Protein AF-A0A2E8PUI2-F1 (afdb_monomer)

Nearest PDB structures (foldseek):
  7sqc-assembly1_T1  TM=2.302E-01  e=4.796E-06  Chlamydomonas reinhardtii
  7sqc-assembly1_T0  TM=2.353E-01  e=1.813E-05  Chlamydomonas reinhardtii
  7sqc-assembly1_T2  TM=2.351E-01  e=2.345E-05  Chlamydomonas reinhardtii
  6tav-assembly1_C  TM=1.369E-01  e=2.382E-07  Homo sapiens
  7sqc-assembly1_T3  TM=2.872E-01  e=1.266E-03  Chlamydomonas reinhardtii

Sequence (1155 aa):
MLIGSYCVKSYPDDPLLALAAPASRYTITVQVSGATGAFTLANNGDAFNITGDGSHPLGKEYPAGSAYNLVVSTHPTGQNCTITGATGTLNQSVNNVYVTCVSTGLYNISQDRDFISANATAYTTVQITFQSAYAGSYIIKSGADCTSGTQYPDASTSGTLTAGGTTVVTLNTQTGSSPLVSGSTNIIICGYDTGPTLQDEIIRSVTVDNTPPTLTPSQAPGNLTAATSISITCTDTQSGCNGVAVVSQSAPGGSAPPNPADPSINIDGSGATPALYSTALSVPDLQVTTIEAYAVDIAGNRSASALSFQYTVDSSFSNISGEGVNNTHISSVGTKTSVAVTWTSSRSNRPYSLRINSTNCTDGTAIDTGTTGTSGHTSPAIPATSFTPSTDAAYTVRICEENFVGQYDLGKTITVTRDETAPVITAITGNGAYVAHNNSIVYRFSETVDTGATVIGGGDISVEANTGVYSMSTFTNDQLTISPAIGYHTAGMMIWAPGLNRALDLTVSDLAGNSASVSHAYNMRDGTVQPYYSNAQQWNYYIKNDGTSGLTATDTACDGTENAFYMGCIHGGQVRKIMVLDKIDDCTGVSGTDTNGWMDWYCIDPAGTGPVLLVSGGLQTGKDLKDLIDFATPAWNTNSVTIAGTNVPNAPAAAWWTNTVQTLPVGGGSLAVAGGVYVLNANSSLTATLDIAADNVTIAMNTGVILRANGADPMVNNNGKNFFWLQGNFDGNGPPGAISTSAIRIVGPSHYHRLHNLNVWNTEGTVNTGNIHLIDITDSLISHVRAANSTNGNGLVIQDSGGTNTARNIVISSTIYNNFNSGLHIVANGMVDDLLVMNSFFNANGTDGIFVISGGGGLRSSMFANVTVANSGADSFDFGNTSSNKGISLINVIAMNAPGTGILFANGSNSNQVIDSAIALHTTALIDMDSGAQAYFSGKMVLFSAAPDKCINVGTGTGIDDTPGECDPDGSSDHTVILFNDADPGSANGGGFVGPYGGNNPYSLGLNWVGLGAPYQMWGRVGSLVGTSIAIRGRCEEPGFTFPNRRCQNWDLALKSSSIELLNGLSCPGGNDTITHTWQTATPASITFLRHAIEDGTDGIADLPFCFGSEGCIYTPNLGGYQGHGALTASGCPGIGTGTTLENINFQQTSNNGF

Secondary structure (DSSP, 8-state):
--------PPP--S----------EEEEEEEE-S-SSEEEEEEBTEEEEEESSEEEEEEEEEETTEEEEEEE----TT-----B--EEEESS-B---B----------EEES-SEE-SSTTS--EEEEEEE-SS-EEEEEEESSSTTTPEEPSSTTSEEEE-TT-EEEEEEESSSSSS---SEEEEEEEEEEESSS-EEEEEEEEEEE-----EEEESS-SEEESS-EEE-EEEE-SSS-EEEEEEEEEEEESS-PPPP----B--TTS---BSEE--SPEEE-TTEEEEEEEEEEESSS-B-S--EEEEEEE------EEEEEES-SEE-SSSS--EE-EEEEESSSS-EEEEEES-SSSSSSEEEEEEE--TT-EEPPPEEGGGSSS-SSEEEEEEEEEB-SSS-B-S-EEEEEEE--PPPPEEESS-TT-EE-TTPPEEEEESS-B-TTS-EE--STTGGG-SSS--S--EE-SSEEEE-PPBSSSTT--B-PPPEEEEEEEEEEEBTT--EEEEEEEEEEPPS--EESSTT--STT--EE--SSSGGGS--PBP-S---SGGGGEE-TTT-EEEEEEEEES--TT-EEEETT--EEEEEE--SSS-EEEEEEEEEPTT--GGGGEETTTTEEPPEEEEEESSSS--EEEE------EEE--TT-EEE--TT-EEEE-S-EEE-S-EEE-SSS-EEEE-TT-EEEESS-SSSEEEES-SS-EEEEEEE---STTS-SS-SEEEEEEEE--EEEEEEEE-----TT-EEEEEEEEESEEEEEEEEE--SSSEEEEEEE-SSS----EEEES-EEE-SSS-SEEEEESSEEES-EEES-EEES-SS-SEEEEESS-EEEEEEEES-EEES-SS-SEEE-S-TT-EEEEEEEEEEES-SS-SEEE-TT-BSEEEEEEEEES-SS-SEEE-TT--EEEEEEEEEE-SSS-SEES--TTSSB--BTTB--B-TT---EEEE---S-TTSSSSSSEEEETTSSPPPPSS--SS--SSTTEEEEESS-TT-S--TTSS-S--SS---S---EEEEEEEEPTT-HHHHS-SPSP-TTSEEEEE-SSSSS-EEEEETTEEE-SSS-SS--SS--SSS-EEE--SSSS----S-EEE--PPPP-SSS---S---EEESSS--

pLDDT: mean 79.17, std 15.09, range [13.52, 98.25]

Structure (mmCIF, N/CA/C/O backbone):
data_AF-A0A2E8PUI2-F1
#
_entry.id   AF-A0A2E8PUI2-F1
#
loop_
_atom_site.group_PDB
_atom_site.id
_atom_site.type_symbol
_atom_site.label_atom_id
_atom_site.label_alt_id
_atom_site.label_comp_id
_atom_site.label_asym_id
_atom_site.label_entity_id
_atom_site.label_seq_id
_atom_site.pdbx_PDB_ins_code
_atom_site.Cartn_x
_atom_site.Cartn_y
_atom_site.Cartn_z
_atom_site.occupancy
_atom_site.B_iso_or_equiv
_atom_site.auth_seq_id
_atom_site.auth_comp_id
_atom_site.auth_asym_id
_atom_site.auth_atom_id
_atom_site.pdbx_PDB_model_num
ATOM 1 N N . MET A 1 1 ? 26.795 -28.023 -17.542 1.00 22.38 1 MET A N 1
ATOM 2 C CA . MET A 1 1 ? 26.416 -26.800 -18.274 1.00 22.38 1 MET A CA 1
ATOM 3 C C . MET A 1 1 ? 26.128 -25.756 -17.213 1.00 22.38 1 MET A C 1
ATOM 5 O O . MET A 1 1 ? 25.065 -25.798 -16.618 1.00 22.38 1 MET A O 1
ATOM 9 N N . LEU A 1 2 ? 27.141 -24.968 -16.856 1.00 19.11 2 LEU A N 1
ATOM 10 C CA . LEU A 1 2 ? 27.049 -23.937 -15.821 1.00 19.11 2 LEU A CA 1
ATOM 11 C C . LEU A 1 2 ? 26.862 -22.608 -16.545 1.00 19.11 2 LEU A C 1
ATOM 13 O O . LEU A 1 2 ? 27.766 -22.180 -17.256 1.00 19.11 2 LEU A O 1
ATOM 17 N N . ILE A 1 3 ? 25.681 -22.013 -16.409 1.00 24.34 3 ILE A N 1
ATOM 18 C CA . ILE A 1 3 ? 25.442 -20.626 -16.804 1.00 24.34 3 ILE A CA 1
ATOM 19 C C . ILE A 1 3 ? 25.745 -19.809 -15.552 1.00 24.34 3 ILE A C 1
ATOM 21 O O . ILE A 1 3 ? 25.128 -20.041 -14.513 1.00 24.34 3 ILE A O 1
ATOM 25 N N . GLY A 1 4 ? 26.753 -18.941 -15.618 1.00 21.83 4 GLY A N 1
ATOM 26 C CA . GLY A 1 4 ? 27.069 -18.043 -14.511 1.00 21.83 4 GLY A CA 1
ATOM 27 C C . GLY A 1 4 ? 25.958 -17.011 -14.344 1.00 21.83 4 GLY A C 1
ATOM 28 O O . GLY A 1 4 ? 25.468 -16.474 -15.337 1.00 21.83 4 GLY A O 1
ATOM 29 N N . SER A 1 5 ? 25.560 -16.739 -13.103 1.00 23.73 5 SER A N 1
ATOM 30 C CA . SER A 1 5 ? 24.611 -15.670 -12.797 1.00 23.73 5 SER A CA 1
ATOM 31 C C . SER A 1 5 ? 25.259 -14.317 -13.090 1.00 23.73 5 SER A C 1
ATOM 33 O O . SER A 1 5 ? 26.040 -13.814 -12.286 1.00 23.73 5 SER A O 1
ATOM 35 N N . TYR A 1 6 ? 24.954 -13.733 -14.247 1.00 25.80 6 TYR A N 1
ATOM 36 C CA . TYR A 1 6 ? 25.305 -12.347 -14.536 1.00 25.80 6 TYR A CA 1
ATOM 37 C C . TYR A 1 6 ? 24.434 -11.432 -13.672 1.00 25.80 6 TYR A C 1
ATOM 39 O O . TYR A 1 6 ? 23.219 -11.387 -13.853 1.00 25.80 6 TYR A O 1
ATOM 47 N N . CYS A 1 7 ? 25.048 -10.701 -12.740 1.00 25.11 7 CYS A N 1
ATOM 48 C CA . CYS A 1 7 ? 24.359 -9.695 -11.934 1.00 25.11 7 CYS A CA 1
ATOM 49 C C . CYS A 1 7 ? 24.052 -8.445 -12.775 1.00 25.11 7 CYS A C 1
ATOM 51 O O . CYS A 1 7 ? 24.751 -7.435 -12.692 1.00 25.11 7 CYS A O 1
ATOM 53 N N . VAL A 1 8 ? 22.996 -8.524 -13.582 1.00 26.92 8 VAL A N 1
ATOM 54 C CA . VAL A 1 8 ? 22.230 -7.353 -14.016 1.00 26.92 8 VAL A CA 1
ATOM 55 C C . VAL A 1 8 ? 21.137 -7.172 -12.967 1.00 26.92 8 VAL A C 1
ATOM 57 O O . VAL A 1 8 ? 20.209 -7.976 -12.923 1.00 26.92 8 VAL A O 1
ATOM 60 N N . LYS A 1 9 ? 21.297 -6.193 -12.069 1.00 29.06 9 LYS A N 1
ATOM 61 C CA . LYS A 1 9 ? 20.300 -5.896 -11.030 1.00 29.06 9 LYS A CA 1
ATOM 62 C C . LYS A 1 9 ? 19.030 -5.393 -11.729 1.00 29.06 9 LYS A C 1
ATOM 64 O O . LYS A 1 9 ? 19.122 -4.507 -12.577 1.00 29.06 9 LYS A O 1
ATOM 69 N N . SER A 1 10 ? 17.877 -5.993 -11.436 1.00 31.81 10 SER A N 1
ATOM 70 C CA . SER A 1 10 ? 16.592 -5.461 -11.911 1.00 31.81 10 SER A CA 1
ATOM 71 C C . SER A 1 10 ? 16.249 -4.225 -11.080 1.00 31.81 10 SER A C 1
ATOM 73 O O . SER A 1 10 ? 16.329 -4.304 -9.856 1.00 31.81 10 SER A O 1
ATOM 75 N N . TYR A 1 11 ? 15.862 -3.123 -11.723 1.00 32.91 11 TYR A N 1
ATOM 76 C CA . TYR A 1 11 ? 15.310 -1.957 -11.026 1.00 32.91 11 TYR A CA 1
ATOM 77 C C . TYR A 1 11 ? 13.959 -2.323 -10.369 1.00 32.91 11 TYR A C 1
ATOM 79 O O . TYR A 1 11 ? 13.167 -3.029 -11.011 1.00 32.91 11 TYR A O 1
ATOM 87 N N . PRO A 1 12 ? 13.686 -1.867 -9.131 1.00 35.06 12 PRO A N 1
ATOM 88 C CA . PRO A 1 12 ? 12.341 -1.732 -8.565 1.00 35.06 12 PRO A CA 1
ATOM 89 C C . PRO A 1 12 ? 11.547 -0.608 -9.274 1.00 35.06 12 PRO A C 1
ATOM 91 O O . PRO A 1 12 ? 11.753 -0.386 -10.466 1.00 35.06 12 PRO A O 1
ATOM 94 N N . ASP A 1 13 ? 10.545 0.006 -8.622 1.00 39.50 13 ASP A N 1
ATOM 95 C CA . ASP A 1 13 ? 9.557 0.846 -9.330 1.00 39.50 13 ASP A CA 1
ATOM 96 C C . ASP A 1 13 ? 8.845 2.000 -8.555 1.00 39.50 13 ASP A C 1
ATOM 98 O O . ASP A 1 13 ? 8.248 2.819 -9.255 1.00 39.50 13 ASP A O 1
ATOM 102 N N . ASP A 1 14 ? 8.776 2.096 -7.202 1.00 40.62 14 ASP A N 1
ATOM 103 C CA . ASP A 1 14 ? 7.767 2.995 -6.555 1.00 40.62 14 ASP A CA 1
ATOM 104 C C . ASP A 1 14 ? 7.932 3.448 -5.055 1.00 40.62 14 ASP A C 1
ATOM 106 O O . ASP A 1 14 ? 8.165 2.578 -4.216 1.00 40.62 14 ASP A O 1
ATOM 110 N N . PRO A 1 15 ? 7.692 4.742 -4.657 1.00 33.81 15 PRO A N 1
ATOM 111 C CA . PRO A 1 15 ? 8.252 5.357 -3.425 1.00 33.81 15 PRO A CA 1
ATOM 112 C C . PRO A 1 15 ? 7.867 4.962 -1.983 1.00 33.81 15 PRO A C 1
ATOM 114 O O . PRO A 1 15 ? 6.716 5.089 -1.537 1.00 33.81 15 PRO A O 1
ATOM 117 N N . LEU A 1 16 ? 8.920 4.735 -1.179 1.00 37.03 16 LEU A N 1
ATOM 118 C CA . LEU A 1 16 ? 8.896 4.204 0.189 1.00 37.03 16 LEU A CA 1
ATOM 119 C C . LEU A 1 16 ? 9.787 4.924 1.250 1.00 37.03 16 LEU A C 1
ATOM 121 O O . LEU A 1 16 ? 10.910 4.528 1.528 1.00 37.03 16 LEU A O 1
ATOM 125 N N . LEU A 1 17 ? 9.159 5.852 1.994 1.00 30.53 17 LEU A N 1
ATOM 126 C CA . LEU A 1 17 ? 9.452 6.258 3.397 1.00 30.53 17 LEU A CA 1
ATOM 127 C C . LEU A 1 17 ? 10.680 7.133 3.757 1.00 30.53 17 LEU A C 1
ATOM 129 O O . LEU A 1 17 ? 11.821 6.886 3.396 1.00 30.53 17 LEU A O 1
ATOM 133 N N . ALA A 1 18 ? 10.429 8.073 4.682 1.00 26.48 18 ALA A N 1
ATOM 134 C CA . ALA A 1 18 ? 11.421 8.717 5.553 1.00 26.48 18 ALA A CA 1
ATOM 135 C C . ALA A 1 18 ? 10.820 8.926 6.966 1.00 26.48 18 ALA A C 1
ATOM 137 O O . ALA A 1 18 ? 9.619 9.171 7.094 1.00 26.48 18 ALA A O 1
ATOM 138 N N . LEU A 1 19 ? 11.626 8.800 8.031 1.00 28.72 19 LEU A N 1
ATOM 139 C CA . LEU A 1 19 ? 11.142 8.658 9.421 1.00 28.72 19 LEU A CA 1
ATOM 140 C C . LEU A 1 19 ? 11.146 9.962 10.258 1.00 28.72 19 LEU A C 1
ATOM 142 O O . LEU A 1 19 ? 11.802 10.944 9.916 1.00 28.72 19 LEU A O 1
ATOM 146 N N . ALA A 1 20 ? 10.419 9.962 11.385 1.00 29.47 20 ALA A N 1
ATOM 147 C CA . ALA A 1 20 ? 10.143 11.139 12.226 1.00 29.47 20 ALA A CA 1
ATOM 148 C C . ALA A 1 20 ? 10.818 11.117 13.624 1.00 29.47 20 ALA A C 1
ATOM 150 O O . ALA A 1 20 ? 11.423 10.127 14.029 1.00 29.47 20 ALA A O 1
ATOM 151 N N . ALA A 1 21 ? 10.686 12.217 14.386 1.00 30.50 21 ALA A N 1
ATOM 152 C CA . ALA A 1 21 ? 11.283 12.413 15.718 1.00 30.50 21 ALA A CA 1
ATOM 153 C C . ALA A 1 21 ? 10.232 12.679 16.837 1.00 30.50 21 ALA A C 1
ATOM 155 O O . ALA A 1 21 ? 9.172 13.241 16.551 1.00 30.50 21 ALA A O 1
ATOM 156 N N . PRO A 1 22 ? 10.498 12.304 18.111 1.00 34.91 22 PRO A N 1
ATOM 157 C CA . PRO A 1 22 ? 9.507 12.308 19.203 1.00 34.91 22 PRO A CA 1
ATOM 158 C C . PRO A 1 22 ? 9.334 13.652 19.953 1.00 34.91 22 PRO A C 1
ATOM 160 O O . PRO A 1 22 ? 10.165 14.553 19.863 1.00 34.91 22 PRO A O 1
ATOM 163 N N . ALA A 1 23 ? 8.257 13.760 20.752 1.00 41.84 23 ALA A N 1
ATOM 164 C CA . ALA A 1 23 ? 7.815 14.988 21.439 1.00 41.84 23 ALA A CA 1
ATOM 165 C C . ALA A 1 23 ? 7.978 14.997 22.986 1.00 41.84 23 ALA A C 1
ATOM 167 O O . ALA A 1 23 ? 8.075 13.956 23.636 1.00 41.84 23 ALA A O 1
ATOM 168 N N . SER A 1 24 ? 7.967 16.203 23.577 1.00 64.62 24 SER A N 1
ATOM 169 C CA . SER A 1 24 ? 8.349 16.516 24.975 1.00 64.62 24 SER A CA 1
ATOM 170 C C . SER A 1 24 ? 7.265 16.310 26.061 1.00 64.62 24 SER A C 1
ATOM 172 O O . SER A 1 24 ? 6.065 16.275 25.774 1.00 64.62 24 SER A O 1
ATOM 174 N N . ARG A 1 25 ? 7.690 16.234 27.341 1.00 80.56 25 ARG A N 1
ATOM 175 C CA . ARG A 1 25 ? 6.850 16.003 28.547 1.00 80.56 25 ARG A CA 1
ATOM 176 C C . ARG A 1 25 ? 7.251 16.882 29.753 1.00 80.56 25 ARG A C 1
ATOM 178 O O . ARG A 1 25 ? 8.388 17.344 29.806 1.00 80.56 25 ARG A O 1
ATOM 185 N N . TYR A 1 26 ? 6.336 17.088 30.717 1.00 86.88 26 TYR A N 1
ATOM 186 C CA . TYR A 1 26 ? 6.476 18.013 31.870 1.00 86.88 26 TYR A CA 1
ATOM 187 C C . TYR A 1 26 ? 5.806 17.527 33.188 1.00 86.88 26 TYR A C 1
ATOM 189 O O . TYR A 1 26 ? 5.063 16.546 33.186 1.00 86.88 26 TYR A O 1
ATOM 197 N N . THR A 1 27 ? 6.051 18.228 34.314 1.00 90.56 27 THR A N 1
ATOM 198 C CA . THR A 1 27 ? 5.711 17.837 35.717 1.00 90.56 27 THR A CA 1
ATOM 199 C C . THR A 1 27 ? 5.158 18.986 36.603 1.00 90.56 27 THR A C 1
ATOM 201 O O . THR A 1 27 ? 5.193 20.149 36.204 1.00 90.56 27 THR A O 1
ATOM 204 N N . ILE A 1 28 ? 4.649 18.690 37.819 1.00 93.31 28 ILE A N 1
ATOM 205 C CA . ILE A 1 28 ? 4.000 19.658 38.752 1.00 93.31 28 ILE A CA 1
ATOM 206 C C . ILE A 1 28 ? 4.571 19.565 40.191 1.00 93.31 28 ILE A C 1
ATOM 208 O O . ILE A 1 28 ? 4.961 18.488 40.639 1.00 93.31 28 ILE A O 1
ATOM 212 N N . THR A 1 29 ? 4.615 20.674 40.948 1.00 93.44 29 THR A N 1
ATOM 213 C CA . THR A 1 29 ? 5.048 20.767 42.367 1.00 93.44 29 THR A CA 1
ATOM 214 C C . THR A 1 29 ? 4.225 21.797 43.168 1.00 93.44 29 THR A C 1
ATOM 216 O O . THR A 1 29 ? 3.846 22.833 42.624 1.00 93.44 29 THR A O 1
ATOM 219 N N . VAL A 1 30 ? 3.969 21.536 44.461 1.00 94.38 30 VAL A N 1
ATOM 220 C CA . VAL A 1 30 ? 3.140 22.366 45.376 1.00 94.38 30 VAL A CA 1
ATOM 221 C C . VAL A 1 30 ? 3.872 22.761 46.675 1.00 94.38 30 VAL A C 1
ATOM 223 O O . VAL A 1 30 ? 4.880 22.144 47.012 1.00 94.38 30 VAL A O 1
ATOM 226 N N . GLN A 1 31 ? 3.368 23.762 47.412 1.00 93.69 31 GLN A N 1
ATOM 227 C CA . GLN A 1 31 ? 3.905 24.279 48.688 1.00 93.69 31 GLN A CA 1
ATOM 228 C C . GLN A 1 31 ? 2.835 24.302 49.805 1.00 93.69 31 GLN A C 1
ATOM 230 O O . GLN A 1 31 ? 1.647 24.470 49.524 1.00 93.69 31 GLN A O 1
ATOM 235 N N . VAL A 1 32 ? 3.235 24.183 51.078 1.00 94.12 32 VAL A N 1
ATOM 236 C CA . VAL A 1 32 ? 2.323 24.076 52.246 1.00 94.12 32 VAL A CA 1
ATOM 237 C C . VAL A 1 32 ? 2.805 24.920 53.437 1.00 94.12 32 VAL A C 1
ATOM 239 O O . VAL A 1 32 ? 4.011 25.016 53.659 1.00 94.12 32 VAL A O 1
ATOM 242 N N . SER A 1 33 ? 1.879 25.508 54.213 1.00 90.94 33 SER A N 1
ATOM 243 C CA . SER A 1 33 ? 2.182 26.144 55.508 1.00 90.94 33 SER A CA 1
ATOM 244 C C . SER A 1 33 ? 1.056 26.003 56.552 1.00 90.94 33 SER A C 1
ATOM 246 O O . SER A 1 33 ? -0.125 25.959 56.198 1.00 90.94 33 SER A O 1
ATOM 248 N N . GLY A 1 34 ? 1.420 26.007 57.839 1.00 84.25 34 GLY A N 1
ATOM 249 C CA . GLY A 1 34 ? 0.525 26.066 58.998 1.00 84.25 34 GLY A CA 1
ATOM 250 C C . GLY A 1 34 ? -0.084 24.734 59.457 1.00 84.25 34 GLY A C 1
ATOM 251 O O . GLY A 1 34 ? -0.859 24.745 60.418 1.00 84.25 34 GLY A O 1
ATOM 252 N N . ALA A 1 35 ? 0.233 23.609 58.811 1.00 88.12 35 ALA A N 1
ATOM 253 C CA . ALA A 1 35 ? -0.441 22.331 59.033 1.00 88.12 35 ALA A CA 1
ATOM 254 C C . ALA A 1 35 ? 0.230 21.490 60.136 1.00 88.12 35 ALA A C 1
ATOM 256 O O . ALA A 1 35 ? 1.342 20.991 59.969 1.00 88.12 35 ALA A O 1
ATOM 257 N N . THR A 1 36 ? -0.477 21.233 61.243 1.00 82.44 36 THR A N 1
ATOM 258 C CA . THR A 1 36 ? -0.005 20.311 62.302 1.00 82.44 36 THR A CA 1
ATOM 259 C C . THR A 1 36 ? -0.439 18.851 62.092 1.00 82.44 36 THR A C 1
ATOM 261 O O . THR A 1 36 ? -0.329 18.031 63.004 1.00 82.44 36 THR A O 1
ATOM 264 N N . GLY A 1 37 ? -0.908 18.499 60.889 1.00 80.06 37 GLY A N 1
ATOM 265 C CA . GLY A 1 37 ? -1.367 17.154 60.526 1.00 80.06 37 GLY A CA 1
ATOM 266 C C . GLY A 1 37 ? -1.303 16.860 59.020 1.00 80.06 37 GLY A C 1
ATOM 267 O O . GLY A 1 37 ? -0.824 17.672 58.231 1.00 80.06 37 GLY A O 1
ATOM 268 N N . ALA A 1 38 ? -1.762 15.668 58.631 1.00 86.25 38 ALA A N 1
ATOM 269 C CA . ALA A 1 38 ? -1.721 15.160 57.254 1.00 86.25 38 ALA A CA 1
ATOM 270 C C . ALA A 1 38 ? -2.985 15.503 56.443 1.00 86.25 38 ALA A C 1
ATOM 272 O O . ALA A 1 38 ? -4.062 15.675 57.017 1.00 86.25 38 ALA A O 1
ATOM 273 N N . PHE A 1 39 ? -2.862 15.548 55.112 1.00 91.69 39 PHE A N 1
ATOM 274 C CA . PHE A 1 39 ? -3.980 15.750 54.182 1.00 91.69 39 PHE A CA 1
ATOM 275 C C . PHE A 1 39 ? -3.705 15.160 52.781 1.00 91.69 39 PHE A C 1
ATOM 277 O O . PHE A 1 39 ? -2.631 14.623 52.510 1.00 91.69 39 PHE A O 1
ATOM 284 N N . THR A 1 40 ? -4.684 15.253 51.879 1.00 92.25 40 THR A N 1
ATOM 285 C CA . THR A 1 40 ? -4.633 14.687 50.518 1.00 92.25 40 THR A CA 1
ATOM 286 C C . THR A 1 40 ? -5.006 15.738 49.465 1.00 92.25 40 THR A C 1
ATOM 288 O O . THR A 1 40 ? -5.869 16.588 49.704 1.00 92.25 40 THR A O 1
ATOM 291 N N . LEU A 1 41 ? -4.359 15.656 48.299 1.00 93.44 41 LEU A N 1
ATOM 292 C CA . LEU A 1 41 ? -4.616 16.428 47.081 1.00 93.44 41 LEU A CA 1
ATOM 293 C C . LEU A 1 41 ? -5.032 15.508 45.923 1.00 93.44 41 LEU A C 1
ATOM 295 O O . LEU A 1 41 ? -4.626 14.347 45.887 1.00 93.44 41 LEU A O 1
ATOM 299 N N . ALA A 1 42 ? -5.754 16.035 44.931 1.00 90.94 42 ALA A N 1
ATOM 300 C CA . ALA A 1 42 ? -6.051 15.315 43.686 1.00 90.94 42 ALA A CA 1
ATOM 301 C C . ALA A 1 42 ? -5.915 16.200 42.434 1.00 90.94 42 ALA A C 1
ATOM 303 O O . ALA A 1 42 ? -6.276 17.373 42.494 1.00 90.94 42 ALA A O 1
ATOM 304 N N . ASN A 1 43 ? -5.428 15.634 41.318 1.00 90.69 43 ASN A N 1
ATOM 305 C CA . ASN A 1 43 ? -5.305 16.254 39.990 1.00 90.69 43 ASN A CA 1
ATOM 306 C C . ASN A 1 43 ? -6.034 15.421 38.925 1.00 90.69 43 ASN A C 1
ATOM 308 O O . ASN A 1 43 ? -5.583 14.321 38.622 1.00 90.69 43 ASN A O 1
ATOM 312 N N . ASN A 1 44 ? -7.118 15.927 38.328 1.00 82.12 44 ASN A N 1
ATOM 313 C CA . ASN A 1 44 ? -7.856 15.263 37.230 1.00 82.12 44 ASN A CA 1
ATOM 314 C C . ASN A 1 44 ? -8.255 13.776 37.461 1.00 82.12 44 ASN A C 1
ATOM 316 O O . ASN A 1 44 ? -8.595 13.080 36.508 1.00 82.12 44 ASN A O 1
ATOM 320 N N . GLY A 1 45 ? -8.234 13.288 38.708 1.00 78.19 45 GLY A N 1
ATOM 321 C CA . GLY A 1 45 ? -8.484 11.887 39.082 1.00 78.19 45 GLY A CA 1
ATOM 322 C C . GLY A 1 45 ? -7.286 11.168 39.724 1.00 78.19 45 GLY A C 1
ATOM 323 O O . GLY A 1 45 ? -7.494 10.231 40.489 1.00 78.19 45 GLY A O 1
ATOM 324 N N . ASP A 1 46 ? -6.051 11.627 39.496 1.00 84.44 46 ASP A N 1
ATOM 325 C CA . ASP A 1 46 ? -4.862 11.161 40.227 1.00 84.44 46 ASP A CA 1
ATOM 326 C C . ASP A 1 46 ? -4.850 11.734 41.658 1.00 84.44 46 ASP A C 1
ATOM 328 O O . ASP A 1 46 ? -5.191 12.902 41.844 1.00 84.44 46 ASP A O 1
ATOM 332 N N . ALA A 1 47 ? -4.420 10.965 42.665 1.00 88.44 47 ALA A N 1
ATOM 333 C CA . ALA A 1 47 ? -4.416 11.382 44.076 1.00 88.44 47 ALA A CA 1
ATOM 334 C C . ALA A 1 47 ? -3.018 11.325 44.723 1.00 88.44 47 ALA A C 1
ATOM 336 O O . ALA A 1 47 ? -2.228 10.421 44.450 1.00 88.44 47 ALA A O 1
ATOM 337 N N . PHE A 1 48 ? -2.726 12.278 45.615 1.00 91.88 48 PHE A N 1
ATOM 338 C CA . PHE A 1 48 ? -1.410 12.498 46.225 1.00 91.88 48 PHE A CA 1
ATOM 339 C C . PHE A 1 48 ? -1.548 12.849 47.716 1.00 91.88 48 PHE A C 1
ATOM 341 O O . PHE A 1 48 ? -2.285 13.764 48.076 1.00 91.88 48 PHE A O 1
ATOM 348 N N . ASN A 1 49 ? -0.825 12.155 48.599 1.00 92.06 49 ASN A N 1
ATOM 349 C CA . ASN A 1 49 ? -0.860 12.408 50.047 1.00 92.06 49 ASN A CA 1
ATOM 350 C C . ASN A 1 49 ? 0.275 13.343 50.485 1.00 92.06 49 ASN A C 1
ATOM 352 O O . ASN A 1 49 ? 1.410 13.184 50.038 1.00 92.06 49 ASN A O 1
ATOM 356 N N . ILE A 1 50 ? -0.032 14.292 51.372 1.00 92.69 50 ILE A N 1
ATOM 357 C CA . ILE A 1 50 ? 0.858 15.374 51.811 1.00 92.69 50 ILE A CA 1
ATOM 358 C C . ILE A 1 50 ? 0.883 15.436 53.349 1.00 92.69 50 ILE A C 1
ATOM 360 O O . ILE A 1 50 ? -0.135 15.243 54.018 1.00 92.69 50 ILE A O 1
ATOM 364 N N . THR A 1 51 ? 2.054 15.693 53.935 1.00 88.69 51 THR A N 1
ATOM 365 C CA . THR A 1 51 ? 2.258 15.656 55.393 1.00 88.69 51 THR A CA 1
ATOM 366 C C . THR A 1 51 ? 3.160 16.794 55.864 1.00 88.69 51 THR A C 1
ATOM 368 O O . THR A 1 51 ? 4.353 16.786 55.559 1.00 88.69 51 THR A O 1
ATOM 371 N N . GLY A 1 52 ? 2.607 17.710 56.664 1.00 84.38 52 GLY A N 1
ATOM 372 C CA . GLY A 1 52 ? 3.325 18.870 57.198 1.00 84.38 52 GLY A CA 1
ATOM 373 C C . GLY A 1 52 ? 3.562 19.986 56.175 1.00 84.38 52 GLY A C 1
ATOM 374 O O . GLY A 1 52 ? 3.022 19.966 55.069 1.00 84.38 52 GLY A O 1
ATOM 375 N N . ASP A 1 53 ? 4.370 20.963 56.582 1.00 89.62 53 ASP A N 1
ATOM 376 C CA . ASP A 1 53 ? 4.736 22.135 55.785 1.00 89.62 53 ASP A CA 1
ATOM 377 C C . ASP A 1 53 ? 5.967 21.849 54.906 1.00 89.62 53 ASP A C 1
ATOM 379 O O . ASP A 1 53 ? 6.933 21.235 55.365 1.00 89.62 53 ASP A O 1
ATOM 383 N N . GLY A 1 54 ? 5.974 22.326 53.656 1.00 88.00 54 GLY A N 1
ATOM 384 C CA . GLY A 1 54 ? 7.093 22.103 52.735 1.00 88.00 54 GLY A CA 1
ATOM 385 C C . GLY A 1 54 ? 6.734 22.131 51.247 1.00 88.00 54 GLY A C 1
ATOM 386 O O . GLY A 1 54 ? 5.640 22.542 50.864 1.00 88.00 54 GLY A O 1
ATOM 387 N N . SER A 1 55 ? 7.689 21.692 50.419 1.00 89.88 55 SER A N 1
ATOM 388 C CA . SER A 1 55 ? 7.605 21.615 48.952 1.00 89.88 55 SER A CA 1
ATOM 389 C C . SER A 1 55 ? 7.449 20.161 48.500 1.00 89.88 55 SER A C 1
ATOM 391 O O . SER A 1 55 ? 8.312 19.337 48.804 1.00 89.88 55 SER A O 1
ATOM 393 N N . HIS A 1 56 ? 6.408 19.844 47.727 1.00 91.94 56 HIS A N 1
ATOM 394 C CA . HIS A 1 56 ? 6.049 18.467 47.363 1.00 91.94 56 HIS A CA 1
ATOM 395 C C . HIS A 1 56 ? 5.837 18.304 45.842 1.00 91.94 56 HIS A C 1
ATOM 397 O O . HIS A 1 56 ? 4.927 18.929 45.288 1.00 91.94 56 HIS A O 1
ATOM 403 N N . PRO A 1 57 ? 6.643 17.484 45.138 1.00 89.38 57 PRO A N 1
ATOM 404 C CA . PRO A 1 57 ? 6.438 17.186 43.722 1.00 89.38 57 PRO A CA 1
ATOM 405 C C . PRO A 1 57 ? 5.341 16.132 43.518 1.00 89.38 57 PRO A C 1
ATOM 407 O O . PRO A 1 57 ? 5.248 15.157 44.264 1.00 89.38 57 PRO A O 1
ATOM 410 N N . LEU A 1 58 ? 4.536 16.296 42.467 1.00 88.31 58 LEU A N 1
ATOM 411 C CA . LEU A 1 58 ? 3.520 15.328 42.054 1.00 88.31 58 LEU A CA 1
ATOM 412 C C . LEU A 1 58 ? 4.142 14.422 40.982 1.00 88.31 58 LEU A C 1
ATOM 414 O O . LEU A 1 58 ? 4.312 14.838 39.838 1.00 88.31 58 LEU A O 1
ATOM 418 N N . GLY A 1 59 ? 4.551 13.212 41.376 1.00 77.12 59 GLY A N 1
ATOM 419 C CA . GLY A 1 59 ? 5.465 12.331 40.627 1.00 77.12 59 GLY A CA 1
ATOM 420 C C . GLY A 1 59 ? 4.910 11.649 39.367 1.00 77.12 59 GLY A C 1
ATOM 421 O O . GLY A 1 59 ? 5.092 10.446 39.207 1.00 77.12 59 GLY A O 1
ATOM 422 N N . LYS A 1 60 ? 4.234 12.393 38.487 1.00 84.06 60 LYS A N 1
ATOM 423 C CA . LYS A 1 60 ? 3.692 11.929 37.201 1.00 84.06 60 LYS A CA 1
ATOM 424 C C . LYS A 1 60 ? 4.060 12.925 36.097 1.00 84.06 60 LYS A C 1
ATOM 426 O O . LYS A 1 60 ? 3.960 14.135 36.302 1.00 84.06 60 LYS A O 1
ATOM 431 N N . GLU A 1 61 ? 4.485 12.415 34.945 1.00 83.38 61 GLU A N 1
ATOM 432 C CA . GLU A 1 61 ? 4.759 13.216 33.746 1.00 83.38 61 GLU A CA 1
ATOM 433 C C . GLU A 1 61 ? 3.552 13.258 32.806 1.00 83.38 61 GLU A C 1
ATOM 435 O O . GLU A 1 61 ? 2.792 12.292 32.710 1.00 83.38 61 GLU A O 1
ATOM 440 N N . TYR A 1 62 ? 3.419 14.357 32.064 1.00 86.88 62 TYR A N 1
ATOM 441 C CA . TYR A 1 62 ? 2.343 14.574 31.097 1.00 86.88 62 TYR A CA 1
ATOM 442 C C . TYR A 1 62 ? 2.904 15.141 29.777 1.00 86.88 62 TYR A C 1
ATOM 444 O O . TYR A 1 62 ? 3.864 15.917 29.824 1.00 86.88 62 TYR A O 1
ATOM 452 N N . PRO A 1 63 ? 2.331 14.806 28.604 1.00 79.50 63 PRO A N 1
ATOM 453 C CA . PRO A 1 63 ? 2.706 15.415 27.324 1.00 79.50 63 PRO A CA 1
ATOM 454 C C . PRO A 1 63 ? 2.537 16.939 27.298 1.00 79.50 63 PRO A C 1
ATOM 456 O O . PRO A 1 63 ? 1.654 17.485 27.970 1.00 79.50 63 PRO A O 1
ATOM 459 N N . ALA A 1 64 ? 3.338 17.614 26.471 1.00 81.69 64 ALA A N 1
ATOM 460 C CA . ALA A 1 64 ? 3.165 19.034 26.170 1.00 81.69 64 ALA A CA 1
ATOM 461 C C . ALA A 1 64 ? 1.712 19.355 25.751 1.00 81.69 64 ALA A C 1
ATOM 463 O O . ALA A 1 64 ? 1.129 18.657 24.924 1.00 81.69 64 ALA A O 1
ATOM 464 N N . GLY A 1 65 ? 1.124 20.400 26.341 1.00 80.50 65 GLY A N 1
ATOM 465 C CA . GLY A 1 65 ? -0.269 20.810 26.113 1.00 80.50 65 GLY A CA 1
ATOM 466 C C . GLY A 1 65 ? -1.313 20.184 27.056 1.00 80.50 65 GLY A C 1
ATOM 467 O O . GLY A 1 65 ? -2.484 20.550 26.983 1.00 80.50 65 GLY A O 1
ATOM 468 N N . SER A 1 66 ? -0.925 19.290 27.973 1.00 88.25 66 SER A N 1
ATOM 469 C CA . SER A 1 66 ? -1.852 18.674 28.946 1.00 88.25 66 SER A CA 1
ATOM 470 C C . SER A 1 66 ? -2.359 19.671 30.001 1.00 88.25 66 SER A C 1
ATOM 472 O O . SER A 1 66 ? -1.581 20.469 30.518 1.00 88.25 66 SER A O 1
ATOM 474 N N . ALA A 1 67 ? -3.638 19.611 30.382 1.00 88.00 67 ALA A N 1
ATOM 475 C CA . ALA A 1 67 ? -4.222 20.472 31.425 1.00 88.00 67 ALA A CA 1
ATOM 476 C C . ALA A 1 67 ? -4.154 19.851 32.840 1.00 88.00 67 ALA A C 1
ATOM 478 O O . ALA A 1 67 ? -4.134 18.628 32.978 1.00 88.00 67 ALA A O 1
ATOM 479 N N . TYR A 1 68 ? -4.181 20.679 33.894 1.00 91.88 68 TYR A N 1
ATOM 480 C CA . TYR A 1 68 ? -4.207 20.257 35.308 1.00 91.88 68 TYR A CA 1
ATOM 481 C C . TYR A 1 68 ? -5.238 21.036 36.154 1.00 91.88 68 TYR A C 1
ATOM 483 O O . TYR A 1 68 ? -5.592 22.170 35.818 1.00 91.88 68 TYR A O 1
ATOM 491 N N . ASN A 1 69 ? -5.716 20.426 37.248 1.00 92.12 69 ASN A N 1
ATOM 492 C CA . ASN A 1 69 ? -6.715 20.981 38.175 1.00 92.12 69 ASN A CA 1
ATOM 493 C C . ASN A 1 69 ? -6.631 20.332 39.577 1.00 92.12 69 ASN A C 1
ATOM 495 O O . ASN A 1 69 ? -6.971 19.159 39.721 1.00 92.12 69 ASN A O 1
ATOM 499 N N . LEU A 1 70 ? -6.203 21.092 40.595 1.00 92.56 70 LEU A N 1
ATOM 500 C CA . LEU A 1 70 ? -5.863 20.615 41.948 1.00 92.56 70 LEU A CA 1
ATOM 501 C C . LEU A 1 70 ? -6.881 20.990 43.046 1.00 92.56 70 LEU A C 1
ATOM 503 O O . LEU A 1 70 ? -7.276 22.149 43.162 1.00 92.56 70 LEU A O 1
ATOM 507 N N . VAL A 1 71 ? -7.223 20.044 43.933 1.00 91.88 71 VAL A N 1
ATOM 508 C CA . VAL A 1 71 ? -8.154 20.255 45.073 1.00 91.88 71 VAL A CA 1
ATOM 509 C C . VAL A 1 71 ? -7.671 19.634 46.395 1.00 91.88 71 VAL A C 1
ATOM 511 O O . VAL A 1 71 ? -6.972 18.624 46.372 1.00 91.88 71 VAL A O 1
ATOM 514 N N . VAL A 1 72 ? -8.072 20.209 47.544 1.00 91.38 72 VAL A N 1
ATOM 515 C CA . VAL A 1 72 ? -7.922 19.602 48.892 1.00 91.38 72 VAL A CA 1
ATOM 516 C C . VAL A 1 72 ? -8.997 18.537 49.104 1.00 91.38 72 VAL A C 1
ATOM 518 O O . VAL A 1 72 ? -10.150 18.763 48.743 1.00 91.38 72 VAL A O 1
ATOM 521 N N . SER A 1 73 ? -8.655 17.420 49.751 1.00 86.00 73 SER A N 1
ATOM 522 C CA . SER A 1 73 ? -9.626 16.376 50.123 1.00 86.00 73 SER A CA 1
ATOM 523 C C . SER A 1 73 ? -9.825 16.165 51.637 1.00 86.00 73 SER A C 1
ATOM 525 O O . SER A 1 73 ? -10.803 15.526 52.014 1.00 86.00 73 SER A O 1
ATOM 527 N N . THR A 1 74 ? -8.945 16.675 52.515 1.00 89.69 74 THR A N 1
ATOM 528 C CA . THR A 1 74 ? -8.957 16.433 53.985 1.00 89.69 74 THR A CA 1
ATOM 529 C C . THR A 1 74 ? -8.304 17.580 54.798 1.00 89.69 74 THR A C 1
ATOM 531 O O . THR A 1 74 ? -7.598 18.409 54.226 1.00 89.69 74 THR A O 1
ATOM 534 N N . HIS A 1 75 ? -8.529 17.654 56.127 1.00 87.19 75 HIS A N 1
ATOM 535 C CA . HIS A 1 75 ? -8.044 18.735 57.025 1.00 87.19 75 HIS A CA 1
ATOM 536 C C . HIS A 1 75 ? -7.524 18.238 58.408 1.00 87.19 75 HIS A C 1
ATOM 538 O O . HIS A 1 75 ? -7.928 17.153 58.832 1.00 87.19 75 HIS A O 1
ATOM 544 N N . PRO A 1 76 ? -6.707 19.027 59.157 1.00 86.56 76 PRO A N 1
ATOM 545 C CA . PRO A 1 76 ? -6.185 18.673 60.493 1.00 86.56 76 PRO A CA 1
ATOM 546 C C . PRO A 1 76 ? -7.087 19.049 61.693 1.00 86.56 76 PRO A C 1
ATOM 548 O O . PRO A 1 76 ? -7.913 19.957 61.626 1.00 86.56 76 PRO A O 1
ATOM 551 N N . THR A 1 77 ? -6.870 18.392 62.839 1.00 76.25 77 THR A N 1
ATOM 552 C CA . THR A 1 77 ? -7.618 18.596 64.100 1.00 76.25 77 THR A CA 1
ATOM 553 C C . THR A 1 77 ? -7.267 19.908 64.810 1.00 76.25 77 THR A C 1
ATOM 555 O O . THR A 1 77 ? -6.096 20.225 64.996 1.00 76.25 77 THR A O 1
ATOM 558 N N . GLY A 1 78 ? -8.280 20.643 65.289 1.00 73.81 78 GLY A N 1
ATOM 559 C CA . GLY A 1 78 ? -8.083 21.912 66.011 1.00 73.81 78 GLY A CA 1
ATOM 560 C C . GLY A 1 78 ? -7.581 23.059 65.123 1.00 73.81 78 GLY A C 1
ATOM 561 O O . GLY A 1 78 ? -7.038 24.032 65.644 1.00 73.81 78 GLY A O 1
ATOM 562 N N . GLN A 1 79 ? -7.742 22.907 63.803 1.00 84.62 79 GLN A N 1
ATOM 563 C CA . GLN A 1 79 ? -7.260 23.762 62.718 1.00 84.62 79 GLN A CA 1
ATOM 564 C C . GLN A 1 79 ? -8.265 23.749 61.533 1.00 84.62 79 GLN A C 1
ATOM 566 O O . GLN A 1 79 ? -9.295 23.082 61.598 1.00 84.62 79 GLN A O 1
ATOM 571 N N . ASN A 1 80 ? -7.990 24.511 60.463 1.00 84.50 80 ASN A N 1
ATOM 572 C CA . ASN A 1 80 ? -8.784 24.630 59.223 1.00 84.50 80 ASN A CA 1
ATOM 573 C C . ASN A 1 80 ? -7.928 25.296 58.110 1.00 84.50 80 ASN A C 1
ATOM 575 O O . ASN A 1 80 ? -7.280 26.285 58.440 1.00 84.50 80 ASN A O 1
ATOM 579 N N . CYS A 1 81 ? -7.877 24.799 56.856 1.00 87.94 81 CYS A N 1
ATOM 580 C CA . CYS A 1 81 ? -6.835 25.190 55.867 1.00 87.94 81 CYS A CA 1
ATOM 581 C C . CYS A 1 81 ? -7.285 25.176 54.362 1.00 87.94 81 CYS A C 1
ATOM 583 O O . CYS A 1 81 ? -8.311 24.582 54.040 1.00 87.94 81 CYS A O 1
ATOM 585 N N . THR A 1 82 ? -6.549 25.819 53.424 1.00 89.19 82 THR A N 1
ATOM 586 C CA . THR A 1 82 ? -6.996 26.183 52.032 1.00 89.19 82 THR A CA 1
ATOM 587 C C . THR A 1 82 ? -5.935 26.013 50.899 1.00 89.19 82 THR A C 1
ATOM 589 O O . THR A 1 82 ? -4.805 25.654 51.199 1.00 89.19 82 THR A O 1
ATOM 592 N N . ILE A 1 83 ? -6.265 26.268 49.605 1.00 93.38 83 ILE A N 1
ATOM 593 C CA . ILE A 1 83 ? -5.345 26.241 48.420 1.00 93.38 83 ILE A CA 1
ATOM 594 C C . ILE A 1 83 ? -5.337 27.562 47.619 1.00 93.38 83 ILE A C 1
ATOM 596 O O . ILE A 1 83 ? -6.373 28.203 47.461 1.00 93.38 83 ILE A O 1
ATOM 600 N N . THR A 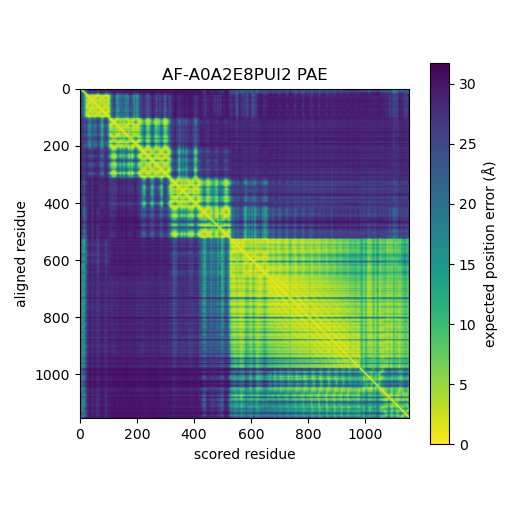1 84 ? -4.195 27.904 47.002 1.00 89.69 84 THR A N 1
ATOM 601 C CA . THR A 1 84 ? -4.070 28.858 45.867 1.00 89.69 84 THR A CA 1
ATOM 602 C C . THR A 1 84 ? -3.268 28.234 44.713 1.00 89.69 84 THR A C 1
ATOM 604 O O . THR A 1 84 ? -2.306 27.537 45.007 1.00 89.69 84 THR A O 1
ATOM 607 N N . GLY A 1 85 ? -3.594 28.513 43.436 1.00 86.44 85 GLY A N 1
ATOM 608 C CA . GLY A 1 85 ? -2.770 28.131 42.258 1.00 86.44 85 GLY A CA 1
ATOM 609 C C . GLY A 1 85 ? -3.228 26.898 41.450 1.00 86.44 85 GLY A C 1
ATOM 610 O O . GLY A 1 85 ? -2.427 26.279 40.758 1.00 86.44 85 GLY A O 1
ATOM 611 N N . ALA A 1 86 ? -4.499 26.506 41.560 1.00 85.81 86 ALA A N 1
ATOM 612 C CA . ALA A 1 86 ? -4.964 25.147 41.260 1.00 85.81 86 ALA A CA 1
ATOM 613 C C . ALA A 1 86 ? -4.961 24.658 39.791 1.00 85.81 86 ALA A C 1
ATOM 615 O O . ALA A 1 86 ? -4.953 23.444 39.596 1.00 85.81 86 ALA A O 1
ATOM 616 N N . THR A 1 87 ? -5.008 25.522 38.770 1.00 89.62 87 THR A N 1
ATOM 617 C CA . THR A 1 87 ? -5.294 25.121 37.370 1.00 89.62 87 THR A CA 1
ATOM 618 C C . THR A 1 87 ? -4.323 25.705 36.342 1.00 89.62 87 THR A C 1
ATOM 620 O O . THR A 1 87 ? -3.769 26.785 36.550 1.00 89.62 87 THR A O 1
ATOM 623 N N . GLY A 1 88 ? -4.143 25.017 35.206 1.00 87.38 88 GLY A N 1
ATOM 624 C CA . GLY A 1 88 ? -3.324 25.500 34.084 1.00 87.38 88 GLY A CA 1
ATOM 625 C C . GLY A 1 88 ? -3.039 24.450 33.000 1.00 87.38 88 GLY A C 1
ATOM 626 O O . GLY A 1 88 ? -3.647 23.379 32.987 1.00 87.38 88 GLY A O 1
ATOM 627 N N . THR A 1 89 ? -2.092 24.759 32.104 1.00 84.56 89 THR A N 1
ATOM 628 C CA . THR A 1 89 ? -1.668 23.904 30.976 1.00 84.56 89 THR A CA 1
ATOM 629 C C . THR A 1 89 ? -0.148 23.725 30.959 1.00 84.56 89 THR A C 1
ATOM 631 O O . THR A 1 89 ? 0.607 24.684 31.114 1.00 84.56 89 THR A O 1
ATOM 634 N N . LEU A 1 90 ? 0.305 22.491 30.747 1.00 84.50 90 LEU A N 1
ATOM 635 C CA . LEU A 1 90 ? 1.700 22.068 30.799 1.00 84.50 90 LEU A CA 1
ATOM 636 C C . LEU A 1 90 ? 2.412 22.290 29.460 1.00 84.50 90 LEU A C 1
ATOM 638 O O . LEU A 1 90 ? 2.556 21.380 28.647 1.00 84.50 90 LEU A O 1
ATOM 642 N N . ASN A 1 91 ? 2.896 23.516 29.267 1.00 80.25 91 ASN A N 1
ATOM 643 C CA . ASN A 1 91 ? 3.881 23.865 28.231 1.00 80.25 91 ASN A CA 1
ATOM 644 C C . ASN A 1 91 ? 5.324 23.910 28.789 1.00 80.25 91 ASN A C 1
ATOM 646 O O . ASN A 1 91 ? 6.279 24.150 28.058 1.00 80.25 91 ASN A O 1
ATOM 650 N N . GLN A 1 92 ? 5.458 23.712 30.101 1.00 86.31 92 GLN A N 1
ATOM 651 C CA . GLN A 1 92 ? 6.682 23.542 30.882 1.00 86.31 92 GLN A CA 1
ATOM 652 C C . GLN A 1 92 ? 6.298 22.923 32.240 1.00 86.31 92 GLN A C 1
ATOM 654 O O . GLN A 1 92 ? 5.108 22.841 32.558 1.00 86.31 92 GLN A O 1
ATOM 659 N N . SER A 1 93 ? 7.270 22.530 33.070 1.00 86.12 93 SER A N 1
ATOM 660 C CA . SER A 1 93 ? 6.979 22.122 34.454 1.00 86.12 93 SER A CA 1
ATOM 661 C C . SER A 1 93 ? 6.557 23.306 35.344 1.00 86.12 93 SER A C 1
ATOM 663 O O . SER A 1 93 ? 6.983 24.446 35.131 1.00 86.12 93 SER A O 1
ATOM 665 N N . VAL A 1 94 ? 5.721 23.017 36.348 1.00 90.19 94 VAL A N 1
ATOM 666 C CA . VAL A 1 94 ? 4.959 23.982 37.173 1.00 90.19 94 VAL A CA 1
ATOM 667 C C . VAL A 1 94 ? 5.281 23.825 38.667 1.00 90.19 94 VAL A C 1
ATOM 669 O O . VAL A 1 94 ? 5.462 22.703 39.137 1.00 90.19 94 VAL A O 1
ATOM 672 N N . ASN A 1 95 ? 5.350 24.926 39.434 1.00 90.75 95 ASN A N 1
ATOM 673 C CA . ASN A 1 95 ? 5.856 24.914 40.822 1.00 90.75 95 ASN A CA 1
ATOM 674 C C . ASN A 1 95 ? 5.247 25.948 41.817 1.00 90.75 95 ASN A C 1
ATOM 676 O O . ASN A 1 95 ? 5.893 26.272 42.815 1.00 90.75 95 ASN A O 1
ATOM 680 N N . ASN A 1 96 ? 4.036 26.477 41.586 1.00 86.38 96 ASN A N 1
ATOM 681 C CA . ASN A 1 96 ? 3.501 27.689 42.249 1.00 86.38 96 ASN A CA 1
ATOM 682 C C . ASN A 1 96 ? 2.090 27.553 42.914 1.00 86.38 96 ASN A C 1
ATOM 684 O O . ASN A 1 96 ? 1.129 28.155 42.433 1.00 86.38 96 ASN A O 1
ATOM 688 N N . VAL A 1 97 ? 1.957 26.811 44.038 1.00 92.25 97 VAL A N 1
ATOM 689 C CA . VAL A 1 97 ? 0.670 26.443 44.731 1.00 92.25 97 VAL A CA 1
ATOM 690 C C . VAL A 1 97 ? 0.807 26.437 46.308 1.00 92.25 97 VAL A C 1
ATOM 692 O O . VAL A 1 97 ? 1.880 26.020 46.723 1.00 92.25 97 VAL A O 1
ATOM 695 N N . TYR A 1 98 ? -0.159 26.871 47.191 1.00 91.19 98 TYR A N 1
ATOM 696 C CA . TYR A 1 98 ? 0.060 27.306 48.656 1.00 91.19 98 TYR A CA 1
ATOM 697 C C . TYR A 1 98 ? -1.117 27.142 49.767 1.00 91.19 98 TYR A C 1
ATOM 699 O O . TYR A 1 98 ? -2.238 26.942 49.306 1.00 91.19 98 TYR A O 1
ATOM 707 N N . VAL A 1 99 ? -0.940 27.261 51.160 1.00 93.62 99 VAL A N 1
ATOM 708 C CA . VAL A 1 99 ? -1.878 26.880 52.371 1.00 93.62 99 VAL A CA 1
ATOM 709 C C . VAL A 1 99 ? -1.751 27.640 53.815 1.00 93.62 99 VAL A C 1
ATOM 711 O O . VAL A 1 99 ? -0.679 28.210 54.004 1.00 93.62 99 VAL A O 1
ATOM 714 N N . THR A 1 100 ? -2.713 27.674 54.846 1.00 91.81 100 THR A N 1
ATOM 715 C CA . THR A 1 100 ? -2.617 28.175 56.346 1.00 91.81 100 THR A CA 1
ATOM 716 C C . THR A 1 100 ? -3.805 27.886 57.432 1.00 91.81 100 THR A C 1
ATOM 718 O O . THR A 1 100 ? -4.889 27.623 56.930 1.00 91.81 100 THR A O 1
ATOM 721 N N . CYS A 1 101 ? -3.712 27.959 58.843 1.00 87.75 101 CYS A N 1
ATOM 722 C CA . CYS A 1 101 ? -4.742 27.501 59.943 1.00 87.75 101 CYS A CA 1
ATOM 723 C C . CYS A 1 101 ? -4.777 28.049 61.521 1.00 87.75 101 CYS A C 1
ATOM 725 O O . CYS A 1 101 ? -3.765 28.634 61.893 1.00 87.75 101 CYS A O 1
ATOM 727 N N . VAL A 1 102 ? -5.819 27.877 62.484 1.00 71.75 102 VAL A N 1
ATOM 728 C CA . VAL A 1 102 ? -6.003 28.426 63.984 1.00 71.75 102 VAL A CA 1
ATOM 729 C C . VAL A 1 102 ? -6.979 27.749 65.151 1.00 71.75 102 VAL A C 1
ATOM 731 O O . VAL A 1 102 ? -7.655 26.799 64.775 1.00 71.75 102 VAL A O 1
ATOM 734 N N . SER A 1 103 ? -7.131 28.186 66.502 1.00 28.05 103 SER A N 1
ATOM 735 C CA . SER A 1 103 ? -7.815 27.510 67.782 1.00 28.05 103 SER A CA 1
ATOM 736 C C . SER A 1 103 ? -8.479 28.310 69.093 1.00 28.05 103 SER A C 1
ATOM 738 O O . SER A 1 103 ? -8.549 29.530 68.988 1.00 28.05 103 SER A O 1
ATOM 740 N N . THR A 1 104 ? -8.984 27.731 70.300 1.00 13.52 104 THR A N 1
ATOM 741 C CA . THR A 1 104 ? -9.922 28.327 71.464 1.00 13.52 104 THR A CA 1
ATOM 742 C C . THR A 1 104 ? -9.876 28.075 73.122 1.00 13.52 104 THR A C 1
ATOM 744 O O . THR A 1 104 ? -8.767 28.170 73.629 1.00 13.52 104 THR A O 1
ATOM 747 N N . GLY A 1 105 ? -10.984 27.905 74.010 1.00 36.72 105 GLY A N 1
ATOM 748 C CA . GLY A 1 105 ? -11.287 28.410 75.500 1.00 36.72 105 GLY A CA 1
ATOM 749 C C . GLY A 1 105 ? -11.634 27.633 76.939 1.00 36.72 105 GLY A C 1
ATOM 750 O O . GLY A 1 105 ? -10.809 26.809 77.313 1.00 36.72 105 GLY A O 1
ATOM 751 N N . LEU A 1 106 ? -12.694 27.954 77.835 1.00 75.62 106 LEU A N 1
ATOM 752 C CA . LEU A 1 106 ? -12.816 28.036 79.431 1.00 75.62 106 LEU A CA 1
ATOM 753 C C . LEU A 1 106 ? -13.955 27.263 80.382 1.00 75.62 106 LEU A C 1
ATOM 755 O O . LEU A 1 106 ? -14.628 26.407 79.819 1.00 75.62 106 LEU A O 1
ATOM 759 N N . TYR A 1 107 ? -14.192 27.467 81.769 1.00 73.19 107 TYR A N 1
ATOM 760 C CA . TYR A 1 107 ? -14.942 26.590 82.864 1.00 73.19 107 TYR A CA 1
ATOM 761 C C . TYR A 1 107 ? -15.676 27.065 84.293 1.00 73.19 107 TYR A C 1
ATOM 763 O O . TYR A 1 107 ? -15.495 28.213 84.678 1.00 73.19 107 TYR A O 1
ATOM 771 N N . ASN A 1 108 ? -16.427 26.162 85.081 1.00 81.81 108 ASN A N 1
ATOM 772 C CA . ASN A 1 108 ? -16.827 25.796 86.572 1.00 81.81 108 ASN A CA 1
ATOM 773 C C . ASN A 1 108 ? -17.752 26.431 87.767 1.00 81.81 108 ASN A C 1
ATOM 775 O O . ASN A 1 108 ? -17.191 26.952 88.734 1.00 81.81 108 ASN A O 1
ATOM 779 N N . ILE A 1 109 ? -19.089 26.121 87.944 1.00 83.94 109 ILE A N 1
ATOM 780 C CA . ILE A 1 109 ? -19.974 26.308 89.198 1.00 83.94 109 ILE A CA 1
ATOM 781 C C . ILE A 1 109 ? -21.101 25.216 89.392 1.00 83.94 109 ILE A C 1
ATOM 783 O O . ILE A 1 109 ? -21.607 24.722 88.386 1.00 83.94 109 ILE A O 1
ATOM 787 N N . SER A 1 110 ? -21.578 24.875 90.623 1.00 85.62 110 SER A N 1
ATOM 788 C CA . SER A 1 110 ? -22.710 23.928 90.905 1.00 85.62 110 SER A CA 1
ATOM 789 C C . SER A 1 110 ? -23.601 24.189 92.169 1.00 85.62 110 SER A C 1
ATOM 791 O O . SER A 1 110 ? -23.296 25.023 93.019 1.00 85.62 110 SER A O 1
ATOM 793 N N . GLN A 1 111 ? -24.731 23.463 92.289 1.00 86.38 111 GLN A N 1
ATOM 794 C CA . GLN A 1 111 ? -25.721 23.441 93.400 1.00 86.38 111 GLN A CA 1
ATOM 795 C C . GLN A 1 111 ? -26.306 22.015 93.508 1.00 86.38 111 GLN A C 1
ATOM 797 O O . GLN A 1 111 ? -26.379 21.340 92.481 1.00 86.38 111 GLN A O 1
ATOM 802 N N . ASP A 1 112 ? -26.688 21.534 94.699 1.00 86.75 112 ASP A N 1
ATOM 803 C CA . ASP A 1 112 ? -27.136 20.138 94.899 1.00 86.75 112 ASP A CA 1
ATOM 804 C C . ASP A 1 112 ? -28.644 19.901 94.668 1.00 86.75 112 ASP A C 1
ATOM 806 O O . ASP A 1 112 ? -29.026 18.846 94.158 1.00 86.75 112 ASP A O 1
ATOM 810 N N . ARG A 1 113 ? -29.500 20.868 95.024 1.00 86.69 113 ARG A N 1
ATOM 811 C CA . ARG A 1 113 ? -30.962 20.835 94.853 1.00 86.69 113 ARG A CA 1
ATOM 812 C C . ARG A 1 113 ? -31.522 22.223 94.552 1.00 86.69 113 ARG A C 1
ATOM 814 O O . ARG A 1 113 ? -31.132 23.199 95.187 1.00 86.69 113 ARG A O 1
ATOM 821 N N . ASP A 1 114 ? -32.516 22.300 93.672 1.00 87.00 114 ASP A N 1
ATOM 822 C CA . ASP A 1 114 ? -33.294 23.531 93.447 1.00 87.00 114 ASP A CA 1
ATOM 823 C C . ASP A 1 114 ? -34.611 23.558 94.258 1.00 87.00 114 ASP A C 1
ATOM 825 O O . ASP A 1 114 ? -35.178 24.629 94.484 1.00 87.00 114 ASP A O 1
ATOM 829 N N . PHE A 1 115 ? -35.072 22.394 94.745 1.00 88.31 115 PHE A N 1
ATOM 830 C CA . PHE A 1 115 ? -36.318 22.222 95.505 1.00 88.31 115 PHE A CA 1
ATOM 831 C C . PHE A 1 115 ? -36.099 21.517 96.851 1.00 88.31 115 PHE A C 1
ATOM 833 O O . PHE A 1 115 ? -35.407 20.494 96.934 1.00 88.31 115 PHE A O 1
ATOM 840 N N . ILE A 1 116 ? -36.742 22.061 97.886 1.00 88.19 116 ILE A N 1
ATOM 841 C CA . ILE A 1 116 ? -36.784 21.568 99.272 1.00 88.19 116 ILE A CA 1
ATOM 842 C C . ILE A 1 116 ? -38.192 21.794 99.865 1.00 88.19 116 ILE A C 1
ATOM 844 O O . ILE A 1 116 ? -39.092 22.279 99.183 1.00 88.19 116 ILE A O 1
ATOM 848 N N . SER A 1 117 ? -38.404 21.440 101.130 1.00 86.88 117 SER A N 1
ATOM 849 C CA . SER A 1 117 ? -39.703 21.395 101.804 1.00 86.88 117 SER A CA 1
ATOM 850 C C . SER A 1 117 ? -39.626 21.831 103.271 1.00 86.88 117 SER A C 1
ATOM 852 O O . SER A 1 117 ? -38.549 21.881 103.874 1.00 86.88 117 SER A O 1
ATOM 854 N N . ALA A 1 118 ? -40.784 22.116 103.873 1.00 82.12 118 ALA A N 1
ATOM 855 C CA . ALA A 1 118 ? -40.944 22.206 105.324 1.00 82.12 118 ALA A CA 1
ATOM 856 C C . ALA A 1 118 ? -41.423 20.879 105.956 1.00 82.12 118 ALA A C 1
ATOM 858 O O . ALA A 1 118 ? -41.389 20.743 107.181 1.00 82.12 118 ALA A O 1
ATOM 859 N N . ASN A 1 119 ? -41.850 19.899 105.151 1.00 81.69 119 ASN A N 1
ATOM 860 C CA . ASN A 1 119 ? -42.288 18.587 105.621 1.00 81.69 119 ASN A CA 1
ATOM 861 C C . ASN A 1 119 ? -41.103 17.755 106.162 1.00 81.69 119 ASN A C 1
ATOM 863 O O . ASN A 1 119 ? -40.084 17.583 105.498 1.00 81.69 119 ASN A O 1
ATOM 867 N N . ALA A 1 120 ? -41.253 17.191 107.364 1.00 76.75 120 ALA A N 1
ATOM 868 C CA . ALA A 1 120 ? -40.217 16.398 108.030 1.00 76.75 120 ALA A CA 1
ATOM 869 C C . ALA A 1 120 ? -39.931 15.033 107.365 1.00 76.75 120 ALA A C 1
ATOM 871 O O . ALA A 1 120 ? -38.938 14.393 107.706 1.00 76.75 120 ALA A O 1
ATOM 872 N N . THR A 1 121 ? -40.778 14.577 106.431 1.00 76.62 121 THR A N 1
ATOM 873 C CA . THR A 1 121 ? -40.531 13.381 105.596 1.00 76.62 121 THR A CA 1
ATOM 874 C C . THR A 1 121 ? -40.108 13.724 104.162 1.00 76.62 121 THR A C 1
ATOM 876 O O . THR A 1 121 ? -40.282 12.895 103.271 1.00 76.62 121 THR A O 1
ATOM 879 N N . ALA A 1 122 ? -39.585 14.935 103.946 1.00 86.44 122 ALA A N 1
ATOM 880 C CA . ALA A 1 122 ? -39.119 15.493 102.675 1.00 86.44 122 ALA A CA 1
ATOM 881 C C . ALA A 1 122 ? -37.718 16.144 102.846 1.00 86.44 122 ALA A C 1
ATOM 883 O O . ALA A 1 122 ? -37.148 16.124 103.940 1.00 86.44 122 ALA A O 1
ATOM 884 N N . TYR A 1 123 ? -37.126 16.700 101.784 1.00 88.19 123 TYR A N 1
ATOM 885 C CA . TYR A 1 123 ? -35.806 17.356 101.847 1.00 88.19 123 TYR A CA 1
ATOM 886 C C . TYR A 1 123 ? -35.884 18.760 102.458 1.00 88.19 123 TYR A C 1
ATOM 888 O O . TYR A 1 123 ? -36.759 19.527 102.085 1.00 88.19 123 TYR A O 1
ATOM 896 N N . THR A 1 124 ? -34.953 19.150 103.337 1.00 84.81 124 THR A N 1
ATOM 897 C CA . THR A 1 124 ? -35.033 20.428 104.090 1.00 84.81 124 THR A CA 1
ATOM 898 C C . THR A 1 124 ? -33.856 21.396 103.892 1.00 84.81 124 THR A C 1
ATOM 900 O O . THR A 1 124 ? -33.929 22.545 104.329 1.00 84.81 124 THR A O 1
ATOM 903 N N . THR A 1 125 ? -32.781 20.978 103.215 1.00 83.69 125 THR A N 1
ATOM 904 C CA . THR A 1 125 ? -31.525 21.743 103.069 1.00 83.69 125 THR A CA 1
ATOM 905 C C . THR A 1 125 ? -30.993 21.751 101.637 1.00 83.69 125 THR A C 1
ATOM 907 O O . THR A 1 125 ? -31.268 20.826 100.875 1.00 83.69 125 THR A O 1
ATOM 910 N N . VAL A 1 126 ? -30.181 22.760 101.307 1.00 84.75 126 VAL A N 1
ATOM 911 C CA . VAL A 1 126 ? -29.523 22.954 99.999 1.00 84.75 126 VAL A CA 1
ATOM 912 C C . VAL A 1 126 ? -28.063 23.391 100.177 1.00 84.75 126 VAL A C 1
ATOM 914 O O . VAL A 1 126 ? -27.748 24.123 101.119 1.00 84.75 126 VAL A O 1
ATOM 917 N N . GLN A 1 127 ? -27.179 22.975 99.270 1.00 86.88 127 GLN A N 1
ATOM 918 C CA . GLN A 1 127 ? -25.756 23.315 99.205 1.00 86.88 127 GLN A CA 1
ATOM 919 C C . GLN A 1 127 ? -25.359 23.908 97.838 1.00 86.88 127 GLN A C 1
ATOM 921 O O . GLN A 1 127 ? -25.861 23.508 96.788 1.00 86.88 127 GLN A O 1
ATOM 926 N N . ILE A 1 128 ? -24.415 24.856 97.839 1.00 85.50 128 ILE A N 1
ATOM 927 C CA . ILE A 1 128 ? -23.906 25.553 96.637 1.00 85.50 128 ILE A CA 1
ATOM 928 C C . ILE A 1 128 ? -22.375 25.479 96.627 1.00 85.50 128 ILE A C 1
ATOM 930 O O . ILE A 1 128 ? -21.761 25.696 97.669 1.00 85.50 128 ILE A O 1
ATOM 934 N N . THR A 1 129 ? -21.758 25.178 95.477 1.00 83.44 129 THR A N 1
ATOM 935 C CA . THR A 1 129 ? -20.302 24.966 95.331 1.00 83.44 129 THR A CA 1
ATOM 936 C C . THR A 1 129 ? -19.730 25.683 94.102 1.00 83.44 129 THR A C 1
ATOM 938 O O . THR A 1 129 ? -20.345 25.676 93.039 1.00 83.44 129 THR A O 1
ATOM 941 N N . PHE A 1 130 ? -18.544 26.293 94.201 1.00 86.88 130 PHE A N 1
ATOM 942 C CA . PHE A 1 130 ? -17.911 26.994 93.068 1.00 86.88 130 PHE A CA 1
ATOM 943 C C . PHE A 1 130 ? -16.379 27.070 93.162 1.00 86.88 130 PHE A C 1
ATOM 945 O O . PHE A 1 130 ? -15.806 26.876 94.237 1.00 86.88 130 PHE A O 1
ATOM 952 N N . GLN A 1 131 ? -15.725 27.341 92.026 1.00 83.56 131 GLN A N 1
ATOM 953 C CA . GLN A 1 131 ? -14.273 27.536 91.900 1.00 83.56 131 GLN A CA 1
ATOM 954 C C . GLN A 1 131 ? -13.931 28.949 91.404 1.00 83.56 131 GLN A C 1
ATOM 956 O O . GLN A 1 131 ? -14.801 29.659 90.908 1.00 83.56 131 GLN A O 1
ATOM 961 N N . SER A 1 132 ? -12.666 29.360 91.545 1.00 80.75 132 SER A N 1
ATOM 962 C CA . SER A 1 132 ? -12.178 30.685 91.130 1.00 80.75 132 SER A CA 1
ATOM 963 C C . SER A 1 132 ? -10.849 30.604 90.374 1.00 80.75 132 SER A C 1
ATOM 965 O O . SER A 1 132 ? -9.978 29.809 90.728 1.00 80.75 132 SER A O 1
ATOM 967 N N . ALA A 1 133 ? -10.650 31.481 89.386 1.00 78.88 133 ALA A N 1
ATOM 968 C CA . ALA A 1 133 ? -9.356 31.682 88.724 1.00 78.88 133 ALA A CA 1
ATOM 969 C C . ALA A 1 133 ? -8.412 32.640 89.493 1.00 78.88 133 ALA A C 1
ATOM 971 O O . ALA A 1 133 ? -7.224 32.708 89.184 1.00 78.88 133 ALA A O 1
ATOM 972 N N . TYR A 1 134 ? -8.919 33.360 90.499 1.00 81.94 134 TYR A N 1
ATOM 973 C CA . TYR A 1 134 ? -8.222 34.411 91.258 1.00 81.94 134 TYR A CA 1
ATOM 974 C C . TYR A 1 134 ? -8.446 34.281 92.779 1.00 81.94 134 TYR A C 1
ATOM 976 O O . TYR A 1 134 ? -9.244 33.465 93.246 1.00 81.94 134 TYR A O 1
ATOM 984 N N . ALA A 1 135 ? -7.720 35.072 93.573 1.00 81.56 135 ALA A N 1
ATOM 985 C CA . ALA A 1 135 ? -7.853 35.125 95.032 1.00 81.56 135 ALA A CA 1
ATOM 986 C C . ALA A 1 135 ? -8.600 36.393 95.485 1.00 81.56 135 ALA A C 1
ATOM 988 O O . ALA A 1 135 ? -8.556 37.409 94.797 1.00 81.56 135 ALA A O 1
ATOM 989 N N . GLY A 1 136 ? -9.264 36.347 96.643 1.00 84.62 136 GLY A N 1
ATOM 990 C CA . GLY A 1 136 ? -10.083 37.465 97.122 1.00 84.62 136 GLY A CA 1
ATOM 991 C C . GLY A 1 136 ? -11.100 37.072 98.196 1.00 84.62 136 GLY A C 1
ATOM 992 O O . GLY A 1 136 ? -10.747 36.398 99.167 1.00 84.62 136 GLY A O 1
ATOM 993 N N . SER A 1 137 ? -12.362 37.484 98.048 1.00 85.50 137 SER A N 1
ATOM 994 C CA . SER A 1 137 ? -13.439 37.202 99.016 1.00 85.50 137 SER A CA 1
ATOM 995 C C . SER A 1 137 ? -14.819 37.049 98.374 1.00 85.50 137 SER A C 1
ATOM 997 O O . SER A 1 137 ? -15.034 37.488 97.245 1.00 85.50 137 SER A O 1
ATOM 999 N N . TYR A 1 138 ? -15.751 36.420 99.097 1.00 87.25 138 TYR A N 1
ATOM 1000 C CA . TYR A 1 138 ? -17.138 36.259 98.670 1.00 87.25 138 TYR A CA 1
ATOM 1001 C C . TYR A 1 138 ? -18.158 36.618 99.754 1.00 87.25 138 TYR A C 1
ATOM 1003 O O . TYR A 1 138 ? -17.905 36.459 100.951 1.00 87.25 138 TYR A O 1
ATOM 1011 N N . ILE A 1 139 ? -19.340 37.054 99.312 1.00 86.56 139 ILE A N 1
ATOM 1012 C CA . ILE A 1 139 ? -20.532 37.266 100.148 1.00 86.56 139 ILE A CA 1
ATOM 1013 C C . ILE A 1 139 ? -21.751 36.689 99.416 1.00 86.56 139 ILE A C 1
ATOM 1015 O O . ILE A 1 139 ? -21.850 36.795 98.193 1.00 86.56 139 ILE A O 1
ATOM 1019 N N . ILE A 1 140 ? -22.671 36.088 100.171 1.00 83.69 140 ILE A N 1
ATOM 1020 C CA . ILE A 1 140 ? -23.942 35.535 99.704 1.00 83.69 140 ILE A CA 1
ATOM 1021 C C . ILE A 1 140 ? -25.090 36.456 100.128 1.00 83.69 140 ILE A C 1
ATOM 1023 O O . ILE A 1 140 ? -25.268 36.759 101.314 1.00 83.69 140 ILE A O 1
ATOM 1027 N N . LYS A 1 141 ? -25.879 36.909 99.152 1.00 84.56 141 LYS A N 1
ATOM 1028 C CA . LYS A 1 141 ? -26.947 37.902 99.338 1.00 84.56 141 LYS A CA 1
ATOM 1029 C C . LYS A 1 141 ? -28.293 37.422 98.800 1.00 84.56 141 LYS A C 1
ATOM 1031 O O . LYS A 1 141 ? -28.342 36.647 97.853 1.00 84.56 141 LYS A O 1
ATOM 1036 N N . SER A 1 142 ? -29.384 37.947 99.352 1.00 76.38 142 SER A N 1
ATOM 1037 C CA . SER A 1 142 ? -30.711 37.940 98.725 1.00 76.38 142 SER A CA 1
ATOM 1038 C C . SER A 1 142 ? -31.056 39.352 98.233 1.00 76.38 142 SER A C 1
ATOM 1040 O O . SER A 1 142 ? -30.841 40.346 98.932 1.00 76.38 142 SER A O 1
ATOM 1042 N N . GLY A 1 143 ? -31.541 39.468 96.996 1.00 72.38 143 GLY A N 1
ATOM 1043 C CA . GLY A 1 143 ? -31.772 40.760 96.342 1.00 72.38 143 GLY A CA 1
ATOM 1044 C C . GLY A 1 143 ? -31.814 40.655 94.818 1.00 72.38 143 GLY A C 1
ATOM 1045 O O . GLY A 1 143 ? -32.179 39.609 94.286 1.00 72.38 143 GLY A O 1
ATOM 1046 N N . ALA A 1 144 ? -31.437 41.743 94.139 1.00 74.12 144 ALA A N 1
ATOM 1047 C CA . ALA A 1 144 ? -31.333 41.810 92.679 1.00 74.12 144 ALA A CA 1
ATOM 1048 C C . ALA A 1 144 ? -29.883 41.704 92.171 1.00 74.12 144 ALA A C 1
ATOM 1050 O O . ALA A 1 144 ? -29.648 41.044 91.166 1.00 74.12 144 ALA A O 1
ATOM 1051 N N . ASP A 1 145 ? -28.934 42.318 92.884 1.00 81.06 145 ASP A N 1
ATOM 1052 C CA . ASP A 1 145 ? -27.512 42.400 92.524 1.00 81.06 145 ASP A CA 1
ATOM 1053 C C . ASP A 1 145 ? -26.615 42.433 93.784 1.00 81.06 145 ASP A C 1
ATOM 1055 O O . ASP A 1 145 ? -27.093 42.585 94.919 1.00 81.06 145 ASP A O 1
ATOM 1059 N N . CYS A 1 146 ? -25.298 42.318 93.605 1.00 82.75 146 CYS A N 1
ATOM 1060 C CA . CYS A 1 146 ? -24.308 42.317 94.685 1.00 82.75 146 CYS A CA 1
ATOM 1061 C C . CYS A 1 146 ? -24.150 43.656 95.416 1.00 82.75 146 CYS A C 1
ATOM 1063 O O . CYS A 1 146 ? -23.634 43.687 96.538 1.00 82.75 146 CYS A O 1
ATOM 1065 N N . THR A 1 147 ? -24.617 44.760 94.841 1.00 79.25 147 THR A N 1
ATOM 1066 C CA . THR A 1 147 ? -24.575 46.098 95.446 1.00 79.25 147 THR A CA 1
ATOM 1067 C C . THR A 1 147 ? -25.786 46.313 96.356 1.00 79.25 147 THR A C 1
ATOM 1069 O O . THR A 1 147 ? -25.621 46.682 97.519 1.00 79.25 147 THR A O 1
ATOM 1072 N N . SER A 1 148 ? -26.991 46.018 95.860 1.00 79.69 148 SER A N 1
ATOM 1073 C CA . SER A 1 148 ? -28.275 46.252 96.538 1.00 79.69 148 SER A CA 1
ATOM 1074 C C . SER A 1 148 ? -28.712 45.132 97.490 1.00 79.69 148 SER A C 1
ATOM 1076 O O . SER A 1 148 ? -29.469 45.389 98.427 1.00 79.69 148 SER A O 1
ATOM 1078 N N . GLY A 1 149 ? -28.245 43.897 97.279 1.00 77.06 149 GLY A N 1
ATOM 1079 C CA . GLY A 1 149 ? -28.691 42.733 98.045 1.00 77.06 149 GLY A CA 1
ATOM 1080 C C . GLY A 1 149 ? -28.336 42.782 99.537 1.00 77.06 149 GLY A C 1
ATOM 1081 O O . GLY A 1 149 ? -27.275 43.273 99.936 1.00 77.06 149 GLY A O 1
ATOM 1082 N N . THR A 1 150 ? -29.219 42.217 100.360 1.00 79.56 150 THR A N 1
ATOM 1083 C CA . THR A 1 150 ? -29.034 42.033 101.808 1.00 79.56 150 THR A CA 1
ATOM 1084 C C . THR A 1 150 ? -28.258 40.741 102.063 1.00 79.56 150 THR A C 1
ATOM 1086 O O . THR A 1 150 ? -28.539 39.731 101.423 1.00 79.56 150 THR A O 1
ATOM 1089 N N . GLN A 1 151 ? -27.281 40.738 102.978 1.00 81.44 151 GLN A N 1
ATOM 1090 C CA . GLN A 1 151 ? -26.568 39.501 103.332 1.00 81.44 151 GLN A CA 1
ATOM 1091 C C . GLN A 1 151 ? -27.521 38.501 104.001 1.00 81.44 151 GLN A C 1
ATOM 1093 O O . GLN A 1 151 ? -28.317 38.873 104.865 1.00 81.44 151 GLN A O 1
ATOM 1098 N N . TYR A 1 152 ? -27.431 37.232 103.606 1.00 75.19 152 TYR A N 1
ATOM 1099 C CA . TYR A 1 152 ? -28.272 36.179 104.169 1.00 75.19 152 TYR A CA 1
ATOM 1100 C C . TYR A 1 152 ? -27.839 35.857 105.623 1.00 75.19 152 TYR A C 1
ATOM 1102 O O . TYR A 1 152 ? -26.641 35.757 105.877 1.00 75.19 152 TYR A O 1
ATOM 1110 N N . PRO A 1 153 ? -28.749 35.709 106.607 1.00 61.94 153 PRO A N 1
ATOM 1111 C CA . PRO A 1 153 ? -28.398 35.705 108.039 1.00 61.94 153 PRO A CA 1
ATOM 1112 C C . PRO A 1 153 ? -27.871 34.357 108.587 1.00 61.94 153 PRO A C 1
ATOM 1114 O O . PRO A 1 153 ? -28.108 34.026 109.748 1.00 61.94 153 PRO A O 1
ATOM 1117 N N . ASP A 1 154 ? -27.152 33.584 107.771 1.00 67.50 154 ASP A N 1
ATOM 1118 C CA . ASP A 1 154 ? -26.509 32.316 108.149 1.00 67.50 154 ASP A CA 1
ATOM 1119 C C . ASP A 1 154 ? -24.978 32.498 108.255 1.00 67.50 154 ASP A C 1
ATOM 1121 O O . ASP A 1 154 ? -24.384 33.315 107.546 1.00 67.50 154 ASP A O 1
ATOM 1125 N N . ALA A 1 155 ? -24.321 31.750 109.145 1.00 57.03 155 ALA A N 1
ATOM 1126 C CA . ALA A 1 155 ? -22.881 31.848 109.401 1.00 57.03 155 ALA A CA 1
ATOM 1127 C C . ALA A 1 155 ? -21.993 31.394 108.219 1.00 57.03 155 ALA A C 1
ATOM 1129 O O . ALA A 1 155 ? -20.803 31.703 108.203 1.00 57.03 155 ALA A O 1
ATOM 1130 N N . SER A 1 156 ? -22.551 30.687 107.232 1.00 65.88 156 SER A N 1
ATOM 1131 C CA . SER A 1 156 ? -21.847 30.215 106.026 1.00 65.88 156 SER A CA 1
ATOM 1132 C C . SER A 1 156 ? -21.790 31.230 104.867 1.00 65.88 156 SER A C 1
ATOM 1134 O O . SER A 1 156 ? -21.275 30.924 103.795 1.00 65.88 156 SER A O 1
ATOM 1136 N N . THR A 1 157 ? -22.323 32.442 105.048 1.00 71.12 157 THR A N 1
ATOM 1137 C CA . THR A 1 157 ? -22.700 33.345 103.938 1.00 71.12 157 THR A CA 1
ATOM 1138 C C . THR A 1 157 ? -21.634 34.359 103.515 1.00 71.12 157 THR A C 1
ATOM 1140 O O . THR A 1 157 ? -21.906 35.223 102.685 1.00 71.12 157 THR A O 1
ATOM 1143 N N . SER A 1 158 ? -20.418 34.286 104.052 1.00 81.56 158 SER A N 1
ATOM 1144 C CA . SER A 1 158 ? -19.301 35.140 103.628 1.00 81.56 158 SER A CA 1
ATOM 1145 C C . SER A 1 158 ? -17.956 34.516 103.987 1.00 81.56 158 SER A C 1
ATOM 1147 O O . SER A 1 158 ? -17.811 33.974 105.083 1.00 81.56 158 SER A O 1
ATOM 1149 N N . GLY A 1 159 ? -16.958 34.640 103.112 1.00 82.75 159 GLY A N 1
ATOM 1150 C CA . GLY A 1 159 ? -15.632 34.056 103.326 1.00 82.75 159 GLY A CA 1
ATOM 1151 C C . GLY A 1 159 ? -14.580 34.514 102.314 1.00 82.75 159 GLY A C 1
ATOM 1152 O O . GLY A 1 159 ? -14.760 35.499 101.602 1.00 82.75 159 GLY A O 1
ATOM 1153 N N . THR A 1 160 ? -13.451 33.809 102.262 1.00 83.44 160 THR A N 1
ATOM 1154 C CA . THR A 1 160 ? -12.326 34.099 101.357 1.00 83.44 160 THR A CA 1
ATOM 1155 C C . THR A 1 160 ? -12.360 33.246 100.086 1.00 83.44 160 THR A C 1
ATOM 1157 O O . THR A 1 160 ? -12.971 32.178 100.057 1.00 83.44 160 THR A O 1
ATOM 1160 N N . LEU A 1 161 ? -11.683 33.715 99.034 1.00 83.00 161 LEU A N 1
ATOM 1161 C CA . LEU A 1 161 ? -11.467 33.001 97.773 1.00 83.00 161 LEU A CA 1
ATOM 1162 C C . LEU A 1 161 ? -9.971 32.800 97.512 1.00 83.00 161 LEU A C 1
ATOM 1164 O O . LEU A 1 161 ? -9.152 33.672 97.808 1.00 83.00 161 LEU A O 1
ATOM 1168 N N . THR A 1 162 ? -9.635 31.672 96.892 1.00 81.50 162 THR A N 1
ATOM 1169 C CA . THR A 1 162 ? -8.268 31.284 96.520 1.00 81.50 162 THR A CA 1
ATOM 1170 C C . THR A 1 162 ? -8.261 30.867 95.053 1.00 81.50 162 THR A C 1
ATOM 1172 O O . THR A 1 162 ? -9.160 30.141 94.631 1.00 81.50 162 THR A O 1
ATOM 1175 N N . ALA A 1 163 ? -7.241 31.262 94.288 1.00 76.88 163 ALA A N 1
ATOM 1176 C CA . ALA A 1 163 ? -7.090 30.835 92.897 1.00 76.88 163 ALA A CA 1
ATOM 1177 C C . ALA A 1 163 ? -6.941 29.301 92.813 1.00 76.88 163 ALA A C 1
ATOM 1179 O O . ALA A 1 163 ? -6.116 28.716 93.516 1.00 76.88 163 ALA A O 1
ATOM 1180 N N . GLY A 1 164 ? -7.772 28.648 91.999 1.00 75.81 164 GLY A N 1
ATOM 1181 C CA . GLY A 1 164 ? -7.910 27.187 91.932 1.00 75.81 164 GLY A CA 1
ATOM 1182 C C . GLY A 1 164 ? -8.623 26.543 93.134 1.00 75.81 164 GLY A C 1
ATOM 1183 O O . GLY A 1 164 ? -8.793 25.325 93.163 1.00 75.81 164 GLY A O 1
ATOM 1184 N N . GLY A 1 165 ? -9.038 27.330 94.131 1.00 81.19 165 GLY A N 1
ATOM 1185 C CA . GLY A 1 165 ? -9.757 26.862 95.316 1.00 81.19 165 GLY A CA 1
ATOM 1186 C C . GLY A 1 165 ? -11.223 26.527 95.033 1.00 81.19 165 GLY A C 1
ATOM 1187 O O . GLY A 1 165 ? -11.784 26.947 94.024 1.00 81.19 165 GLY A O 1
ATOM 1188 N N . THR A 1 166 ? -11.845 25.766 95.938 1.00 82.12 166 THR A N 1
ATOM 1189 C CA . THR A 1 166 ? -13.271 25.397 95.884 1.00 82.12 166 THR A CA 1
ATOM 1190 C C . THR A 1 166 ? -13.971 25.825 97.175 1.00 82.12 166 THR A C 1
ATOM 1192 O O . THR A 1 166 ? -13.466 25.545 98.262 1.00 82.12 166 THR A O 1
ATOM 1195 N N . THR A 1 167 ? -15.127 26.475 97.051 1.00 84.62 167 THR A N 1
ATOM 1196 C CA . THR A 1 167 ? -15.939 27.019 98.155 1.00 84.62 167 THR A CA 1
ATOM 1197 C C . THR A 1 167 ? -17.282 26.294 98.231 1.00 84.62 167 THR A C 1
ATOM 1199 O O . THR A 1 167 ? -17.839 25.982 97.182 1.00 84.62 167 THR A O 1
ATOM 1202 N N . VAL A 1 168 ? -17.815 26.059 99.440 1.00 82.62 168 VAL A N 1
ATOM 1203 C CA . VAL A 1 168 ? -19.131 25.425 99.676 1.00 82.62 168 VAL A CA 1
ATOM 1204 C C . VAL A 1 168 ? -19.952 26.234 100.693 1.00 82.62 168 VAL A C 1
ATOM 1206 O O . VAL A 1 168 ? -19.417 26.646 101.720 1.00 82.62 168 VAL A O 1
ATOM 1209 N N . VAL A 1 169 ? -21.246 26.429 100.420 1.00 83.94 169 VAL A N 1
ATOM 1210 C CA . VAL A 1 169 ? -22.242 27.138 101.259 1.00 83.94 169 VAL A CA 1
ATOM 1211 C C . VAL A 1 169 ? -23.446 26.216 101.517 1.00 83.94 169 VAL A C 1
ATOM 1213 O O . VAL A 1 169 ? -23.672 25.284 100.745 1.00 83.94 169 VAL A O 1
ATOM 1216 N N . THR A 1 170 ? -24.223 26.411 102.591 1.00 82.69 170 THR A N 1
ATOM 1217 C CA . THR A 1 170 ? -25.408 25.581 102.920 1.00 82.69 170 THR A CA 1
ATOM 1218 C C . THR A 1 170 ? -26.532 26.406 103.557 1.00 82.69 170 THR A C 1
ATOM 1220 O O . THR A 1 170 ? -26.247 27.279 104.365 1.00 82.69 170 THR A O 1
ATOM 1223 N N . LEU A 1 171 ? -27.797 26.128 103.208 1.00 82.44 171 LEU A N 1
ATOM 1224 C CA . LEU A 1 171 ? -29.004 26.829 103.693 1.00 82.44 171 LEU A CA 1
ATOM 1225 C C . LEU A 1 171 ? -30.117 25.825 104.091 1.00 82.44 171 LEU A C 1
ATOM 1227 O O . LEU A 1 171 ? -30.103 24.677 103.642 1.00 82.44 171 LEU A O 1
ATOM 1231 N N . ASN A 1 172 ? -31.087 26.243 104.923 1.00 79.81 172 ASN A N 1
ATOM 1232 C CA . ASN A 1 172 ? -32.089 25.359 105.557 1.00 79.81 172 ASN A CA 1
ATOM 1233 C C . ASN A 1 172 ? -33.501 25.996 105.669 1.00 79.81 172 ASN A C 1
ATOM 1235 O O . ASN A 1 172 ? -33.630 27.208 105.861 1.00 79.81 172 ASN A O 1
ATOM 1239 N N . THR A 1 173 ? -34.563 25.178 105.629 1.00 78.81 173 THR A N 1
ATOM 1240 C CA . THR A 1 173 ? -35.954 25.563 105.973 1.00 78.81 173 THR A CA 1
ATOM 1241 C C . THR A 1 173 ? -36.286 25.445 107.469 1.00 78.81 173 THR A C 1
ATOM 1243 O O . THR A 1 173 ? -37.281 26.007 107.920 1.00 78.81 173 THR A O 1
ATOM 1246 N N . GLN A 1 174 ? -35.473 24.733 108.260 1.00 72.00 174 GLN A N 1
ATOM 1247 C CA . GLN A 1 174 ? -35.824 24.324 109.634 1.00 72.00 174 GLN A CA 1
ATOM 1248 C C . GLN A 1 174 ? -35.078 25.073 110.756 1.00 72.00 174 GLN A C 1
ATOM 1250 O O . GLN A 1 174 ? -35.524 25.046 111.903 1.00 72.00 174 GLN A O 1
ATOM 1255 N N . THR A 1 175 ? -33.934 25.716 110.484 1.00 63.06 175 THR A N 1
ATOM 1256 C CA . THR A 1 175 ? -33.090 26.331 111.532 1.00 63.06 175 THR A CA 1
ATOM 1257 C C . THR A 1 175 ? -32.536 27.691 111.124 1.00 63.06 175 THR A C 1
ATOM 1259 O O . THR A 1 175 ? -31.901 27.804 110.081 1.00 63.06 175 THR A O 1
ATOM 1262 N N . GLY A 1 176 ? -32.693 28.693 111.989 1.00 58.41 176 GLY A N 1
ATOM 1263 C CA . GLY A 1 176 ? -32.145 30.040 111.812 1.00 58.41 176 GLY A CA 1
ATOM 1264 C C . GLY A 1 176 ? -33.044 31.096 112.454 1.00 58.41 176 GLY A C 1
ATOM 1265 O O . GLY A 1 176 ? -34.156 30.792 112.880 1.00 58.41 176 GLY A O 1
ATOM 1266 N N . SER A 1 177 ? -32.580 32.345 112.522 1.00 55.34 177 SER A N 1
ATOM 1267 C CA . SER A 1 177 ? -33.413 33.489 112.936 1.00 55.34 177 SER A CA 1
ATOM 1268 C C . SER A 1 177 ? -34.391 33.949 111.842 1.00 55.34 177 SER A C 1
ATOM 1270 O O . SER A 1 177 ? -35.404 34.558 112.174 1.00 55.34 177 SER A O 1
ATOM 1272 N N . SER A 1 178 ? -34.121 33.593 110.580 1.00 64.06 178 SER A N 1
ATOM 1273 C CA . SER A 1 178 ? -35.064 33.597 109.451 1.00 64.06 178 SER A CA 1
ATOM 1274 C C . SER A 1 178 ? -34.715 32.440 108.496 1.00 64.06 178 SER A C 1
ATOM 1276 O O . SER A 1 178 ? -33.770 32.590 107.723 1.00 64.06 178 SER A O 1
ATOM 1278 N N . PRO A 1 179 ? -35.409 31.287 108.548 1.00 69.50 179 PRO A N 1
ATOM 1279 C CA . PRO A 1 179 ? -35.218 30.198 107.584 1.00 69.50 179 PRO A CA 1
ATOM 1280 C C . PRO A 1 179 ? -35.873 30.501 106.223 1.00 69.50 179 PRO A C 1
ATOM 1282 O O . PRO A 1 179 ? -36.657 31.445 106.093 1.00 69.50 179 PRO A O 1
ATOM 1285 N N . LEU A 1 180 ? -35.592 29.673 105.208 1.00 73.81 180 LEU A N 1
ATOM 1286 C CA . LEU A 1 180 ? -36.304 29.721 103.922 1.00 73.81 180 LEU A CA 1
ATOM 1287 C C . LEU A 1 180 ? -37.795 29.373 104.099 1.00 73.81 180 LEU A C 1
ATOM 1289 O O . LEU A 1 180 ? -38.139 28.382 104.743 1.00 73.81 180 LEU A O 1
ATOM 1293 N N . VAL A 1 181 ? -38.673 30.184 103.501 1.00 75.44 181 VAL A N 1
ATOM 1294 C CA . VAL A 1 181 ? -40.143 30.049 103.554 1.00 75.44 181 VAL A CA 1
ATOM 1295 C C . VAL A 1 181 ? -40.716 29.561 102.217 1.00 75.44 181 VAL A C 1
ATOM 1297 O O . VAL A 1 181 ? -40.024 29.595 101.204 1.00 75.44 181 VAL A O 1
ATOM 1300 N N . SER A 1 182 ? -41.982 29.116 102.213 1.00 77.56 182 SER A N 1
ATOM 1301 C CA . SER A 1 182 ? -42.681 28.592 101.021 1.00 77.56 182 SER A CA 1
ATOM 1302 C C . SER A 1 182 ? -42.570 29.529 99.807 1.00 77.56 182 SER A C 1
ATOM 1304 O O . SER A 1 182 ? -42.850 30.723 99.928 1.00 77.56 182 SER A O 1
ATOM 1306 N N . GLY A 1 183 ? -42.233 28.980 98.636 1.00 79.25 183 GLY A N 1
ATOM 1307 C CA . GLY A 1 183 ? -42.017 29.738 97.396 1.00 79.25 183 GLY A CA 1
ATOM 1308 C C . GLY A 1 183 ? -40.547 29.830 96.966 1.00 79.25 183 GLY A C 1
ATOM 1309 O O . GLY A 1 183 ? -39.678 29.181 97.543 1.00 79.25 183 GLY A O 1
ATOM 1310 N N . SER A 1 184 ? -40.278 30.602 95.907 1.00 81.44 184 SER A N 1
ATOM 1311 C CA . SER A 1 184 ? -38.952 30.724 95.278 1.00 81.44 184 SER A CA 1
ATOM 1312 C C . SER A 1 184 ? -38.192 31.968 95.749 1.00 81.44 184 SER A C 1
ATOM 1314 O O . SER A 1 184 ? -38.765 33.054 95.829 1.00 81.44 184 SER A O 1
ATOM 1316 N N . THR A 1 185 ? -36.900 31.815 96.046 1.00 79.25 185 THR A N 1
ATOM 1317 C CA . THR A 1 185 ? -35.997 32.882 96.508 1.00 79.25 185 THR A CA 1
ATOM 1318 C C . THR A 1 185 ? -34.711 32.906 95.678 1.00 79.25 185 THR A C 1
ATOM 1320 O O . THR A 1 185 ? -34.072 31.868 95.496 1.00 79.25 185 THR A O 1
ATOM 1323 N N . ASN A 1 186 ? -34.297 34.095 95.226 1.00 81.94 186 ASN A N 1
ATOM 1324 C CA . ASN A 1 186 ? -33.015 34.298 94.543 1.00 81.94 186 ASN A CA 1
ATOM 1325 C C . ASN A 1 186 ? -31.867 34.515 95.540 1.00 81.94 186 ASN A C 1
ATOM 1327 O O . ASN A 1 186 ? -31.999 35.256 96.519 1.00 81.94 186 ASN A O 1
ATOM 1331 N N . ILE A 1 187 ? -30.729 33.893 95.242 1.00 81.19 187 ILE A N 1
ATOM 1332 C CA . ILE A 1 187 ? -29.489 33.903 96.020 1.00 81.19 187 ILE A CA 1
ATOM 1333 C C . ILE A 1 187 ? -28.362 34.354 95.087 1.00 81.19 187 ILE A C 1
ATOM 1335 O O . ILE A 1 187 ? -28.237 33.848 93.975 1.00 81.19 187 ILE A O 1
ATOM 1339 N N . ILE A 1 188 ? -27.540 35.299 95.529 1.00 85.62 188 ILE A N 1
ATOM 1340 C CA . ILE A 1 188 ? -26.491 35.929 94.721 1.00 85.62 188 ILE A CA 1
ATOM 1341 C C . ILE A 1 188 ? -25.131 35.642 95.350 1.00 85.62 188 ILE A C 1
ATOM 1343 O O . ILE A 1 188 ? -24.946 35.863 96.548 1.00 85.62 188 ILE A O 1
ATOM 1347 N N . ILE A 1 189 ? -24.194 35.161 94.535 1.00 86.69 189 ILE A N 1
ATOM 1348 C CA . ILE A 1 189 ? -22.788 34.930 94.864 1.00 86.69 189 ILE A CA 1
ATOM 1349 C C . ILE A 1 189 ? -21.982 36.110 94.313 1.00 86.69 189 ILE A C 1
ATOM 1351 O O . ILE A 1 189 ? -21.986 36.358 93.107 1.00 86.69 189 ILE A O 1
ATOM 1355 N N . CYS A 1 190 ? -21.292 36.824 95.199 1.00 85.44 190 CYS A N 1
ATOM 1356 C CA . CYS A 1 190 ? -20.537 38.031 94.866 1.00 85.44 190 CYS A CA 1
ATOM 1357 C C . CYS A 1 190 ? -19.037 37.776 95.008 1.00 85.44 190 CYS A C 1
ATOM 1359 O O . CYS A 1 190 ? -18.582 37.581 96.134 1.00 85.44 190 CYS A O 1
ATOM 1361 N N . GLY A 1 191 ? -18.285 37.758 93.902 1.00 83.75 191 GLY A N 1
ATOM 1362 C CA . GLY A 1 191 ? -16.843 37.490 93.878 1.00 83.75 191 GLY A CA 1
ATOM 1363 C C . GLY A 1 191 ? -16.010 38.768 93.770 1.00 83.75 191 GLY A C 1
ATOM 1364 O O . GLY A 1 191 ? -16.037 39.448 92.744 1.00 83.75 191 GLY A O 1
ATOM 1365 N N . TYR A 1 192 ? -15.254 39.089 94.820 1.00 82.31 192 TYR A N 1
ATOM 1366 C CA . TYR A 1 192 ? -14.375 40.261 94.887 1.00 82.31 192 TYR A CA 1
ATOM 1367 C C . TYR A 1 192 ? -12.901 39.846 94.862 1.00 82.31 192 TYR A C 1
ATOM 1369 O O . TYR A 1 192 ? -12.543 38.818 95.440 1.00 82.31 192 TYR A O 1
ATOM 1377 N N . ASP A 1 193 ? -12.049 40.664 94.243 1.00 79.31 193 ASP A N 1
ATOM 1378 C CA . ASP A 1 193 ? -10.587 40.496 94.222 1.00 79.31 193 ASP A CA 1
ATOM 1379 C C . ASP A 1 193 ? -9.948 40.855 95.592 1.00 79.31 193 ASP A C 1
ATOM 1381 O O . ASP A 1 193 ? -10.608 41.188 96.579 1.00 79.31 193 ASP A O 1
ATOM 1385 N N . THR A 1 194 ? -8.622 40.796 95.653 1.00 69.69 194 THR A N 1
ATOM 1386 C CA . THR A 1 194 ? -7.750 41.283 96.732 1.00 69.69 194 THR A CA 1
ATOM 1387 C C . THR A 1 194 ? -7.833 42.797 96.978 1.00 69.69 194 THR A C 1
ATOM 1389 O O . THR A 1 194 ? -7.569 43.252 98.093 1.00 69.69 194 THR A O 1
ATOM 1392 N N . GLY A 1 195 ? -8.234 43.580 95.972 1.00 59.03 195 GLY A N 1
ATOM 1393 C CA . GLY A 1 195 ? -8.833 44.907 96.146 1.00 59.03 195 GLY A CA 1
ATOM 1394 C C . GLY A 1 195 ? -10.362 44.808 96.019 1.00 59.03 195 GLY A C 1
ATOM 1395 O O . GLY A 1 195 ? -10.831 43.942 95.289 1.00 59.03 195 GLY A O 1
ATOM 1396 N N . PRO A 1 196 ? -11.164 45.677 96.669 1.00 61.34 196 PRO A N 1
ATOM 1397 C CA . PRO A 1 196 ? -12.623 45.509 96.810 1.00 61.34 196 PRO A CA 1
ATOM 1398 C C . PRO A 1 196 ? -13.453 45.748 95.525 1.00 61.34 196 PRO A C 1
ATOM 1400 O O . PRO A 1 196 ? -14.620 46.131 95.587 1.00 61.34 196 PRO A O 1
ATOM 1403 N N . THR A 1 197 ? -12.864 45.535 94.351 1.00 73.38 197 THR A N 1
ATOM 1404 C CA . THR A 1 197 ? -13.544 45.444 93.057 1.00 73.38 197 THR A CA 1
ATOM 1405 C C . THR A 1 197 ? -14.218 44.083 92.895 1.00 73.38 197 THR A C 1
ATOM 1407 O O . THR A 1 197 ? -13.587 43.043 93.081 1.00 73.38 197 THR A O 1
ATOM 1410 N N . LEU A 1 198 ? -15.497 44.108 92.518 1.00 74.12 198 LEU A N 1
ATOM 1411 C CA . LEU A 1 198 ? -16.250 42.944 92.051 1.00 74.12 198 LEU A CA 1
ATOM 1412 C C . LEU A 1 198 ? -15.665 42.482 90.703 1.00 74.12 198 LEU A C 1
ATOM 1414 O O . LEU A 1 198 ? -15.476 43.316 89.818 1.00 74.12 198 LEU A O 1
ATOM 1418 N N . GLN A 1 199 ? -15.374 41.188 90.568 1.00 76.25 199 GLN A N 1
ATOM 1419 C CA . GLN A 1 199 ? -14.923 40.555 89.319 1.00 76.25 199 GLN A CA 1
ATOM 1420 C C . GLN A 1 199 ? -16.057 39.725 88.695 1.00 76.25 199 GLN A C 1
ATOM 1422 O O . GLN A 1 199 ? -16.331 39.870 87.508 1.00 76.25 199 GLN A O 1
ATOM 1427 N N . ASP A 1 200 ? -16.765 38.929 89.509 1.00 75.62 200 ASP A N 1
ATOM 1428 C CA . ASP A 1 200 ? -17.884 38.077 89.081 1.00 75.62 200 ASP A CA 1
ATOM 1429 C C . ASP A 1 200 ? -19.138 38.283 89.949 1.00 75.62 200 ASP A C 1
ATOM 1431 O O . ASP A 1 200 ? -19.064 38.399 91.176 1.00 75.62 200 ASP A O 1
ATOM 1435 N N . GLU A 1 201 ? -20.309 38.247 89.308 1.00 84.44 201 GLU A N 1
ATOM 1436 C CA . GLU A 1 201 ? -21.635 38.225 89.937 1.00 84.44 201 GLU A CA 1
ATOM 1437 C C . GLU A 1 201 ? -22.438 37.049 89.364 1.00 84.44 201 GLU A C 1
ATOM 1439 O O . GLU A 1 201 ? -22.594 36.929 88.148 1.00 84.44 201 GLU A O 1
ATOM 1444 N N . ILE A 1 202 ? -22.925 36.153 90.230 1.00 82.38 202 ILE A N 1
ATOM 1445 C CA . ILE A 1 202 ? -23.589 34.905 89.821 1.00 82.38 202 ILE A CA 1
ATOM 1446 C C . ILE A 1 202 ? -24.882 34.727 90.621 1.00 82.38 202 ILE A C 1
ATOM 1448 O O . ILE A 1 202 ? -24.865 34.735 91.850 1.00 82.38 202 ILE A O 1
ATOM 1452 N N . ILE A 1 203 ? -26.008 34.520 89.933 1.00 82.88 203 ILE A N 1
ATOM 1453 C CA . ILE A 1 203 ? -27.339 34.376 90.547 1.00 82.88 203 ILE A CA 1
ATOM 1454 C C . ILE A 1 203 ? -27.802 32.910 90.484 1.00 82.88 203 ILE A C 1
ATOM 1456 O O . ILE A 1 203 ? -27.610 32.224 89.479 1.00 82.88 203 ILE A O 1
ATOM 1460 N N . ARG A 1 204 ? -28.420 32.432 91.568 1.00 84.50 204 ARG A N 1
ATOM 1461 C CA . ARG A 1 204 ? -29.035 31.106 91.751 1.00 84.50 204 ARG A CA 1
ATOM 1462 C C . ARG A 1 204 ? -30.445 31.262 92.343 1.00 84.50 204 ARG A C 1
ATOM 1464 O O . ARG A 1 204 ? -30.779 32.324 92.871 1.00 84.50 204 ARG A O 1
ATOM 1471 N N . SER A 1 205 ? -31.258 30.210 92.306 1.00 83.38 205 SER A N 1
ATOM 1472 C CA . SER A 1 205 ? -32.599 30.184 92.909 1.00 83.38 205 SER A CA 1
ATOM 1473 C C . SER A 1 205 ? -32.853 28.884 93.680 1.00 83.38 205 SER A C 1
ATOM 1475 O O . SER A 1 205 ? -32.288 27.837 93.365 1.00 83.38 205 SER A O 1
ATOM 1477 N N . VAL A 1 206 ? -33.686 28.969 94.721 1.00 84.69 206 VAL A N 1
ATOM 1478 C CA . VAL A 1 206 ? -34.125 27.839 95.561 1.00 84.69 206 VAL A CA 1
ATOM 1479 C C . VAL A 1 206 ? -35.617 27.988 95.850 1.00 84.69 206 VAL A C 1
ATOM 1481 O O . VAL A 1 206 ? -36.073 29.091 96.156 1.00 84.69 206 VAL A O 1
ATOM 1484 N N . THR A 1 207 ? -36.371 26.890 95.777 1.00 86.69 207 THR A N 1
ATOM 1485 C CA . THR A 1 207 ? -37.831 26.868 95.961 1.00 86.69 207 THR A CA 1
ATOM 1486 C C . THR A 1 207 ? -38.257 25.904 97.070 1.00 86.69 207 THR A C 1
ATOM 1488 O O . THR A 1 207 ? -37.724 24.801 97.181 1.00 86.69 207 THR A O 1
ATOM 1491 N N . VAL A 1 208 ? -39.233 26.311 97.888 1.00 87.69 208 VAL A N 1
ATOM 1492 C CA . VAL A 1 208 ? -39.790 25.505 98.988 1.00 87.69 208 VAL A CA 1
ATOM 1493 C C . VAL A 1 208 ? -41.240 25.089 98.693 1.00 87.69 208 VAL A C 1
ATOM 1495 O O . VAL A 1 208 ? -42.112 25.959 98.605 1.00 87.69 208 VAL A O 1
ATOM 1498 N N . ASP A 1 209 ? -41.494 23.779 98.601 1.00 89.88 209 ASP A N 1
ATOM 1499 C CA . ASP A 1 209 ? -42.789 23.140 98.283 1.00 89.88 209 ASP A CA 1
ATOM 1500 C C . ASP A 1 209 ? -43.210 22.097 99.346 1.00 89.88 209 ASP A C 1
ATOM 1502 O O . ASP A 1 209 ? -42.387 21.506 100.043 1.00 89.88 209 ASP A O 1
ATOM 1506 N N . ASN A 1 210 ? -44.518 21.880 99.496 1.00 83.94 210 ASN A N 1
ATOM 1507 C CA . ASN A 1 210 ? -45.150 21.011 100.491 1.00 83.94 210 ASN A CA 1
ATOM 1508 C C . ASN A 1 210 ? -46.351 20.209 99.919 1.00 83.94 210 ASN A C 1
ATOM 1510 O O . ASN A 1 210 ? -47.209 19.768 100.688 1.00 83.94 210 ASN A O 1
ATOM 1514 N N . THR A 1 211 ? -46.467 20.073 98.592 1.00 84.25 211 THR A N 1
ATOM 1515 C CA . THR A 1 211 ? -47.679 19.590 97.895 1.00 84.25 211 THR A CA 1
ATOM 1516 C C . THR A 1 211 ? -47.513 18.159 97.355 1.00 84.25 211 THR A C 1
ATOM 1518 O O . THR A 1 211 ? -46.558 17.920 96.628 1.00 84.25 211 THR A O 1
ATOM 1521 N N . PRO A 1 212 ? -48.409 17.192 97.658 1.00 82.44 212 PRO A N 1
ATOM 1522 C CA . PRO A 1 212 ? -48.263 15.817 97.158 1.00 82.44 212 PRO A CA 1
ATOM 1523 C C . PRO A 1 212 ? -48.859 15.556 95.751 1.00 82.44 212 PRO A C 1
ATOM 1525 O O . PRO A 1 212 ? -49.880 16.151 95.397 1.00 82.44 212 PRO A O 1
ATOM 1528 N N . PRO A 1 213 ? -48.308 14.592 94.980 1.00 87.25 213 PRO A N 1
ATOM 1529 C CA . PRO A 1 213 ? -48.681 14.335 93.582 1.00 87.25 213 PRO A CA 1
ATOM 1530 C C . PRO A 1 213 ? -49.911 13.426 93.356 1.00 87.25 213 PRO A C 1
ATOM 1532 O O . PRO A 1 213 ? -50.304 12.632 94.214 1.00 87.25 213 PRO A O 1
ATOM 1535 N N . THR A 1 214 ? -50.474 13.495 92.138 1.00 83.44 214 THR A N 1
ATOM 1536 C CA . THR A 1 214 ? -51.662 12.747 91.646 1.00 83.44 214 THR A CA 1
ATOM 1537 C C . THR A 1 214 ? -51.365 11.941 90.361 1.00 83.44 214 THR A C 1
ATOM 1539 O O . THR A 1 214 ? -50.460 12.316 89.619 1.00 83.44 214 THR A O 1
ATOM 1542 N N . LEU A 1 215 ? -52.116 10.858 90.075 1.00 86.56 215 LEU A N 1
ATOM 1543 C CA . LEU A 1 215 ? -51.914 9.923 88.939 1.00 86.56 215 LEU A CA 1
ATOM 1544 C C . LEU A 1 215 ? -53.138 9.761 88.003 1.00 86.56 215 LEU A C 1
ATOM 1546 O O . LEU A 1 215 ? -54.278 9.803 88.464 1.00 86.56 215 LEU A O 1
ATOM 1550 N N . THR A 1 216 ? -52.932 9.511 86.697 1.00 83.25 216 THR A N 1
ATOM 1551 C CA . THR A 1 216 ? -54.005 9.221 85.700 1.00 83.25 216 THR A CA 1
ATOM 1552 C C . THR A 1 216 ? -53.476 8.449 84.464 1.00 83.25 216 THR A C 1
ATOM 1554 O O . THR A 1 216 ? -52.378 8.765 84.008 1.00 83.25 216 THR A O 1
ATOM 1557 N N . PRO A 1 217 ? -54.204 7.461 83.887 1.00 85.94 217 PRO A N 1
ATOM 1558 C CA . PRO A 1 217 ? -53.781 6.712 82.689 1.00 85.94 217 PRO A CA 1
ATOM 1559 C C . PRO A 1 217 ? -54.145 7.399 81.353 1.00 85.94 217 PRO A C 1
ATOM 1561 O O . PRO A 1 217 ? -55.039 8.242 81.300 1.00 85.94 217 PRO A O 1
ATOM 1564 N N . SER A 1 218 ? -53.495 7.000 80.252 1.00 85.38 218 SER A N 1
ATOM 1565 C CA . SER A 1 218 ? -53.685 7.596 78.914 1.00 85.38 218 SER A CA 1
ATOM 1566 C C . SER A 1 218 ? -54.886 7.093 78.100 1.00 85.38 218 SER A C 1
ATOM 1568 O O . SER A 1 218 ? -55.296 7.778 77.164 1.00 85.38 218 SER A O 1
ATOM 1570 N N . GLN A 1 219 ? -55.440 5.917 78.407 1.00 83.56 219 GLN A N 1
ATOM 1571 C CA . GLN A 1 219 ? -56.600 5.330 77.717 1.00 83.56 219 GLN A CA 1
ATOM 1572 C C . GLN A 1 219 ? -57.530 4.623 78.717 1.00 83.56 219 GLN A C 1
ATOM 1574 O O . GLN A 1 219 ? -57.180 4.441 79.884 1.00 83.56 219 GLN A O 1
ATOM 1579 N N . ALA A 1 220 ? -58.728 4.242 78.263 1.00 81.00 220 ALA A N 1
ATOM 1580 C CA . ALA A 1 220 ? -59.716 3.527 79.069 1.00 81.00 220 ALA A CA 1
ATOM 1581 C C . ALA A 1 220 ? -59.634 1.996 78.854 1.00 81.00 220 ALA A C 1
ATOM 1583 O O . ALA A 1 220 ? -59.489 1.569 77.707 1.00 81.00 220 ALA A O 1
ATOM 1584 N N . PRO A 1 221 ? -59.775 1.175 79.916 1.00 84.31 221 PRO A N 1
ATOM 1585 C CA . PRO A 1 221 ? -59.866 -0.289 79.846 1.00 84.31 221 PRO A CA 1
ATOM 1586 C C . PRO A 1 221 ? -60.828 -0.844 78.781 1.00 84.31 221 PRO A C 1
ATOM 1588 O O . PRO A 1 221 ? -61.975 -0.402 78.697 1.00 84.31 221 PRO A O 1
ATOM 1591 N N . GLY A 1 222 ? -60.403 -1.856 78.009 1.00 79.69 222 GLY A N 1
ATOM 1592 C CA . GLY A 1 222 ? -61.264 -2.507 77.008 1.00 79.69 222 GLY A CA 1
ATOM 1593 C C . GLY A 1 222 ? -60.562 -3.403 75.974 1.00 79.69 222 GLY A C 1
ATOM 1594 O O . GLY A 1 222 ? -59.372 -3.701 76.085 1.00 79.69 222 GLY A O 1
ATOM 1595 N N . ASN A 1 223 ? -61.328 -3.826 74.960 1.00 82.06 223 ASN A N 1
ATOM 1596 C CA . ASN A 1 223 ? -60.825 -4.529 73.772 1.00 82.06 223 ASN A CA 1
ATOM 1597 C C . ASN A 1 223 ? -60.268 -3.526 72.750 1.00 82.06 223 ASN A C 1
ATOM 1599 O O . ASN A 1 223 ? -60.924 -2.527 72.453 1.00 82.06 223 ASN A O 1
ATOM 1603 N N . LEU A 1 224 ? -59.114 -3.834 72.158 1.00 78.88 224 LEU A N 1
ATOM 1604 C CA . LEU A 1 224 ? -58.413 -3.009 71.174 1.00 78.88 224 LEU A CA 1
ATOM 1605 C C . LEU A 1 224 ? -58.083 -3.830 69.915 1.00 78.88 224 LEU A C 1
ATOM 1607 O O . LEU A 1 224 ? -57.835 -5.030 69.993 1.00 78.88 224 LEU A O 1
ATOM 1611 N N . THR A 1 225 ? -58.035 -3.174 68.754 1.00 67.75 225 THR A N 1
ATOM 1612 C CA . THR A 1 225 ? -57.668 -3.787 67.457 1.00 67.75 225 THR A CA 1
ATOM 1613 C C . THR A 1 225 ? -56.212 -3.510 67.059 1.00 67.75 225 THR A C 1
ATOM 1615 O O . THR A 1 225 ? -55.856 -3.597 65.887 1.00 67.75 225 THR A O 1
ATOM 1618 N N . ALA A 1 226 ? -55.388 -3.075 68.013 1.00 75.50 226 ALA A N 1
ATOM 1619 C CA . ALA A 1 226 ? -53.978 -2.733 67.847 1.00 75.50 226 ALA A CA 1
ATOM 1620 C C . ALA A 1 226 ? -53.276 -2.834 69.206 1.00 75.50 226 ALA A C 1
ATOM 1622 O O . ALA A 1 226 ? -53.834 -2.396 70.216 1.00 75.50 226 ALA A O 1
ATOM 1623 N N . ALA A 1 227 ? -52.051 -3.368 69.234 1.00 78.06 227 ALA A N 1
ATOM 1624 C CA . ALA A 1 227 ? -51.210 -3.291 70.427 1.00 78.06 227 ALA A CA 1
ATOM 1625 C C . ALA A 1 227 ? -50.957 -1.822 70.788 1.00 78.06 227 ALA A C 1
ATOM 1627 O O . ALA A 1 227 ? -50.756 -0.980 69.909 1.00 78.06 227 ALA A O 1
ATOM 1628 N N . THR A 1 228 ? -50.960 -1.501 72.079 1.00 81.69 228 THR A N 1
ATOM 1629 C CA . THR A 1 228 ? -50.820 -0.115 72.535 1.00 81.69 228 THR A CA 1
ATOM 1630 C C . THR A 1 228 ? -49.962 -0.022 73.789 1.00 81.69 228 THR A C 1
ATOM 1632 O O . THR A 1 228 ? -49.680 -1.024 74.449 1.00 81.69 228 THR A O 1
ATOM 1635 N N . SER A 1 229 ? -49.522 1.189 74.117 1.00 86.12 229 SER A N 1
ATOM 1636 C CA . SER A 1 229 ? -48.817 1.470 75.362 1.00 86.12 229 SER A CA 1
ATOM 1637 C C . SER A 1 229 ? -49.628 2.432 76.227 1.00 86.12 229 SER A C 1
ATOM 1639 O O . SER A 1 229 ? -50.132 3.463 75.775 1.00 86.12 229 SER A O 1
ATOM 1641 N N . ILE A 1 230 ? -49.792 2.057 77.492 1.00 86.75 230 ILE A N 1
ATOM 1642 C CA . ILE A 1 230 ? -50.562 2.801 78.481 1.00 86.75 230 ILE A CA 1
ATOM 1643 C C . ILE A 1 230 ? -49.583 3.635 79.294 1.00 86.75 230 ILE A C 1
ATOM 1645 O O . ILE A 1 230 ? -48.857 3.131 80.153 1.00 86.75 230 ILE A O 1
ATOM 1649 N N . SER A 1 231 ? -49.549 4.929 78.994 1.00 87.94 231 SER A N 1
ATOM 1650 C CA . SER A 1 231 ? -48.819 5.895 79.802 1.00 87.94 231 SER A CA 1
ATOM 1651 C C . SER A 1 231 ? -49.603 6.188 81.074 1.00 87.94 231 SER A C 1
ATOM 1653 O O . SER A 1 231 ? -50.827 6.319 81.043 1.00 87.94 231 SER A O 1
ATOM 1655 N N . ILE A 1 232 ? -48.887 6.352 82.177 1.00 85.94 232 ILE A N 1
ATOM 1656 C CA . ILE A 1 232 ? -49.408 6.908 83.421 1.00 85.94 232 ILE A CA 1
ATOM 1657 C C . ILE A 1 232 ? -48.784 8.293 83.587 1.00 85.94 232 ILE A C 1
ATOM 1659 O O . ILE A 1 232 ? -47.562 8.444 83.589 1.00 85.94 232 ILE A O 1
ATOM 1663 N N . THR A 1 233 ? -49.629 9.310 83.695 1.00 87.06 233 THR A N 1
ATOM 1664 C CA . THR A 1 233 ? -49.227 10.694 83.950 1.00 87.06 233 THR A CA 1
ATOM 1665 C C . THR A 1 233 ? -49.241 10.945 85.450 1.00 87.06 233 THR A C 1
ATOM 1667 O O . THR A 1 233 ? -50.193 10.564 86.132 1.00 87.06 233 THR A O 1
ATOM 1670 N N . CYS A 1 234 ? -48.204 11.616 85.947 1.00 86.12 234 CYS A N 1
ATOM 1671 C CA . CYS A 1 234 ? -48.122 12.116 87.313 1.00 86.12 234 CYS A CA 1
ATOM 1672 C C . CYS A 1 234 ? -48.089 13.645 87.302 1.00 86.12 234 CYS A C 1
ATOM 1674 O O . CYS A 1 234 ? -47.392 14.234 86.474 1.00 86.12 234 CYS A O 1
ATOM 1676 N N . THR A 1 235 ? -48.829 14.285 88.207 1.00 85.81 235 THR A N 1
ATOM 1677 C CA . THR A 1 235 ? -48.886 15.749 88.322 1.00 85.81 235 THR A CA 1
ATOM 1678 C C . THR A 1 235 ? -48.732 16.218 89.765 1.00 85.81 235 THR A C 1
ATOM 1680 O O . THR A 1 235 ? -49.515 15.819 90.629 1.00 85.81 235 THR A O 1
ATOM 1683 N N . ASP A 1 236 ? -47.794 17.138 89.975 1.00 86.31 236 ASP A N 1
ATOM 1684 C CA . ASP A 1 236 ? -47.790 18.131 91.054 1.00 86.31 236 ASP A CA 1
ATOM 1685 C C . ASP A 1 236 ? -47.642 19.541 90.421 1.00 86.31 236 ASP A C 1
ATOM 1687 O O . ASP A 1 236 ? -47.304 19.659 89.241 1.00 86.31 236 ASP A O 1
ATOM 1691 N N . THR A 1 237 ? -47.962 20.597 91.174 1.00 80.31 237 THR A N 1
ATOM 1692 C CA . THR A 1 237 ? -48.054 21.995 90.723 1.00 80.31 237 THR A CA 1
ATOM 1693 C C . THR A 1 237 ? -46.955 22.935 91.233 1.00 80.31 237 THR A C 1
ATOM 1695 O O . THR A 1 237 ? -46.944 24.091 90.809 1.00 80.31 237 THR A O 1
ATOM 1698 N N . GLN A 1 238 ? -46.045 22.494 92.112 1.00 82.38 238 GLN A N 1
ATOM 1699 C CA . GLN A 1 238 ? -45.001 23.350 92.699 1.00 82.38 238 GLN A CA 1
ATOM 1700 C C . GLN A 1 238 ? -43.577 22.818 92.494 1.00 82.38 238 GLN A C 1
ATOM 1702 O O . GLN A 1 238 ? -42.735 23.580 92.017 1.00 82.38 238 GLN A O 1
ATOM 1707 N N . SER A 1 239 ? -43.298 21.549 92.811 1.00 83.75 239 SER A N 1
ATOM 1708 C CA . SER A 1 239 ? -42.005 20.907 92.509 1.00 83.75 239 SER A CA 1
ATOM 1709 C C . SER A 1 239 ? -42.099 19.851 91.405 1.00 83.75 239 SER A C 1
ATOM 1711 O O . SER A 1 239 ? -41.102 19.583 90.739 1.00 83.75 239 SER A O 1
ATOM 1713 N N . GLY A 1 240 ? -43.293 19.316 91.133 1.00 86.06 240 GLY A N 1
ATOM 1714 C CA . GLY A 1 240 ? -43.510 18.304 90.099 1.00 86.06 240 GLY A CA 1
ATOM 1715 C C . GLY A 1 240 ? -43.132 16.886 90.548 1.00 86.06 240 GLY A C 1
ATOM 1716 O O . GLY A 1 240 ? -42.496 16.674 91.578 1.00 86.06 240 GLY A O 1
ATOM 1717 N N . CYS A 1 241 ? -43.548 15.878 89.777 1.00 87.81 241 CYS A N 1
ATOM 1718 C CA . CYS A 1 241 ? -43.287 14.481 90.130 1.00 87.81 241 CYS A CA 1
ATOM 1719 C C . CYS A 1 241 ? -41.823 14.075 89.907 1.00 87.81 241 CYS A C 1
ATOM 1721 O O . CYS A 1 241 ? -41.226 14.396 88.882 1.00 87.81 241 CYS A O 1
ATOM 1723 N N . ASN A 1 242 ? -41.293 13.291 90.844 1.00 87.62 242 ASN A N 1
ATOM 1724 C CA . ASN A 1 242 ? -39.915 12.796 90.875 1.00 87.62 242 ASN A CA 1
ATOM 1725 C C . ASN A 1 242 ? -39.833 11.287 90.612 1.00 87.62 242 ASN A C 1
ATOM 1727 O O . ASN A 1 242 ? -38.895 10.803 89.987 1.00 87.62 242 ASN A O 1
ATOM 1731 N N . GLY A 1 243 ? -40.842 10.530 91.053 1.00 88.56 243 GLY A N 1
ATOM 1732 C CA . GLY A 1 243 ? -40.890 9.091 90.829 1.00 88.56 243 GLY A CA 1
ATOM 1733 C C . GLY A 1 243 ? -42.297 8.516 90.921 1.00 88.56 243 GLY A C 1
ATOM 1734 O O . GLY A 1 243 ? -43.133 8.973 91.701 1.00 88.56 243 GLY A O 1
ATOM 1735 N N . VAL A 1 244 ? -42.547 7.485 90.119 1.00 89.50 244 VAL A N 1
ATOM 1736 C CA . VAL A 1 244 ? -43.778 6.687 90.114 1.00 89.50 244 VAL A CA 1
ATOM 1737 C C . VAL A 1 244 ? -43.362 5.219 90.100 1.00 89.50 244 VAL A C 1
ATOM 1739 O O . VAL A 1 244 ? -42.486 4.848 89.328 1.00 89.50 244 VAL A O 1
ATOM 1742 N N . ALA A 1 245 ? -43.951 4.376 90.940 1.00 88.12 245 ALA A N 1
ATOM 1743 C CA . ALA A 1 245 ? -43.704 2.936 90.989 1.00 88.12 245 ALA A CA 1
ATOM 1744 C C . ALA A 1 245 ? -44.891 2.169 90.395 1.00 88.12 245 ALA A C 1
ATOM 1746 O O . ALA A 1 245 ? -46.033 2.596 90.569 1.00 88.12 245 ALA A O 1
ATOM 1747 N N . VAL A 1 246 ? -44.633 1.063 89.691 1.00 89.38 246 VAL A N 1
ATOM 1748 C CA . VAL A 1 246 ? -45.646 0.312 88.921 1.00 89.38 246 VAL A CA 1
ATOM 1749 C C . VAL A 1 246 ? -45.407 -1.196 88.905 1.00 89.38 246 VAL A C 1
ATOM 1751 O O . VAL A 1 246 ? -44.292 -1.675 89.125 1.00 89.38 246 VAL A O 1
ATOM 1754 N N . VAL A 1 247 ? -46.461 -1.938 88.564 1.00 88.31 247 VAL A N 1
ATOM 1755 C CA . VAL A 1 247 ? -46.429 -3.370 88.235 1.00 88.31 247 VAL A CA 1
ATOM 1756 C C . VAL A 1 247 ? -47.457 -3.688 87.137 1.00 88.31 247 VAL A C 1
ATOM 1758 O O . VAL A 1 247 ? -48.445 -2.974 86.980 1.00 88.31 247 VAL A O 1
ATOM 1761 N N . SER A 1 248 ? -47.237 -4.748 86.355 1.00 87.44 248 SER A N 1
ATOM 1762 C CA . SER A 1 248 ? -48.183 -5.215 85.329 1.00 87.44 248 SER A CA 1
ATOM 1763 C C . SER A 1 248 ? -48.046 -6.714 85.046 1.00 87.44 248 SER A C 1
ATOM 1765 O O . SER A 1 248 ? -46.967 -7.277 85.235 1.00 87.44 248 SER A O 1
ATOM 1767 N N . GLN A 1 249 ? -49.105 -7.354 84.544 1.00 86.56 249 GLN A N 1
ATOM 1768 C CA . GLN A 1 249 ? -49.126 -8.779 84.185 1.00 86.56 249 GLN A CA 1
ATOM 1769 C C . GLN A 1 249 ? -49.976 -9.027 82.927 1.00 86.56 249 GLN A C 1
ATOM 1771 O O . GLN A 1 249 ? -51.018 -8.397 82.770 1.00 86.56 249 GLN A O 1
ATOM 1776 N N . SER A 1 250 ? -49.562 -9.962 82.060 1.00 84.56 250 SER A N 1
ATOM 1777 C CA . SER A 1 250 ? -50.252 -10.299 80.800 1.00 84.56 250 SER A CA 1
ATOM 1778 C C . SER A 1 250 ? -50.417 -11.811 80.594 1.00 84.56 250 SER A C 1
ATOM 1780 O O . SER A 1 250 ? -49.636 -12.594 81.138 1.00 84.56 250 SER A O 1
ATOM 1782 N N . ALA A 1 251 ? -51.404 -12.223 79.791 1.00 80.00 251 ALA A N 1
ATOM 1783 C CA . ALA A 1 251 ? -51.670 -13.617 79.416 1.00 80.00 251 ALA A CA 1
ATOM 1784 C C . ALA A 1 251 ? -52.059 -13.758 77.919 1.00 80.00 251 ALA A C 1
ATOM 1786 O O . ALA A 1 251 ? -52.888 -12.979 77.441 1.00 80.00 251 ALA A O 1
ATOM 1787 N N . PRO A 1 252 ? -51.509 -14.732 77.160 1.00 75.12 252 PRO A N 1
ATOM 1788 C CA . PRO A 1 252 ? -51.875 -14.959 75.755 1.00 75.12 252 PRO A CA 1
ATOM 1789 C C . PRO A 1 252 ? -53.193 -15.715 75.546 1.00 75.12 252 PRO A C 1
ATOM 1791 O O . PRO A 1 252 ? -53.643 -16.473 76.404 1.00 75.12 252 PRO A O 1
ATOM 1794 N N . GLY A 1 253 ? -53.765 -15.583 74.345 1.00 65.00 253 GLY A N 1
ATOM 1795 C CA . GLY A 1 253 ? -54.842 -16.465 73.868 1.00 65.00 253 GLY A CA 1
ATOM 1796 C C . GLY A 1 253 ? -56.257 -16.096 74.329 1.00 65.00 253 GLY A C 1
ATOM 1797 O O . GLY A 1 253 ? -57.133 -16.956 74.337 1.00 65.00 253 GLY A O 1
ATOM 1798 N N . GLY A 1 254 ? -56.493 -14.833 74.701 1.00 66.50 254 GLY A N 1
ATOM 1799 C CA . GLY A 1 254 ? -57.842 -14.293 74.937 1.00 66.50 254 GLY A CA 1
ATOM 1800 C C . GLY A 1 254 ? -58.451 -14.570 76.319 1.00 66.50 254 GLY A C 1
ATOM 1801 O O . GLY A 1 254 ? -59.666 -14.482 76.475 1.00 66.50 254 GLY A O 1
ATOM 1802 N N . SER A 1 255 ? -57.633 -14.891 77.326 1.00 72.56 255 SER A N 1
ATOM 1803 C CA . SER A 1 255 ? -58.064 -15.056 78.725 1.00 72.56 255 SER A CA 1
ATOM 1804 C C . SER A 1 255 ? -57.240 -14.179 79.670 1.00 72.56 255 SER A C 1
ATOM 1806 O O . SER A 1 255 ? -56.054 -13.964 79.439 1.00 72.56 255 SER A O 1
ATOM 1808 N N . ALA A 1 256 ? -57.879 -13.634 80.709 1.00 71.81 256 ALA A N 1
ATOM 1809 C CA . ALA A 1 256 ? -57.285 -12.610 81.564 1.00 71.81 256 ALA A CA 1
ATOM 1810 C C . ALA A 1 256 ? -56.329 -13.174 82.638 1.00 71.81 256 ALA A C 1
ATOM 1812 O O . ALA A 1 256 ? -56.617 -14.228 83.213 1.00 71.81 256 ALA A O 1
ATOM 1813 N N . PRO A 1 257 ? -55.224 -12.469 82.956 1.00 79.44 257 PRO A N 1
ATOM 1814 C CA . PRO A 1 257 ? -54.337 -12.828 84.060 1.00 79.44 257 PRO A CA 1
ATOM 1815 C C . PRO A 1 257 ? -54.933 -12.456 85.437 1.00 79.44 257 PRO A C 1
ATOM 1817 O O . PRO A 1 257 ? -55.879 -11.666 85.513 1.00 79.44 257 PRO A O 1
ATOM 1820 N N . PRO A 1 258 ? -54.358 -12.974 86.542 1.00 78.62 258 PRO A N 1
ATOM 1821 C CA . PRO A 1 258 ? -54.621 -12.483 87.897 1.00 78.62 258 PRO A CA 1
ATOM 1822 C C . PRO A 1 258 ? -54.294 -10.989 88.082 1.00 78.62 258 PRO A C 1
ATOM 1824 O O . PRO A 1 258 ? -53.659 -10.359 87.236 1.00 78.62 258 PRO A O 1
ATOM 1827 N N . ASN A 1 259 ? -54.713 -10.423 89.218 1.00 78.94 259 ASN A N 1
ATOM 1828 C CA . ASN A 1 259 ? -54.308 -9.075 89.614 1.00 78.94 259 ASN A CA 1
ATOM 1829 C C . ASN A 1 259 ? -52.895 -9.086 90.244 1.00 78.94 259 ASN A C 1
ATOM 1831 O O . ASN A 1 259 ? -52.601 -10.023 90.996 1.00 78.94 259 ASN A O 1
ATOM 1835 N N . PRO A 1 260 ? -52.051 -8.066 89.989 1.00 80.94 260 PRO A N 1
ATOM 1836 C CA . PRO A 1 260 ? -50.782 -7.855 90.694 1.00 80.94 260 PRO A CA 1
ATOM 1837 C C . PRO A 1 260 ? -50.926 -7.491 92.192 1.00 80.94 260 PRO A C 1
ATOM 1839 O O . PRO A 1 260 ? -51.958 -7.759 92.816 1.00 80.94 260 PRO A O 1
ATOM 1842 N N . ALA A 1 261 ? -49.849 -6.952 92.780 1.00 81.00 261 ALA A N 1
ATOM 1843 C CA . ALA A 1 261 ? -49.800 -6.464 94.157 1.00 81.00 261 ALA A CA 1
ATOM 1844 C C . ALA A 1 261 ? -49.059 -5.114 94.260 1.00 81.00 261 ALA A C 1
ATOM 1846 O O . ALA A 1 261 ? -48.056 -4.906 93.571 1.00 81.00 261 ALA A O 1
ATOM 1847 N N . ASP A 1 262 ? -49.529 -4.255 95.174 1.00 83.62 262 ASP A N 1
ATOM 1848 C CA . ASP A 1 262 ? -49.153 -2.840 95.316 1.00 83.62 262 ASP A CA 1
ATOM 1849 C C . ASP A 1 262 ? -47.631 -2.543 95.290 1.00 83.62 262 ASP A C 1
ATOM 1851 O O . ASP A 1 262 ? -46.856 -3.176 96.019 1.00 83.62 262 ASP A O 1
ATOM 1855 N N . PRO A 1 263 ? -47.184 -1.524 94.523 1.00 86.00 263 PRO A N 1
ATOM 1856 C CA . PRO A 1 263 ? -45.783 -1.115 94.454 1.00 86.00 263 PRO A CA 1
ATOM 1857 C C . PRO A 1 263 ? -45.365 -0.126 95.570 1.00 86.00 263 PRO A C 1
ATOM 1859 O O . PRO A 1 263 ? -46.194 0.537 96.191 1.00 86.00 263 PRO A O 1
ATOM 1862 N N . SER A 1 264 ? -44.053 0.023 95.801 1.00 81.88 264 SER A N 1
ATOM 1863 C CA . SER A 1 264 ? -43.461 0.928 96.812 1.00 81.88 264 SER A CA 1
ATOM 1864 C C . SER A 1 264 ? -42.277 1.747 96.265 1.00 81.88 264 SER A C 1
ATOM 1866 O O . SER A 1 264 ? -41.788 1.432 95.182 1.00 81.88 264 SER A O 1
ATOM 1868 N N . ILE A 1 265 ? -41.846 2.814 96.964 1.00 87.62 265 ILE A N 1
ATOM 1869 C CA . ILE A 1 265 ? -40.857 3.812 96.481 1.00 87.62 265 ILE A CA 1
ATOM 1870 C C . ILE A 1 265 ? -40.220 4.658 97.614 1.00 87.62 265 ILE A C 1
ATOM 1872 O O . ILE A 1 265 ? -40.828 4.855 98.677 1.00 87.62 265 ILE A O 1
ATOM 1876 N N . ASN A 1 266 ? -39.005 5.183 97.395 1.00 85.88 266 ASN A N 1
ATOM 1877 C CA . ASN A 1 266 ? -38.255 6.050 98.320 1.00 85.88 266 ASN A CA 1
ATOM 1878 C C . ASN A 1 266 ? -38.643 7.549 98.247 1.00 85.88 266 ASN A C 1
ATOM 1880 O O . ASN A 1 266 ? -39.383 7.987 97.375 1.00 85.88 266 ASN A O 1
ATOM 1884 N N . ILE A 1 267 ? -38.142 8.336 99.211 1.00 83.94 267 ILE A N 1
ATOM 1885 C CA . ILE A 1 267 ? -38.297 9.808 99.336 1.00 83.94 267 ILE A CA 1
ATOM 1886 C C . ILE A 1 267 ? -37.678 10.601 98.171 1.00 83.94 267 ILE A C 1
ATOM 1888 O O . ILE A 1 267 ? -38.138 11.681 97.824 1.00 83.94 267 ILE A O 1
ATOM 1892 N N . ASP A 1 268 ? -36.628 10.054 97.571 1.00 81.75 268 ASP A N 1
ATOM 1893 C CA . ASP A 1 268 ? -35.819 10.641 96.505 1.00 81.75 268 ASP A CA 1
ATOM 1894 C C . ASP A 1 268 ? -36.319 10.267 95.102 1.00 81.75 268 ASP A C 1
ATOM 1896 O O . ASP A 1 268 ? -35.671 10.614 94.120 1.00 81.75 268 ASP A O 1
ATOM 1900 N N . GLY A 1 269 ? -37.448 9.555 95.003 1.00 80.50 269 GLY A N 1
ATOM 1901 C CA . GLY A 1 269 ? -37.957 8.976 93.758 1.00 80.50 269 GLY A CA 1
ATOM 1902 C C . GLY A 1 269 ? -37.278 7.659 93.352 1.00 80.50 269 GLY A C 1
ATOM 1903 O O . GLY A 1 269 ? -37.672 7.067 92.350 1.00 80.50 269 GLY A O 1
ATOM 1904 N N . SER A 1 270 ? -36.291 7.161 94.110 1.00 83.62 270 SER A N 1
ATOM 1905 C CA . SER A 1 270 ? -35.543 5.939 93.782 1.00 83.62 270 SER A CA 1
ATOM 1906 C C . SER A 1 270 ? -36.123 4.672 94.434 1.00 83.62 270 SER A C 1
ATOM 1908 O O . SER A 1 270 ? -37.185 4.683 95.061 1.00 83.62 270 SER A O 1
ATOM 1910 N N . GLY A 1 271 ? -35.422 3.543 94.266 1.00 81.50 271 GLY A N 1
ATOM 1911 C CA . GLY A 1 271 ? -35.664 2.308 95.025 1.00 81.50 271 GLY A CA 1
ATOM 1912 C C . GLY A 1 271 ? -37.039 1.668 94.832 1.00 81.50 271 GLY A C 1
ATOM 1913 O O . GLY A 1 271 ? -37.464 0.896 95.686 1.00 81.50 271 GLY A O 1
ATOM 1914 N N . ALA A 1 272 ? -37.743 1.998 93.748 1.00 83.75 272 ALA A N 1
ATOM 1915 C CA . ALA A 1 272 ? -39.099 1.526 93.527 1.00 83.75 272 ALA A CA 1
ATOM 1916 C C . ALA A 1 272 ? -39.172 0.007 93.305 1.00 83.75 272 ALA A C 1
ATOM 1918 O O . ALA A 1 272 ? -38.401 -0.557 92.527 1.00 83.75 272 ALA A O 1
ATOM 1919 N N . THR A 1 273 ? -40.144 -0.643 93.945 1.00 77.56 273 THR A N 1
ATOM 1920 C CA . THR A 1 273 ? -40.385 -2.089 93.843 1.00 77.56 273 THR A CA 1
ATOM 1921 C C . THR A 1 273 ? -41.826 -2.364 93.401 1.00 77.56 273 THR A C 1
ATOM 1923 O O . THR A 1 273 ? -42.729 -1.778 93.997 1.00 77.56 273 THR A O 1
ATOM 1926 N N . PRO A 1 274 ? -42.080 -3.273 92.440 1.00 76.44 274 PRO A N 1
ATOM 1927 C CA . PRO A 1 274 ? -41.089 -4.059 91.704 1.00 76.44 274 PRO A CA 1
ATOM 1928 C C . PRO A 1 274 ? -40.343 -3.259 90.623 1.00 76.44 274 PRO A C 1
ATOM 1930 O O . PRO A 1 274 ? -39.257 -3.679 90.235 1.00 76.44 274 PRO A O 1
ATOM 1933 N N . ALA A 1 275 ? -40.881 -2.125 90.158 1.00 82.00 275 ALA A N 1
ATOM 1934 C CA . ALA A 1 275 ? -40.233 -1.275 89.159 1.00 82.00 275 ALA A CA 1
ATOM 1935 C C . ALA A 1 275 ? -40.578 0.216 89.318 1.00 82.00 275 ALA A C 1
ATOM 1937 O O . ALA A 1 275 ? -41.678 0.572 89.748 1.00 82.00 275 ALA A O 1
ATOM 1938 N N . LEU A 1 276 ? -39.652 1.082 88.890 1.00 86.50 276 LEU A N 1
ATOM 1939 C CA . LEU A 1 276 ? -39.910 2.503 88.649 1.00 86.50 276 LEU A CA 1
ATOM 1940 C C . LEU A 1 276 ? -40.507 2.683 87.245 1.00 86.50 276 LEU A C 1
ATOM 1942 O O . LEU A 1 276 ? -39.937 2.229 86.250 1.00 86.50 276 LEU A O 1
ATOM 1946 N N . TYR A 1 277 ? -41.637 3.375 87.158 1.00 87.62 277 TYR A N 1
ATOM 1947 C CA . TYR A 1 277 ? -42.251 3.782 85.903 1.00 87.62 277 TYR A CA 1
ATOM 1948 C C . TYR A 1 277 ? -41.367 4.816 85.202 1.00 87.62 277 TYR A C 1
ATOM 1950 O O . TYR A 1 277 ? -41.145 5.918 85.699 1.00 87.62 277 TYR A O 1
ATOM 1958 N N . SER A 1 278 ? -40.866 4.430 84.034 1.00 79.31 278 SER A N 1
ATOM 1959 C CA . SER A 1 278 ? -39.984 5.238 83.180 1.00 79.31 278 SER A CA 1
ATOM 1960 C C . SER A 1 278 ? -40.441 5.266 81.717 1.00 79.31 278 SER A C 1
ATOM 1962 O O . SER A 1 278 ? -40.011 6.123 80.949 1.00 79.31 278 SER A O 1
ATOM 1964 N N . THR A 1 279 ? -41.333 4.352 81.327 1.00 84.31 279 THR A N 1
ATOM 1965 C CA . THR A 1 279 ? -41.867 4.193 79.971 1.00 84.31 279 THR A CA 1
ATOM 1966 C C . THR A 1 279 ? -43.323 3.730 80.025 1.00 84.31 279 THR A C 1
ATOM 1968 O O . THR A 1 279 ? -43.764 3.127 81.004 1.00 84.31 279 THR A O 1
ATOM 1971 N N . ALA A 1 280 ? -44.080 4.010 78.961 1.00 83.69 280 ALA A N 1
ATOM 1972 C CA . ALA A 1 280 ? -45.469 3.580 78.833 1.00 83.69 280 ALA A CA 1
ATOM 1973 C C . ALA A 1 280 ? -45.584 2.043 78.845 1.00 83.69 280 ALA A C 1
ATOM 1975 O O . ALA A 1 280 ? -44.844 1.347 78.145 1.00 83.69 280 ALA A O 1
ATOM 1976 N N . LEU A 1 281 ? -46.524 1.514 79.628 1.00 85.44 281 LEU A N 1
ATOM 1977 C CA . LEU A 1 281 ? -46.646 0.082 79.900 1.00 85.44 281 LEU A CA 1
ATOM 1978 C C . LEU A 1 281 ? -47.275 -0.648 78.710 1.00 85.44 281 LEU A C 1
ATOM 1980 O O . LEU A 1 281 ? -48.316 -0.237 78.198 1.00 85.44 281 LEU A O 1
ATOM 1984 N N . SER A 1 282 ? -46.638 -1.724 78.250 1.00 84.00 282 SER A N 1
ATOM 1985 C CA . SER A 1 282 ? -47.072 -2.449 77.052 1.00 84.00 282 SER A CA 1
ATOM 1986 C C . SER A 1 282 ? -48.334 -3.276 77.307 1.00 84.00 282 SER A C 1
ATOM 1988 O O . SER A 1 282 ? -48.373 -4.087 78.230 1.00 84.00 282 SER A O 1
ATOM 1990 N N . VAL A 1 283 ? -49.329 -3.105 76.435 1.00 84.19 283 VAL A N 1
ATOM 1991 C CA . VAL A 1 283 ? -50.480 -3.997 76.258 1.00 84.19 283 VAL A CA 1
ATOM 1992 C C . VAL A 1 283 ? -50.266 -4.722 74.917 1.00 84.19 283 VAL A C 1
ATOM 1994 O O . VAL A 1 283 ? -50.513 -4.124 73.861 1.00 84.19 283 VAL A O 1
ATOM 1997 N N . PRO A 1 284 ? -49.712 -5.953 74.918 1.00 78.19 284 PRO A N 1
ATOM 1998 C CA . PRO A 1 284 ? -49.250 -6.612 73.695 1.00 78.19 284 PRO A CA 1
ATOM 1999 C C . PRO A 1 284 ? -50.387 -7.120 72.802 1.00 78.19 284 PRO A C 1
ATOM 2001 O O . PRO A 1 284 ? -51.484 -7.400 73.280 1.00 78.19 284 PRO A O 1
ATOM 2004 N N . ASP A 1 285 ? -50.088 -7.328 71.515 1.00 77.81 285 ASP A N 1
ATOM 2005 C CA . ASP A 1 285 ? -51.005 -8.036 70.614 1.00 77.81 285 ASP A CA 1
ATOM 2006 C C . ASP A 1 285 ? -51.198 -9.499 71.051 1.00 77.81 285 ASP A C 1
ATOM 2008 O O . ASP A 1 285 ? -50.287 -10.106 71.623 1.00 77.81 285 ASP A O 1
ATOM 2012 N N . LEU A 1 286 ? -52.362 -10.077 70.739 1.00 73.19 286 LEU A N 1
ATOM 2013 C CA . LEU A 1 286 ? -52.748 -11.467 71.042 1.00 73.19 286 LEU A CA 1
ATOM 2014 C C . LEU A 1 286 ? -52.810 -11.808 72.553 1.00 73.19 286 LEU A C 1
ATOM 2016 O O . LEU A 1 286 ? -52.762 -12.987 72.935 1.00 73.19 286 LEU A O 1
ATOM 2020 N N . GLN A 1 287 ? -52.915 -10.795 73.423 1.00 83.19 287 GLN A N 1
ATOM 2021 C CA . GLN A 1 287 ? -52.871 -10.925 74.887 1.00 83.19 287 GLN A CA 1
ATOM 2022 C C . GLN A 1 287 ? -53.972 -10.131 75.615 1.00 83.19 287 GLN A C 1
ATOM 2024 O O . GLN A 1 287 ? -54.677 -9.302 75.036 1.00 83.19 287 GLN A O 1
ATOM 2029 N N . VAL A 1 288 ? -54.100 -10.407 76.917 1.00 82.56 288 VAL A N 1
ATOM 2030 C CA . VAL A 1 288 ? -54.891 -9.658 77.907 1.00 82.56 288 VAL A CA 1
ATOM 2031 C C . VAL A 1 288 ? -53.953 -9.188 79.029 1.00 82.56 288 VAL A C 1
ATOM 2033 O O . VAL A 1 288 ? -53.120 -9.979 79.469 1.00 82.56 288 VAL A O 1
ATOM 2036 N N . THR A 1 289 ? -54.069 -7.944 79.511 1.00 84.81 289 THR A N 1
ATOM 2037 C CA . THR A 1 289 ? -53.081 -7.280 80.401 1.00 84.81 289 THR A CA 1
ATOM 2038 C C . THR A 1 289 ? -53.730 -6.501 81.553 1.00 84.81 289 THR A C 1
ATOM 2040 O O . THR A 1 289 ? -54.727 -5.825 81.321 1.00 84.81 289 THR A O 1
ATOM 2043 N N . THR A 1 290 ? -53.130 -6.520 82.754 1.00 86.12 290 THR A N 1
ATOM 2044 C CA . THR A 1 290 ? -53.531 -5.784 83.984 1.00 86.12 290 THR A CA 1
ATOM 2045 C C . THR A 1 290 ? -52.350 -4.955 84.552 1.00 86.12 290 THR A C 1
ATOM 2047 O O . THR A 1 290 ? -51.205 -5.383 84.410 1.00 86.12 290 THR A O 1
ATOM 2050 N N . ILE A 1 291 ? -52.585 -3.785 85.178 1.00 88.56 291 ILE A N 1
ATOM 2051 C CA . ILE A 1 291 ? -51.567 -2.778 85.610 1.00 88.56 291 ILE A CA 1
ATOM 2052 C C . ILE A 1 291 ? -51.904 -2.155 86.989 1.00 88.56 291 ILE A C 1
ATOM 2054 O O . ILE A 1 291 ? -53.078 -1.879 87.200 1.00 88.56 291 ILE A O 1
ATOM 2058 N N . GLU A 1 292 ? -50.913 -1.815 87.844 1.00 87.94 292 GLU A N 1
ATOM 2059 C CA . GLU A 1 292 ? -51.067 -1.006 89.091 1.00 87.94 292 GLU A CA 1
ATOM 2060 C C . GLU A 1 292 ? -49.953 0.066 89.323 1.00 87.94 292 GLU A C 1
ATOM 2062 O O . GLU A 1 292 ? -48.865 -0.080 88.760 1.00 87.94 292 GLU A O 1
ATOM 2067 N N . ALA A 1 293 ? -50.185 1.139 90.127 1.00 88.00 293 ALA A N 1
ATOM 2068 C CA . ALA A 1 293 ? -49.263 2.310 90.273 1.00 88.00 293 ALA A CA 1
ATOM 2069 C C . ALA A 1 293 ? -49.309 3.156 91.596 1.00 88.00 293 ALA A C 1
ATOM 2071 O O . ALA A 1 293 ? -50.364 3.220 92.220 1.00 88.00 293 ALA A O 1
ATOM 2072 N N . TYR A 1 294 ? -48.219 3.878 91.969 1.00 86.19 294 TYR A N 1
ATOM 2073 C CA . TYR A 1 294 ? -48.048 4.780 93.164 1.00 86.19 294 TYR A CA 1
ATOM 2074 C C . TYR A 1 294 ? -46.966 5.903 92.953 1.00 86.19 294 TYR A C 1
ATOM 2076 O O . TYR A 1 294 ? -46.092 5.684 92.124 1.00 86.19 294 TYR A O 1
ATOM 2084 N N . ALA A 1 295 ? -46.939 7.074 93.647 1.00 89.12 295 ALA A N 1
ATOM 2085 C CA . ALA A 1 295 ? -46.054 8.240 93.298 1.00 89.12 295 ALA A CA 1
ATOM 2086 C C . ALA A 1 295 ? -45.441 9.155 94.418 1.00 89.12 295 ALA A C 1
ATOM 2088 O O . ALA A 1 295 ? -45.917 9.165 95.558 1.00 89.12 295 ALA A O 1
ATOM 2089 N N . VAL A 1 296 ? -44.408 9.960 94.055 1.00 88.62 296 VAL A N 1
ATOM 2090 C CA . VAL A 1 296 ? -43.589 10.911 94.881 1.00 88.62 296 VAL A CA 1
ATOM 2091 C C . VAL A 1 296 ? -43.128 12.166 94.082 1.00 88.62 296 VAL A C 1
ATOM 2093 O O . VAL A 1 296 ? -42.888 12.060 92.876 1.00 88.62 296 VAL A O 1
ATOM 2096 N N . ASP A 1 297 ? -42.971 13.336 94.727 1.00 90.25 297 ASP A N 1
ATOM 2097 C CA . ASP A 1 297 ? -42.510 14.629 94.142 1.00 90.25 297 ASP A CA 1
ATOM 2098 C C . ASP A 1 297 ? -41.024 15.007 94.411 1.00 90.25 297 ASP A C 1
ATOM 2100 O O . ASP A 1 297 ? -40.296 14.273 95.087 1.00 90.25 297 ASP A O 1
ATOM 2104 N N . ILE A 1 298 ? -40.528 16.106 93.807 1.00 88.44 298 ILE A N 1
ATOM 2105 C CA . ILE A 1 298 ? -39.091 16.495 93.821 1.00 88.44 298 ILE A CA 1
ATOM 2106 C C . ILE A 1 298 ? -38.663 17.105 95.170 1.00 88.44 298 ILE A C 1
ATOM 2108 O O . ILE A 1 298 ? -37.498 16.968 95.575 1.00 88.44 298 ILE A O 1
ATOM 2112 N N . ALA A 1 299 ? -39.590 17.728 95.901 1.00 85.38 299 ALA A N 1
ATOM 2113 C CA . ALA A 1 299 ? -39.358 18.178 97.272 1.00 85.38 299 ALA A CA 1
ATOM 2114 C C . ALA A 1 299 ? -39.331 16.996 98.269 1.00 85.38 299 ALA A C 1
ATOM 2116 O O . ALA A 1 299 ? -38.561 17.026 99.233 1.00 85.38 299 ALA A O 1
ATOM 2117 N N . GLY A 1 300 ? -40.104 15.937 98.005 1.00 84.69 300 GLY A N 1
ATOM 2118 C CA . GLY A 1 300 ? -40.078 14.630 98.674 1.00 84.69 300 GLY A CA 1
ATOM 2119 C C . GLY A 1 300 ? -41.422 14.131 99.234 1.00 84.69 300 GLY A C 1
ATOM 2120 O O . GLY A 1 300 ? -41.425 13.145 99.978 1.00 84.69 300 GLY A O 1
ATOM 2121 N N . ASN A 1 301 ? -42.559 14.778 98.942 1.00 86.69 301 ASN A N 1
ATOM 2122 C CA . ASN A 1 301 ? -43.876 14.338 99.438 1.00 86.69 301 ASN A CA 1
ATOM 2123 C C . ASN A 1 301 ? -44.470 13.207 98.569 1.00 86.69 301 ASN A C 1
ATOM 2125 O O . ASN A 1 301 ? -43.951 12.848 97.513 1.00 86.69 301 ASN A O 1
ATOM 2129 N N . ARG A 1 302 ? -45.526 12.548 99.071 1.00 86.06 302 ARG A N 1
ATOM 2130 C CA . ARG A 1 302 ? -45.991 11.231 98.586 1.00 86.06 302 ARG A CA 1
ATOM 2131 C C . ARG A 1 302 ? -47.493 11.190 98.314 1.00 86.06 302 ARG A C 1
ATOM 2133 O O . ARG A 1 302 ? -48.276 11.710 99.105 1.00 86.06 302 ARG A O 1
ATOM 2140 N N . SER A 1 303 ? -47.888 10.500 97.244 1.00 83.19 303 SER A N 1
ATOM 2141 C CA . SER A 1 303 ? -49.295 10.206 96.925 1.00 83.19 303 SER A CA 1
ATOM 2142 C C . SER A 1 303 ? -49.968 9.306 97.979 1.00 83.19 303 SER A C 1
ATOM 2144 O O . SER A 1 303 ? -49.292 8.601 98.728 1.00 83.19 303 SER A O 1
ATOM 2146 N N . ALA A 1 304 ? -51.304 9.313 98.046 1.00 68.38 304 ALA A N 1
ATOM 2147 C CA . ALA A 1 304 ? -52.043 8.694 99.153 1.00 68.38 304 ALA A CA 1
ATOM 2148 C C . ALA A 1 304 ? -52.224 7.158 99.073 1.00 68.38 304 ALA A C 1
ATOM 2150 O O . ALA A 1 304 ? -52.205 6.500 100.112 1.00 68.38 304 ALA A O 1
ATOM 2151 N N . SER A 1 305 ? -52.425 6.578 97.883 1.00 77.00 305 SER A N 1
ATOM 2152 C CA . SER A 1 305 ? -52.722 5.143 97.687 1.00 77.00 305 SER A CA 1
ATOM 2153 C C . SER A 1 305 ? -52.483 4.691 96.237 1.00 77.00 305 SER A C 1
ATOM 2155 O O . SER A 1 305 ? -52.288 5.531 95.360 1.00 77.00 305 SER A O 1
ATOM 2157 N N . ALA A 1 306 ? -52.530 3.377 95.980 1.00 79.38 306 ALA A N 1
ATOM 2158 C CA . ALA A 1 306 ? -52.372 2.784 94.647 1.00 79.38 306 ALA A CA 1
ATOM 2159 C C . ALA A 1 306 ? -53.693 2.659 93.842 1.00 79.38 306 ALA A C 1
ATOM 2161 O O . ALA A 1 306 ? -54.777 2.871 94.391 1.00 79.38 306 ALA A O 1
ATOM 2162 N N . LEU A 1 307 ? -53.596 2.357 92.534 1.00 83.75 307 LEU A N 1
ATOM 2163 C CA . LEU A 1 307 ? -54.691 2.307 91.530 1.00 83.75 307 LEU A CA 1
ATOM 2164 C C . LEU A 1 307 ? -54.457 1.190 90.475 1.00 83.75 307 LEU A C 1
ATOM 2166 O O . LEU A 1 307 ? -53.295 0.866 90.253 1.00 83.75 307 LEU A O 1
ATOM 2170 N N . SER A 1 308 ? -55.500 0.661 89.791 1.00 85.44 308 SER A N 1
ATOM 2171 C CA . SER A 1 308 ? -55.430 -0.528 88.885 1.00 85.44 308 SER A CA 1
ATOM 2172 C C . SER A 1 308 ? -56.260 -0.449 87.563 1.00 85.44 308 SER A C 1
ATOM 2174 O O . SER A 1 308 ? -57.301 0.213 87.545 1.00 85.44 308 SER A O 1
ATOM 2176 N N . PHE A 1 309 ? -55.830 -1.115 86.461 1.00 86.44 309 PHE A N 1
ATOM 2177 C CA . PHE A 1 309 ? -56.407 -1.053 85.077 1.00 86.44 309 PHE A CA 1
ATOM 2178 C C . PHE A 1 309 ? -56.255 -2.368 84.234 1.00 86.44 309 PHE A C 1
ATOM 2180 O O . PHE A 1 309 ? -55.332 -3.129 84.511 1.00 86.44 309 PHE A O 1
ATOM 2187 N N . GLN A 1 310 ? -57.070 -2.633 83.174 1.00 86.81 310 GLN A N 1
ATOM 2188 C CA . GLN A 1 310 ? -57.031 -3.883 82.339 1.00 86.81 310 GLN A CA 1
ATOM 2189 C C . GLN A 1 310 ? -57.420 -3.745 80.825 1.00 86.81 310 GLN A C 1
ATOM 2191 O O . GLN A 1 310 ? -58.251 -2.905 80.496 1.00 86.81 310 GLN A O 1
ATOM 2196 N N . TYR A 1 311 ? -56.879 -4.576 79.903 1.00 85.81 311 TYR A N 1
ATOM 2197 C CA . TYR A 1 311 ? -57.061 -4.498 78.419 1.00 85.81 311 TYR A CA 1
ATOM 2198 C C . TYR A 1 311 ? -56.940 -5.852 77.655 1.00 85.81 311 TYR A C 1
ATOM 2200 O O . TYR A 1 311 ? -56.296 -6.757 78.179 1.00 85.81 311 TYR A O 1
ATOM 2208 N N . THR A 1 312 ? -57.449 -5.966 76.407 1.00 81.06 312 THR A N 1
ATOM 2209 C CA . THR A 1 312 ? -57.383 -7.163 75.500 1.00 81.06 312 THR A CA 1
ATOM 2210 C C . THR A 1 312 ? -57.096 -6.792 74.027 1.00 81.06 312 THR A C 1
ATOM 2212 O O . THR A 1 312 ? -57.656 -5.798 73.566 1.00 81.06 312 THR A O 1
ATOM 2215 N N . VAL A 1 313 ? -56.327 -7.587 73.252 1.00 79.44 313 VAL A N 1
ATOM 2216 C CA . VAL A 1 313 ? -55.954 -7.264 71.842 1.00 79.44 313 VAL A CA 1
ATOM 2217 C C . VAL A 1 313 ? -55.870 -8.472 70.867 1.00 79.44 313 VAL A C 1
ATOM 2219 O O . VAL A 1 313 ? -55.292 -9.500 71.217 1.00 79.44 313 VAL A O 1
ATOM 2222 N N . ASP A 1 314 ? -56.359 -8.315 69.623 1.00 76.94 314 ASP A N 1
ATOM 2223 C CA . ASP A 1 314 ? -55.847 -8.974 68.388 1.00 76.94 314 ASP A CA 1
ATOM 2224 C C . ASP A 1 314 ? -55.857 -7.950 67.233 1.00 76.94 314 ASP A C 1
ATOM 2226 O O . ASP A 1 314 ? -56.874 -7.292 66.995 1.00 76.94 314 ASP A O 1
ATOM 2230 N N . SER A 1 315 ? -54.735 -7.806 66.529 1.00 68.75 315 SER A N 1
ATOM 2231 C CA . SER A 1 315 ? -54.537 -6.850 65.430 1.00 68.75 315 SER A CA 1
ATOM 2232 C C . SER A 1 315 ? -54.017 -7.471 64.133 1.00 68.75 315 SER A C 1
ATOM 2234 O O . SER A 1 315 ? -53.910 -6.783 63.116 1.00 68.75 315 SER A O 1
ATOM 2236 N N . SER A 1 316 ? -53.654 -8.757 64.148 1.00 68.38 316 SER A N 1
ATOM 2237 C CA . SER A 1 316 ? -52.783 -9.338 63.125 1.00 68.38 316 SER A CA 1
ATOM 2238 C C . SER A 1 316 ? -53.498 -10.352 62.229 1.00 68.38 316 SER A C 1
ATOM 2240 O O . SER A 1 316 ? -54.130 -11.308 62.685 1.00 68.38 316 SER A O 1
ATOM 2242 N N . PHE A 1 317 ? -53.352 -10.197 60.911 1.00 72.19 317 PHE A N 1
ATOM 2243 C CA . PHE A 1 317 ? -53.717 -11.237 59.947 1.00 72.19 317 PHE A CA 1
ATOM 2244 C C . PHE A 1 317 ? -52.712 -12.394 59.965 1.00 72.19 317 PHE A C 1
ATOM 2246 O O . PHE A 1 317 ? -51.623 -12.294 60.533 1.00 72.19 317 PHE A O 1
ATOM 2253 N N . SER A 1 318 ? -53.098 -13.533 59.394 1.00 68.12 318 SER A N 1
ATOM 2254 C CA . SER A 1 318 ? -52.204 -14.688 59.293 1.00 68.12 318 SER A CA 1
ATOM 2255 C C . SER A 1 318 ? -51.154 -14.405 58.220 1.00 68.12 318 SER A C 1
ATOM 2257 O O . SER A 1 318 ? -51.488 -14.039 57.093 1.00 68.12 318 SER A O 1
ATOM 2259 N N . ASN A 1 319 ? -49.875 -14.481 58.592 1.00 77.12 319 ASN A N 1
ATOM 2260 C CA . ASN A 1 319 ? -48.795 -14.054 57.714 1.00 77.12 319 ASN A CA 1
ATOM 2261 C C . ASN A 1 319 ? -48.403 -15.204 56.792 1.00 77.12 319 ASN A C 1
ATOM 2263 O O . ASN A 1 319 ? -47.586 -16.054 57.155 1.00 77.12 319 ASN A O 1
ATOM 2267 N N . ILE A 1 320 ? -48.991 -15.191 55.600 1.00 82.44 320 ILE A N 1
ATOM 2268 C CA . ILE A 1 320 ? -48.507 -15.954 54.455 1.00 82.44 320 ILE A CA 1
ATOM 2269 C C . ILE A 1 320 ? -47.095 -15.442 54.120 1.00 82.44 320 ILE A C 1
ATOM 2271 O O . ILE A 1 320 ? -46.878 -14.230 54.048 1.00 82.44 320 ILE A O 1
ATOM 2275 N N . SER A 1 321 ? -46.130 -16.349 53.979 1.00 79.12 321 SER A N 1
ATOM 2276 C CA . SER A 1 321 ? -44.746 -16.024 53.604 1.00 79.12 321 SER A CA 1
ATOM 2277 C C . SER A 1 321 ? -44.025 -17.213 52.966 1.00 79.12 321 SER A C 1
ATOM 2279 O O . SER A 1 321 ? -44.434 -18.358 53.160 1.00 79.12 321 SER A O 1
ATOM 2281 N N . GLY A 1 322 ? -42.920 -16.983 52.257 1.00 80.69 322 GLY A N 1
ATOM 2282 C CA . GLY A 1 322 ? -42.215 -18.053 51.532 1.00 80.69 322 GLY A CA 1
ATOM 2283 C C . GLY A 1 322 ? -42.941 -18.447 50.243 1.00 80.69 322 GLY A C 1
ATOM 2284 O O . GLY A 1 322 ? -42.930 -19.610 49.845 1.00 80.69 322 GLY A O 1
ATOM 2285 N N . GLU A 1 323 ? -43.626 -17.474 49.648 1.00 87.25 323 GLU A N 1
ATOM 2286 C CA . GLU A 1 323 ? -44.332 -17.563 48.382 1.00 87.25 323 GLU A CA 1
ATOM 2287 C C . GLU A 1 323 ? -43.342 -17.866 47.251 1.00 87.25 323 GLU A C 1
ATOM 2289 O O . GLU A 1 323 ? -42.353 -17.155 47.066 1.00 87.25 323 GLU A O 1
ATOM 2294 N N . GLY A 1 324 ? -43.600 -18.926 46.491 1.00 86.31 324 GLY A N 1
ATOM 2295 C CA . GLY A 1 324 ? -42.701 -19.383 45.439 1.00 86.31 324 GLY A CA 1
ATOM 2296 C C . GLY A 1 324 ? -43.422 -20.148 44.341 1.00 86.31 324 GLY A C 1
ATOM 2297 O O . GLY A 1 324 ? -44.558 -20.595 44.505 1.00 86.31 324 GLY A O 1
ATOM 2298 N N . VAL A 1 325 ? -42.738 -20.288 43.210 1.00 89.94 325 VAL A N 1
ATOM 2299 C CA . VAL A 1 325 ? -43.167 -21.083 42.058 1.00 89.94 325 VAL A CA 1
ATOM 2300 C C . VAL A 1 325 ? -41.974 -21.843 41.496 1.00 89.94 325 VAL A C 1
ATOM 2302 O O . VAL A 1 325 ? -40.866 -21.312 41.457 1.00 89.94 325 VAL A O 1
ATOM 2305 N N . ASN A 1 326 ? -42.187 -23.081 41.048 1.00 88.81 326 ASN A N 1
ATOM 2306 C CA . ASN A 1 326 ? -41.135 -23.867 40.390 1.00 88.81 326 ASN A CA 1
ATOM 2307 C C . ASN A 1 326 ? -40.774 -23.331 38.990 1.00 88.81 326 ASN A C 1
ATOM 2309 O O . ASN A 1 326 ? -39.639 -23.501 38.561 1.00 88.81 326 ASN A O 1
ATOM 2313 N N . ASN A 1 327 ? -41.720 -22.674 38.312 1.00 90.06 327 ASN A N 1
ATOM 2314 C CA . ASN A 1 327 ? -41.538 -21.973 37.043 1.00 90.06 327 ASN A CA 1
ATOM 2315 C C . ASN A 1 327 ? -42.218 -20.597 37.136 1.00 90.06 327 ASN A C 1
ATOM 2317 O O . ASN A 1 327 ? -43.422 -20.523 37.373 1.00 90.06 327 ASN A O 1
ATOM 2321 N N . THR A 1 328 ? -41.468 -19.507 36.953 1.00 90.00 328 THR A N 1
ATOM 2322 C CA . THR A 1 328 ? -42.026 -18.136 36.891 1.00 90.00 328 THR A CA 1
ATOM 2323 C C . THR A 1 328 ? -42.612 -17.802 35.520 1.00 90.00 328 THR A C 1
ATOM 2325 O O . THR A 1 328 ? -43.509 -16.967 35.421 1.00 90.00 328 THR A O 1
ATOM 2328 N N . HIS A 1 329 ? -42.111 -18.467 34.480 1.00 92.31 329 HIS A N 1
ATOM 2329 C CA . HIS A 1 329 ? -42.534 -18.350 33.091 1.00 92.31 329 HIS A CA 1
ATOM 2330 C C . HIS A 1 329 ? -42.918 -19.746 32.593 1.00 92.31 329 HIS A C 1
ATOM 2332 O O . HIS A 1 329 ? -42.221 -20.718 32.900 1.00 92.31 329 HIS A O 1
ATOM 2338 N N . ILE A 1 330 ? -44.035 -19.852 31.875 1.00 92.69 330 ILE A N 1
ATOM 2339 C CA . ILE A 1 330 ? -44.564 -21.119 31.362 1.00 92.69 330 ILE A CA 1
ATOM 2340 C C . ILE A 1 330 ? -45.091 -20.978 29.933 1.00 92.69 330 ILE A C 1
ATOM 2342 O O . ILE A 1 330 ? -45.614 -19.935 29.555 1.00 92.69 330 ILE A O 1
ATOM 2346 N N . SER A 1 331 ? -45.001 -22.061 29.168 1.00 91.94 331 SER A N 1
ATOM 2347 C CA . SER A 1 331 ? -45.420 -22.131 27.763 1.00 91.94 331 SER A CA 1
ATOM 2348 C C . SER A 1 331 ? -46.292 -23.361 27.514 1.00 91.94 331 SER A C 1
ATOM 2350 O O . SER A 1 331 ? -46.195 -24.352 28.237 1.00 91.94 331 SER A O 1
ATOM 2352 N N . SER A 1 332 ? -47.135 -23.346 26.482 1.00 88.69 332 SER A N 1
ATOM 2353 C CA . SER A 1 332 ? -47.780 -24.558 25.958 1.00 88.69 332 SER A CA 1
ATOM 2354 C C . SER A 1 332 ? -47.015 -25.224 24.806 1.00 88.69 332 SER A C 1
ATOM 2356 O O . SER A 1 332 ? -47.374 -26.341 24.426 1.00 88.69 332 SER A O 1
ATOM 2358 N N . VAL A 1 333 ? -45.946 -24.593 24.300 1.00 84.56 333 VAL A N 1
ATOM 2359 C CA . VAL A 1 333 ? -45.063 -25.128 23.240 1.00 84.56 333 VAL A CA 1
ATOM 2360 C C . VAL A 1 333 ? -43.605 -25.336 23.683 1.00 84.56 333 VAL A C 1
ATOM 2362 O O . VAL A 1 333 ? -42.912 -26.174 23.109 1.00 84.56 333 VAL A O 1
ATOM 2365 N N . GLY A 1 334 ? -43.157 -24.622 24.716 1.00 85.00 334 GLY A N 1
ATOM 2366 C CA . GLY A 1 334 ? -41.833 -24.734 25.331 1.00 85.00 334 GLY A CA 1
ATOM 2367 C C . GLY A 1 334 ? -41.734 -25.822 26.404 1.00 85.00 334 GLY A C 1
ATOM 2368 O O . GLY A 1 334 ? -42.670 -26.578 26.668 1.00 85.00 334 GLY A O 1
ATOM 2369 N N . THR A 1 335 ? -40.573 -25.912 27.051 1.00 87.75 335 THR A N 1
ATOM 2370 C CA . THR A 1 335 ? -40.254 -27.004 27.991 1.00 87.75 335 THR A CA 1
ATOM 2371 C C . THR A 1 335 ? -40.878 -26.855 29.385 1.00 87.75 335 THR A C 1
ATOM 2373 O O . THR A 1 335 ? -41.109 -27.869 30.051 1.00 87.75 335 THR A O 1
ATOM 2376 N N . LYS A 1 336 ? -41.204 -25.638 29.844 1.00 91.44 336 LYS A N 1
ATOM 2377 C CA . LYS A 1 336 ? -41.774 -25.384 31.184 1.00 91.44 336 LYS A CA 1
ATOM 2378 C C . LYS A 1 336 ? -43.304 -25.254 31.098 1.00 91.44 336 LYS A C 1
ATOM 2380 O O . LYS A 1 336 ? -43.856 -24.163 31.048 1.00 91.44 336 LYS A O 1
ATOM 2385 N N . THR A 1 337 ? -44.016 -26.383 31.068 1.00 92.31 337 THR A N 1
ATOM 2386 C CA . THR A 1 337 ? -45.457 -26.427 30.708 1.00 92.31 337 THR A CA 1
ATOM 2387 C C . THR A 1 337 ? -46.467 -26.272 31.854 1.00 92.31 337 THR A C 1
ATOM 2389 O O . THR A 1 337 ? -47.684 -26.281 31.636 1.00 92.31 337 THR A O 1
ATOM 2392 N N . SER A 1 338 ? -45.998 -26.151 33.097 1.00 90.88 338 SER A N 1
ATOM 2393 C CA . SER A 1 338 ? -46.854 -26.034 34.287 1.00 90.88 338 SER A CA 1
ATOM 2394 C C . SER A 1 338 ? -46.132 -25.370 35.458 1.00 90.88 338 SER A C 1
ATOM 2396 O O . SER A 1 338 ? -44.900 -25.351 35.509 1.00 90.88 338 SER A O 1
ATOM 2398 N N . VAL A 1 339 ? -46.905 -24.856 36.413 1.00 92.38 339 VAL A N 1
ATOM 2399 C CA . VAL A 1 339 ? -46.421 -24.193 37.627 1.00 92.38 339 VAL A CA 1
ATOM 2400 C C . VAL A 1 339 ? -47.079 -24.778 38.880 1.00 92.38 339 VAL A C 1
ATOM 2402 O O . VAL A 1 339 ? -48.283 -25.000 38.910 1.00 92.38 339 VAL A O 1
ATOM 2405 N N . ALA A 1 340 ? -46.308 -25.018 39.935 1.00 91.06 340 ALA A N 1
ATOM 2406 C CA . ALA A 1 340 ? -46.804 -25.334 41.272 1.00 91.06 340 ALA A CA 1
ATOM 2407 C C . ALA A 1 340 ? -46.454 -24.179 42.219 1.00 91.06 340 ALA A C 1
ATOM 2409 O O . ALA A 1 340 ? -45.324 -23.689 42.197 1.00 91.06 340 ALA A O 1
ATOM 2410 N N . VAL A 1 341 ? -47.422 -23.749 43.030 1.00 90.94 341 VAL A N 1
ATOM 2411 C CA . VAL A 1 341 ? -47.303 -22.614 43.957 1.00 90.94 341 VAL A CA 1
ATOM 2412 C C . VAL A 1 341 ? -46.997 -23.126 45.361 1.00 90.94 341 VAL A C 1
ATOM 2414 O O . VAL A 1 341 ? -47.728 -23.965 45.884 1.00 90.94 341 VAL A O 1
ATOM 2417 N N . THR A 1 342 ? -45.946 -22.604 45.990 1.00 89.75 342 THR A N 1
ATOM 2418 C CA . THR A 1 342 ? -45.554 -22.921 47.371 1.00 89.75 342 THR A CA 1
ATOM 2419 C C . THR A 1 342 ? -45.763 -21.729 48.296 1.00 89.75 342 THR A C 1
ATOM 2421 O O . THR A 1 342 ? -45.516 -20.597 47.885 1.00 89.75 342 THR A O 1
ATOM 2424 N N . TRP A 1 343 ? -46.169 -21.962 49.546 1.00 90.25 343 TRP A N 1
ATOM 2425 C CA . TRP A 1 343 ? -46.202 -20.935 50.597 1.00 90.25 343 TRP A CA 1
ATOM 2426 C C . TRP A 1 343 ? -46.164 -21.550 52.003 1.00 90.25 343 TRP A C 1
ATOM 2428 O O . TRP A 1 343 ? -46.389 -22.743 52.196 1.00 90.25 343 TRP A O 1
ATOM 2438 N N . THR A 1 344 ? -45.909 -20.728 53.016 1.00 84.88 344 THR A N 1
ATOM 2439 C CA . THR A 1 344 ? -46.047 -21.069 54.442 1.00 84.88 344 THR A CA 1
ATOM 2440 C C . THR A 1 344 ? -47.031 -20.105 55.109 1.00 84.88 344 THR A C 1
ATOM 2442 O O . THR A 1 344 ? -47.295 -19.034 54.566 1.00 84.88 344 THR A O 1
ATOM 2445 N N . SER A 1 345 ? -47.572 -20.467 56.275 1.00 83.19 345 SER A N 1
ATOM 2446 C CA . SER A 1 345 ? -48.339 -19.552 57.132 1.00 83.19 345 SER A CA 1
ATOM 2447 C C . SER A 1 345 ? -47.764 -19.531 58.544 1.00 83.19 345 SER A C 1
ATOM 2449 O O . SER A 1 345 ? -47.324 -20.562 59.062 1.00 83.19 345 SER A O 1
ATOM 2451 N N . SER A 1 346 ? -47.813 -18.361 59.186 1.00 75.56 346 SER A N 1
ATOM 2452 C CA . SER A 1 346 ? -47.482 -18.186 60.602 1.00 75.56 346 SER A CA 1
ATOM 2453 C C . SER A 1 346 ? -48.517 -18.772 61.573 1.00 75.56 346 SER A C 1
ATOM 2455 O O . SER A 1 346 ? -48.271 -18.769 62.782 1.00 75.56 346 SER A O 1
ATOM 2457 N N . ARG A 1 347 ? -49.667 -19.269 61.092 1.00 75.12 347 ARG A N 1
ATOM 2458 C CA . ARG A 1 347 ? -50.731 -19.852 61.927 1.00 75.12 347 ARG A CA 1
ATOM 2459 C C . ARG A 1 347 ? -51.136 -21.249 61.441 1.00 75.12 347 ARG A C 1
ATOM 2461 O O . ARG A 1 347 ? -50.949 -21.612 60.286 1.00 75.12 347 ARG A O 1
ATOM 2468 N N . SER A 1 348 ? -51.683 -22.052 62.353 1.00 74.62 348 SER A N 1
ATOM 2469 C CA . SER A 1 348 ? -52.280 -23.360 62.055 1.00 74.62 348 SER A CA 1
ATOM 2470 C C . SER A 1 348 ? -53.806 -23.303 62.086 1.00 74.62 348 SER A C 1
ATOM 2472 O O . SER A 1 348 ? -54.418 -22.484 62.783 1.00 74.62 348 SER A O 1
ATOM 2474 N N . ASN A 1 349 ? -54.420 -24.229 61.351 1.00 76.19 349 ASN A N 1
ATOM 2475 C CA . ASN A 1 349 ? -55.859 -24.456 61.284 1.00 76.19 349 ASN A CA 1
ATOM 2476 C C . ASN A 1 349 ? -56.641 -23.176 60.930 1.00 76.19 349 ASN A C 1
ATOM 2478 O O . ASN A 1 349 ? -57.616 -22.834 61.602 1.00 76.19 349 ASN A O 1
ATOM 2482 N N . ARG A 1 350 ? -56.191 -22.449 59.898 1.00 82.62 350 ARG A N 1
ATOM 2483 C CA . ARG A 1 350 ? -56.944 -21.361 59.249 1.00 82.62 350 ARG A CA 1
ATOM 2484 C C . ARG A 1 350 ? -57.419 -21.824 57.857 1.00 82.62 350 ARG A C 1
ATOM 2486 O O . ARG A 1 350 ? -56.689 -22.584 57.217 1.00 82.62 350 ARG A O 1
ATOM 2493 N N . PRO A 1 351 ? -58.601 -21.418 57.362 1.00 83.50 351 PRO A N 1
ATOM 2494 C CA . PRO A 1 351 ? -59.018 -21.680 55.979 1.00 83.50 351 PRO A CA 1
ATOM 2495 C C . PRO A 1 351 ? -58.162 -20.920 54.952 1.00 83.50 351 PRO A C 1
ATOM 2497 O O . PRO A 1 351 ? -57.711 -19.814 55.245 1.00 83.50 351 PRO A O 1
ATOM 2500 N N . TYR A 1 352 ? -57.979 -21.476 53.746 1.00 88.62 352 TYR A N 1
ATOM 2501 C CA . TYR A 1 352 ? -57.299 -20.799 52.632 1.00 88.62 352 TYR A CA 1
ATOM 2502 C C . TYR A 1 352 ? -57.932 -21.034 51.249 1.00 88.62 352 TYR A C 1
ATOM 2504 O O . TYR A 1 352 ? -58.649 -22.012 51.022 1.00 88.62 352 TYR A O 1
ATOM 2512 N N . SER A 1 353 ? -57.601 -20.155 50.293 1.00 88.44 353 SER A N 1
ATOM 2513 C CA . SER A 1 353 ? -57.940 -20.288 48.865 1.00 88.44 353 SER A CA 1
ATOM 2514 C C . SER A 1 353 ? -56.823 -19.752 47.953 1.00 88.44 353 SER A C 1
ATOM 2516 O O . SER A 1 353 ? -56.243 -18.707 48.255 1.00 88.44 353 SER A O 1
ATOM 2518 N N . LEU A 1 354 ? -56.558 -20.448 46.836 1.00 90.69 354 LEU A N 1
ATOM 2519 C CA . LEU A 1 354 ? -55.756 -19.978 45.696 1.00 90.69 354 LEU A CA 1
ATOM 2520 C C . LEU A 1 354 ? -56.659 -19.553 44.528 1.00 90.69 354 LEU A C 1
ATOM 2522 O O . LEU A 1 354 ? -57.573 -20.297 44.156 1.00 90.69 354 LEU A O 1
ATOM 2526 N N . ARG A 1 355 ? -56.391 -18.389 43.919 1.00 88.38 355 ARG A N 1
ATOM 2527 C CA . ARG A 1 355 ? -57.220 -17.789 42.848 1.00 88.38 355 ARG A CA 1
ATOM 2528 C C . ARG A 1 355 ? -56.402 -17.157 41.720 1.00 88.38 355 ARG A C 1
ATOM 2530 O O . ARG A 1 355 ? -55.522 -16.350 42.000 1.00 88.38 355 ARG A O 1
ATOM 2537 N N . ILE A 1 356 ? -56.754 -17.429 40.462 1.00 89.19 356 ILE A N 1
ATOM 2538 C CA . ILE A 1 356 ? -56.203 -16.745 39.273 1.00 89.19 356 ILE A CA 1
ATOM 2539 C C . ILE A 1 356 ? -57.079 -15.530 38.920 1.00 89.19 356 ILE A C 1
ATOM 2541 O O . ILE A 1 356 ? -58.306 -15.597 39.031 1.00 89.19 356 ILE A O 1
ATOM 2545 N N . ASN A 1 357 ? -56.460 -14.432 38.472 1.00 83.50 357 ASN A N 1
ATOM 2546 C CA . ASN A 1 357 ? -57.126 -13.207 37.995 1.00 83.50 357 ASN A CA 1
ATOM 2547 C C . ASN A 1 357 ? -58.095 -12.589 39.029 1.00 83.50 357 ASN A C 1
ATOM 2549 O O . ASN A 1 357 ? -59.202 -12.171 38.696 1.00 83.50 357 ASN A O 1
ATOM 2553 N N . SER A 1 358 ? -57.672 -12.545 40.297 1.00 84.44 358 SER A N 1
ATOM 2554 C CA . SER A 1 358 ? -58.419 -11.957 41.420 1.00 84.44 358 SER A CA 1
ATOM 2555 C C . SER A 1 358 ? -57.839 -10.606 41.852 1.00 84.44 358 SER A C 1
ATOM 2557 O O . SER A 1 358 ? -56.619 -10.442 41.972 1.00 84.44 358 SER A O 1
ATOM 2559 N N . THR A 1 359 ? -58.701 -9.632 42.142 1.00 82.81 359 THR A N 1
ATOM 2560 C CA . THR A 1 359 ? -58.311 -8.336 42.727 1.00 82.81 359 THR A CA 1
ATOM 2561 C C . THR A 1 359 ? -58.189 -8.396 44.251 1.00 82.81 359 THR A C 1
ATOM 2563 O O . THR A 1 359 ? -57.453 -7.603 44.834 1.00 82.81 359 THR A O 1
ATOM 2566 N N . ASN A 1 360 ? -58.871 -9.344 44.898 1.00 84.88 360 ASN A N 1
ATOM 2567 C CA . ASN A 1 360 ? -58.936 -9.516 46.347 1.00 84.88 360 ASN A CA 1
ATOM 2568 C C . ASN A 1 360 ? -59.234 -10.988 46.720 1.00 84.88 360 ASN A C 1
ATOM 2570 O O . ASN A 1 360 ? -59.263 -11.870 45.867 1.00 84.88 360 ASN A O 1
ATOM 2574 N N . CYS A 1 361 ? -59.461 -11.283 48.001 1.00 86.06 361 CYS A N 1
ATOM 2575 C CA . CYS A 1 361 ? -59.683 -12.656 48.471 1.00 86.06 361 CYS A CA 1
ATOM 2576 C C . CYS A 1 361 ? -61.082 -13.253 48.221 1.00 86.06 361 CYS A C 1
ATOM 2578 O O . CYS A 1 361 ? -61.343 -14.383 48.633 1.00 86.06 361 CYS A O 1
ATOM 2580 N N . THR A 1 362 ? -61.979 -12.539 47.532 1.00 81.62 362 THR A N 1
ATOM 2581 C CA . THR A 1 362 ? -63.357 -12.992 47.264 1.00 81.62 362 THR A CA 1
ATOM 2582 C C . THR A 1 362 ? -63.685 -13.182 45.776 1.00 81.62 362 THR A C 1
ATOM 2584 O O . THR A 1 362 ? -64.624 -13.915 45.460 1.00 81.62 362 THR A O 1
ATOM 2587 N N . ASP A 1 363 ? -62.889 -12.624 44.856 1.00 84.19 363 ASP A N 1
ATOM 2588 C CA . ASP A 1 363 ? -63.115 -12.651 43.402 1.00 84.19 363 ASP A CA 1
ATOM 2589 C C . ASP A 1 363 ? -62.118 -13.553 42.636 1.00 84.19 363 ASP A C 1
ATOM 2591 O O . ASP A 1 363 ? -61.379 -14.342 43.231 1.00 84.19 363 ASP A O 1
ATOM 2595 N N . GLY A 1 364 ? -62.143 -13.490 41.300 1.00 83.38 364 GLY A N 1
ATOM 2596 C CA . GLY A 1 364 ? -61.340 -14.337 40.409 1.00 83.38 364 GLY A CA 1
ATOM 2597 C C . GLY A 1 364 ? -61.726 -15.824 40.411 1.00 83.38 364 GLY A C 1
ATOM 2598 O O . GLY A 1 364 ? -62.664 -16.258 41.085 1.00 83.38 364 GLY A O 1
ATOM 2599 N N . THR A 1 365 ? -60.992 -16.621 39.635 1.00 85.62 365 THR A N 1
ATOM 2600 C CA . THR A 1 365 ? -61.234 -18.065 39.486 1.00 85.62 365 THR A CA 1
ATOM 2601 C C . THR A 1 365 ? -60.468 -18.831 40.556 1.00 85.62 365 THR A C 1
ATOM 2603 O O . THR A 1 365 ? -59.238 -18.870 40.522 1.00 85.62 365 THR A O 1
ATOM 2606 N N . ALA A 1 366 ? -61.176 -19.459 41.497 1.00 84.75 366 ALA A N 1
ATOM 2607 C CA . ALA A 1 366 ? -60.558 -20.346 42.481 1.00 84.75 366 ALA A CA 1
ATOM 2608 C C . ALA A 1 366 ? -60.015 -21.620 41.811 1.00 84.75 366 ALA A C 1
ATOM 2610 O O . ALA A 1 366 ? -60.711 -22.249 41.014 1.00 84.75 366 ALA A O 1
ATOM 2611 N N . ILE A 1 367 ? -58.777 -21.982 42.150 1.00 86.19 367 ILE A N 1
ATOM 2612 C CA . ILE A 1 367 ? -58.050 -23.139 41.601 1.00 86.19 367 ILE A CA 1
ATOM 2613 C C . ILE A 1 367 ? -57.612 -24.149 42.672 1.00 86.19 367 ILE A C 1
ATOM 2615 O O . ILE A 1 367 ? -57.361 -25.301 42.334 1.00 86.19 367 ILE A O 1
ATOM 2619 N N . ASP A 1 368 ? -57.554 -23.742 43.945 1.00 87.81 368 ASP A N 1
ATOM 2620 C CA . ASP A 1 368 ? -57.295 -24.623 45.093 1.00 87.81 368 ASP A CA 1
ATOM 2621 C C . ASP A 1 368 ? -57.904 -24.032 46.382 1.00 87.81 368 ASP A C 1
ATOM 2623 O O . ASP A 1 368 ? -58.097 -22.812 46.483 1.00 87.81 368 ASP A O 1
ATOM 2627 N N . THR A 1 369 ? -58.207 -24.872 47.374 1.00 86.25 369 THR A N 1
ATOM 2628 C CA . THR A 1 369 ? -58.793 -24.481 48.675 1.00 86.25 369 THR A CA 1
ATOM 2629 C C . THR A 1 369 ? -58.527 -25.527 49.756 1.00 86.25 369 THR A C 1
ATOM 2631 O O . THR A 1 369 ? -58.683 -26.721 49.503 1.00 86.25 369 THR A O 1
ATOM 2634 N N . GLY A 1 370 ? -58.268 -25.101 50.995 1.00 84.75 370 GLY A N 1
ATOM 2635 C CA . GLY A 1 370 ? -58.079 -26.028 52.115 1.00 84.75 370 GLY A CA 1
ATOM 2636 C C . GLY A 1 370 ? -57.952 -25.347 53.477 1.00 84.75 370 GLY A C 1
ATOM 2637 O O . GLY A 1 370 ? -58.508 -24.273 53.703 1.00 84.75 370 GLY A O 1
ATOM 2638 N N . THR A 1 371 ? -57.210 -25.974 54.392 1.00 81.31 371 THR A N 1
ATOM 2639 C CA . THR A 1 371 ? -56.829 -25.404 55.697 1.00 81.31 371 THR A CA 1
ATOM 2640 C C . THR A 1 371 ? -55.326 -25.521 55.921 1.00 81.31 371 THR A C 1
ATOM 2642 O O . THR A 1 371 ? -54.743 -26.562 55.619 1.00 81.31 371 THR A O 1
ATOM 2645 N N . THR A 1 372 ? -54.699 -24.489 56.479 1.00 71.12 372 THR A N 1
ATOM 2646 C CA . THR A 1 372 ? -53.245 -24.422 56.659 1.00 71.12 372 THR A CA 1
ATOM 2647 C C . THR A 1 372 ? -52.736 -25.185 57.884 1.00 71.12 372 THR A C 1
ATOM 2649 O O . THR A 1 372 ? -53.345 -25.217 58.954 1.00 71.12 372 THR A O 1
ATOM 2652 N N . GLY A 1 373 ? -51.548 -25.766 57.730 1.00 70.06 373 GLY A N 1
ATOM 2653 C CA . GLY A 1 373 ? -50.659 -26.192 58.809 1.00 70.06 373 GLY A CA 1
ATOM 2654 C C . GLY A 1 373 ? -49.373 -25.358 58.814 1.00 70.06 373 GLY A C 1
ATOM 2655 O O . GLY A 1 373 ? -48.985 -24.794 57.791 1.00 70.06 373 GLY A O 1
ATOM 2656 N N . THR A 1 374 ? -48.681 -25.320 59.950 1.00 60.44 374 THR A N 1
ATOM 2657 C CA . THR A 1 374 ? -47.488 -24.490 60.237 1.00 60.44 374 THR A CA 1
ATOM 2658 C C . THR A 1 374 ? -46.187 -24.944 59.554 1.00 60.44 374 THR A C 1
ATOM 2660 O O . THR A 1 374 ? -45.098 -24.651 60.042 1.00 60.44 374 THR A O 1
ATOM 2663 N N . SER A 1 375 ? -46.248 -25.736 58.480 1.00 62.84 375 SER A N 1
ATOM 2664 C CA . SER A 1 375 ? -45.065 -26.428 57.929 1.00 62.84 375 SER A CA 1
ATOM 2665 C C . SER A 1 375 ? -45.072 -26.554 56.402 1.00 62.84 375 SER A C 1
ATOM 2667 O O . SER A 1 375 ? -44.620 -27.556 55.857 1.00 62.84 375 SER A O 1
ATOM 2669 N N . GLY A 1 376 ? -45.549 -25.504 55.729 1.00 74.94 376 GLY A N 1
ATOM 2670 C CA . GLY A 1 376 ? -45.506 -25.369 54.272 1.00 74.94 376 GLY A CA 1
ATOM 2671 C C . GLY A 1 376 ? -46.662 -26.040 53.530 1.00 74.94 376 GLY A C 1
ATOM 2672 O O . GLY A 1 376 ? -47.241 -27.021 53.990 1.00 74.94 376 GLY A O 1
ATOM 2673 N N . HIS A 1 377 ? -46.981 -25.464 52.373 1.00 84.38 377 HIS A N 1
ATOM 2674 C CA . HIS A 1 377 ? -48.016 -25.882 51.430 1.00 84.38 377 HIS A CA 1
ATOM 2675 C C . HIS A 1 377 ? -47.459 -25.797 50.015 1.00 84.38 377 HIS A C 1
ATOM 2677 O O . HIS A 1 377 ? -46.682 -24.893 49.705 1.00 84.38 377 HIS A O 1
ATOM 2683 N N . THR A 1 378 ? -47.895 -26.723 49.168 1.00 87.81 378 THR A N 1
ATOM 2684 C CA . THR A 1 378 ? -47.560 -26.786 47.745 1.00 87.81 378 THR A CA 1
ATOM 2685 C C . THR A 1 378 ? -48.828 -27.169 46.996 1.00 87.81 378 THR A C 1
ATOM 2687 O O . THR A 1 378 ? -49.414 -28.210 47.299 1.00 87.81 378 THR A O 1
ATOM 2690 N N . SER A 1 379 ? -49.257 -26.351 46.037 1.00 87.69 379 SER A N 1
ATOM 2691 C CA . SER A 1 379 ? -50.405 -26.673 45.186 1.00 87.69 379 SER A CA 1
ATOM 2692 C C . SER A 1 379 ? -50.103 -27.882 44.287 1.00 87.69 379 SER A C 1
ATOM 2694 O O . SER A 1 379 ? -48.937 -28.160 43.979 1.00 87.69 379 SER A O 1
ATOM 2696 N N . PRO A 1 380 ? -51.131 -28.558 43.751 1.00 87.00 380 PRO A N 1
ATOM 2697 C CA . PRO A 1 380 ? -50.981 -29.358 42.540 1.00 87.00 380 PRO A CA 1
ATOM 2698 C C . PRO A 1 380 ? -50.348 -28.538 41.401 1.00 87.00 380 PRO A C 1
ATOM 2700 O O . PRO A 1 380 ? -50.418 -27.306 41.394 1.00 87.00 380 PRO A O 1
ATOM 2703 N N . ALA A 1 381 ? -49.749 -29.214 40.417 1.00 88.25 381 ALA A N 1
ATOM 2704 C CA . ALA A 1 381 ? -49.204 -28.549 39.236 1.00 88.25 381 ALA A CA 1
ATOM 2705 C C . ALA A 1 381 ? -50.336 -27.985 38.356 1.00 88.25 381 ALA A C 1
ATOM 2707 O O . ALA A 1 381 ? -51.169 -28.727 37.835 1.00 88.25 381 ALA A O 1
ATOM 2708 N N . ILE A 1 382 ? -50.343 -26.665 38.192 1.00 90.25 382 ILE A N 1
ATOM 2709 C CA . ILE A 1 382 ? -51.282 -25.882 37.392 1.00 90.25 382 ILE A CA 1
ATOM 2710 C C . ILE A 1 382 ? -50.717 -25.812 35.959 1.00 90.25 382 ILE A C 1
ATOM 2712 O O . ILE A 1 382 ? -49.663 -25.204 35.755 1.00 90.25 382 ILE A O 1
ATOM 2716 N N . PRO A 1 383 ? -51.344 -26.438 34.948 1.00 90.25 383 PRO A N 1
ATOM 2717 C CA . PRO A 1 383 ? -50.841 -26.402 33.576 1.00 90.25 383 PRO A CA 1
ATOM 2718 C C . PRO A 1 383 ? -51.008 -25.011 32.950 1.00 90.25 383 PRO A C 1
ATOM 2720 O O . PRO A 1 383 ? -51.938 -24.278 33.292 1.00 90.25 383 PRO A O 1
ATOM 2723 N N . ALA A 1 384 ? -50.170 -24.668 31.964 1.00 89.06 384 ALA A N 1
ATOM 2724 C CA . ALA A 1 384 ? -50.275 -23.400 31.228 1.00 89.06 384 ALA A CA 1
ATOM 2725 C C . ALA A 1 384 ? -51.680 -23.164 30.629 1.00 89.06 384 ALA A C 1
ATOM 2727 O O . ALA A 1 384 ? -52.150 -22.033 30.557 1.00 89.06 384 ALA A O 1
ATOM 2728 N N . THR A 1 385 ? -52.406 -24.233 30.285 1.00 86.44 385 THR A N 1
ATOM 2729 C CA . THR A 1 385 ? -53.794 -24.185 29.791 1.00 86.44 385 THR A CA 1
ATOM 2730 C C . THR A 1 385 ? -54.825 -23.666 30.801 1.00 86.44 385 THR A C 1
ATOM 2732 O O . THR A 1 385 ? -55.897 -23.237 30.380 1.00 86.44 385 THR A O 1
ATOM 2735 N N . SER A 1 386 ? -54.531 -23.657 32.107 1.00 86.81 386 SER A N 1
ATOM 2736 C CA . SER A 1 386 ? -55.393 -23.041 33.131 1.00 86.81 386 SER A CA 1
ATOM 2737 C C . SER A 1 386 ? -55.328 -21.509 33.131 1.00 86.81 386 SER A C 1
ATOM 2739 O O . SER A 1 386 ? -56.241 -20.855 33.635 1.00 86.81 386 SER A O 1
ATOM 2741 N N . PHE A 1 387 ? -54.278 -20.930 32.545 1.00 88.19 387 PHE A N 1
ATOM 2742 C CA . PHE A 1 387 ? -54.092 -19.491 32.399 1.00 88.19 387 PHE A CA 1
ATOM 2743 C C . PHE A 1 387 ? -54.637 -19.066 31.032 1.00 88.19 387 PHE A C 1
ATOM 2745 O O . PHE A 1 387 ? -54.089 -19.439 29.991 1.00 88.19 387 PHE A O 1
ATOM 2752 N N . THR A 1 388 ? -55.760 -18.343 31.030 1.00 81.38 388 THR A N 1
ATOM 2753 C CA . THR A 1 388 ? -56.477 -17.944 29.808 1.00 81.38 388 THR A CA 1
ATOM 2754 C C . THR A 1 388 ? -56.677 -16.425 29.749 1.00 81.38 388 THR A C 1
ATOM 2756 O O . THR A 1 388 ? -56.969 -15.825 30.790 1.00 81.38 388 THR A O 1
ATOM 2759 N N . PRO A 1 389 ? -56.568 -15.788 28.561 1.00 80.94 389 PRO A N 1
ATOM 2760 C CA . PRO A 1 389 ? -56.327 -16.369 27.226 1.00 80.94 389 PRO A CA 1
ATOM 2761 C C . PRO A 1 389 ? -54.924 -16.981 27.014 1.00 80.94 389 PRO A C 1
ATOM 2763 O O . PRO A 1 389 ? -54.008 -16.797 27.806 1.00 80.94 389 PRO A O 1
ATOM 2766 N N . SER A 1 390 ? -54.750 -17.753 25.938 1.00 80.75 390 SER A N 1
ATOM 2767 C CA . SER A 1 390 ? -53.447 -18.308 25.544 1.00 80.75 390 SER A CA 1
ATOM 2768 C C . SER A 1 390 ? -52.655 -17.291 24.719 1.00 80.75 390 SER A C 1
ATOM 2770 O O . SER A 1 390 ? -52.643 -17.357 23.491 1.00 80.75 390 SER A O 1
ATOM 2772 N N . THR A 1 391 ? -52.074 -16.314 25.409 1.00 83.12 391 THR A N 1
ATOM 2773 C CA . THR A 1 391 ? -51.276 -15.217 24.844 1.00 83.12 391 THR A CA 1
ATOM 2774 C C . THR A 1 391 ? -50.168 -14.830 25.812 1.00 83.12 391 THR A C 1
ATOM 2776 O O . THR A 1 391 ? -50.377 -14.923 27.025 1.00 83.12 391 THR A O 1
ATOM 2779 N N . ASP A 1 392 ? -49.067 -14.315 25.272 1.00 87.06 392 ASP A N 1
ATOM 2780 C CA . ASP A 1 392 ? -47.899 -13.837 26.016 1.00 87.06 392 ASP A CA 1
ATOM 2781 C C . ASP A 1 392 ? -48.314 -12.707 26.977 1.00 87.06 392 ASP A C 1
ATOM 2783 O O . ASP A 1 392 ? -48.684 -11.606 26.558 1.00 87.06 392 ASP A O 1
ATOM 2787 N N . ALA A 1 393 ? -48.391 -13.022 28.273 1.00 86.56 393 ALA A N 1
ATOM 2788 C CA . ALA A 1 393 ? -49.023 -12.170 29.280 1.00 86.56 393 ALA A CA 1
ATOM 2789 C C . ALA A 1 393 ? -48.695 -12.603 30.717 1.00 86.56 393 ALA A C 1
ATOM 2791 O O . ALA A 1 393 ? -48.585 -13.788 31.031 1.00 86.56 393 ALA A O 1
ATOM 2792 N N . ALA A 1 394 ? -48.628 -11.627 31.622 1.00 89.38 394 ALA A N 1
ATOM 2793 C CA . ALA A 1 394 ? -48.496 -11.852 33.058 1.00 89.38 394 ALA A CA 1
ATOM 2794 C C . ALA A 1 394 ? -49.857 -12.157 33.714 1.00 89.38 394 ALA A C 1
ATOM 2796 O O . ALA A 1 394 ? -50.802 -11.377 33.584 1.00 89.38 394 ALA A O 1
ATOM 2797 N N . TYR A 1 395 ? -49.936 -13.253 34.471 1.00 88.25 395 TYR A N 1
ATOM 2798 C CA . TYR A 1 395 ? -51.119 -13.681 35.220 1.00 88.25 395 TYR A CA 1
ATOM 2799 C C . TYR A 1 395 ? -50.890 -13.615 36.730 1.00 88.25 395 TYR A C 1
ATOM 2801 O O . TYR A 1 395 ? -49.875 -14.087 37.242 1.00 88.25 395 TYR A O 1
ATOM 2809 N N . THR A 1 396 ? -51.869 -13.082 37.460 1.00 88.88 396 THR A N 1
ATOM 2810 C CA . THR A 1 396 ? -51.811 -12.969 38.924 1.00 88.88 396 THR A CA 1
ATOM 2811 C C . THR A 1 396 ? -52.461 -14.178 39.590 1.00 88.88 396 THR A C 1
ATOM 2813 O O . THR A 1 396 ? -53.651 -14.434 39.384 1.00 88.88 396 THR A O 1
ATOM 2816 N N . VAL A 1 397 ? -51.710 -14.869 40.450 1.00 90.19 397 VAL A N 1
ATOM 2817 C CA . VAL A 1 397 ? -52.206 -15.917 41.355 1.00 90.19 397 VAL A CA 1
ATOM 2818 C C . VAL A 1 397 ? -52.192 -15.386 42.789 1.00 90.19 397 VAL A C 1
ATOM 2820 O O . VAL A 1 397 ? -51.167 -14.891 43.251 1.00 90.19 397 VAL A O 1
ATOM 2823 N N . ARG A 1 398 ? -53.320 -15.469 43.501 1.00 90.81 398 ARG A N 1
ATOM 2824 C CA . ARG A 1 398 ? -53.505 -14.927 44.859 1.00 90.81 398 ARG A CA 1
ATOM 2825 C C . ARG A 1 398 ? -53.722 -16.021 45.902 1.00 90.81 398 ARG A C 1
ATOM 2827 O O . ARG A 1 398 ? -54.439 -16.976 45.621 1.00 90.81 398 ARG A O 1
ATOM 2834 N N . ILE A 1 399 ? -53.162 -15.829 47.098 1.00 90.75 399 ILE A N 1
ATOM 2835 C CA . ILE A 1 399 ? -53.237 -16.703 48.282 1.00 90.75 399 ILE A CA 1
ATOM 2836 C C . ILE A 1 399 ? -53.903 -15.941 49.446 1.00 90.75 399 ILE A C 1
ATOM 2838 O O . ILE A 1 399 ? -53.536 -14.794 49.707 1.00 90.75 399 ILE A O 1
ATOM 2842 N N . CYS A 1 400 ? -54.858 -16.557 50.151 1.00 87.38 400 CYS A N 1
ATOM 2843 C CA . CYS A 1 400 ? -55.746 -15.888 51.123 1.00 87.38 400 CYS A CA 1
ATOM 2844 C C . CYS A 1 400 ? -55.976 -16.704 52.408 1.00 87.38 400 CYS A C 1
ATOM 2846 O O . CYS A 1 400 ? -56.077 -17.921 52.304 1.00 87.38 400 CYS A O 1
ATOM 2848 N N . GLU A 1 401 ? -56.104 -16.058 53.583 1.00 85.50 401 GLU A N 1
ATOM 2849 C CA . GLU A 1 401 ? -56.219 -16.711 54.912 1.00 85.50 401 GLU A CA 1
ATOM 2850 C C . GLU A 1 401 ? -56.883 -15.806 55.999 1.00 85.50 401 GLU A C 1
ATOM 2852 O O . GLU A 1 401 ? -56.859 -14.581 55.876 1.00 85.50 401 GLU A O 1
ATOM 2857 N N . GLU A 1 402 ? -57.461 -16.394 57.065 1.00 81.00 402 GLU A N 1
ATOM 2858 C CA . GLU A 1 402 ? -58.240 -15.721 58.145 1.00 81.00 402 GLU A CA 1
ATOM 2859 C C . GLU A 1 402 ? -57.471 -15.470 59.475 1.00 81.00 402 GLU A C 1
ATOM 2861 O O . GLU A 1 402 ? -56.523 -16.195 59.789 1.00 81.00 402 GLU A O 1
ATOM 2866 N N . ASN A 1 403 ? -57.908 -14.506 60.311 1.00 70.25 403 ASN A N 1
ATOM 2867 C CA . ASN A 1 403 ? -57.368 -14.198 61.663 1.00 70.25 403 ASN A CA 1
ATOM 2868 C C . ASN A 1 403 ? -58.209 -14.743 62.858 1.00 70.25 403 ASN A C 1
ATOM 2870 O O . ASN A 1 403 ? -59.050 -15.622 62.661 1.00 70.25 403 ASN A O 1
ATOM 2874 N N . PHE A 1 404 ? -57.961 -14.316 64.115 1.00 67.25 404 PHE A N 1
ATOM 2875 C CA . PHE A 1 404 ? -58.745 -14.788 65.281 1.00 67.25 404 PHE A CA 1
ATOM 2876 C C . PHE A 1 404 ? -60.062 -14.022 65.497 1.00 67.25 404 PHE A C 1
ATOM 2878 O O . PHE A 1 404 ? -60.983 -14.586 66.085 1.00 67.25 404 PHE A O 1
ATOM 2885 N N . VAL A 1 405 ? -60.188 -12.793 64.984 1.00 69.44 405 VAL A N 1
ATOM 2886 C CA . VAL A 1 405 ? -61.441 -12.008 64.988 1.00 69.44 405 VAL A CA 1
ATOM 2887 C C . VAL A 1 405 ? -62.320 -12.227 63.740 1.00 69.44 405 VAL A C 1
ATOM 2889 O O . VAL A 1 405 ? -63.331 -11.549 63.572 1.00 69.44 405 VAL A O 1
ATOM 2892 N N . GLY A 1 406 ? -61.980 -13.202 62.887 1.00 67.94 406 GLY A N 1
ATOM 2893 C CA . GLY A 1 406 ? -62.808 -13.659 61.761 1.00 67.94 406 GLY A CA 1
ATOM 2894 C C . GLY A 1 406 ? -62.700 -12.824 60.479 1.00 67.94 406 GLY A C 1
ATOM 2895 O O . GLY A 1 406 ? -63.681 -12.699 59.749 1.00 67.94 406 GLY A O 1
ATOM 2896 N N . GLN A 1 407 ? -61.539 -12.221 60.213 1.00 75.25 407 GLN A N 1
ATOM 2897 C CA . GLN A 1 407 ? -61.303 -11.328 59.072 1.00 75.25 407 GLN A CA 1
ATOM 2898 C C . GLN A 1 407 ? -60.168 -11.822 58.153 1.00 75.25 407 GLN A C 1
ATOM 2900 O O . GLN A 1 407 ? -59.234 -12.487 58.606 1.00 75.25 407 GLN A O 1
ATOM 2905 N N . TYR A 1 408 ? -60.248 -11.444 56.872 1.00 71.75 408 TYR A N 1
ATOM 2906 C CA . TYR A 1 408 ? -59.240 -11.668 55.825 1.00 71.75 408 TYR A CA 1
ATOM 2907 C C . TYR A 1 408 ? -58.445 -10.386 55.530 1.00 71.75 408 TYR A C 1
ATOM 2909 O O . TYR A 1 408 ? -58.991 -9.287 55.625 1.00 71.75 408 TYR A O 1
ATOM 2917 N N . ASP A 1 409 ? -57.200 -10.547 55.079 1.00 73.88 409 ASP A N 1
ATOM 2918 C CA . ASP A 1 409 ? -56.416 -9.502 54.399 1.00 73.88 409 ASP A CA 1
ATOM 2919 C C . ASP A 1 409 ? -56.690 -9.504 52.871 1.00 73.88 409 ASP A C 1
ATOM 2921 O O . ASP A 1 409 ? -57.431 -10.344 52.355 1.00 73.88 409 ASP A O 1
ATOM 2925 N N . LEU A 1 410 ? -56.059 -8.599 52.115 1.00 78.31 410 LEU A N 1
ATOM 2926 C CA . LEU A 1 410 ? -56.068 -8.558 50.643 1.00 78.31 410 LEU A CA 1
ATOM 2927 C C . LEU A 1 410 ? -55.466 -9.810 49.977 1.00 78.31 410 LEU A C 1
ATOM 2929 O O . LEU A 1 410 ? -55.716 -10.049 48.791 1.00 78.31 410 LEU A O 1
ATOM 2933 N N . GLY A 1 411 ? -54.678 -10.593 50.717 1.00 78.62 411 GLY A N 1
ATOM 2934 C CA . GLY A 1 411 ? -54.001 -11.793 50.231 1.00 78.62 411 GLY A CA 1
ATOM 2935 C C . GLY A 1 411 ? -52.722 -11.500 49.445 1.00 78.62 411 GLY A C 1
ATOM 2936 O O . GLY A 1 411 ? -52.551 -10.437 48.845 1.00 78.62 411 GLY A O 1
ATOM 2937 N N . LYS A 1 412 ? -51.809 -12.472 49.441 1.00 88.62 412 LYS A N 1
ATOM 2938 C CA . LYS A 1 412 ? -50.512 -12.393 48.753 1.00 88.62 412 LYS A CA 1
ATOM 2939 C C . LYS A 1 412 ? -50.664 -12.731 47.280 1.00 88.62 412 LYS A C 1
ATOM 2941 O O . LYS A 1 412 ? -51.483 -13.577 46.941 1.00 88.62 412 LYS A O 1
ATOM 2946 N N . THR A 1 413 ? -49.863 -12.120 46.413 1.00 88.69 413 THR A N 1
ATOM 2947 C CA . THR A 1 413 ? -49.909 -12.345 44.961 1.00 88.69 413 THR A CA 1
ATOM 2948 C C . THR A 1 413 ? -48.557 -12.762 44.405 1.00 88.69 413 THR A C 1
ATOM 2950 O O . THR A 1 413 ? -47.562 -12.085 44.656 1.00 88.69 413 THR A O 1
ATOM 2953 N N . ILE A 1 414 ? -48.547 -13.812 43.585 1.00 89.50 414 ILE A N 1
ATOM 2954 C CA . ILE A 1 414 ? -47.423 -14.206 42.731 1.00 89.50 414 ILE A CA 1
ATOM 2955 C C . IL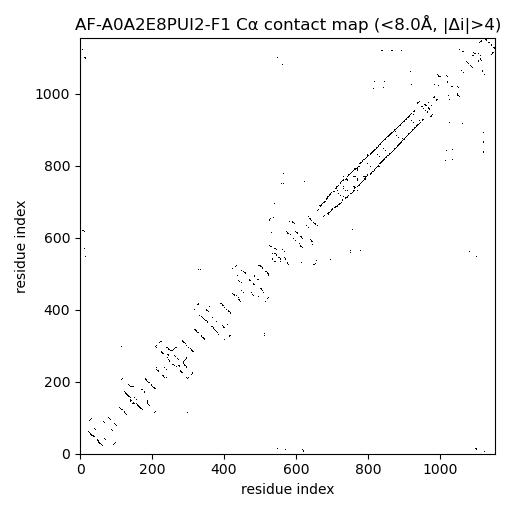E A 1 414 ? -47.816 -13.936 41.275 1.00 89.50 414 ILE A C 1
ATOM 2957 O O . ILE A 1 414 ? -48.964 -14.170 40.887 1.00 89.50 414 ILE A O 1
ATOM 2961 N N . THR A 1 415 ? -46.868 -13.470 40.467 1.00 89.69 415 THR A N 1
ATOM 2962 C CA . THR A 1 415 ? -47.027 -13.365 39.012 1.00 89.69 415 THR A CA 1
ATOM 2963 C C . THR A 1 415 ? -46.463 -14.610 38.336 1.00 89.69 415 THR A C 1
ATOM 2965 O O . THR A 1 415 ? -45.344 -15.020 38.640 1.00 89.69 415 THR A O 1
ATOM 2968 N N . VAL A 1 416 ? -47.218 -15.181 37.400 1.00 90.69 416 VAL A N 1
ATOM 2969 C CA . VAL A 1 416 ? -46.759 -16.226 36.477 1.00 90.69 416 VAL A CA 1
ATOM 2970 C C . VAL A 1 416 ? -46.945 -15.707 35.056 1.00 90.69 416 VAL A C 1
ATOM 2972 O O . VAL A 1 416 ? -48.054 -15.339 34.672 1.00 90.69 416 VAL A O 1
ATOM 2975 N N . THR A 1 417 ? -45.875 -15.661 34.274 1.00 91.38 417 THR A N 1
ATOM 2976 C CA . THR A 1 417 ? -45.917 -15.198 32.881 1.00 91.38 417 THR A CA 1
ATOM 2977 C C . THR A 1 417 ? -46.212 -16.376 31.954 1.00 91.38 417 THR A C 1
ATOM 2979 O O . THR A 1 417 ? -45.539 -17.402 32.042 1.00 91.38 417 THR A O 1
ATOM 2982 N N . ARG A 1 418 ? -47.194 -16.244 31.055 1.00 90.94 418 ARG A N 1
ATOM 2983 C CA . ARG A 1 418 ? -47.236 -17.061 29.835 1.00 90.94 418 ARG A CA 1
ATOM 2984 C C . ARG A 1 418 ? -46.341 -16.435 28.781 1.00 90.94 418 ARG A C 1
ATOM 2986 O O . ARG A 1 418 ? -46.391 -15.219 28.607 1.00 90.94 418 ARG A O 1
ATOM 2993 N N . ASP A 1 419 ? -45.591 -17.277 28.091 1.00 91.50 419 ASP A N 1
ATOM 2994 C CA . ASP A 1 419 ? -44.707 -16.907 26.991 1.00 91.50 419 ASP A CA 1
ATOM 2995 C C . ASP A 1 419 ? -44.642 -18.078 25.997 1.00 91.50 419 ASP A C 1
ATOM 2997 O O . ASP A 1 419 ? -44.070 -19.131 26.282 1.00 91.50 419 ASP A O 1
ATOM 3001 N N . GLU A 1 420 ? -45.312 -17.922 24.859 1.00 89.62 420 GLU A N 1
ATOM 3002 C CA . GLU A 1 420 ? -45.446 -18.922 23.797 1.00 89.62 420 GLU A CA 1
ATOM 3003 C C . GLU A 1 420 ? -44.506 -18.642 22.606 1.00 89.62 420 GLU A C 1
ATOM 3005 O O . GLU A 1 420 ? -44.543 -19.371 21.608 1.00 89.62 420 GLU A O 1
ATOM 3010 N N . THR A 1 421 ? -43.694 -17.582 22.686 1.00 89.81 421 THR A N 1
ATOM 3011 C CA . THR A 1 421 ? -42.851 -17.075 21.598 1.00 89.81 421 THR A CA 1
ATOM 3012 C C . THR A 1 421 ? -41.388 -17.468 21.830 1.00 89.81 421 THR A C 1
ATOM 3014 O O . THR A 1 421 ? -40.915 -17.531 22.955 1.00 89.81 421 THR A O 1
ATOM 3017 N N . ALA A 1 422 ? -40.651 -17.784 20.759 1.00 90.06 422 ALA A N 1
ATOM 3018 C CA . ALA A 1 422 ? -39.228 -18.124 20.851 1.00 90.06 422 ALA A CA 1
ATOM 3019 C C . ALA A 1 422 ? -38.336 -16.905 20.533 1.00 90.06 422 ALA A C 1
ATOM 3021 O O . ALA A 1 422 ? -38.638 -16.175 19.582 1.00 90.06 422 ALA A O 1
ATOM 3022 N N . PRO A 1 423 ? -37.209 -16.715 21.248 1.00 92.12 423 PRO A N 1
ATOM 3023 C CA . PRO A 1 423 ? -36.398 -15.505 21.153 1.00 92.12 423 PRO A CA 1
ATOM 3024 C C . PRO A 1 423 ? -35.719 -15.333 19.789 1.00 92.12 423 PRO A C 1
ATOM 3026 O O . PRO A 1 423 ? -35.022 -16.215 19.285 1.00 92.12 423 PRO A O 1
ATOM 3029 N N . VAL A 1 424 ? -35.860 -14.146 19.201 1.00 92.25 424 VAL A N 1
ATOM 3030 C CA . VAL A 1 424 ? -35.253 -13.765 17.922 1.00 92.25 424 VAL A CA 1
ATOM 3031 C C . VAL A 1 424 ? -33.786 -13.390 18.125 1.00 92.25 424 VAL A C 1
ATOM 3033 O O . VAL A 1 424 ? -33.466 -12.395 18.775 1.00 92.25 424 VAL A O 1
ATOM 3036 N N . ILE A 1 425 ? -32.883 -14.159 17.516 1.00 92.44 425 ILE A N 1
ATOM 3037 C CA . ILE A 1 425 ? -31.437 -13.922 17.573 1.00 92.44 425 ILE A CA 1
ATOM 3038 C C . ILE A 1 425 ? -31.025 -12.919 16.486 1.00 92.44 425 ILE A C 1
ATOM 3040 O O . ILE A 1 425 ? -31.194 -13.174 15.296 1.00 92.44 425 ILE A O 1
ATOM 3044 N N . THR A 1 426 ? -30.425 -11.800 16.889 1.00 91.38 426 THR A N 1
ATOM 3045 C CA . THR A 1 426 ? -29.878 -10.768 15.995 1.00 91.38 426 THR A CA 1
ATOM 3046 C C . THR A 1 426 ? -28.361 -10.687 16.149 1.00 91.38 426 THR A C 1
ATOM 3048 O O . THR A 1 426 ? -27.856 -10.349 17.218 1.00 91.38 426 THR A O 1
ATOM 3051 N N . ALA A 1 427 ? -27.612 -10.962 15.080 1.00 89.69 427 ALA A N 1
ATOM 3052 C CA . ALA A 1 427 ? -26.163 -10.771 15.064 1.00 89.69 427 ALA A CA 1
ATOM 3053 C C . ALA A 1 427 ? -25.824 -9.275 14.912 1.00 89.69 427 ALA A C 1
ATOM 3055 O O . ALA A 1 427 ? -26.116 -8.674 13.880 1.00 89.69 427 ALA A O 1
ATOM 3056 N N . ILE A 1 4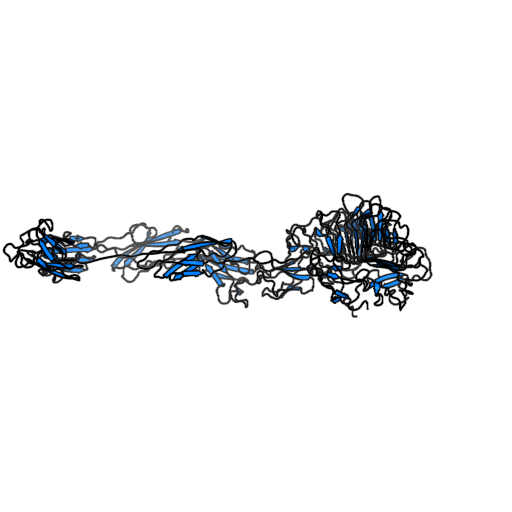28 ? -25.214 -8.675 15.939 1.00 91.88 428 ILE A N 1
ATOM 3057 C CA . ILE A 1 428 ? -24.723 -7.286 15.907 1.00 91.88 428 ILE A CA 1
ATOM 3058 C C . ILE A 1 428 ? -23.372 -7.238 15.184 1.00 91.88 428 ILE A C 1
ATOM 3060 O O . ILE A 1 428 ? -23.152 -6.386 14.324 1.00 91.88 428 ILE A O 1
ATOM 3064 N N . THR A 1 429 ? -22.499 -8.212 15.455 1.00 87.62 429 THR A N 1
ATOM 3065 C CA . THR A 1 429 ? -21.386 -8.548 14.557 1.00 87.62 429 THR A CA 1
ATOM 3066 C C . THR A 1 429 ? -21.965 -9.379 13.411 1.00 87.62 429 THR A C 1
ATOM 3068 O O . THR A 1 429 ? -22.228 -10.570 13.580 1.00 87.62 429 THR A O 1
ATOM 3071 N N . GLY A 1 430 ? -22.242 -8.731 12.276 1.00 87.00 430 GLY A N 1
ATOM 3072 C CA . GLY A 1 430 ? -23.024 -9.310 11.177 1.00 87.00 430 GLY A CA 1
ATOM 3073 C C . GLY A 1 430 ? -22.443 -10.594 10.569 1.00 87.00 430 GLY A C 1
ATOM 3074 O O . GLY A 1 430 ? -21.233 -10.809 10.562 1.00 87.00 430 GLY A O 1
ATOM 3075 N N . ASN A 1 431 ? -23.318 -11.445 10.028 1.00 88.38 431 ASN A N 1
ATOM 3076 C CA . ASN A 1 431 ? -22.925 -12.682 9.349 1.00 88.38 431 ASN A CA 1
ATOM 3077 C C . ASN A 1 431 ? -22.022 -12.390 8.133 1.00 88.38 431 ASN A C 1
ATOM 3079 O O . ASN A 1 431 ? -22.320 -11.497 7.338 1.00 88.38 431 ASN A O 1
ATOM 3083 N N . GLY A 1 432 ? -20.922 -13.129 7.993 1.00 80.81 432 GLY A N 1
ATOM 3084 C CA . GLY A 1 432 ? -19.889 -12.921 6.975 1.00 80.81 432 GLY A CA 1
ATOM 3085 C C . GLY A 1 432 ? -18.932 -11.753 7.251 1.00 80.81 432 GLY A C 1
ATOM 3086 O O . GLY A 1 432 ? -18.018 -11.523 6.457 1.00 80.81 432 GLY A O 1
ATOM 3087 N N . ALA A 1 433 ? -19.102 -11.008 8.350 1.00 79.69 433 ALA A N 1
ATOM 3088 C CA . ALA A 1 433 ? -18.256 -9.856 8.653 1.00 79.69 433 ALA A CA 1
ATOM 3089 C C . ALA A 1 433 ? -16.796 -10.249 8.934 1.00 79.69 433 ALA A C 1
ATOM 3091 O O . ALA A 1 433 ? -16.500 -11.324 9.466 1.00 79.69 433 ALA A O 1
ATOM 3092 N N . TYR A 1 434 ? -15.887 -9.321 8.627 1.00 75.00 434 TYR A N 1
ATOM 3093 C CA . TYR A 1 434 ? -14.508 -9.395 9.091 1.00 75.00 434 TYR A CA 1
ATOM 3094 C C . TYR A 1 434 ? -14.420 -9.001 10.565 1.00 75.00 434 TYR A C 1
ATOM 3096 O O . TYR A 1 434 ? -14.876 -7.923 10.950 1.00 75.00 434 TYR A O 1
ATOM 3104 N N . VAL A 1 435 ? -13.790 -9.848 11.376 1.00 70.75 435 VAL A N 1
ATOM 3105 C CA . VAL A 1 435 ? -13.571 -9.609 12.809 1.00 70.75 435 VAL A CA 1
ATOM 3106 C C . VAL A 1 435 ? -12.065 -9.508 13.059 1.00 70.75 435 VAL A C 1
ATOM 3108 O O . VAL A 1 435 ? -11.287 -10.347 12.604 1.00 70.75 435 VAL A O 1
ATOM 3111 N N . ALA A 1 436 ? -11.633 -8.450 13.749 1.00 64.62 436 ALA A N 1
ATOM 3112 C CA . ALA A 1 436 ? -10.239 -8.302 14.170 1.00 64.62 436 ALA A CA 1
ATOM 3113 C C . ALA A 1 436 ? -9.904 -9.318 15.276 1.00 64.62 436 ALA A C 1
ATOM 3115 O O . ALA A 1 436 ? -10.771 -9.646 16.084 1.00 64.62 436 ALA A O 1
ATOM 3116 N N . HIS A 1 437 ? -8.656 -9.794 15.346 1.00 68.25 437 HIS A N 1
ATOM 3117 C CA . HIS A 1 437 ? -8.269 -10.891 16.247 1.00 68.25 437 HIS A CA 1
ATOM 3118 C C . HIS A 1 437 ? -8.613 -10.672 17.723 1.00 68.25 437 HIS A C 1
ATOM 3120 O O . HIS A 1 437 ? -8.851 -11.648 18.419 1.00 68.25 437 HIS A O 1
ATOM 3126 N N . ASN A 1 438 ? -8.637 -9.425 18.193 1.00 68.44 438 ASN A N 1
ATOM 3127 C CA . ASN A 1 438 ? -8.941 -9.038 19.571 1.00 68.44 438 ASN A CA 1
ATOM 3128 C C . ASN A 1 438 ? -10.394 -8.556 19.784 1.00 68.44 438 ASN A C 1
ATOM 3130 O O . ASN A 1 438 ? -10.769 -8.269 20.920 1.00 68.44 438 ASN A O 1
ATOM 3134 N N . ASN A 1 439 ? -11.210 -8.455 18.729 1.00 76.44 439 ASN A N 1
ATOM 3135 C CA . ASN A 1 439 ? -12.590 -7.974 18.825 1.00 76.44 439 ASN A CA 1
ATOM 3136 C C . ASN A 1 439 ? -13.571 -9.098 19.185 1.00 76.44 439 ASN A C 1
ATOM 3138 O O . ASN A 1 439 ? -13.432 -10.246 18.757 1.00 76.44 439 ASN A O 1
ATOM 3142 N N . SER A 1 440 ? -14.615 -8.741 19.931 1.00 84.56 440 SER A N 1
ATOM 3143 C CA . SER A 1 440 ? -15.678 -9.663 20.330 1.00 84.56 440 SER A CA 1
ATOM 3144 C C . SER A 1 440 ? -16.759 -9.828 19.252 1.00 84.56 440 SER A C 1
ATOM 3146 O O . SER A 1 440 ? -17.091 -8.891 18.520 1.00 84.56 440 SER A O 1
ATOM 3148 N N . ILE A 1 441 ? -17.370 -11.012 19.203 1.00 87.19 441 ILE A N 1
ATOM 3149 C CA . ILE A 1 441 ? -18.592 -11.285 18.433 1.00 87.19 441 ILE A CA 1
ATOM 3150 C C . ILE A 1 441 ? -19.794 -10.974 19.334 1.00 87.19 441 ILE A C 1
ATOM 3152 O O . ILE A 1 441 ? -19.848 -11.448 20.470 1.00 87.19 441 ILE A O 1
ATOM 3156 N N . VAL A 1 442 ? -20.743 -10.164 18.854 1.00 90.31 442 VAL A N 1
ATOM 3157 C CA . VAL A 1 442 ? -21.883 -9.672 19.645 1.00 90.31 442 VAL A CA 1
ATOM 3158 C C . VAL A 1 442 ? -23.217 -10.093 19.030 1.00 90.31 442 VAL A C 1
ATOM 3160 O O . VAL A 1 442 ? -23.464 -9.897 17.839 1.00 90.31 442 VAL A O 1
ATOM 3163 N N . TYR A 1 443 ? -24.101 -10.601 19.884 1.00 90.81 443 TYR A N 1
ATOM 3164 C CA . TYR A 1 443 ? -25.474 -11.009 19.600 1.00 90.81 443 TYR A CA 1
ATOM 3165 C C . TYR A 1 443 ? -26.457 -10.279 20.514 1.00 90.81 443 TYR A C 1
ATOM 3167 O O . TYR A 1 443 ? -26.146 -10.057 21.681 1.00 90.81 443 TYR A O 1
ATOM 3175 N N . ARG A 1 444 ? -27.656 -9.970 20.015 1.00 91.44 444 ARG A N 1
ATOM 3176 C CA . ARG A 1 444 ? -28.814 -9.547 20.816 1.00 91.44 444 ARG A CA 1
ATOM 3177 C C . ARG A 1 444 ? -30.005 -10.471 20.630 1.00 91.44 444 ARG A C 1
ATOM 3179 O O . ARG A 1 444 ? -30.125 -11.135 19.601 1.00 91.44 444 ARG A O 1
ATOM 3186 N N . PHE A 1 445 ? -30.885 -10.453 21.618 1.00 91.88 445 PHE A N 1
ATOM 3187 C CA . PHE A 1 445 ? -32.125 -11.218 21.669 1.00 91.88 445 PHE A CA 1
ATOM 3188 C C . PHE A 1 445 ? -33.324 -10.256 21.707 1.00 91.88 445 PHE A C 1
ATOM 3190 O O . PHE A 1 445 ? -33.175 -9.094 22.089 1.00 91.88 445 PHE A O 1
ATOM 3197 N N . SER A 1 446 ? -34.509 -10.711 21.298 1.00 90.88 446 SER A N 1
ATOM 3198 C CA . SER A 1 446 ? -35.755 -9.929 21.407 1.00 90.88 446 SER A CA 1
ATOM 3199 C C . SER A 1 446 ? -36.194 -9.681 22.852 1.00 90.88 446 SER A C 1
ATOM 3201 O O . SER A 1 446 ? -36.879 -8.695 23.121 1.00 90.88 446 SER A O 1
ATOM 3203 N N . GLU A 1 447 ? -35.809 -10.567 23.771 1.00 88.44 447 GLU A N 1
ATOM 3204 C CA . GLU A 1 447 ? -36.314 -10.621 25.143 1.00 88.44 447 GLU A CA 1
ATOM 3205 C C . GLU A 1 447 ? -35.345 -11.324 26.111 1.00 88.44 447 GLU A C 1
ATOM 3207 O O . GLU A 1 447 ? -34.155 -11.468 25.830 1.00 88.44 447 GLU A O 1
ATOM 3212 N N . THR A 1 448 ? -35.857 -11.728 27.278 1.00 86.06 448 THR A N 1
ATOM 3213 C CA . THR A 1 448 ? -35.076 -12.316 28.373 1.00 86.06 448 THR A CA 1
ATOM 3214 C C . THR A 1 448 ? -34.776 -13.793 28.128 1.00 86.06 448 THR A C 1
ATOM 3216 O O . THR A 1 448 ? -35.690 -14.616 28.113 1.00 86.06 448 THR A O 1
ATOM 3219 N N . VAL A 1 449 ? -33.493 -14.141 28.019 1.00 88.19 449 VAL A N 1
ATOM 3220 C CA . VAL A 1 449 ? -33.044 -15.528 27.800 1.00 88.19 449 VAL A CA 1
ATOM 3221 C C . VAL A 1 449 ? -32.650 -16.257 29.090 1.00 88.19 449 VAL A C 1
ATOM 3223 O O . VAL A 1 449 ? -32.087 -15.677 30.019 1.00 88.19 449 VAL A O 1
ATOM 3226 N N . ASP A 1 450 ? -32.900 -17.566 29.128 1.00 86.88 450 ASP A N 1
ATOM 3227 C CA . ASP A 1 450 ? -32.365 -18.489 30.127 1.00 86.88 450 ASP A CA 1
ATOM 3228 C C . ASP A 1 450 ? -30.891 -18.786 29.792 1.00 86.88 450 ASP A C 1
ATOM 3230 O O . ASP A 1 450 ? -30.546 -19.611 28.937 1.00 86.88 450 ASP A O 1
ATOM 3234 N N . THR A 1 451 ? -29.994 -18.058 30.457 1.00 80.25 451 THR A N 1
ATOM 3235 C CA . THR A 1 451 ? -28.542 -18.162 30.248 1.00 80.25 451 THR A CA 1
ATOM 3236 C C . THR A 1 451 ? -27.977 -19.521 30.667 1.00 80.25 451 THR A C 1
ATOM 3238 O O . THR A 1 451 ? -26.933 -19.920 30.157 1.00 80.25 451 THR A O 1
ATOM 3241 N N . GLY A 1 452 ? -28.675 -20.270 31.533 1.00 78.12 452 GLY A N 1
ATOM 3242 C CA . GLY A 1 452 ? -28.312 -21.638 31.914 1.00 78.12 452 GLY A CA 1
ATOM 3243 C C . GLY A 1 452 ? -28.703 -22.692 30.873 1.00 78.12 452 GLY A C 1
ATOM 3244 O O . GLY A 1 452 ? -28.097 -23.761 30.835 1.00 78.12 452 GLY A O 1
ATOM 3245 N N . ALA A 1 453 ? -29.679 -22.386 30.012 1.00 78.81 453 ALA A N 1
ATOM 3246 C CA . ALA A 1 453 ? -30.117 -23.233 28.899 1.00 78.81 453 ALA A CA 1
ATOM 3247 C C . ALA A 1 453 ? -29.488 -22.848 27.542 1.00 78.81 453 ALA A C 1
ATOM 3249 O O . ALA A 1 453 ? -29.789 -23.468 26.521 1.00 78.81 453 ALA A O 1
ATOM 3250 N N . THR A 1 454 ? -28.628 -21.825 27.507 1.00 76.38 454 THR A N 1
ATOM 3251 C CA . THR A 1 454 ? -27.980 -21.349 26.277 1.00 76.38 454 THR A CA 1
ATOM 3252 C C . THR A 1 454 ? -26.749 -22.187 25.923 1.00 76.38 454 THR A C 1
ATOM 3254 O O . THR A 1 454 ? -25.879 -22.424 26.759 1.00 76.38 454 THR A O 1
ATOM 3257 N N . VAL A 1 455 ? -26.642 -22.592 24.655 1.00 81.00 455 VAL A N 1
ATOM 3258 C CA . VAL A 1 455 ? -25.537 -23.393 24.113 1.00 81.00 455 VAL A CA 1
ATOM 3259 C C . VAL A 1 455 ? -24.800 -22.605 23.031 1.00 81.00 455 VAL A C 1
ATOM 3261 O O . VAL A 1 455 ? -25.376 -22.243 22.006 1.00 81.00 455 VAL A O 1
ATOM 3264 N N . ILE A 1 456 ? -23.502 -22.384 23.251 1.00 77.12 456 ILE A N 1
ATOM 3265 C CA . ILE A 1 456 ? -22.555 -21.862 22.257 1.00 77.12 456 ILE A CA 1
ATOM 3266 C C . ILE A 1 456 ? -21.661 -23.036 21.846 1.00 77.12 456 ILE A C 1
ATOM 3268 O O . ILE A 1 456 ? -20.855 -23.495 22.658 1.00 77.12 456 ILE A O 1
ATOM 3272 N N . GLY A 1 457 ? -21.793 -23.552 20.624 1.00 69.06 457 GLY A N 1
ATOM 3273 C CA . GLY A 1 457 ? -21.022 -24.727 20.209 1.00 69.06 457 GLY A CA 1
ATOM 3274 C C . GLY A 1 457 ? -21.504 -25.364 18.911 1.00 69.06 457 GLY A C 1
ATOM 3275 O O . GLY A 1 457 ? -22.703 -25.509 18.693 1.00 69.06 457 GLY A O 1
ATOM 3276 N N . GLY A 1 458 ? -20.538 -25.774 18.088 1.00 64.38 458 GLY A N 1
ATOM 3277 C CA . GLY A 1 458 ? -20.709 -26.042 16.662 1.00 64.38 458 GLY A CA 1
ATOM 3278 C C . GLY A 1 458 ? -19.937 -25.015 15.820 1.00 64.38 458 GLY A C 1
ATOM 3279 O O . GLY A 1 458 ? -19.674 -23.895 16.273 1.00 64.38 458 GLY A O 1
ATOM 3280 N N . GLY A 1 459 ? -19.495 -25.434 14.633 1.00 68.12 459 GLY A N 1
ATOM 3281 C CA . GLY A 1 459 ? -18.626 -24.653 13.747 1.00 68.12 459 GLY A CA 1
ATOM 3282 C C . GLY A 1 459 ? -17.149 -24.558 14.170 1.00 68.12 459 GLY A C 1
ATOM 3283 O O . GLY A 1 459 ? -16.753 -24.970 15.264 1.00 68.12 459 GLY A O 1
ATOM 3284 N N . ASP A 1 460 ? -16.313 -24.012 13.283 1.00 72.88 460 ASP A N 1
ATOM 3285 C CA . ASP A 1 460 ? -14.844 -23.968 13.403 1.00 72.88 460 ASP A CA 1
ATOM 3286 C C . ASP A 1 460 ? -14.325 -23.113 14.564 1.00 72.88 460 ASP A C 1
ATOM 3288 O O . ASP A 1 460 ? -13.161 -23.233 14.945 1.00 72.88 460 ASP A O 1
ATOM 3292 N N . ILE A 1 461 ? -15.150 -22.225 15.122 1.00 75.81 461 ILE A N 1
ATOM 3293 C CA . ILE A 1 461 ? -14.789 -21.413 16.293 1.00 75.81 461 ILE A CA 1
ATOM 3294 C C . ILE A 1 461 ? -14.898 -22.246 17.585 1.00 75.81 461 ILE A C 1
ATOM 3296 O O . ILE A 1 461 ? -14.174 -21.995 18.548 1.00 75.81 461 ILE A O 1
ATOM 3300 N N . SER A 1 462 ? -15.701 -23.318 17.592 1.00 66.81 462 SER A N 1
ATOM 3301 C CA . SER A 1 462 ? -15.904 -24.151 18.787 1.00 66.81 462 SER A CA 1
ATOM 3302 C C . SER A 1 462 ? -14.708 -25.027 19.185 1.00 66.81 462 SER A C 1
ATOM 3304 O O . SER A 1 462 ? -14.599 -25.401 20.351 1.00 66.81 462 SER A O 1
ATOM 3306 N N . VAL A 1 463 ? -13.761 -25.303 18.278 1.00 60.59 463 VAL A N 1
ATOM 3307 C CA . VAL A 1 463 ? -12.522 -26.044 18.609 1.00 60.59 463 VAL A CA 1
ATOM 3308 C C . VAL A 1 463 ? -11.468 -25.204 19.344 1.00 60.59 463 VAL A C 1
ATOM 3310 O O . VAL A 1 463 ? -10.533 -25.773 19.901 1.00 60.59 463 VAL A O 1
ATOM 3313 N N . GLU A 1 464 ? -11.631 -23.878 19.433 1.00 61.38 464 GLU A N 1
ATOM 3314 C CA . GLU A 1 464 ? -10.809 -23.028 20.315 1.00 61.38 464 GLU A CA 1
ATOM 3315 C C . GLU A 1 464 ? -11.257 -23.084 21.791 1.00 61.38 464 GLU A C 1
ATOM 3317 O O . GLU A 1 464 ? -10.525 -22.644 22.679 1.00 61.38 464 GLU A O 1
ATOM 3322 N N . ALA A 1 465 ? -12.434 -23.654 22.085 1.00 55.19 465 ALA A N 1
ATOM 3323 C CA . ALA A 1 465 ? -12.993 -23.746 23.435 1.00 55.19 465 ALA A CA 1
ATOM 3324 C C . ALA A 1 465 ? -12.320 -24.853 24.277 1.00 55.19 465 ALA A C 1
ATOM 3326 O O . ALA A 1 465 ? -12.913 -25.888 24.592 1.00 55.19 465 ALA A O 1
ATOM 3327 N N . ASN A 1 466 ? -11.063 -24.636 24.667 1.00 45.81 466 ASN A N 1
ATOM 3328 C CA . ASN A 1 466 ? -10.295 -25.593 25.460 1.00 45.81 466 ASN A CA 1
ATOM 3329 C C . ASN A 1 466 ? -10.857 -25.731 26.891 1.00 45.81 466 ASN A C 1
ATOM 3331 O O . ASN A 1 466 ? -10.649 -24.873 27.746 1.00 45.81 466 ASN A O 1
ATOM 3335 N N . THR A 1 467 ? -11.568 -26.827 27.167 1.00 41.97 467 THR A N 1
ATOM 3336 C CA . THR A 1 467 ? -12.195 -27.196 28.462 1.00 41.97 467 THR A CA 1
ATOM 3337 C C . THR A 1 467 ? -13.278 -26.264 29.033 1.00 41.97 467 THR A C 1
ATOM 3339 O O . THR A 1 467 ? -13.979 -26.677 29.955 1.00 41.97 467 THR A O 1
ATOM 3342 N N . GLY A 1 468 ? -13.502 -25.083 28.450 1.00 50.38 468 GLY A N 1
ATOM 3343 C CA . GLY A 1 468 ? -14.682 -24.246 28.691 1.00 50.38 468 GLY A CA 1
ATOM 3344 C C . GLY A 1 468 ? -14.376 -22.751 28.798 1.00 50.38 468 GLY A C 1
ATOM 3345 O O . GLY A 1 468 ? -13.362 -22.365 29.363 1.00 50.38 468 GLY A O 1
ATOM 3346 N N . VAL A 1 469 ? -15.317 -21.930 28.312 1.00 49.22 469 VAL A N 1
ATOM 3347 C CA . VAL A 1 469 ? -15.321 -20.451 28.345 1.00 49.22 469 VAL A CA 1
ATOM 3348 C C . VAL A 1 469 ? -14.261 -19.778 27.450 1.00 49.22 469 VAL A C 1
ATOM 3350 O O . VAL A 1 469 ? -13.090 -19.653 27.793 1.00 49.22 469 VAL A O 1
ATOM 3353 N N . TYR A 1 470 ? -14.722 -19.244 26.311 1.00 54.66 470 TYR A N 1
ATOM 3354 C CA . TYR A 1 470 ? -14.052 -18.154 25.586 1.00 54.66 470 TYR A CA 1
ATOM 3355 C C . TYR A 1 470 ? -13.807 -16.983 26.563 1.00 54.66 470 TYR A C 1
ATOM 3357 O O . TYR A 1 470 ? -14.749 -16.641 27.277 1.00 54.66 470 TYR A O 1
ATOM 3365 N N . SER A 1 471 ? -12.593 -16.401 26.612 1.00 50.41 471 SER A N 1
ATOM 3366 C CA . SER A 1 471 ? -12.015 -15.659 27.773 1.00 50.41 471 SER A CA 1
ATOM 3367 C C . SER A 1 471 ? -13.012 -14.977 28.710 1.00 50.41 471 SER A C 1
ATOM 3369 O O . SER A 1 471 ? -12.994 -15.220 29.915 1.00 50.41 471 SER A O 1
ATOM 3371 N N . MET A 1 472 ? -13.879 -14.134 28.153 1.00 52.22 472 MET A N 1
ATOM 3372 C CA . MET A 1 472 ? -15.107 -13.683 28.791 1.00 52.22 472 MET A CA 1
ATOM 3373 C C . MET A 1 472 ? -16.263 -13.748 27.788 1.00 52.22 472 MET A C 1
ATOM 3375 O O . MET A 1 472 ? -16.370 -12.904 26.892 1.00 52.22 472 MET A O 1
ATOM 3379 N N . SER A 1 473 ? -17.156 -14.723 27.973 1.00 56.78 473 SER A N 1
ATOM 3380 C CA . SER A 1 473 ? -18.516 -14.685 27.434 1.00 56.78 473 SER A CA 1
ATOM 3381 C C . SER A 1 473 ? -19.409 -13.892 28.393 1.00 56.78 473 SER A C 1
ATOM 3383 O O . SER A 1 473 ? -19.916 -14.450 29.371 1.00 56.78 473 SER A O 1
ATOM 3385 N N . THR A 1 474 ? -19.578 -12.587 28.168 1.00 67.12 474 THR A N 1
ATOM 3386 C CA . THR A 1 474 ? -20.481 -11.777 28.997 1.00 67.12 474 THR A CA 1
ATOM 3387 C C . THR A 1 474 ? -21.909 -11.869 28.466 1.00 67.12 474 THR A C 1
ATOM 3389 O O . THR A 1 474 ? -22.213 -11.459 27.343 1.00 67.12 474 THR A O 1
ATOM 3392 N N . PHE A 1 475 ? -22.784 -12.420 29.304 1.00 72.44 475 PHE A N 1
ATOM 3393 C CA . PHE A 1 475 ? -24.230 -12.410 29.121 1.00 72.44 475 PHE A CA 1
ATOM 3394 C C . PHE A 1 475 ? -24.837 -11.250 29.912 1.00 72.44 475 PHE A C 1
ATOM 3396 O O . PHE A 1 475 ? -24.626 -11.140 31.122 1.00 72.44 475 PHE A O 1
ATOM 3403 N N . THR A 1 476 ? -25.621 -10.414 29.241 1.00 74.62 476 THR A N 1
ATOM 3404 C CA . THR A 1 476 ? -26.674 -9.618 29.881 1.00 74.62 476 THR A CA 1
ATOM 3405 C C . THR A 1 476 ? -28.016 -10.328 29.693 1.00 74.62 476 THR A C 1
ATOM 3407 O O . THR A 1 476 ? -28.088 -11.449 29.191 1.00 74.62 476 THR A O 1
ATOM 3410 N N . ASN A 1 477 ? -29.097 -9.674 30.108 1.00 69.56 477 ASN A N 1
ATOM 3411 C CA . ASN A 1 477 ? -30.461 -10.170 29.955 1.00 69.56 477 ASN A CA 1
ATOM 3412 C C . ASN A 1 477 ? -30.909 -10.267 28.476 1.00 69.56 477 ASN A C 1
ATOM 3414 O O . ASN A 1 477 ? -31.838 -11.001 28.166 1.00 69.56 477 ASN A O 1
ATOM 3418 N N . ASP A 1 478 ? -30.259 -9.500 27.594 1.00 83.00 478 ASP A N 1
ATOM 3419 C CA . ASP A 1 478 ? -30.654 -9.181 26.214 1.00 83.00 478 ASP A CA 1
ATOM 3420 C C . ASP A 1 478 ? -29.508 -9.306 25.182 1.00 83.00 478 ASP A C 1
ATOM 3422 O O . ASP A 1 478 ? -29.743 -9.196 23.977 1.00 83.00 478 ASP A O 1
ATOM 3426 N N . GLN A 1 479 ? -28.261 -9.508 25.628 1.00 88.06 479 GLN A N 1
ATOM 3427 C CA . GLN A 1 479 ? -27.061 -9.492 24.787 1.00 88.06 479 GLN A CA 1
ATOM 3428 C C . GLN A 1 479 ? -26.054 -10.574 25.213 1.00 88.06 479 GLN A C 1
ATOM 3430 O O . GLN A 1 479 ? -25.826 -10.813 26.398 1.00 88.06 479 GLN A O 1
ATOM 3435 N N . LEU A 1 480 ? -25.392 -11.182 24.229 1.00 87.06 480 LEU A N 1
ATOM 3436 C CA . LEU A 1 480 ? -24.249 -12.079 24.403 1.00 87.06 480 LEU A CA 1
ATOM 3437 C C . LEU A 1 480 ? -23.036 -11.486 23.682 1.00 87.06 480 LEU A C 1
ATOM 3439 O O . LEU A 1 480 ? -23.095 -11.191 22.490 1.00 87.06 480 LEU A O 1
ATOM 3443 N N . THR A 1 481 ? -21.931 -11.331 24.406 1.00 86.94 481 THR A N 1
ATOM 3444 C CA . THR A 1 481 ? -20.633 -10.894 23.871 1.00 86.94 481 THR A CA 1
ATOM 3445 C C . THR A 1 481 ? -19.614 -12.014 24.059 1.00 86.94 481 THR A C 1
ATOM 3447 O O . THR A 1 481 ? -19.432 -12.485 25.178 1.00 86.94 481 THR A O 1
ATOM 3450 N N . ILE A 1 482 ? -18.952 -12.448 22.985 1.00 83.94 482 ILE A N 1
ATOM 3451 C CA . ILE A 1 482 ? -18.012 -13.581 22.977 1.00 83.94 482 ILE A CA 1
ATOM 3452 C C . ILE A 1 482 ? -16.622 -13.064 22.593 1.00 83.94 482 ILE A C 1
ATOM 3454 O O . ILE A 1 482 ? -16.477 -12.439 21.544 1.00 83.94 482 ILE A O 1
ATOM 3458 N N . SER A 1 483 ? -15.612 -13.317 23.428 1.00 77.75 483 SER A N 1
ATOM 3459 C CA . SER A 1 483 ? -14.271 -12.713 23.317 1.00 77.75 483 SER A CA 1
ATOM 3460 C C . SER A 1 483 ? -13.159 -13.775 23.227 1.00 77.75 483 SER A C 1
ATOM 3462 O O . SER A 1 483 ? -13.297 -14.832 23.843 1.00 77.75 483 SER A O 1
ATOM 3464 N N . PRO A 1 484 ? -12.052 -13.521 22.504 1.00 72.56 484 PRO A N 1
ATOM 3465 C CA . PRO A 1 484 ? -11.011 -14.521 22.232 1.00 72.56 484 PRO A CA 1
ATOM 3466 C C . PRO A 1 484 ? -10.259 -14.979 23.490 1.00 72.56 484 PRO A C 1
ATOM 3468 O O . PRO A 1 484 ? -9.986 -14.182 24.388 1.00 72.56 484 PRO A O 1
ATOM 3471 N N . ALA A 1 485 ? -9.909 -16.265 23.566 1.00 61.69 485 ALA A N 1
ATOM 3472 C CA . ALA A 1 485 ? -9.303 -16.881 24.750 1.00 61.69 485 ALA A CA 1
ATOM 3473 C C . ALA A 1 485 ? -7.806 -16.551 24.937 1.00 61.69 485 ALA A C 1
ATOM 3475 O O . ALA A 1 485 ? -7.063 -16.407 23.969 1.00 61.69 485 ALA A O 1
ATOM 3476 N N . ILE A 1 486 ? -7.340 -16.514 26.194 1.00 52.75 486 ILE A N 1
ATOM 3477 C CA . ILE A 1 486 ? -5.904 -16.614 26.508 1.00 52.75 486 ILE A CA 1
ATOM 3478 C C . ILE A 1 486 ? -5.519 -18.095 26.467 1.00 52.75 486 ILE A C 1
ATOM 3480 O O . ILE A 1 486 ? -6.094 -18.887 27.212 1.00 52.75 486 ILE A O 1
ATOM 3484 N N . GLY A 1 487 ? -4.511 -18.465 25.671 1.00 49.56 487 GLY A N 1
ATOM 3485 C CA . GLY A 1 487 ? -3.817 -19.750 25.854 1.00 49.56 487 GLY A CA 1
ATOM 3486 C C . GLY A 1 487 ? -3.332 -20.487 24.606 1.00 49.56 487 GLY A C 1
ATOM 3487 O O . GLY A 1 487 ? -2.531 -21.404 24.758 1.00 49.56 487 GLY A O 1
ATOM 3488 N N . TYR A 1 488 ? -3.758 -20.112 23.393 1.00 42.59 488 TYR A N 1
ATOM 3489 C CA . TYR A 1 488 ? -3.335 -20.821 22.168 1.00 42.59 488 TYR A CA 1
ATOM 3490 C C . TYR A 1 488 ? -2.020 -20.311 21.549 1.00 42.59 488 TYR A C 1
ATOM 3492 O O . TYR A 1 488 ? -1.421 -21.000 20.725 1.00 42.59 488 TYR A O 1
ATOM 3500 N N . HIS A 1 489 ? -1.533 -19.143 21.981 1.00 48.97 489 HIS A N 1
ATOM 3501 C CA . HIS A 1 489 ? -0.261 -18.559 21.546 1.00 48.97 489 HIS A CA 1
ATOM 3502 C C . HIS A 1 489 ? 0.643 -18.268 22.751 1.00 48.97 489 HIS A C 1
ATOM 3504 O O . HIS A 1 489 ? 0.186 -17.787 23.792 1.00 48.97 489 HIS A O 1
ATOM 3510 N N . THR A 1 490 ? 1.944 -18.528 22.602 1.00 40.47 490 THR A N 1
ATOM 3511 C CA . THR A 1 490 ? 2.967 -18.556 23.671 1.00 40.47 490 THR A CA 1
ATOM 3512 C C . THR A 1 490 ? 3.268 -17.220 24.367 1.00 40.47 490 THR A C 1
ATOM 3514 O O . THR A 1 490 ? 4.127 -17.180 25.244 1.00 40.47 490 THR A O 1
ATOM 3517 N N . ALA A 1 491 ? 2.557 -16.143 24.021 1.00 43.19 491 ALA A N 1
ATOM 3518 C CA . ALA A 1 491 ? 2.703 -14.801 24.593 1.00 43.19 491 ALA A CA 1
ATOM 3519 C C . ALA A 1 491 ? 1.570 -14.389 25.563 1.00 43.19 491 ALA A C 1
ATOM 3521 O O . ALA A 1 491 ? 1.623 -13.303 26.132 1.00 43.19 491 ALA A O 1
ATOM 3522 N N . GLY A 1 492 ? 0.538 -15.223 25.767 1.00 51.81 492 GLY A N 1
ATOM 3523 C CA . GLY A 1 492 ? -0.549 -14.929 26.720 1.00 51.81 492 GLY A CA 1
ATOM 3524 C C . GLY A 1 492 ? -1.579 -13.886 26.251 1.00 51.81 492 GLY A C 1
ATOM 3525 O O . GLY A 1 492 ? -2.297 -13.317 27.070 1.00 51.81 492 GLY A O 1
ATOM 3526 N N . MET A 1 493 ? -1.660 -13.636 24.943 1.00 52.34 493 MET A N 1
ATOM 3527 C CA . MET A 1 493 ? -2.603 -12.692 24.329 1.00 52.34 493 MET A CA 1
ATOM 3528 C C . MET A 1 493 ? -4.009 -13.293 24.151 1.00 52.34 493 MET A C 1
ATOM 3530 O O . MET A 1 493 ? -4.159 -14.503 23.990 1.00 52.34 493 MET A O 1
ATOM 3534 N N . MET A 1 494 ? -5.029 -12.427 24.127 1.00 64.00 494 MET A N 1
ATOM 3535 C CA . MET A 1 494 ? -6.406 -12.757 23.732 1.00 64.00 494 MET A CA 1
ATOM 3536 C C . MET A 1 494 ? -6.579 -12.521 22.227 1.00 64.00 494 MET A C 1
ATOM 3538 O O . MET A 1 494 ? -6.868 -11.396 21.816 1.00 64.00 494 MET A O 1
ATOM 3542 N N . ILE A 1 495 ? -6.377 -13.558 21.409 1.00 65.44 495 ILE A N 1
ATOM 3543 C CA . ILE A 1 495 ? -6.541 -13.487 19.947 1.00 65.44 495 ILE A CA 1
ATOM 3544 C C . ILE A 1 495 ? -7.258 -14.716 19.375 1.00 65.44 495 ILE A C 1
ATOM 3546 O O . ILE A 1 495 ? -6.983 -15.841 19.782 1.00 65.44 495 ILE A O 1
ATOM 3550 N N . TRP A 1 496 ? -8.170 -14.488 18.425 1.00 70.88 496 TRP A N 1
ATOM 3551 C CA . TRP A 1 496 ? -8.804 -15.528 17.604 1.00 70.88 496 TRP A CA 1
ATOM 3552 C C . TRP A 1 496 ? -7.832 -16.083 16.558 1.00 70.88 496 TRP A C 1
ATOM 3554 O O . TRP A 1 496 ? -7.082 -15.305 15.956 1.00 70.88 496 TRP A O 1
ATOM 3564 N N . ALA A 1 497 ? -7.909 -17.379 16.238 1.00 66.75 497 ALA A N 1
ATOM 3565 C CA . ALA A 1 497 ? -7.132 -17.928 15.124 1.00 66.75 497 ALA A CA 1
ATOM 3566 C C . ALA A 1 497 ? -7.602 -17.366 13.754 1.00 66.75 497 ALA A C 1
ATOM 3568 O O . ALA A 1 497 ? -8.805 -17.152 13.551 1.00 66.75 497 ALA A O 1
ATOM 3569 N N . PRO A 1 498 ? -6.686 -17.130 12.794 1.00 67.56 498 PRO A N 1
ATOM 3570 C CA . PRO A 1 498 ? -7.029 -16.654 11.452 1.00 67.56 498 PRO A CA 1
ATOM 3571 C C . PRO A 1 498 ? -7.852 -17.679 10.657 1.00 67.56 498 PRO A C 1
ATOM 3573 O O . PRO A 1 498 ? -7.732 -18.887 10.867 1.00 67.56 498 PRO A O 1
ATOM 3576 N N . GLY A 1 499 ? -8.656 -17.201 9.705 1.00 66.19 499 GLY A N 1
ATOM 3577 C CA . GLY A 1 499 ? -9.352 -18.044 8.732 1.00 66.19 499 GLY A CA 1
ATOM 3578 C C . GLY A 1 499 ? -10.689 -17.472 8.257 1.00 66.19 499 GLY A C 1
ATOM 3579 O O . GLY A 1 499 ? -11.368 -16.734 8.974 1.00 66.19 499 GLY A O 1
ATOM 3580 N N . LEU A 1 500 ? -11.074 -17.855 7.040 1.00 72.06 500 LEU A N 1
ATOM 3581 C CA . LEU A 1 500 ? -12.291 -17.402 6.364 1.00 72.06 500 LEU A CA 1
ATOM 3582 C C . LEU A 1 500 ? -13.478 -18.346 6.607 1.00 72.06 500 LEU A C 1
ATOM 3584 O O . LEU A 1 500 ? -13.297 -19.546 6.800 1.00 72.06 500 LEU A O 1
ATOM 3588 N N . ASN A 1 501 ? -14.695 -17.797 6.542 1.00 78.81 501 ASN A N 1
ATOM 3589 C CA . ASN A 1 501 ? -15.981 -18.492 6.698 1.00 78.81 501 ASN A CA 1
ATOM 3590 C C . ASN A 1 501 ? -16.112 -19.368 7.961 1.00 78.81 501 ASN A C 1
ATOM 3592 O O . ASN A 1 501 ? -16.892 -20.320 7.969 1.00 78.81 501 ASN A O 1
ATOM 3596 N N . ARG A 1 502 ? -15.382 -19.047 9.035 1.00 81.69 502 ARG A N 1
ATOM 3597 C CA . ARG A 1 502 ? -15.340 -19.855 10.259 1.00 81.69 502 ARG A CA 1
ATOM 3598 C C . ARG A 1 502 ? -16.689 -19.825 10.965 1.00 81.69 502 ARG A C 1
ATOM 3600 O O . ARG A 1 502 ? -17.149 -18.754 11.366 1.00 81.69 502 ARG A O 1
ATOM 3607 N N . ALA A 1 503 ? -17.321 -20.984 11.101 1.00 85.88 503 ALA A N 1
ATOM 3608 C CA . ALA A 1 503 ? -18.668 -21.080 11.646 1.00 85.88 503 ALA A CA 1
ATOM 3609 C C . ALA A 1 503 ? -18.703 -20.957 13.181 1.00 85.88 503 ALA A C 1
ATOM 3611 O O . ALA A 1 503 ? -17.802 -21.418 13.891 1.00 85.88 503 ALA A O 1
ATOM 3612 N N . LEU A 1 504 ? -19.786 -20.364 13.680 1.00 86.62 504 LEU A N 1
ATOM 3613 C CA . LEU A 1 504 ? -20.164 -20.294 15.086 1.00 86.62 504 LEU A CA 1
ATOM 3614 C C . LEU A 1 504 ? -21.668 -20.556 15.209 1.00 86.62 504 LEU A C 1
ATOM 3616 O O . LEU A 1 504 ? -22.487 -19.750 14.755 1.00 86.62 504 LEU A O 1
ATOM 3620 N N . ASP A 1 505 ? -22.012 -21.662 15.865 1.00 86.88 505 ASP A N 1
ATOM 3621 C CA . ASP A 1 505 ? -23.397 -22.060 16.110 1.00 86.88 505 ASP A CA 1
ATOM 3622 C C . ASP A 1 505 ? -23.858 -21.620 17.512 1.00 86.88 505 ASP A C 1
ATOM 3624 O O . ASP A 1 505 ? -23.145 -21.781 18.511 1.00 86.88 505 ASP A O 1
ATOM 3628 N N . LEU A 1 506 ? -25.070 -21.063 17.586 1.00 88.19 506 LEU A N 1
ATOM 3629 C CA . LEU A 1 506 ? -25.678 -20.527 18.805 1.00 88.19 506 LEU A CA 1
ATOM 3630 C C . LEU A 1 506 ? -27.122 -21.017 18.940 1.00 88.19 506 LEU A C 1
ATOM 3632 O O . LEU A 1 506 ? -27.926 -20.849 18.024 1.00 88.19 506 LEU A O 1
ATOM 3636 N N . THR A 1 507 ? -27.466 -21.570 20.102 1.00 89.00 507 THR A N 1
ATOM 3637 C CA . THR A 1 507 ? -28.845 -21.900 20.494 1.00 89.00 507 THR A CA 1
ATOM 3638 C C . THR A 1 507 ? -29.171 -21.250 21.832 1.00 89.00 507 THR A C 1
ATOM 3640 O O . THR A 1 507 ? -28.471 -21.482 22.815 1.00 89.00 507 THR A O 1
ATOM 3643 N N . VAL A 1 508 ? -30.239 -20.458 21.882 1.00 89.44 508 VAL A N 1
ATOM 3644 C CA . VAL A 1 508 ? -30.758 -19.824 23.107 1.00 89.44 508 VAL A CA 1
ATOM 3645 C C . VAL A 1 508 ? -32.155 -20.339 23.422 1.00 89.44 508 VAL A C 1
ATOM 3647 O O . VAL A 1 508 ? -32.860 -20.834 22.542 1.00 89.44 508 VAL A O 1
ATOM 3650 N N . SER A 1 509 ? -32.560 -20.198 24.681 1.00 90.06 509 SER A N 1
ATOM 3651 C CA . SER A 1 509 ? -33.944 -20.405 25.114 1.00 90.06 509 SER A CA 1
ATOM 3652 C C . SER A 1 509 ? -34.404 -19.235 25.976 1.00 90.06 509 SER A C 1
ATOM 3654 O O . SER A 1 509 ? -33.580 -18.610 26.638 1.00 90.06 509 SER A O 1
ATOM 3656 N N . ASP A 1 510 ? -35.697 -18.936 25.975 1.00 90.88 510 ASP A N 1
ATOM 3657 C CA . ASP A 1 510 ? -36.319 -17.977 26.898 1.00 90.88 510 ASP A CA 1
ATOM 3658 C C . ASP A 1 510 ? -36.564 -18.590 28.294 1.00 90.88 510 ASP A C 1
ATOM 3660 O O . ASP A 1 510 ? -36.256 -19.758 28.574 1.00 90.88 510 ASP A O 1
ATOM 3664 N N . LEU A 1 511 ? -37.138 -17.794 29.199 1.00 89.81 511 LEU A N 1
ATOM 3665 C CA . LEU A 1 511 ? -37.439 -18.229 30.563 1.00 89.81 511 LEU A CA 1
ATOM 3666 C C . LEU A 1 511 ? -38.578 -19.258 30.667 1.00 89.81 511 LEU A C 1
ATOM 3668 O O . LEU A 1 511 ? -38.595 -19.979 31.668 1.00 89.81 511 LEU A O 1
ATOM 3672 N N . ALA A 1 512 ? -39.480 -19.376 29.685 1.00 90.25 512 ALA A N 1
ATOM 3673 C CA . ALA A 1 512 ? -40.474 -20.457 29.582 1.00 90.25 512 ALA A CA 1
ATOM 3674 C C . ALA A 1 512 ? -39.918 -21.712 28.869 1.00 90.25 512 ALA A C 1
ATOM 3676 O O . ALA A 1 512 ? -40.509 -22.799 28.916 1.00 90.25 512 ALA A O 1
ATOM 3677 N N . GLY A 1 513 ? -38.729 -21.594 28.283 1.00 88.12 513 GLY A N 1
ATOM 3678 C CA . GLY A 1 513 ? -38.018 -22.653 27.595 1.00 88.12 513 GLY A CA 1
ATOM 3679 C C . GLY A 1 513 ? -38.594 -22.981 26.221 1.00 88.12 513 GLY A C 1
ATOM 3680 O O . GLY A 1 513 ? -38.608 -24.166 25.873 1.00 88.12 513 GLY A O 1
ATOM 3681 N N . ASN A 1 514 ? -39.078 -21.986 25.467 1.00 91.44 514 ASN A N 1
ATOM 3682 C CA . ASN A 1 514 ? -39.060 -22.066 24.002 1.00 91.44 514 AS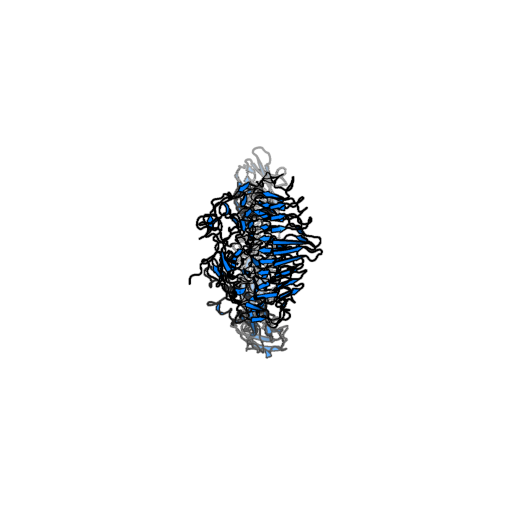N A CA 1
ATOM 3683 C C . ASN A 1 514 ? -37.613 -21.777 23.527 1.00 91.44 514 ASN A C 1
ATOM 3685 O O . ASN A 1 514 ? -36.795 -21.257 24.288 1.00 91.44 514 ASN A O 1
ATOM 3689 N N . SER A 1 515 ? -37.237 -22.184 22.309 1.00 91.06 515 SER A N 1
ATOM 3690 C CA . SER A 1 515 ? -35.827 -22.160 21.871 1.00 91.06 515 SER A CA 1
ATOM 3691 C C . SER A 1 515 ? -35.658 -21.727 20.418 1.00 91.06 515 SER A C 1
ATOM 3693 O O . SER A 1 515 ? -36.490 -22.042 19.567 1.00 91.06 515 SER A O 1
ATOM 3695 N N . ALA A 1 516 ? -34.536 -21.067 20.125 1.00 92.19 516 ALA A N 1
ATOM 3696 C CA . ALA A 1 516 ? -34.136 -20.649 18.784 1.00 92.19 516 ALA A CA 1
ATOM 3697 C C . ALA A 1 516 ? -32.647 -20.934 18.533 1.00 92.19 516 ALA A C 1
ATOM 3699 O O . ALA A 1 516 ? -31.830 -20.866 19.453 1.00 92.19 516 ALA A O 1
ATOM 3700 N N . SER A 1 517 ? -32.292 -21.211 17.275 1.00 91.25 517 SER A N 1
ATOM 3701 C CA . SER A 1 517 ? -30.928 -21.553 16.854 1.00 91.25 517 SER A CA 1
ATOM 3702 C C . SER A 1 517 ? -30.529 -20.811 15.579 1.00 91.25 517 SER A C 1
ATOM 3704 O O . SER A 1 517 ? -31.337 -20.686 14.658 1.00 91.25 517 SER A O 1
ATOM 3706 N N . VAL A 1 518 ? -29.269 -20.379 15.494 1.00 91.06 518 VAL A N 1
ATOM 3707 C CA . VAL A 1 518 ? -28.643 -19.822 14.281 1.00 91.06 518 VAL A CA 1
ATOM 3708 C C . VAL A 1 518 ? -27.226 -20.363 14.090 1.00 91.06 518 VAL A C 1
ATOM 3710 O O . VAL A 1 518 ? -26.565 -20.770 15.045 1.00 91.06 518 VAL A O 1
ATOM 3713 N N . SER A 1 519 ? -26.761 -20.308 12.844 1.00 90.62 519 SER A N 1
ATOM 3714 C CA . SER A 1 519 ? -25.373 -20.539 12.447 1.00 90.62 519 SER A CA 1
ATOM 3715 C C . SER A 1 519 ? -24.901 -19.328 11.648 1.00 90.62 519 SER A C 1
ATOM 3717 O O . SER A 1 519 ? -25.580 -18.915 10.703 1.00 90.62 519 SER A O 1
ATOM 3719 N N . HIS A 1 520 ? -23.766 -18.744 12.028 1.00 90.25 520 HIS A N 1
ATOM 3720 C CA . HIS A 1 520 ? -23.151 -17.629 11.307 1.00 90.25 520 HIS A CA 1
ATOM 3721 C C . HIS A 1 520 ? -21.671 -17.899 11.052 1.00 90.25 520 HIS A C 1
ATOM 3723 O O . HIS A 1 520 ? -20.995 -18.533 11.860 1.00 90.25 520 HIS A O 1
ATOM 3729 N N . ALA A 1 521 ? -21.171 -17.390 9.930 1.00 87.69 521 ALA A N 1
ATOM 3730 C CA . ALA A 1 521 ? -19.780 -17.508 9.523 1.00 87.69 521 ALA A CA 1
ATOM 3731 C C . ALA A 1 521 ? -19.054 -16.173 9.719 1.00 87.69 521 ALA A C 1
ATOM 3733 O O . ALA A 1 521 ? -19.619 -15.111 9.452 1.00 87.69 521 ALA A O 1
ATOM 3734 N N . TYR A 1 522 ? -17.793 -16.221 10.142 1.00 84.62 522 TYR A N 1
ATOM 3735 C CA . TYR A 1 522 ? -16.966 -15.041 10.387 1.00 84.62 522 TYR A CA 1
ATOM 3736 C C . TYR A 1 522 ? -15.621 -15.138 9.668 1.00 84.62 522 TYR A C 1
ATOM 3738 O O . TYR A 1 522 ? -15.052 -16.220 9.512 1.00 84.62 522 TYR A O 1
ATOM 3746 N N . ASN A 1 523 ? -15.118 -13.992 9.210 1.00 74.81 523 ASN A N 1
ATOM 3747 C CA . ASN A 1 523 ? -13.836 -13.891 8.523 1.00 74.81 523 ASN A CA 1
ATOM 3748 C C . ASN A 1 523 ? -12.804 -13.286 9.480 1.00 74.81 523 ASN A C 1
ATOM 3750 O O . ASN A 1 523 ? -12.745 -12.071 9.682 1.00 74.81 523 ASN A O 1
ATOM 3754 N N . MET A 1 524 ? -12.003 -14.143 10.102 1.00 73.25 524 MET A N 1
ATOM 3755 C CA . MET A 1 524 ? -10.944 -13.729 11.019 1.00 73.25 524 MET A CA 1
ATOM 3756 C C . MET A 1 524 ? -9.722 -13.421 10.160 1.00 73.25 524 MET A C 1
ATOM 3758 O O . MET A 1 524 ? -9.274 -14.312 9.434 1.00 73.25 524 MET A O 1
ATOM 3762 N N . ARG A 1 525 ? -9.225 -12.172 10.187 1.00 63.78 525 ARG A N 1
ATOM 3763 C CA . ARG A 1 525 ? -8.147 -11.738 9.274 1.00 63.78 525 ARG A CA 1
ATOM 3764 C C . ARG A 1 525 ? -6.996 -12.740 9.281 1.00 63.78 525 ARG A C 1
ATOM 3766 O O . ARG A 1 525 ? -6.560 -13.202 10.327 1.00 63.78 525 ARG A O 1
ATOM 3773 N N . ASP A 1 526 ? -6.535 -13.085 8.096 1.00 56.12 526 ASP A N 1
ATOM 3774 C CA . ASP A 1 526 ? -5.390 -13.943 7.864 1.00 56.12 526 ASP A CA 1
ATOM 3775 C C . ASP A 1 526 ? -4.167 -13.093 7.498 1.00 56.12 526 ASP A C 1
ATOM 3777 O O . ASP A 1 526 ? -4.282 -11.926 7.119 1.00 56.12 526 ASP A O 1
ATOM 3781 N N . GLY A 1 527 ? -2.976 -13.686 7.599 1.00 65.75 527 GLY A N 1
ATOM 3782 C CA . GLY A 1 527 ? -1.732 -13.085 7.110 1.00 65.75 527 GLY A CA 1
ATOM 3783 C C . GLY A 1 527 ? -1.648 -13.081 5.579 1.00 65.75 527 GLY A C 1
ATOM 3784 O O . GLY A 1 527 ? -0.586 -13.354 5.038 1.00 65.75 527 GLY A O 1
ATOM 3785 N N . THR A 1 528 ? -2.758 -12.876 4.863 1.00 80.12 528 THR A N 1
ATOM 3786 C CA . THR A 1 528 ? -2.797 -12.945 3.397 1.00 80.12 528 THR A CA 1
ATOM 3787 C C . THR A 1 528 ? -2.078 -11.781 2.732 1.00 80.12 528 THR A C 1
ATOM 3789 O O . THR A 1 528 ? -2.028 -10.663 3.243 1.00 80.12 528 THR A O 1
ATOM 3792 N N . VAL A 1 529 ? -1.566 -12.057 1.531 1.00 90.62 529 VAL A N 1
ATOM 3793 C CA . VAL A 1 529 ? -1.109 -11.033 0.595 1.00 90.62 529 VAL A CA 1
ATOM 3794 C C . VAL A 1 529 ? -2.331 -10.360 -0.028 1.00 90.62 529 VAL A C 1
ATOM 3796 O O . VAL A 1 529 ? -3.138 -11.012 -0.690 1.00 90.62 529 VAL A O 1
ATOM 3799 N N . GLN A 1 530 ? -2.467 -9.055 0.185 1.00 90.69 530 GLN A N 1
ATOM 3800 C CA . GLN A 1 530 ? -3.583 -8.229 -0.282 1.00 90.69 530 GLN A CA 1
ATOM 3801 C C . GLN A 1 530 ? -3.061 -7.096 -1.184 1.00 90.69 530 GLN A C 1
ATOM 3803 O O . GLN A 1 530 ? -1.903 -6.700 -1.041 1.00 90.69 530 GLN A O 1
ATOM 3808 N N . PRO A 1 531 ? -3.863 -6.540 -2.111 1.00 92.00 531 PRO A N 1
ATOM 3809 C CA . PRO A 1 531 ? -3.482 -5.326 -2.834 1.00 92.00 531 PRO A CA 1
ATOM 3810 C C . PRO A 1 531 ? -3.220 -4.172 -1.858 1.00 92.00 531 PRO A C 1
ATOM 3812 O O . PRO A 1 531 ? -3.972 -3.993 -0.895 1.00 92.00 531 PRO A O 1
ATOM 3815 N N . TYR A 1 532 ? -2.160 -3.385 -2.080 1.00 89.38 532 TYR A N 1
ATOM 3816 C CA . TYR A 1 532 ? -1.936 -2.197 -1.250 1.00 89.38 532 TYR A CA 1
ATOM 3817 C C . TYR A 1 532 ? -3.011 -1.138 -1.525 1.00 89.38 532 TYR A C 1
ATOM 3819 O O . TYR A 1 532 ? -3.632 -0.641 -0.583 1.00 89.38 532 TYR A O 1
ATOM 3827 N N . TYR A 1 533 ? -3.277 -0.879 -2.805 1.00 88.62 533 TYR A N 1
ATOM 3828 C CA . TYR A 1 533 ? -4.274 0.066 -3.306 1.00 88.62 533 TYR A CA 1
ATOM 3829 C C . TYR A 1 533 ? -5.543 -0.677 -3.735 1.00 88.62 533 TYR A C 1
ATOM 3831 O O . TYR A 1 533 ? -5.476 -1.644 -4.499 1.00 88.62 533 TYR A O 1
ATOM 3839 N N . SER A 1 534 ? -6.712 -0.250 -3.260 1.00 92.00 534 SER A N 1
ATOM 3840 C CA . SER A 1 534 ? -7.989 -0.906 -3.564 1.00 92.00 534 SER A CA 1
ATOM 3841 C C . SER A 1 534 ? -8.413 -0.751 -5.027 1.00 92.00 534 SER A C 1
ATOM 3843 O O . SER A 1 534 ? -9.123 -1.624 -5.536 1.00 92.00 534 SER A O 1
ATOM 3845 N N . ASN A 1 535 ? -7.920 0.281 -5.723 1.00 92.88 535 ASN A N 1
ATOM 3846 C CA . ASN A 1 535 ? -8.131 0.488 -7.158 1.00 92.88 535 ASN A CA 1
ATOM 3847 C C . ASN A 1 535 ? -7.083 -0.208 -8.055 1.00 92.88 535 ASN A C 1
ATOM 3849 O O . ASN A 1 535 ? -7.260 -0.234 -9.272 1.00 92.88 535 ASN A O 1
ATOM 3853 N N . ALA A 1 536 ? -6.044 -0.843 -7.489 1.00 91.50 536 ALA A N 1
ATOM 3854 C CA . ALA A 1 536 ? -5.011 -1.575 -8.239 1.00 91.50 536 ALA A CA 1
ATOM 3855 C C . ALA A 1 536 ? -4.904 -3.062 -7.824 1.00 91.50 536 ALA A C 1
ATOM 3857 O O . ALA A 1 536 ? -3.877 -3.589 -7.387 1.00 91.50 536 ALA A O 1
ATOM 3858 N N . GLN A 1 537 ? -6.023 -3.773 -7.974 1.00 94.25 537 GLN A N 1
ATOM 3859 C CA . GLN A 1 537 ? -6.129 -5.217 -7.695 1.00 94.25 537 GLN A CA 1
ATOM 3860 C C . GLN A 1 537 ? -5.529 -6.086 -8.815 1.00 94.25 537 GLN A C 1
ATOM 3862 O O . GLN A 1 537 ? -5.159 -7.240 -8.595 1.00 94.25 537 GLN A O 1
ATOM 3867 N N . GLN A 1 538 ? -5.416 -5.523 -10.013 1.00 95.31 538 GLN A N 1
ATOM 3868 C CA . GLN A 1 538 ? -4.873 -6.149 -11.215 1.00 95.31 538 GLN A CA 1
ATOM 3869 C C . GLN A 1 538 ? -3.442 -5.652 -11.465 1.00 95.31 538 GLN A C 1
ATOM 3871 O O . GLN A 1 538 ? -3.132 -4.526 -11.101 1.00 95.31 538 GLN A O 1
ATOM 3876 N N . TRP A 1 539 ? -2.569 -6.488 -12.043 1.00 93.50 539 TRP A N 1
ATOM 3877 C CA . TRP A 1 539 ? -1.129 -6.219 -12.211 1.00 93.50 539 TRP A CA 1
ATOM 3878 C C . TRP A 1 539 ? -0.871 -4.889 -12.921 1.00 93.50 539 TRP A C 1
ATOM 3880 O O . TRP A 1 539 ? -0.222 -4.004 -12.389 1.00 93.50 539 TRP A O 1
ATOM 3890 N N . ASN A 1 540 ? -1.457 -4.738 -14.102 1.00 92.38 540 ASN A N 1
ATOM 3891 C CA . ASN A 1 540 ? -1.280 -3.616 -15.015 1.00 92.38 540 ASN A CA 1
ATOM 3892 C C . ASN A 1 540 ? -2.190 -2.411 -14.693 1.00 92.38 540 ASN A C 1
ATOM 3894 O O . ASN A 1 540 ? -2.710 -1.771 -15.605 1.00 92.38 540 ASN A O 1
ATOM 3898 N N . TYR A 1 541 ? -2.424 -2.132 -13.408 1.00 93.69 541 TYR A N 1
ATOM 3899 C CA . TYR A 1 541 ? -3.199 -0.978 -12.941 1.00 93.69 541 TYR A CA 1
ATOM 3900 C C . TYR A 1 541 ? -2.317 -0.007 -12.158 1.00 93.69 541 TYR A C 1
ATOM 3902 O O . TYR A 1 541 ? -1.469 -0.410 -11.359 1.00 93.69 541 TYR A O 1
ATOM 3910 N N . TYR A 1 542 ? -2.566 1.282 -12.380 1.00 91.44 542 TYR A N 1
ATOM 3911 C CA . TYR A 1 542 ? -1.736 2.376 -11.896 1.00 91.44 542 TYR A CA 1
ATOM 3912 C C . TYR A 1 542 ? -2.542 3.349 -11.021 1.00 91.44 542 TYR A C 1
ATOM 3914 O O . TYR A 1 542 ? -3.754 3.506 -11.187 1.00 91.44 542 TYR A O 1
ATOM 3922 N N . ILE A 1 543 ? -1.859 4.013 -10.091 1.00 90.75 543 ILE A N 1
ATOM 3923 C CA . ILE A 1 543 ? -2.402 4.983 -9.125 1.00 90.75 543 ILE A CA 1
ATOM 3924 C C . ILE A 1 543 ? -1.717 6.335 -9.370 1.00 90.75 543 ILE A C 1
ATOM 3926 O O . ILE A 1 543 ? -0.563 6.361 -9.782 1.00 90.75 543 ILE A O 1
ATOM 3930 N N . LYS A 1 544 ? -2.397 7.466 -9.173 1.00 89.56 544 LYS A N 1
ATOM 3931 C CA . LYS A 1 544 ? -1.784 8.796 -9.339 1.00 89.56 544 LYS A CA 1
ATOM 3932 C C . LYS A 1 544 ? -0.732 9.026 -8.251 1.00 89.56 544 LYS A C 1
ATOM 3934 O O . LYS A 1 544 ? -0.999 8.769 -7.082 1.00 89.56 544 LYS A O 1
ATOM 3939 N N . ASN A 1 545 ? 0.436 9.542 -8.620 1.00 81.88 545 ASN A N 1
ATOM 3940 C CA . ASN A 1 545 ? 1.501 9.883 -7.676 1.00 81.88 545 ASN A CA 1
ATOM 3941 C C . ASN A 1 545 ? 1.230 11.250 -7.020 1.00 81.88 545 ASN A C 1
ATOM 3943 O O . ASN A 1 545 ? 1.819 12.266 -7.385 1.00 81.88 545 ASN A O 1
ATOM 3947 N N . ASP A 1 546 ? 0.254 11.282 -6.108 1.00 80.81 546 ASP A N 1
ATOM 3948 C CA . ASP A 1 546 ? -0.235 12.493 -5.431 1.00 80.81 546 ASP A CA 1
ATOM 3949 C C . ASP A 1 546 ? 0.070 12.541 -3.919 1.00 80.81 546 ASP A C 1
ATOM 3951 O O . ASP A 1 546 ? -0.353 13.468 -3.222 1.00 80.81 546 ASP A O 1
ATOM 3955 N N . GLY A 1 547 ? 0.820 11.554 -3.420 1.00 72.19 547 GLY A N 1
ATOM 3956 C CA . GLY A 1 547 ? 1.277 11.459 -2.036 1.00 72.19 547 GLY A CA 1
ATOM 3957 C C . GLY A 1 547 ? 2.561 12.244 -1.739 1.00 72.19 547 GLY A C 1
ATOM 3958 O O . GLY A 1 547 ? 3.121 12.950 -2.574 1.00 72.19 547 GLY A O 1
ATOM 3959 N N . THR A 1 548 ? 3.060 12.085 -0.512 1.00 64.38 548 THR A N 1
ATOM 3960 C CA . THR A 1 548 ? 4.429 12.485 -0.119 1.00 64.38 548 THR A CA 1
ATOM 3961 C C . THR A 1 548 ? 5.467 11.397 -0.416 1.00 64.38 548 THR A C 1
ATOM 3963 O O . THR A 1 548 ? 6.661 11.671 -0.420 1.00 64.38 548 THR A O 1
ATOM 3966 N N . SER A 1 549 ? 5.006 10.164 -0.620 1.00 64.94 549 SER A N 1
ATOM 3967 C CA . SER A 1 549 ? 5.694 9.042 -1.258 1.00 64.94 549 SER A CA 1
ATOM 3968 C C . SER A 1 549 ? 4.618 8.187 -1.951 1.00 64.94 549 SER A C 1
ATOM 3970 O O . SER A 1 549 ? 3.426 8.446 -1.763 1.00 64.94 549 SER A O 1
ATOM 3972 N N . GLY A 1 550 ? 5.005 7.154 -2.705 1.00 64.25 550 GLY A N 1
ATOM 3973 C CA . GLY A 1 550 ? 4.086 6.251 -3.393 1.00 64.25 550 GLY A CA 1
ATOM 3974 C C . GLY A 1 550 ? 3.047 5.691 -2.430 1.00 64.25 550 GLY A C 1
ATOM 3975 O O . GLY A 1 550 ? 1.858 5.956 -2.575 1.00 64.25 550 GLY A O 1
ATOM 3976 N N . LEU A 1 551 ? 3.497 5.056 -1.342 1.00 73.44 551 LEU A N 1
ATOM 3977 C CA . LEU A 1 551 ? 2.605 4.494 -0.317 1.00 73.44 551 LEU A CA 1
ATOM 3978 C C . LEU A 1 551 ? 1.674 5.482 0.411 1.00 73.44 551 LEU A C 1
ATOM 3980 O O . LEU A 1 551 ? 0.764 5.019 1.112 1.00 73.44 551 LEU A O 1
ATOM 3984 N N . THR A 1 552 ? 1.876 6.799 0.288 1.00 76.94 552 THR A N 1
ATOM 3985 C CA . THR A 1 552 ? 0.952 7.816 0.827 1.00 76.94 552 THR A CA 1
ATOM 3986 C C . THR A 1 552 ? 0.066 8.466 -0.240 1.00 76.94 552 THR A C 1
ATOM 3988 O O . THR A 1 552 ? -0.703 9.371 0.089 1.00 76.94 552 THR A O 1
ATOM 3991 N N . ALA A 1 553 ? 0.115 7.985 -1.488 1.00 82.12 553 ALA A N 1
ATOM 3992 C CA . ALA A 1 553 ? -0.826 8.345 -2.544 1.00 82.12 553 ALA A CA 1
ATOM 3993 C C . ALA A 1 553 ? -2.269 7.947 -2.199 1.00 82.12 553 ALA A C 1
ATOM 3995 O O . ALA A 1 553 ? -2.532 6.993 -1.460 1.00 82.12 553 ALA A O 1
ATOM 3996 N N . THR A 1 554 ? -3.232 8.671 -2.764 1.00 88.56 554 THR A N 1
ATOM 3997 C CA . THR A 1 554 ? -4.635 8.677 -2.312 1.00 88.56 554 THR A CA 1
ATOM 3998 C C . THR A 1 554 ? -5.472 7.455 -2.718 1.00 88.56 554 THR A C 1
ATOM 4000 O O . THR A 1 554 ? -6.689 7.475 -2.535 1.00 88.56 554 THR A O 1
ATOM 4003 N N . ASP A 1 555 ? -4.863 6.400 -3.279 1.00 91.75 555 ASP A N 1
ATOM 4004 C CA . ASP A 1 555 ? -5.555 5.282 -3.959 1.00 91.75 555 ASP A CA 1
ATOM 4005 C C . ASP A 1 555 ? -6.406 5.758 -5.163 1.00 91.75 555 ASP A C 1
ATOM 4007 O O . ASP A 1 555 ? -7.277 5.045 -5.655 1.00 91.75 555 ASP A O 1
ATOM 4011 N N . THR A 1 556 ? -6.163 6.967 -5.685 1.00 94.75 556 THR A N 1
ATOM 4012 C CA . THR A 1 556 ? -6.824 7.460 -6.903 1.00 94.75 556 THR A CA 1
ATOM 4013 C C . THR A 1 556 ? -6.231 6.779 -8.134 1.00 94.75 556 THR A C 1
ATOM 4015 O O . THR A 1 556 ? -5.041 6.912 -8.401 1.00 94.75 556 THR A O 1
ATOM 4018 N N . ALA A 1 557 ? -7.054 6.084 -8.923 1.00 93.50 557 ALA A N 1
ATOM 4019 C CA . ALA A 1 557 ? -6.615 5.459 -10.172 1.00 93.50 557 ALA A CA 1
ATOM 4020 C C . ALA A 1 557 ? -6.016 6.484 -11.154 1.00 93.50 557 ALA A C 1
ATOM 4022 O O . ALA A 1 557 ? -6.600 7.546 -11.384 1.00 93.50 557 ALA A O 1
ATOM 4023 N N . CYS A 1 558 ? -4.865 6.148 -11.736 1.00 91.94 558 CYS A N 1
ATOM 4024 C CA . CYS A 1 558 ? -4.250 6.904 -12.824 1.00 91.94 558 CYS A CA 1
ATOM 4025 C C . CYS A 1 558 ? -4.989 6.632 -14.148 1.00 91.94 558 CYS A C 1
ATOM 4027 O O . CYS A 1 558 ? -5.471 5.521 -14.379 1.00 91.94 558 CYS A O 1
ATOM 4029 N N . ASP A 1 559 ? -5.114 7.653 -15.000 1.00 90.06 559 ASP A N 1
ATOM 4030 C CA . ASP A 1 559 ? -5.906 7.605 -16.243 1.00 90.06 559 ASP A CA 1
ATOM 4031 C C . ASP A 1 559 ? -5.125 7.990 -17.515 1.00 90.06 559 ASP A C 1
ATOM 4033 O O . ASP A 1 559 ? -5.579 7.705 -18.628 1.00 90.06 559 ASP A O 1
ATOM 4037 N N . GLY A 1 560 ? -3.925 8.555 -17.372 1.00 87.00 560 GLY A N 1
ATOM 4038 C CA . GLY A 1 560 ? -3.064 9.012 -18.461 1.00 87.00 560 GLY A CA 1
ATOM 4039 C C . GLY A 1 560 ? -3.157 10.515 -18.740 1.00 87.00 560 GLY A C 1
ATOM 4040 O O . GLY A 1 560 ? -2.627 10.968 -19.749 1.00 87.00 560 GLY A O 1
ATOM 4041 N N . THR A 1 561 ? -3.832 11.295 -17.886 1.00 87.38 561 THR A N 1
ATOM 4042 C CA . THR A 1 561 ? -3.888 12.771 -17.960 1.00 87.38 561 THR A CA 1
ATOM 4043 C C . THR A 1 561 ? -2.900 13.478 -17.018 1.00 87.38 561 THR A C 1
ATOM 4045 O O . THR A 1 561 ? -2.904 14.707 -16.903 1.00 87.38 561 THR A O 1
ATOM 4048 N N . GLU A 1 562 ? -2.051 12.718 -16.326 1.00 85.94 562 GLU A N 1
ATOM 4049 C CA . GLU A 1 562 ? -1.094 13.188 -15.328 1.00 85.94 562 GLU A CA 1
ATOM 4050 C C . GLU A 1 562 ? 0.105 13.905 -15.976 1.00 85.94 562 GLU A C 1
ATOM 4052 O O . GLU A 1 562 ? 0.751 13.384 -16.880 1.00 85.94 562 GLU A O 1
ATOM 4057 N N . ASN A 1 563 ? 0.427 15.109 -15.488 1.00 76.62 563 ASN A N 1
ATOM 4058 C CA . ASN A 1 563 ? 1.381 16.033 -16.125 1.00 76.62 563 ASN A CA 1
ATOM 4059 C C . ASN A 1 563 ? 2.780 16.043 -15.468 1.00 76.62 563 ASN A C 1
ATOM 4061 O O . ASN A 1 563 ? 3.502 17.034 -15.565 1.00 76.62 563 ASN A O 1
ATOM 4065 N N . ALA A 1 564 ? 3.158 14.968 -14.770 1.00 73.56 564 ALA A N 1
ATOM 4066 C CA . ALA A 1 564 ? 4.388 14.879 -13.972 1.00 73.56 564 ALA A CA 1
ATOM 4067 C C . ALA A 1 564 ? 5.437 13.926 -14.586 1.00 73.56 564 ALA A C 1
ATOM 4069 O O . ALA A 1 564 ? 6.154 13.234 -13.863 1.00 73.56 564 ALA A O 1
ATOM 4070 N N . PHE A 1 565 ? 5.519 13.901 -15.924 1.00 78.44 565 PHE A N 1
ATOM 4071 C CA . PHE A 1 565 ? 6.330 12.948 -16.697 1.00 78.44 565 PHE A CA 1
ATOM 4072 C C . PHE A 1 565 ? 5.963 11.479 -16.355 1.00 78.44 565 PHE A C 1
ATOM 4074 O O . PHE A 1 565 ? 4.895 11.238 -15.794 1.00 78.44 565 PHE A O 1
ATOM 4081 N N . TYR A 1 566 ? 6.819 10.488 -16.646 1.00 79.12 566 TYR A N 1
ATOM 4082 C CA . TYR A 1 566 ? 6.617 9.080 -16.252 1.00 79.12 566 TYR A CA 1
ATOM 4083 C C . TYR A 1 566 ? 6.308 8.914 -14.748 1.00 79.12 566 TYR A C 1
ATOM 4085 O O . TYR A 1 566 ? 5.607 7.986 -14.356 1.00 79.12 566 TYR A O 1
ATOM 4093 N N . MET A 1 567 ? 6.744 9.860 -13.906 1.00 75.44 567 MET A N 1
ATOM 4094 C CA . MET A 1 567 ? 6.526 9.817 -12.457 1.00 75.44 567 MET A CA 1
ATOM 4095 C C . MET A 1 567 ? 5.118 10.225 -12.016 1.00 75.44 567 MET A C 1
ATOM 4097 O O . MET A 1 567 ? 4.837 10.199 -10.820 1.00 75.44 567 MET A O 1
ATOM 4101 N N . GLY A 1 568 ? 4.219 10.579 -12.940 1.00 79.00 568 GLY A N 1
ATOM 4102 C CA . GLY A 1 568 ? 2.823 10.874 -12.621 1.00 79.00 568 GLY A CA 1
ATOM 4103 C C . GLY A 1 568 ? 2.026 9.681 -12.090 1.00 79.00 568 GLY A C 1
ATOM 4104 O O . GLY A 1 568 ? 1.011 9.902 -11.424 1.00 79.00 568 GLY A O 1
ATOM 4105 N N . CYS A 1 569 ? 2.470 8.442 -12.346 1.00 85.50 569 CYS A N 1
ATOM 4106 C CA . CYS A 1 569 ? 1.690 7.242 -12.052 1.00 85.50 569 CYS A CA 1
ATOM 4107 C C . CYS A 1 569 ? 2.499 6.079 -11.457 1.00 85.50 569 CYS A C 1
ATOM 4109 O O . CYS A 1 569 ? 3.400 5.528 -12.081 1.00 85.50 569 CYS A O 1
ATOM 4111 N N . ILE A 1 570 ? 2.066 5.665 -10.268 1.00 82.31 570 ILE A N 1
ATOM 4112 C CA . ILE A 1 570 ? 2.540 4.545 -9.452 1.00 82.31 570 ILE A CA 1
ATOM 4113 C C . ILE A 1 570 ? 2.068 3.213 -10.035 1.00 82.31 570 ILE A C 1
ATOM 4115 O O . ILE A 1 570 ? 0.880 3.073 -10.341 1.00 82.31 570 ILE A O 1
ATOM 4119 N N . HIS A 1 571 ? 2.928 2.190 -10.105 1.00 85.75 571 HIS A N 1
ATOM 4120 C CA . HIS A 1 571 ? 2.548 0.831 -10.540 1.00 85.75 571 HIS A CA 1
ATOM 4121 C C . HIS A 1 571 ? 1.832 0.039 -9.423 1.00 85.75 571 HIS A C 1
ATOM 4123 O O . HIS A 1 571 ? 2.249 -1.041 -9.002 1.00 85.75 571 HIS A O 1
ATOM 4129 N N . GLY A 1 572 ? 0.724 0.587 -8.913 1.00 86.94 572 GLY A N 1
ATOM 4130 C CA . GLY A 1 572 ? 0.030 0.086 -7.719 1.00 86.94 572 GLY A CA 1
ATOM 4131 C C . GLY A 1 572 ? -0.439 -1.373 -7.800 1.00 86.94 572 GLY A C 1
ATOM 4132 O O . GLY A 1 572 ? -0.642 -2.011 -6.766 1.00 86.94 572 GLY A O 1
ATOM 4133 N N . GLY A 1 573 ? -0.583 -1.920 -9.008 1.00 89.50 573 GLY A N 1
ATOM 4134 C CA . GLY A 1 573 ? -0.939 -3.315 -9.251 1.00 89.50 573 GLY A CA 1
ATOM 4135 C C . GLY A 1 573 ? 0.148 -4.325 -8.881 1.00 89.50 573 GLY A C 1
ATOM 4136 O O . GLY A 1 573 ? -0.172 -5.474 -8.570 1.00 89.50 573 GLY A O 1
ATOM 4137 N N . GLN A 1 574 ? 1.411 -3.901 -8.832 1.00 87.75 574 GLN A N 1
ATOM 4138 C CA . GLN A 1 574 ? 2.536 -4.680 -8.308 1.00 87.75 574 GLN A CA 1
ATOM 4139 C C . GLN A 1 574 ? 2.588 -4.655 -6.775 1.00 87.75 574 GLN A C 1
ATOM 4141 O O . GLN A 1 574 ? 2.937 -5.659 -6.156 1.00 87.75 574 GLN A O 1
ATOM 4146 N N . VAL A 1 575 ? 2.192 -3.539 -6.155 1.00 86.50 575 VAL A N 1
ATOM 4147 C CA . VAL A 1 575 ? 2.330 -3.316 -4.710 1.00 86.50 575 VAL A CA 1
ATOM 4148 C C . VAL A 1 575 ? 1.300 -4.134 -3.919 1.00 86.50 575 VAL A C 1
ATOM 4150 O O . VAL A 1 575 ? 0.078 -4.046 -4.120 1.00 86.50 575 VAL A O 1
ATOM 415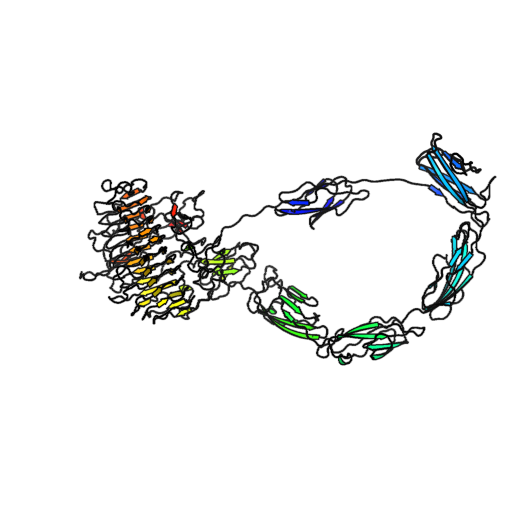3 N N . ARG A 1 576 ? 1.794 -4.950 -2.986 1.00 90.69 576 ARG A N 1
ATOM 4154 C CA . ARG A 1 576 ? 1.013 -5.834 -2.112 1.00 90.69 576 ARG A CA 1
ATOM 4155 C C . ARG A 1 576 ? 1.381 -5.635 -0.651 1.00 90.69 576 ARG A C 1
ATOM 4157 O O . ARG A 1 576 ? 2.477 -5.189 -0.349 1.00 90.69 576 ARG A O 1
ATOM 4164 N N . LYS A 1 577 ? 0.468 -5.970 0.261 1.00 89.44 577 LYS A N 1
ATOM 4165 C CA . LYS A 1 577 ? 0.661 -5.862 1.712 1.00 89.44 577 LYS A CA 1
ATOM 4166 C C . LYS A 1 577 ? 0.171 -7.086 2.473 1.00 89.44 577 LYS A C 1
ATOM 4168 O O . LYS A 1 577 ? -0.812 -7.711 2.086 1.00 89.44 577 LYS A O 1
ATOM 4173 N N . ILE A 1 578 ? 0.824 -7.348 3.597 1.00 89.00 578 ILE A N 1
ATOM 4174 C CA . ILE A 1 578 ? 0.398 -8.233 4.679 1.00 89.00 578 ILE A CA 1
ATOM 4175 C C . ILE A 1 578 ? 0.377 -7.386 5.956 1.00 89.00 578 ILE A C 1
ATOM 4177 O O . ILE A 1 578 ? 1.299 -6.610 6.201 1.00 89.00 578 ILE A O 1
ATOM 4181 N N . MET A 1 579 ? -0.661 -7.517 6.781 1.00 83.62 579 MET A N 1
ATOM 4182 C CA . MET A 1 579 ? -0.717 -6.850 8.088 1.00 83.62 579 MET A CA 1
ATOM 4183 C C . MET A 1 579 ? -0.093 -7.747 9.160 1.00 83.62 579 MET A C 1
ATOM 4185 O O . MET A 1 579 ? -0.554 -8.870 9.367 1.00 83.62 579 MET A O 1
ATOM 4189 N N . VAL A 1 580 ? 0.916 -7.250 9.875 1.00 79.62 580 VAL A N 1
ATOM 4190 C CA . VAL A 1 580 ? 1.593 -7.978 10.957 1.00 79.62 580 VAL A CA 1
ATOM 4191 C C . VAL A 1 580 ? 0.942 -7.598 12.289 1.00 79.62 580 VAL A C 1
ATOM 4193 O O . VAL A 1 580 ? 1.385 -6.721 13.021 1.00 79.62 580 VAL A O 1
ATOM 4196 N N . LEU A 1 581 ? -0.198 -8.233 12.565 1.00 68.38 581 LEU A N 1
ATOM 4197 C CA . LEU A 1 581 ? -1.191 -7.790 13.553 1.00 68.38 581 LEU A CA 1
ATOM 4198 C C . LEU A 1 581 ? -0.785 -7.935 15.040 1.00 68.38 581 LEU A C 1
ATOM 4200 O O . LEU A 1 581 ? -1.549 -7.502 15.902 1.00 68.38 581 LEU A O 1
ATOM 4204 N N . ASP A 1 582 ? 0.380 -8.513 15.358 1.00 64.00 582 ASP A N 1
ATOM 4205 C CA . ASP A 1 582 ? 0.951 -8.571 16.718 1.00 64.00 582 ASP A CA 1
ATOM 4206 C C . ASP A 1 582 ? 2.121 -7.592 16.951 1.00 64.00 582 ASP A C 1
ATOM 4208 O O . ASP A 1 582 ? 2.623 -7.499 18.073 1.00 64.00 582 ASP A O 1
ATOM 4212 N N . LYS A 1 583 ? 2.527 -6.835 15.923 1.00 69.12 583 LYS A N 1
ATOM 4213 C CA . LYS A 1 583 ? 3.519 -5.758 16.005 1.00 69.12 583 LYS A CA 1
ATOM 4214 C C . LYS A 1 583 ? 2.830 -4.423 15.745 1.00 69.12 583 LYS A C 1
ATOM 4216 O O . LYS A 1 583 ? 2.256 -4.220 14.679 1.00 69.12 583 LYS A O 1
ATOM 4221 N N . ILE A 1 584 ? 2.880 -3.530 16.730 1.00 73.81 584 ILE A N 1
ATOM 4222 C CA . ILE A 1 584 ? 2.282 -2.190 16.681 1.00 73.81 584 ILE A CA 1
ATOM 4223 C C . ILE A 1 584 ? 3.419 -1.177 16.728 1.00 73.81 584 ILE A C 1
ATOM 4225 O O . ILE A 1 584 ? 4.184 -1.203 17.691 1.00 73.81 584 ILE A O 1
ATOM 4229 N N . ASP A 1 585 ? 3.518 -0.327 15.706 1.00 74.88 585 ASP A N 1
ATOM 4230 C CA . ASP A 1 585 ? 4.535 0.728 15.572 1.00 74.88 585 ASP A CA 1
ATOM 4231 C C . ASP A 1 585 ? 5.987 0.228 15.838 1.00 74.88 585 ASP A C 1
ATOM 4233 O O . ASP A 1 585 ? 6.805 0.931 16.437 1.00 74.88 585 ASP A O 1
ATOM 4237 N N . ASP A 1 586 ? 6.280 -1.032 15.476 1.00 77.94 586 ASP A N 1
ATOM 4238 C CA . ASP A 1 586 ? 7.556 -1.714 15.730 1.00 77.94 586 ASP A CA 1
ATOM 4239 C C . ASP A 1 586 ? 7.906 -2.767 14.658 1.00 77.94 586 ASP A C 1
ATOM 4241 O O . ASP A 1 586 ? 7.683 -3.979 14.811 1.00 77.94 586 ASP A O 1
ATOM 4245 N N . CYS A 1 587 ? 8.568 -2.318 13.596 1.00 81.62 587 CYS A N 1
ATOM 4246 C CA . CYS A 1 587 ? 9.195 -3.194 12.607 1.00 81.62 587 CYS A CA 1
ATOM 4247 C C . CYS A 1 587 ? 10.462 -3.941 13.076 1.00 81.62 587 CYS A C 1
ATOM 4249 O O . CYS A 1 587 ? 11.042 -4.700 12.295 1.00 81.62 587 CYS A O 1
ATOM 4251 N N . THR A 1 588 ? 10.912 -3.806 14.333 1.00 83.06 588 THR A N 1
ATOM 4252 C CA . THR A 1 588 ? 12.169 -4.428 14.791 1.00 83.06 588 THR A CA 1
ATOM 4253 C C . THR A 1 588 ? 12.135 -5.949 14.640 1.00 83.06 588 THR A C 1
ATOM 4255 O O . THR A 1 588 ? 11.323 -6.637 15.266 1.00 83.06 588 THR A O 1
ATOM 4258 N N . GLY A 1 589 ? 13.044 -6.476 13.816 1.00 80.88 589 GLY A N 1
ATOM 4259 C CA . GLY A 1 589 ? 13.196 -7.909 13.549 1.00 80.88 589 GLY A CA 1
ATOM 4260 C C . GLY A 1 589 ? 12.126 -8.526 12.642 1.00 80.88 589 GLY A C 1
ATOM 4261 O O . GLY A 1 589 ? 12.181 -9.734 12.421 1.00 80.88 589 GLY A O 1
ATOM 4262 N N . VAL A 1 590 ? 11.177 -7.736 12.129 1.00 84.88 590 VAL A N 1
ATOM 4263 C CA . VAL A 1 590 ? 10.116 -8.204 11.228 1.00 84.88 590 VAL A CA 1
ATOM 4264 C C . VAL A 1 590 ? 10.648 -8.281 9.799 1.00 84.88 590 VAL A C 1
ATOM 4266 O O . VAL A 1 590 ? 11.224 -7.316 9.302 1.00 84.88 590 VAL A O 1
ATOM 4269 N N . SER A 1 591 ? 10.433 -9.404 9.113 1.00 88.31 591 SER A N 1
ATOM 4270 C CA . SER A 1 591 ? 10.750 -9.524 7.685 1.00 88.31 591 SER A CA 1
ATOM 4271 C C . SER A 1 591 ? 9.812 -10.477 6.946 1.00 88.31 591 SER A C 1
ATOM 4273 O O . SER A 1 591 ? 9.215 -11.379 7.538 1.00 88.31 591 SER A O 1
ATOM 4275 N N . GLY A 1 592 ? 9.680 -10.255 5.637 1.00 89.38 592 GLY A N 1
ATOM 4276 C CA . GLY A 1 592 ? 8.966 -11.127 4.708 1.00 89.38 592 GLY A CA 1
ATOM 4277 C C . GLY A 1 592 ? 9.925 -11.778 3.712 1.00 89.38 592 GLY A C 1
ATOM 4278 O O . GLY A 1 592 ? 10.973 -11.225 3.383 1.00 89.38 592 GLY A O 1
ATOM 4279 N N . THR A 1 593 ? 9.590 -12.967 3.220 1.00 91.94 593 THR A N 1
ATOM 4280 C CA . THR A 1 593 ? 10.280 -13.602 2.086 1.00 91.94 593 THR A CA 1
ATOM 4281 C C . THR A 1 593 ? 9.309 -14.532 1.372 1.00 91.94 593 THR A C 1
ATOM 4283 O O . THR A 1 593 ? 8.804 -15.477 1.981 1.00 91.94 593 THR A O 1
ATOM 4286 N N . ASP A 1 594 ? 9.021 -14.285 0.094 1.00 93.38 594 ASP A N 1
ATOM 4287 C CA . ASP A 1 594 ? 8.132 -15.164 -0.666 1.00 93.38 594 ASP A CA 1
ATOM 4288 C C . ASP A 1 594 ? 8.817 -16.452 -1.150 1.00 93.38 594 ASP A C 1
ATOM 4290 O O . ASP A 1 594 ? 10.039 -16.550 -1.253 1.00 93.38 594 ASP A O 1
ATOM 4294 N N . THR A 1 595 ? 8.005 -17.476 -1.409 1.00 94.25 595 THR A N 1
ATOM 4295 C CA . THR A 1 595 ? 8.464 -18.858 -1.620 1.00 94.25 595 THR A CA 1
ATOM 4296 C C . THR A 1 595 ? 9.106 -19.061 -2.993 1.00 94.25 595 THR A C 1
ATOM 4298 O O . THR A 1 595 ? 9.963 -19.930 -3.150 1.00 94.25 595 THR A O 1
ATOM 4301 N N . ASN A 1 596 ? 8.720 -18.249 -3.980 1.00 90.81 596 ASN A N 1
ATOM 4302 C CA . ASN A 1 596 ? 9.237 -18.312 -5.348 1.00 90.81 596 ASN A CA 1
ATOM 4303 C C . ASN A 1 596 ? 10.375 -17.296 -5.598 1.00 90.81 596 ASN A C 1
ATOM 4305 O O . ASN A 1 596 ? 10.979 -17.302 -6.678 1.00 90.81 596 ASN A O 1
ATOM 4309 N N . GLY A 1 597 ? 10.665 -16.428 -4.620 1.00 89.69 597 GLY A N 1
ATOM 4310 C CA . GLY A 1 597 ? 11.568 -15.284 -4.730 1.00 89.69 597 GLY A CA 1
ATOM 4311 C C . GLY A 1 597 ? 11.122 -14.312 -5.820 1.00 89.69 597 GLY A C 1
ATOM 4312 O O . GLY A 1 597 ? 11.877 -14.072 -6.756 1.00 89.69 597 GLY A O 1
ATOM 4313 N N . TRP A 1 598 ? 9.870 -13.864 -5.807 1.00 87.69 598 TRP A N 1
ATOM 4314 C CA . TRP A 1 598 ? 9.336 -12.941 -6.814 1.00 87.69 598 TRP A CA 1
ATOM 4315 C C . TRP A 1 598 ? 9.518 -11.477 -6.442 1.00 87.69 598 TRP A C 1
ATOM 4317 O O . TRP A 1 598 ? 9.846 -10.696 -7.326 1.00 87.69 598 TRP A O 1
ATOM 4327 N N . MET A 1 599 ? 9.294 -11.115 -5.179 1.00 83.12 599 MET A N 1
ATOM 4328 C CA . MET A 1 599 ? 9.231 -9.728 -4.716 1.00 83.12 599 MET A CA 1
ATOM 4329 C C . MET A 1 599 ? 10.186 -9.480 -3.553 1.00 83.12 599 MET A C 1
ATOM 4331 O O . MET A 1 599 ? 10.381 -10.353 -2.702 1.00 83.12 599 MET A O 1
ATOM 4335 N N . ASP A 1 600 ? 10.740 -8.278 -3.478 1.00 78.81 600 ASP A N 1
ATOM 4336 C CA . ASP A 1 600 ? 11.392 -7.790 -2.263 1.00 78.81 600 ASP A CA 1
ATOM 4337 C C . ASP A 1 600 ? 10.341 -7.299 -1.251 1.00 78.81 600 ASP A C 1
ATOM 4339 O O . ASP A 1 600 ? 9.272 -6.823 -1.640 1.00 78.81 600 ASP A O 1
ATOM 4343 N N . TRP A 1 601 ? 10.604 -7.468 0.052 1.00 82.69 601 TRP A N 1
ATOM 4344 C CA . TRP A 1 601 ? 9.626 -7.249 1.131 1.00 82.69 601 TRP A CA 1
ATOM 4345 C C . TRP A 1 601 ? 10.179 -6.364 2.248 1.00 82.69 601 TRP A C 1
ATOM 4347 O O . TRP A 1 601 ? 11.193 -6.686 2.868 1.00 82.69 601 TRP A O 1
ATOM 4357 N N . TYR A 1 602 ? 9.444 -5.302 2.565 1.00 81.50 602 TYR A N 1
ATOM 4358 C CA . TYR A 1 602 ? 9.845 -4.232 3.477 1.00 81.50 602 TYR A CA 1
ATOM 4359 C C . TYR A 1 602 ? 8.832 -4.121 4.617 1.00 81.50 602 TYR A C 1
ATOM 4361 O O . TYR A 1 602 ? 7.627 -4.197 4.376 1.00 81.50 602 TYR A O 1
ATOM 4369 N N . CYS A 1 603 ? 9.295 -3.956 5.859 1.00 83.75 603 CYS A N 1
ATOM 4370 C CA . CYS A 1 603 ? 8.409 -3.672 6.990 1.00 83.75 603 CYS A CA 1
ATOM 4371 C C . CYS A 1 603 ? 8.228 -2.161 7.157 1.00 83.75 603 CYS A C 1
ATOM 4373 O O . CYS A 1 603 ? 9.190 -1.405 7.035 1.00 83.75 603 CYS A O 1
ATOM 4375 N N . ILE A 1 604 ? 6.993 -1.743 7.435 1.00 78.94 604 ILE A N 1
ATOM 4376 C CA . ILE A 1 604 ? 6.559 -0.349 7.448 1.00 78.94 604 ILE A CA 1
ATOM 4377 C C . ILE A 1 604 ? 5.682 -0.065 8.663 1.00 78.94 604 ILE A C 1
ATOM 4379 O O . ILE A 1 604 ? 4.660 -0.726 8.859 1.00 78.94 604 ILE A O 1
ATOM 4383 N N . ASP A 1 605 ? 6.025 0.982 9.407 1.00 76.94 605 ASP A N 1
ATOM 4384 C CA . ASP A 1 605 ? 5.174 1.571 10.440 1.00 76.94 605 ASP A CA 1
ATOM 4385 C C . ASP A 1 605 ? 4.225 2.605 9.781 1.00 76.94 605 ASP A C 1
ATOM 4387 O O . ASP A 1 605 ? 4.684 3.669 9.350 1.00 76.94 605 ASP A O 1
ATOM 4391 N N . PRO A 1 606 ? 2.914 2.322 9.619 1.00 66.62 606 PRO A N 1
ATOM 4392 C CA . PRO A 1 606 ? 1.977 3.270 9.015 1.00 66.62 606 PRO A CA 1
ATOM 4393 C C . PRO A 1 606 ? 1.716 4.480 9.931 1.00 66.62 606 PRO A C 1
ATOM 4395 O O . PRO A 1 606 ? 1.907 4.429 11.142 1.00 66.62 606 PRO A O 1
ATOM 4398 N N . ALA A 1 607 ? 1.246 5.594 9.362 1.00 55.25 607 ALA A N 1
ATOM 4399 C CA . ALA A 1 607 ? 1.070 6.841 10.108 1.00 55.25 607 ALA A CA 1
ATOM 4400 C C . ALA A 1 607 ? -0.089 6.785 11.132 1.00 55.25 607 ALA A C 1
ATOM 4402 O O . ALA A 1 607 ? -1.252 7.020 10.799 1.00 55.25 607 ALA A O 1
ATOM 4403 N N . GLY A 1 608 ? 0.255 6.539 12.398 1.00 56.62 608 GLY A N 1
ATOM 4404 C CA . GLY A 1 608 ? -0.664 6.452 13.540 1.00 56.62 608 GLY A CA 1
ATOM 4405 C C . GLY A 1 608 ? -0.593 5.079 14.210 1.00 56.62 608 GLY A C 1
ATOM 4406 O O . GLY A 1 608 ? -0.111 4.136 13.602 1.00 56.62 608 GLY A O 1
ATOM 4407 N N . THR A 1 609 ? -1.081 4.957 15.450 1.00 52.28 609 THR A N 1
ATOM 4408 C CA . THR A 1 609 ? -0.948 3.708 16.225 1.00 52.28 609 THR A CA 1
ATOM 4409 C C . THR A 1 609 ? -1.662 2.546 15.534 1.00 52.28 609 THR A C 1
ATOM 4411 O O . THR A 1 609 ? -2.900 2.503 15.527 1.00 52.28 609 THR A O 1
ATOM 4414 N N . GLY A 1 610 ? -0.910 1.608 14.963 1.00 59.16 610 GLY A N 1
ATOM 4415 C CA . GLY A 1 610 ? -1.460 0.592 14.073 1.00 59.16 610 GLY A CA 1
ATOM 4416 C C . GLY A 1 610 ? -0.548 -0.618 13.862 1.00 59.16 610 GLY A C 1
ATOM 4417 O O . GLY A 1 610 ? 0.628 -0.598 14.218 1.00 59.16 610 GLY A O 1
ATOM 4418 N N . PRO A 1 611 ? -1.090 -1.712 13.303 1.00 70.12 611 PRO A N 1
ATOM 4419 C CA . PRO A 1 611 ? -0.289 -2.878 12.972 1.00 70.12 611 PRO A CA 1
ATOM 4420 C C . PRO A 1 611 ? 0.677 -2.554 11.835 1.00 70.12 611 PRO A C 1
ATOM 4422 O O . PRO A 1 611 ? 0.268 -1.978 10.822 1.00 70.12 611 PRO A O 1
ATOM 4425 N N . VAL A 1 612 ? 1.934 -2.964 11.984 1.00 81.56 612 VAL A N 1
ATOM 4426 C CA . VAL A 1 612 ? 2.948 -2.746 10.947 1.00 81.56 612 VAL A CA 1
ATOM 4427 C C . VAL A 1 612 ? 2.606 -3.541 9.685 1.00 81.56 612 VAL A C 1
ATOM 4429 O O . VAL A 1 612 ? 1.965 -4.599 9.733 1.00 81.56 612 VAL A O 1
ATOM 4432 N N . LEU A 1 613 ? 3.004 -3.017 8.532 1.00 85.06 613 LEU A N 1
ATOM 4433 C CA . LEU A 1 613 ? 2.730 -3.613 7.229 1.00 85.06 613 LEU A CA 1
ATOM 4434 C C . LEU A 1 613 ? 4.012 -4.217 6.665 1.00 85.06 613 LEU A C 1
ATOM 4436 O O . LEU A 1 613 ? 5.018 -3.527 6.556 1.00 85.06 613 LEU A O 1
ATOM 4440 N N . LEU A 1 614 ? 3.965 -5.479 6.242 1.00 88.00 614 LEU A N 1
ATOM 4441 C CA . LEU A 1 614 ? 4.945 -6.006 5.295 1.00 88.00 614 LEU A CA 1
ATOM 4442 C C . LEU A 1 614 ? 4.435 -5.722 3.888 1.00 88.00 614 LEU A C 1
ATOM 4444 O O . LEU A 1 614 ? 3.383 -6.234 3.507 1.00 88.00 614 LEU A O 1
ATOM 4448 N N . VAL A 1 615 ? 5.157 -4.900 3.133 1.00 87.31 615 VAL A N 1
ATOM 4449 C CA . VAL A 1 615 ? 4.787 -4.463 1.782 1.00 87.31 615 VAL A CA 1
ATOM 4450 C C . VAL A 1 615 ? 5.801 -4.979 0.766 1.00 87.31 615 VAL A C 1
ATOM 4452 O O . VAL A 1 615 ? 6.997 -5.025 1.052 1.00 87.31 615 VAL A O 1
ATOM 4455 N N . SER A 1 616 ? 5.323 -5.389 -0.409 1.00 84.12 616 SER A N 1
ATOM 4456 C CA . SER A 1 616 ? 6.171 -5.806 -1.526 1.00 84.12 616 SER A CA 1
ATOM 4457 C C . SER A 1 616 ? 6.602 -4.609 -2.376 1.00 84.12 616 SER A C 1
ATOM 4459 O O . SER A 1 616 ? 5.751 -3.808 -2.767 1.00 84.12 616 SER A O 1
ATOM 4461 N N . GLY A 1 617 ? 7.892 -4.526 -2.701 1.00 72.12 617 GLY A N 1
ATOM 4462 C CA . GLY A 1 617 ? 8.463 -3.502 -3.581 1.00 72.12 617 GLY A CA 1
ATOM 4463 C C . GLY A 1 617 ? 8.673 -4.001 -5.016 1.00 72.12 617 GLY A C 1
ATOM 4464 O O . GLY A 1 617 ? 7.720 -4.328 -5.730 1.00 72.12 617 GLY A O 1
ATOM 4465 N N . GLY A 1 618 ? 9.936 -4.031 -5.445 1.00 69.00 618 GLY A N 1
ATOM 4466 C CA . GLY A 1 618 ? 10.347 -4.492 -6.773 1.00 69.00 618 GLY A CA 1
ATOM 4467 C C . GLY A 1 618 ? 10.155 -5.989 -7.016 1.00 69.00 618 GLY A C 1
ATOM 4468 O O . GLY A 1 618 ? 10.072 -6.787 -6.078 1.00 69.00 618 GLY A O 1
ATOM 4469 N N . LEU A 1 619 ? 10.159 -6.366 -8.299 1.00 76.19 619 LEU A N 1
ATOM 4470 C CA . LEU A 1 619 ? 10.462 -7.737 -8.705 1.00 76.19 619 LEU A CA 1
ATOM 4471 C C . LEU A 1 619 ? 11.940 -8.031 -8.412 1.00 76.19 619 LEU A C 1
ATOM 4473 O O . LEU A 1 619 ? 12.816 -7.276 -8.833 1.00 76.19 619 LEU A O 1
ATOM 4477 N N . GLN A 1 620 ? 12.221 -9.155 -7.751 1.00 72.69 620 GLN A N 1
ATOM 4478 C CA . GLN A 1 620 ? 13.591 -9.557 -7.425 1.00 72.69 620 GLN A CA 1
ATOM 4479 C C . GLN A 1 620 ? 14.460 -9.672 -8.686 1.00 72.69 620 GLN A C 1
ATOM 4481 O O . GLN A 1 620 ? 14.001 -10.075 -9.759 1.00 72.69 620 GLN A O 1
ATOM 4486 N N . THR A 1 621 ? 15.755 -9.385 -8.538 1.00 66.75 621 THR A N 1
ATOM 4487 C CA . THR A 1 621 ? 16.735 -9.440 -9.636 1.00 66.75 621 THR A CA 1
ATOM 4488 C C . THR A 1 621 ? 16.656 -10.749 -10.434 1.00 66.75 621 THR A C 1
ATOM 4490 O O . THR A 1 621 ? 16.796 -11.847 -9.891 1.00 66.75 621 THR A O 1
ATOM 4493 N N . GLY A 1 622 ? 16.456 -10.622 -11.750 1.00 70.69 622 GLY A N 1
ATOM 4494 C CA . GLY A 1 622 ? 16.302 -11.754 -12.669 1.00 70.69 622 GLY A CA 1
ATOM 4495 C C . GLY A 1 622 ? 14.893 -12.363 -12.737 1.00 70.69 622 GLY A C 1
ATOM 4496 O O . GLY A 1 622 ? 14.745 -13.439 -13.323 1.00 70.69 622 GLY A O 1
ATOM 4497 N N . LYS A 1 623 ? 13.874 -11.712 -12.160 1.00 81.50 623 LYS A N 1
ATOM 4498 C CA . LYS A 1 623 ? 12.451 -12.036 -12.352 1.00 81.50 623 LYS A CA 1
ATOM 4499 C C . LYS A 1 623 ? 11.777 -11.033 -13.286 1.00 81.50 623 LYS A C 1
ATOM 4501 O O . LYS A 1 623 ? 12.048 -9.839 -13.227 1.00 81.50 623 LYS A O 1
ATOM 4506 N N . ASP A 1 624 ? 10.874 -11.537 -14.119 1.00 84.31 624 ASP A N 1
ATOM 4507 C CA . ASP A 1 624 ? 9.976 -10.760 -14.976 1.00 84.31 624 ASP A CA 1
ATOM 4508 C C . ASP A 1 624 ? 8.520 -11.205 -14.753 1.00 84.31 624 ASP A C 1
ATOM 4510 O O . ASP A 1 624 ? 8.270 -12.281 -14.209 1.00 84.31 624 ASP A O 1
ATOM 4514 N N . LEU A 1 625 ? 7.558 -10.472 -15.330 1.00 89.56 625 LEU A N 1
ATOM 4515 C CA . LEU A 1 625 ? 6.134 -10.839 -15.372 1.00 89.56 625 LEU A CA 1
ATOM 4516 C C . LEU A 1 625 ? 5.870 -12.309 -15.777 1.00 89.56 625 LEU A C 1
ATOM 4518 O O . LEU A 1 625 ? 4.993 -12.960 -15.205 1.00 89.56 625 LEU A O 1
ATOM 4522 N N . LYS A 1 626 ? 6.635 -12.863 -16.730 1.00 89.81 626 LYS A N 1
ATOM 4523 C CA . LYS A 1 626 ? 6.526 -14.281 -17.129 1.00 89.81 626 LYS A CA 1
ATOM 4524 C C . LYS A 1 626 ? 6.667 -15.280 -15.967 1.00 89.81 626 LYS A C 1
ATOM 4526 O O . LYS A 1 626 ? 6.071 -16.349 -16.027 1.00 89.81 626 LYS A O 1
ATOM 4531 N N . ASP A 1 627 ? 7.411 -14.968 -14.909 1.00 92.38 627 ASP A N 1
ATOM 4532 C CA . ASP A 1 627 ? 7.670 -15.924 -13.821 1.00 92.38 627 ASP A CA 1
ATOM 4533 C C . ASP A 1 627 ? 6.488 -16.035 -12.835 1.00 92.38 627 ASP A C 1
ATOM 4535 O O . ASP A 1 627 ? 6.413 -16.984 -12.049 1.00 92.38 627 ASP A O 1
ATOM 4539 N N . LEU A 1 628 ? 5.526 -15.106 -12.915 1.00 94.56 628 LEU A N 1
ATOM 4540 C CA . LEU A 1 628 ? 4.312 -15.067 -12.094 1.00 94.56 628 LEU A CA 1
ATOM 4541 C C . LEU A 1 628 ? 3.105 -15.754 -12.765 1.00 94.56 628 LEU A C 1
ATOM 4543 O O . LEU A 1 628 ? 2.035 -15.838 -12.165 1.00 94.56 628 LEU A O 1
ATOM 4547 N N . ILE A 1 629 ? 3.258 -16.272 -13.989 1.00 95.81 629 ILE A N 1
ATOM 4548 C CA . ILE A 1 629 ? 2.169 -16.787 -14.837 1.00 95.81 629 ILE A CA 1
ATOM 4549 C C . ILE A 1 629 ? 2.342 -18.292 -15.112 1.00 95.81 629 ILE A C 1
ATOM 4551 O O . ILE A 1 629 ? 3.426 -18.741 -15.489 1.00 95.81 629 ILE A O 1
ATOM 4555 N N . ASP A 1 630 ? 1.264 -19.077 -14.992 1.00 95.19 630 ASP A N 1
ATOM 4556 C CA . ASP A 1 630 ? 1.194 -20.409 -15.604 1.00 95.19 630 ASP A CA 1
ATOM 4557 C C . ASP A 1 630 ? 0.805 -20.254 -17.084 1.00 95.19 630 ASP A C 1
ATOM 4559 O O . ASP A 1 630 ? -0.308 -19.860 -17.437 1.00 95.19 630 ASP A O 1
ATOM 4563 N N . PHE A 1 631 ? 1.750 -20.561 -17.971 1.00 94.94 631 PHE A N 1
ATOM 4564 C CA . PHE A 1 631 ? 1.532 -20.564 -19.417 1.00 94.94 631 PHE A CA 1
ATOM 4565 C C . PHE A 1 631 ? 0.920 -21.880 -19.938 1.00 94.94 631 PHE A C 1
ATOM 4567 O O . PHE A 1 631 ? 0.413 -21.915 -21.062 1.00 94.94 631 PHE A O 1
ATOM 4574 N N . ALA A 1 632 ? 0.984 -22.977 -19.176 1.00 90.81 632 ALA A N 1
ATOM 4575 C CA . ALA A 1 632 ? 0.365 -24.258 -19.527 1.00 90.81 632 ALA A CA 1
ATOM 4576 C C . ALA A 1 632 ? -1.139 -24.254 -19.217 1.00 90.81 632 ALA A C 1
ATOM 4578 O O . ALA A 1 632 ? -1.931 -24.708 -20.046 1.00 90.81 632 ALA A O 1
ATOM 4579 N N . THR A 1 633 ? -1.525 -23.670 -18.082 1.00 93.50 633 THR A N 1
ATOM 4580 C CA . THR A 1 633 ? -2.914 -23.374 -17.708 1.00 93.50 633 THR A CA 1
ATOM 4581 C C . THR A 1 633 ? -3.050 -21.858 -17.537 1.00 93.50 633 THR A C 1
ATOM 4583 O O . THR A 1 633 ? -2.758 -21.384 -16.449 1.00 93.50 633 THR A O 1
ATOM 4586 N N . PRO A 1 634 ? -3.456 -21.083 -18.568 1.00 94.56 634 PRO A N 1
ATOM 4587 C CA . PRO A 1 634 ? -3.460 -19.612 -18.546 1.00 94.56 634 PRO A CA 1
ATOM 4588 C C . PRO A 1 634 ? -4.086 -18.992 -17.285 1.00 94.56 634 PRO A C 1
ATOM 4590 O O . PRO A 1 634 ? -5.300 -18.815 -17.194 1.00 94.56 634 PRO A O 1
ATOM 4593 N N . ALA A 1 635 ? -3.234 -18.690 -16.306 1.00 96.56 635 ALA A N 1
ATOM 4594 C CA . ALA A 1 635 ? -3.584 -18.258 -14.957 1.00 96.56 635 ALA A CA 1
ATOM 4595 C C . ALA A 1 635 ? -2.355 -17.637 -14.271 1.00 96.56 635 ALA A C 1
ATOM 4597 O O . ALA A 1 635 ? -1.232 -17.722 -14.767 1.00 96.56 635 ALA A O 1
ATOM 4598 N N . TRP A 1 636 ? -2.554 -17.036 -13.101 1.00 96.88 636 TRP A N 1
ATOM 4599 C CA . TRP A 1 636 ? -1.451 -16.643 -12.223 1.00 96.88 636 TRP A CA 1
ATOM 4600 C C . TRP A 1 636 ? -0.943 -17.849 -11.429 1.00 96.88 636 TRP A C 1
ATOM 4602 O O . TRP A 1 636 ? -1.739 -18.621 -10.889 1.00 96.88 636 TRP A O 1
ATOM 4612 N N . ASN A 1 637 ? 0.377 -17.982 -11.313 1.00 95.69 637 ASN A N 1
ATOM 4613 C CA . ASN A 1 637 ? 1.001 -18.922 -10.386 1.00 95.69 637 ASN A CA 1
ATOM 4614 C C . ASN A 1 637 ? 0.627 -18.552 -8.937 1.00 95.69 637 ASN A C 1
ATOM 4616 O O . ASN A 1 637 ? 0.441 -17.380 -8.600 1.00 95.69 637 ASN A O 1
ATOM 4620 N N . THR A 1 638 ? 0.558 -19.545 -8.049 1.00 94.75 638 THR A N 1
ATOM 4621 C CA . THR A 1 638 ? 0.351 -19.311 -6.611 1.00 94.75 638 THR A CA 1
ATOM 4622 C C . THR A 1 638 ? 1.671 -19.084 -5.882 1.00 94.75 638 THR A C 1
ATOM 4624 O O . THR A 1 638 ? 2.645 -19.794 -6.144 1.00 94.75 638 THR A O 1
ATOM 4627 N N . ASN A 1 639 ? 1.688 -18.178 -4.905 1.00 94.44 639 ASN A N 1
ATOM 4628 C CA . ASN A 1 639 ? 2.851 -17.928 -4.056 1.00 94.44 639 ASN A CA 1
ATOM 4629 C C . ASN A 1 639 ? 2.448 -17.617 -2.604 1.00 94.44 639 ASN A C 1
ATOM 4631 O O . ASN A 1 639 ? 1.348 -17.128 -2.337 1.00 94.44 639 ASN A O 1
ATOM 4635 N N . SER A 1 640 ? 3.348 -17.937 -1.679 1.00 92.00 640 SER A N 1
ATOM 4636 C CA . SER A 1 640 ? 3.212 -17.849 -0.220 1.00 92.00 640 SER A CA 1
ATOM 4637 C C . SER A 1 640 ? 4.374 -17.056 0.370 1.00 92.00 640 SER A C 1
ATOM 4639 O O . SER A 1 640 ? 5.491 -17.134 -0.141 1.00 92.00 640 SER A O 1
ATOM 4641 N N . VAL A 1 641 ? 4.144 -16.334 1.465 1.00 94.00 641 VAL A N 1
ATOM 4642 C CA . VAL A 1 641 ? 5.154 -15.463 2.092 1.00 94.00 641 VAL A CA 1
ATOM 4643 C C . VAL A 1 641 ? 5.496 -15.985 3.476 1.00 94.00 641 VAL A C 1
ATOM 4645 O O . VAL A 1 641 ? 4.629 -16.087 4.341 1.00 94.00 641 VAL A O 1
ATOM 4648 N N . THR A 1 642 ? 6.764 -16.326 3.688 1.00 92.31 642 THR A N 1
ATOM 4649 C CA . THR A 1 642 ? 7.293 -16.606 5.023 1.00 92.31 642 THR A CA 1
ATOM 4650 C C . THR A 1 642 ? 7.435 -15.298 5.778 1.00 92.31 642 THR A C 1
ATOM 4652 O O . THR A 1 642 ? 7.968 -14.334 5.230 1.00 92.31 642 THR A O 1
ATOM 4655 N N . ILE A 1 643 ? 6.958 -15.269 7.020 1.00 89.88 643 ILE A N 1
ATOM 4656 C CA . ILE A 1 643 ? 6.971 -14.079 7.867 1.00 89.88 643 ILE A CA 1
ATOM 4657 C C . ILE A 1 643 ? 7.798 -14.390 9.118 1.00 89.88 643 ILE A C 1
ATOM 4659 O O . ILE A 1 643 ? 7.572 -15.398 9.787 1.00 89.88 643 ILE A O 1
ATOM 4663 N N . ALA A 1 644 ? 8.783 -13.546 9.421 1.00 88.31 644 ALA A N 1
ATOM 4664 C CA . ALA A 1 644 ? 9.682 -13.694 10.563 1.00 88.31 644 ALA A CA 1
ATOM 4665 C C . ALA A 1 644 ? 9.579 -12.492 11.517 1.00 88.31 644 ALA A C 1
ATOM 4667 O O . ALA A 1 644 ? 9.160 -11.409 11.118 1.00 88.31 644 ALA A O 1
ATOM 4668 N N . GLY A 1 645 ? 9.955 -12.691 12.787 1.00 82.19 645 GLY A N 1
ATOM 4669 C CA . GLY A 1 645 ? 9.914 -11.649 13.829 1.00 82.19 645 GLY A CA 1
ATOM 4670 C C . GLY A 1 645 ? 8.553 -11.436 14.506 1.00 82.19 645 GLY A C 1
ATOM 4671 O O . GLY A 1 645 ? 8.385 -10.472 15.249 1.00 82.19 645 GLY A O 1
ATOM 4672 N N . THR A 1 646 ? 7.588 -12.321 14.256 1.00 79.62 646 THR A N 1
ATOM 4673 C CA . THR A 1 646 ? 6.170 -12.198 14.640 1.00 79.62 646 THR A CA 1
ATOM 4674 C C . THR A 1 646 ? 5.553 -13.585 14.881 1.00 79.62 646 THR A C 1
ATOM 4676 O O . THR A 1 646 ? 6.120 -14.605 14.482 1.00 79.62 646 THR A O 1
ATOM 4679 N N . ASN A 1 647 ? 4.401 -13.631 15.554 1.00 68.19 647 ASN A N 1
ATOM 4680 C CA . ASN A 1 647 ? 3.555 -14.815 15.726 1.00 68.19 647 ASN A CA 1
ATOM 4681 C C . ASN A 1 647 ? 2.470 -14.941 14.632 1.00 68.19 647 ASN A C 1
ATOM 4683 O O . ASN A 1 647 ? 1.717 -15.919 14.636 1.00 68.19 647 ASN A O 1
ATOM 4687 N N . VAL A 1 648 ? 2.355 -13.966 13.721 1.00 70.31 648 VAL A N 1
ATOM 4688 C CA . VAL A 1 648 ? 1.462 -14.024 12.554 1.00 70.31 648 VAL A CA 1
ATOM 4689 C C . VAL A 1 648 ? 1.934 -15.149 11.626 1.00 70.31 648 VAL A C 1
ATOM 4691 O O . VAL A 1 648 ? 3.111 -15.181 11.263 1.00 70.31 648 VAL A O 1
ATOM 4694 N N . PRO A 1 649 ? 1.060 -16.095 11.237 1.00 71.25 649 PRO A N 1
ATOM 4695 C CA . PRO A 1 649 ? 1.465 -17.207 10.390 1.00 71.25 649 PRO A CA 1
ATOM 4696 C C . PRO A 1 649 ? 1.767 -16.747 8.963 1.00 71.25 649 PRO A C 1
ATOM 4698 O O . PRO A 1 649 ? 1.129 -15.829 8.448 1.00 71.25 649 PRO A O 1
ATOM 4701 N N . ASN A 1 650 ? 2.695 -17.459 8.318 1.00 83.38 650 ASN A N 1
ATOM 4702 C CA . ASN A 1 650 ? 3.051 -17.301 6.908 1.00 83.38 650 ASN A CA 1
ATOM 4703 C C . ASN A 1 650 ? 1.820 -17.133 6.002 1.00 83.38 650 ASN A C 1
ATOM 4705 O O . ASN A 1 650 ? 0.847 -17.884 6.122 1.00 83.38 650 ASN A O 1
ATOM 4709 N N . ALA A 1 651 ? 1.905 -16.210 5.042 1.00 86.88 651 ALA A N 1
ATOM 4710 C CA . ALA A 1 651 ? 0.857 -16.002 4.056 1.00 86.88 651 ALA A CA 1
ATOM 4711 C C . ALA A 1 651 ? 0.650 -17.285 3.228 1.00 86.88 651 ALA A C 1
ATOM 4713 O O . ALA A 1 651 ? 1.624 -17.794 2.658 1.00 86.88 651 ALA A O 1
ATOM 4714 N N . PRO A 1 652 ? -0.582 -17.822 3.141 1.00 85.06 652 PRO A N 1
ATOM 4715 C CA . PRO A 1 652 ? -0.855 -19.059 2.417 1.00 85.06 652 PRO A CA 1
ATOM 4716 C C . PRO A 1 652 ? -0.632 -18.894 0.909 1.00 85.06 652 PRO A C 1
ATOM 4718 O O . PRO A 1 652 ? -0.686 -17.787 0.374 1.00 85.06 652 PRO A O 1
ATOM 4721 N N . ALA A 1 653 ? -0.397 -20.010 0.214 1.00 90.75 653 ALA A N 1
ATOM 4722 C CA . ALA A 1 653 ? -0.144 -19.999 -1.223 1.00 90.75 653 ALA A CA 1
ATOM 4723 C C . ALA A 1 653 ? -1.406 -19.585 -1.998 1.00 90.75 653 ALA A C 1
ATOM 4725 O O . ALA A 1 653 ? -2.400 -20.311 -2.012 1.00 90.75 653 ALA A O 1
ATOM 4726 N N . ALA A 1 654 ? -1.353 -18.425 -2.652 1.00 91.81 654 ALA A N 1
ATOM 4727 C CA . ALA A 1 654 ? -2.472 -17.833 -3.383 1.00 91.81 654 ALA A CA 1
ATOM 4728 C C . ALA A 1 654 ? -1.997 -17.127 -4.661 1.00 91.81 654 ALA A C 1
ATOM 4730 O O . ALA A 1 654 ? -0.827 -16.768 -4.779 1.00 91.81 654 ALA A O 1
ATOM 4731 N N . ALA A 1 655 ? -2.906 -16.912 -5.612 1.00 93.81 655 ALA A N 1
ATOM 4732 C CA . ALA A 1 655 ? -2.693 -15.989 -6.726 1.00 93.81 655 ALA A CA 1
ATOM 4733 C C . ALA A 1 655 ? -3.025 -14.558 -6.264 1.00 93.81 655 ALA A C 1
ATOM 4735 O O . ALA A 1 655 ? -4.095 -14.335 -5.700 1.00 93.81 655 ALA A O 1
ATOM 4736 N N . TRP A 1 656 ? -2.125 -13.593 -6.481 1.00 93.69 656 TRP A N 1
ATOM 4737 C CA . TRP A 1 656 ? -2.238 -12.237 -5.907 1.00 93.69 656 TRP A CA 1
ATOM 4738 C C . TRP A 1 656 ? -2.869 -11.190 -6.847 1.00 93.69 656 TRP A C 1
ATOM 4740 O O . TRP A 1 656 ? -2.912 -10.003 -6.508 1.00 93.69 656 TRP A O 1
ATOM 4750 N N . TRP A 1 657 ? -3.341 -11.600 -8.029 1.00 95.81 657 TRP A N 1
ATOM 4751 C CA . TRP A 1 657 ? -3.868 -10.712 -9.072 1.00 95.81 657 TRP A CA 1
ATOM 4752 C C . TRP A 1 657 ? -5.180 -11.227 -9.6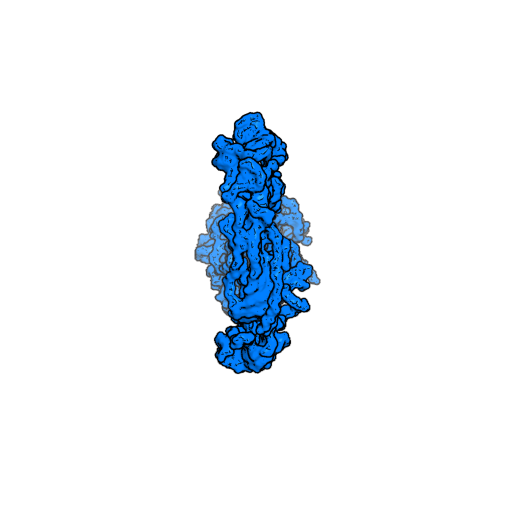53 1.00 95.81 657 TRP A C 1
ATOM 4754 O O . TRP A 1 657 ? -5.355 -12.423 -9.880 1.00 95.81 657 TRP A O 1
ATOM 4764 N N . THR A 1 658 ? -6.098 -10.300 -9.923 1.00 95.31 658 THR A N 1
ATOM 4765 C CA . THR A 1 658 ? -7.454 -10.590 -10.417 1.00 95.31 658 THR A CA 1
ATOM 4766 C C . THR A 1 658 ? -7.609 -10.383 -11.930 1.00 95.31 658 THR A C 1
ATOM 4768 O O . THR A 1 658 ? -8.729 -10.272 -12.429 1.00 95.31 658 THR A O 1
ATOM 4771 N N . ASN A 1 659 ? -6.506 -10.298 -12.686 1.00 96.81 659 ASN A N 1
ATOM 4772 C CA . ASN A 1 659 ? -6.552 -10.193 -14.148 1.00 96.81 659 ASN A CA 1
ATOM 4773 C C . ASN A 1 659 ? -7.096 -11.479 -14.775 1.00 96.81 659 ASN A C 1
ATOM 4775 O O . ASN A 1 659 ? -6.702 -12.579 -14.386 1.00 96.81 659 ASN A O 1
ATOM 4779 N N . THR A 1 660 ? -7.897 -11.337 -15.831 1.00 95.31 660 THR A N 1
ATOM 4780 C CA . THR A 1 660 ? -8.219 -12.457 -16.721 1.00 95.31 660 THR A CA 1
ATOM 4781 C C . THR A 1 660 ? -6.984 -12.801 -17.550 1.00 95.31 660 THR A C 1
ATOM 4783 O O . THR A 1 660 ? -6.618 -12.053 -18.460 1.00 95.31 660 THR A O 1
ATOM 4786 N N . VAL A 1 661 ? -6.356 -13.936 -17.241 1.00 97.75 661 VAL A N 1
ATOM 4787 C CA . VAL A 1 661 ? -5.276 -14.522 -18.045 1.00 97.75 661 VAL A CA 1
ATOM 4788 C C . VAL A 1 661 ? -5.894 -15.426 -19.116 1.00 97.75 661 VAL A C 1
ATOM 4790 O O . VAL A 1 661 ? -6.776 -16.230 -18.823 1.00 97.75 661 VAL A O 1
ATOM 4793 N N . GLN A 1 662 ? -5.483 -15.272 -20.375 1.00 95.94 662 GLN A N 1
ATOM 4794 C CA . GLN A 1 662 ? -6.082 -15.977 -21.516 1.00 95.94 662 GLN A CA 1
ATOM 4795 C C . GLN A 1 662 ? -5.095 -16.144 -22.677 1.00 95.94 662 GLN A C 1
ATOM 4797 O O . GLN A 1 662 ? -4.167 -15.358 -22.834 1.00 95.94 662 GLN A O 1
ATOM 4802 N N . THR A 1 663 ? -5.283 -17.158 -23.523 1.00 96.31 663 THR A N 1
ATOM 4803 C CA . THR A 1 663 ? -4.382 -17.414 -24.660 1.00 96.31 663 THR A CA 1
ATOM 4804 C C . THR A 1 663 ? -4.435 -16.289 -25.701 1.00 96.31 663 THR A C 1
ATOM 4806 O O . THR A 1 663 ? -5.514 -15.870 -26.120 1.00 96.31 663 THR A O 1
ATOM 4809 N N . LEU A 1 664 ? -3.270 -15.836 -26.168 1.00 96.94 664 LEU A N 1
ATOM 4810 C CA . LEU A 1 664 ? -3.132 -14.834 -27.230 1.00 96.94 664 LEU A CA 1
ATOM 4811 C C . LEU A 1 664 ? -3.749 -15.341 -28.559 1.00 96.94 664 LEU A C 1
ATOM 4813 O O . LEU A 1 664 ? -3.389 -16.433 -29.015 1.00 96.94 664 LEU A O 1
ATOM 4817 N N . PRO A 1 665 ? -4.646 -14.583 -29.222 1.00 95.88 665 PRO A N 1
ATOM 4818 C CA . PRO A 1 665 ? -5.300 -15.031 -30.449 1.00 95.88 665 PRO A CA 1
ATOM 4819 C C . PRO A 1 665 ? -4.357 -14.927 -31.657 1.00 95.88 665 PRO A C 1
ATOM 4821 O O . PRO A 1 665 ? -4.321 -13.922 -32.357 1.00 95.88 665 PRO A O 1
ATOM 4824 N N . VAL A 1 666 ? -3.627 -16.002 -31.966 1.00 94.19 666 VAL A N 1
ATOM 4825 C CA . VAL A 1 666 ? -2.694 -16.069 -33.120 1.00 94.19 666 VAL A CA 1
ATOM 4826 C C . VAL A 1 666 ? -3.371 -15.936 -34.499 1.00 94.19 666 VAL A C 1
ATOM 4828 O O . VAL A 1 666 ? -2.696 -15.803 -35.516 1.00 94.19 666 VAL A O 1
ATOM 4831 N N . GLY A 1 667 ? -4.707 -15.925 -34.539 1.00 94.44 667 GLY A N 1
ATOM 4832 C CA . GLY A 1 667 ? -5.482 -15.528 -35.716 1.00 94.44 667 GLY A CA 1
ATOM 4833 C C . GLY A 1 667 ? -5.467 -14.017 -36.006 1.00 94.44 667 GLY A C 1
ATOM 4834 O O . GLY A 1 667 ? -5.874 -13.623 -37.096 1.00 94.44 667 GLY A O 1
ATOM 4835 N N . GLY A 1 668 ? -5.003 -13.198 -35.055 1.00 92.69 668 GLY A N 1
ATOM 4836 C CA . GLY A 1 668 ? -5.205 -11.748 -35.010 1.00 92.69 668 GLY A CA 1
ATOM 4837 C C . GLY A 1 668 ? -6.555 -11.356 -34.396 1.00 92.69 668 GLY A C 1
ATOM 4838 O O . GLY A 1 668 ? -7.326 -12.209 -33.946 1.00 92.69 668 GLY A O 1
ATOM 4839 N N . GLY A 1 669 ? -6.849 -10.056 -34.399 1.00 93.81 669 GLY A N 1
ATOM 4840 C CA . GLY A 1 669 ? -8.108 -9.475 -33.933 1.00 93.81 669 GLY A CA 1
ATOM 4841 C C . GLY A 1 669 ? -7.966 -8.555 -32.717 1.00 93.81 669 GLY A C 1
ATOM 4842 O O . GLY A 1 669 ? -6.870 -8.177 -32.313 1.00 93.81 669 GLY A O 1
ATOM 4843 N N . SER A 1 670 ? -9.115 -8.181 -32.150 1.00 95.94 670 SER A N 1
ATOM 4844 C CA . SER A 1 670 ? -9.242 -7.134 -31.131 1.00 95.94 670 SER A CA 1
ATOM 4845 C C . SER A 1 670 ? -9.059 -7.658 -29.699 1.00 95.94 670 SER A C 1
ATOM 4847 O O . SER A 1 670 ? -9.829 -8.493 -29.218 1.00 95.94 670 SER A O 1
ATOM 4849 N N . LEU A 1 671 ? -8.060 -7.124 -28.997 1.00 97.38 671 LEU A N 1
ATOM 4850 C CA . LEU A 1 671 ? -7.775 -7.364 -27.584 1.00 97.38 671 LEU A CA 1
ATOM 4851 C C . LEU A 1 671 ? -8.543 -6.327 -26.748 1.00 97.38 671 LEU A C 1
ATOM 4853 O O . LEU A 1 671 ? -8.013 -5.284 -26.369 1.00 97.38 671 LEU A O 1
ATOM 4857 N N . ALA A 1 672 ? -9.835 -6.597 -26.537 1.00 95.75 672 ALA A N 1
ATOM 4858 C CA . ALA A 1 672 ? -10.800 -5.661 -25.945 1.00 95.75 672 ALA A CA 1
ATOM 4859 C C . ALA A 1 672 ? -11.099 -5.884 -24.445 1.00 95.75 672 ALA A C 1
ATOM 4861 O O . ALA A 1 672 ? -12.001 -5.247 -23.901 1.00 95.75 672 ALA A O 1
ATOM 4862 N N . VAL A 1 673 ? -10.393 -6.796 -23.766 1.00 96.12 673 VAL A N 1
ATOM 4863 C CA . VAL A 1 673 ? -10.560 -7.014 -22.317 1.00 96.12 673 VAL A CA 1
ATOM 4864 C C . VAL A 1 673 ? -9.640 -6.056 -21.562 1.00 96.12 673 VAL A C 1
ATOM 4866 O O . VAL A 1 673 ? -8.431 -6.275 -21.532 1.00 96.12 673 VAL A O 1
ATOM 4869 N N . ALA A 1 674 ? -10.208 -5.021 -20.937 1.00 93.62 674 ALA A N 1
ATOM 4870 C CA . ALA A 1 674 ? -9.484 -4.162 -19.997 1.00 93.62 674 ALA A CA 1
ATOM 4871 C C . ALA A 1 674 ? -8.962 -4.993 -18.812 1.00 93.62 674 ALA A C 1
ATOM 4873 O O . ALA A 1 674 ? -9.661 -5.888 -18.328 1.00 93.62 674 ALA A O 1
ATOM 4874 N N . GLY A 1 675 ? -7.720 -4.753 -18.388 1.00 94.69 675 GLY A N 1
ATOM 4875 C CA . GLY A 1 675 ? -7.023 -5.620 -17.430 1.00 94.69 675 GLY A CA 1
ATOM 4876 C C . GLY A 1 675 ? -6.666 -7.009 -17.982 1.00 94.69 675 GLY A C 1
ATOM 4877 O O . GLY A 1 675 ? -6.277 -7.897 -17.221 1.00 94.69 675 GLY A O 1
ATOM 4878 N N . GLY A 1 676 ? -6.823 -7.248 -19.287 1.00 96.94 676 GLY A N 1
ATOM 4879 C CA . GLY A 1 676 ? -6.602 -8.551 -19.913 1.00 96.94 676 GLY A CA 1
ATOM 4880 C C . GLY A 1 676 ? -5.120 -8.886 -20.080 1.00 96.94 676 GLY A C 1
ATOM 4881 O O . GLY A 1 676 ? -4.365 -8.110 -20.669 1.00 96.94 676 GLY A O 1
ATOM 4882 N N . VAL A 1 677 ? -4.720 -10.073 -19.616 1.00 98.25 677 VAL A N 1
ATOM 4883 C CA . VAL A 1 677 ? -3.359 -10.612 -19.766 1.00 98.25 677 VAL A CA 1
ATOM 4884 C C . VAL A 1 677 ? -3.386 -11.735 -20.802 1.00 98.25 677 VAL A C 1
ATOM 4886 O O . VAL A 1 677 ? -3.935 -12.812 -20.572 1.00 98.25 677 VAL A O 1
ATOM 4889 N N . TYR A 1 678 ? -2.810 -11.475 -21.971 1.00 98.06 678 TYR A N 1
ATOM 4890 C CA . TYR A 1 678 ? -2.812 -12.374 -23.119 1.00 98.06 678 TYR A CA 1
ATOM 4891 C C . TYR A 1 678 ? -1.473 -13.114 -23.223 1.00 98.06 678 TYR A C 1
ATOM 4893 O O . TYR A 1 678 ? -0.422 -12.487 -23.359 1.00 98.06 678 TYR A O 1
ATOM 4901 N N . VAL A 1 679 ? -1.503 -14.448 -23.167 1.00 97.88 679 VAL A N 1
ATOM 4902 C CA . VAL A 1 679 ? -0.303 -15.283 -22.985 1.00 97.88 679 VAL A CA 1
ATOM 4903 C C . VAL A 1 679 ? -0.045 -16.244 -24.145 1.00 97.88 679 VAL A C 1
ATOM 4905 O O . VAL A 1 679 ? -0.978 -16.800 -24.730 1.00 97.88 679 VAL A O 1
ATOM 4908 N N . LEU A 1 680 ? 1.231 -16.478 -24.468 1.00 97.38 680 LEU A N 1
ATOM 4909 C CA . LEU A 1 680 ? 1.653 -17.433 -25.501 1.00 97.38 680 LEU A CA 1
ATOM 4910 C C . LEU A 1 680 ? 2.721 -18.410 -24.980 1.00 97.38 680 LEU A C 1
ATOM 4912 O O . LEU A 1 680 ? 3.787 -17.999 -24.526 1.00 97.38 680 LEU A O 1
ATOM 4916 N N . ASN A 1 681 ? 2.440 -19.714 -25.088 1.00 96.25 681 ASN A N 1
ATOM 4917 C CA . ASN A 1 681 ? 3.280 -20.798 -24.551 1.00 96.25 681 ASN A CA 1
ATOM 4918 C C . ASN A 1 681 ? 4.016 -21.633 -25.624 1.00 96.25 681 ASN A C 1
ATOM 4920 O O . ASN A 1 681 ? 4.754 -22.559 -25.300 1.00 96.25 681 ASN A O 1
ATOM 4924 N N . ALA A 1 682 ? 3.802 -21.361 -26.914 1.00 95.81 682 ALA A N 1
ATOM 4925 C CA . ALA A 1 682 ? 4.397 -22.145 -27.995 1.00 95.81 682 ALA A CA 1
ATOM 4926 C C . ALA A 1 682 ? 4.655 -21.299 -29.246 1.00 95.81 682 ALA A C 1
ATOM 4928 O O . ALA A 1 682 ? 3.870 -20.407 -29.578 1.00 95.81 682 ALA A O 1
ATOM 4929 N N . ASN A 1 683 ? 5.739 -21.622 -29.960 1.00 95.44 683 ASN A N 1
ATOM 4930 C CA . ASN A 1 683 ? 6.117 -20.957 -31.207 1.00 95.44 683 ASN A CA 1
ATOM 4931 C C . ASN A 1 683 ? 4.965 -21.006 -32.216 1.00 95.44 683 ASN A C 1
ATOM 4933 O O . ASN A 1 683 ? 4.490 -22.089 -32.557 1.00 95.44 683 ASN A O 1
ATOM 4937 N N . SER A 1 684 ? 4.529 -19.838 -32.685 1.00 95.69 684 SER A N 1
ATOM 4938 C CA . SER A 1 684 ? 3.276 -19.685 -33.433 1.00 95.69 684 SER A CA 1
ATOM 4939 C C . SER A 1 684 ? 3.416 -18.709 -34.598 1.00 95.69 684 SER A C 1
ATOM 4941 O O . SER A 1 684 ? 4.246 -17.803 -34.555 1.00 95.69 684 SER A O 1
ATOM 4943 N N . SER A 1 685 ? 2.571 -18.866 -35.618 1.00 94.00 685 SER A N 1
ATOM 4944 C CA . SER A 1 685 ? 2.470 -17.930 -36.743 1.00 94.00 685 SER A CA 1
ATOM 4945 C C . SER A 1 685 ? 1.234 -17.043 -36.592 1.00 94.00 685 SER A C 1
ATOM 4947 O O . SER A 1 685 ? 0.125 -17.562 -36.494 1.00 94.00 685 SER A O 1
ATOM 4949 N N . LEU A 1 686 ? 1.427 -15.725 -36.604 1.00 95.50 686 LEU A N 1
ATOM 4950 C CA . LEU A 1 686 ? 0.389 -14.703 -36.500 1.00 95.50 686 LEU A CA 1
ATOM 4951 C C . LEU A 1 686 ? -0.171 -14.359 -37.889 1.00 95.50 686 LEU A C 1
ATOM 4953 O O . LEU A 1 686 ? 0.569 -13.852 -38.733 1.00 95.50 686 LEU A O 1
ATOM 4957 N N . THR A 1 687 ? -1.457 -14.625 -38.137 1.00 93.50 687 THR A N 1
ATOM 4958 C CA . THR A 1 687 ? -2.061 -14.457 -39.479 1.00 93.50 687 THR A CA 1
ATOM 4959 C C . THR A 1 687 ? -2.698 -13.095 -39.751 1.00 93.50 687 THR A C 1
ATOM 4961 O O . THR A 1 687 ? -2.968 -12.787 -40.908 1.00 93.50 687 THR A O 1
ATOM 4964 N N . ALA A 1 688 ? -2.957 -12.294 -38.719 1.00 94.75 688 ALA A N 1
ATOM 4965 C CA . ALA A 1 688 ? -3.418 -10.910 -38.830 1.00 94.75 688 ALA A CA 1
ATOM 4966 C C . ALA A 1 688 ? -3.022 -10.121 -37.570 1.00 94.75 688 ALA A C 1
ATOM 4968 O O . ALA A 1 688 ? -2.629 -10.712 -36.564 1.00 94.75 688 ALA A O 1
ATOM 4969 N N . THR A 1 689 ? -3.110 -8.795 -37.634 1.00 96.50 689 THR A N 1
ATOM 4970 C CA . THR A 1 689 ? -2.732 -7.862 -36.562 1.00 96.50 689 THR A CA 1
ATOM 4971 C C . THR A 1 689 ? -3.447 -8.134 -35.234 1.00 96.50 689 THR A C 1
ATOM 4973 O O . THR A 1 689 ? -4.620 -8.510 -35.210 1.00 96.50 689 THR A O 1
ATOM 4976 N N . LEU A 1 690 ? -2.734 -7.927 -34.125 1.00 98.12 690 LEU A N 1
ATOM 4977 C CA . LEU A 1 690 ? -3.274 -7.865 -32.765 1.00 98.12 690 LEU A CA 1
ATOM 4978 C C . LEU A 1 690 ? -3.589 -6.397 -32.438 1.00 98.12 690 LEU A C 1
ATOM 4980 O O . LEU A 1 690 ? -2.675 -5.614 -32.174 1.00 98.12 690 LEU A O 1
ATOM 4984 N N . ASP A 1 691 ? -4.867 -6.023 -32.479 1.00 97.56 691 ASP A N 1
ATOM 4985 C CA . ASP A 1 691 ? -5.325 -4.656 -32.203 1.00 97.56 691 ASP A CA 1
ATOM 4986 C C . ASP A 1 691 ? -5.633 -4.477 -30.712 1.00 97.56 691 ASP A C 1
ATOM 4988 O O . ASP A 1 691 ? -6.573 -5.079 -30.185 1.00 97.56 691 ASP A O 1
ATOM 4992 N N . ILE A 1 692 ? -4.872 -3.624 -30.026 1.00 97.94 692 ILE A N 1
ATOM 4993 C CA . ILE A 1 692 ? -5.121 -3.253 -28.628 1.00 97.94 692 ILE A CA 1
ATOM 4994 C C . ILE A 1 692 ? -6.335 -2.320 -28.591 1.00 97.94 692 ILE A C 1
ATOM 4996 O O . ILE A 1 692 ? -6.297 -1.217 -29.137 1.00 97.94 692 ILE A O 1
ATOM 5000 N N . ALA A 1 693 ? -7.429 -2.781 -27.981 1.00 96.12 693 ALA A N 1
ATOM 5001 C CA . ALA A 1 693 ? -8.737 -2.122 -28.046 1.00 96.12 693 ALA A CA 1
ATOM 5002 C C . ALA A 1 693 ? -9.317 -1.736 -26.676 1.00 96.12 693 ALA A C 1
ATOM 5004 O O . ALA A 1 693 ? -10.362 -1.087 -26.617 1.00 96.12 693 ALA A O 1
ATOM 5005 N N . ALA A 1 694 ? -8.616 -2.067 -25.593 1.00 96.75 694 ALA A N 1
ATOM 5006 C CA . ALA A 1 694 ? -8.869 -1.574 -24.247 1.00 96.75 694 ALA A CA 1
ATOM 5007 C C . ALA A 1 694 ? -7.571 -1.055 -23.614 1.00 96.75 694 ALA A C 1
ATOM 5009 O O . ALA A 1 694 ? -6.473 -1.413 -24.040 1.00 96.75 694 ALA A O 1
ATOM 5010 N N . ASP A 1 695 ? -7.716 -0.189 -22.619 1.00 95.75 695 ASP A N 1
ATOM 5011 C CA . ASP A 1 695 ? -6.629 0.286 -21.766 1.00 95.75 695 ASP A CA 1
ATOM 5012 C C . ASP A 1 695 ? -6.259 -0.813 -20.744 1.00 95.75 695 ASP A C 1
ATOM 5014 O O . ASP A 1 695 ? -7.047 -1.737 -20.503 1.00 95.75 695 ASP A O 1
ATOM 5018 N N . ASN A 1 696 ? -5.058 -0.750 -20.163 1.00 95.75 696 ASN A N 1
ATOM 5019 C CA . ASN A 1 696 ? -4.535 -1.757 -19.224 1.00 95.75 696 ASN A CA 1
ATOM 5020 C C . ASN A 1 696 ? -4.533 -3.170 -19.853 1.00 95.75 696 ASN A C 1
ATOM 5022 O O . ASN A 1 696 ? -5.075 -4.130 -19.299 1.00 95.75 696 ASN A O 1
ATOM 5026 N N . VAL A 1 697 ? -3.956 -3.308 -21.050 1.00 97.56 697 VAL A N 1
ATOM 5027 C CA . VAL A 1 697 ? -3.816 -4.592 -21.763 1.00 97.56 697 VAL A CA 1
ATOM 5028 C C . VAL A 1 697 ? -2.367 -5.058 -21.719 1.00 97.56 697 VAL A C 1
ATOM 5030 O O . VAL A 1 697 ? -1.441 -4.281 -21.943 1.00 97.56 697 VAL A O 1
ATOM 5033 N N . THR A 1 698 ? -2.167 -6.349 -21.467 1.00 97.94 698 THR A N 1
ATOM 5034 C CA . THR A 1 698 ? -0.842 -6.963 -21.360 1.00 97.94 698 THR A CA 1
ATOM 5035 C C . THR A 1 698 ? -0.695 -8.125 -22.331 1.00 97.94 698 THR A C 1
ATOM 5037 O O . THR A 1 698 ? -1.553 -9.004 -22.377 1.00 97.94 698 THR A O 1
ATOM 5040 N N . ILE A 1 699 ? 0.420 -8.179 -23.060 1.00 98.12 699 ILE A N 1
ATOM 5041 C CA . ILE A 1 699 ? 0.857 -9.363 -23.812 1.00 98.12 699 ILE A CA 1
ATOM 5042 C C . ILE A 1 699 ? 2.159 -9.881 -23.194 1.00 98.12 699 ILE A C 1
ATOM 5044 O O . ILE A 1 699 ? 3.117 -9.121 -23.040 1.00 98.12 699 ILE A O 1
ATOM 5048 N N . ALA A 1 700 ? 2.203 -11.177 -22.877 1.00 97.06 700 ALA A N 1
ATOM 5049 C CA . ALA A 1 700 ? 3.384 -11.861 -22.354 1.00 97.06 700 ALA A CA 1
ATOM 5050 C C . ALA A 1 700 ? 3.631 -13.197 -23.080 1.00 97.06 700 ALA A C 1
ATOM 5052 O O . ALA A 1 700 ? 2.700 -13.880 -23.514 1.00 97.06 700 ALA A O 1
ATOM 5053 N N . MET A 1 701 ? 4.894 -13.608 -23.192 1.00 96.12 701 MET A N 1
ATOM 5054 C CA . MET A 1 701 ? 5.287 -14.884 -23.804 1.00 96.12 701 MET A CA 1
ATOM 5055 C C . MET A 1 701 ? 6.196 -15.679 -22.871 1.00 96.12 701 MET A C 1
ATOM 5057 O O . MET A 1 701 ? 7.010 -15.100 -22.154 1.00 96.12 701 MET A O 1
ATOM 5061 N N . ASN A 1 702 ? 6.080 -17.008 -22.907 1.00 94.50 702 ASN A N 1
ATOM 5062 C CA . ASN A 1 702 ? 6.960 -17.878 -22.132 1.00 94.50 702 ASN A CA 1
ATOM 5063 C C . ASN A 1 702 ? 8.406 -17.827 -22.674 1.00 94.50 702 ASN A C 1
ATOM 5065 O O . ASN A 1 702 ? 8.661 -17.457 -23.824 1.00 94.50 702 ASN A O 1
ATOM 5069 N N . THR A 1 703 ? 9.370 -18.221 -21.845 1.00 89.31 703 THR A N 1
ATOM 5070 C CA . THR A 1 703 ? 10.806 -18.189 -22.145 1.00 89.31 703 THR A CA 1
ATOM 5071 C C . THR A 1 703 ? 11.127 -18.907 -23.461 1.00 89.31 703 THR A C 1
ATOM 5073 O O . THR A 1 703 ? 10.864 -20.097 -23.619 1.00 89.31 703 THR A O 1
ATOM 5076 N N . GLY A 1 704 ? 11.718 -18.179 -24.414 1.00 86.69 704 GLY A N 1
ATOM 5077 C CA . GLY A 1 704 ? 12.101 -18.705 -25.730 1.00 86.69 704 GLY A CA 1
ATOM 5078 C C . GLY A 1 704 ? 10.953 -18.908 -26.730 1.00 86.69 704 GLY A C 1
ATOM 5079 O O . GLY A 1 704 ? 11.213 -19.385 -27.835 1.00 86.69 704 GLY A O 1
ATOM 5080 N N . VAL A 1 705 ? 9.711 -18.544 -26.388 1.00 94.44 705 VAL A N 1
ATOM 5081 C CA . VAL A 1 705 ? 8.572 -18.582 -27.319 1.00 94.44 705 VAL A CA 1
ATOM 5082 C C . VAL A 1 705 ? 8.663 -17.436 -28.322 1.00 94.44 705 VAL A C 1
ATOM 5084 O O . VAL A 1 705 ? 8.802 -16.280 -27.931 1.00 94.44 705 VAL A O 1
ATOM 5087 N N . ILE A 1 706 ? 8.546 -17.764 -29.609 1.00 93.50 706 ILE A N 1
ATOM 5088 C CA . ILE A 1 706 ? 8.592 -16.830 -30.739 1.00 93.50 706 ILE A CA 1
ATOM 5089 C C . ILE A 1 706 ? 7.223 -16.770 -31.423 1.00 93.50 706 ILE A C 1
ATOM 5091 O O . ILE A 1 706 ? 6.727 -17.783 -31.930 1.00 93.50 706 ILE A O 1
ATOM 5095 N N . LEU A 1 707 ? 6.649 -15.571 -31.508 1.00 95.88 707 LEU A N 1
ATOM 5096 C CA . LEU A 1 707 ? 5.543 -15.269 -32.411 1.00 95.88 707 LEU A CA 1
ATOM 5097 C C . LEU A 1 707 ? 6.116 -14.766 -33.740 1.00 95.88 707 LEU A C 1
ATOM 5099 O O . LEU A 1 707 ? 6.911 -13.830 -33.756 1.00 95.88 707 LEU A O 1
ATOM 5103 N N . ARG A 1 708 ? 5.731 -15.388 -34.856 1.00 93.19 708 ARG A N 1
ATOM 5104 C CA . ARG A 1 708 ? 6.239 -15.077 -36.199 1.00 93.19 708 ARG A CA 1
ATOM 5105 C C . ARG A 1 708 ? 5.150 -14.493 -37.092 1.00 93.19 708 ARG A C 1
ATOM 5107 O O . ARG A 1 708 ? 4.060 -15.053 -37.154 1.00 93.19 708 ARG A O 1
ATOM 5114 N N . ALA A 1 709 ? 5.431 -13.420 -37.822 1.00 93.19 709 ALA A N 1
ATOM 5115 C CA . ALA A 1 709 ? 4.473 -12.825 -38.751 1.00 93.19 709 ALA A CA 1
ATOM 5116 C C . ALA A 1 709 ? 4.181 -13.733 -39.959 1.00 93.19 709 ALA A C 1
ATOM 5118 O O . ALA A 1 709 ? 5.077 -14.349 -40.538 1.00 93.19 709 ALA A O 1
ATOM 5119 N N . ASN A 1 710 ? 2.912 -13.809 -40.356 1.00 91.00 710 ASN A N 1
ATOM 5120 C CA . ASN A 1 710 ? 2.440 -14.561 -41.517 1.00 91.00 710 ASN A CA 1
ATOM 5121 C C . ASN A 1 710 ? 1.260 -13.825 -42.182 1.00 91.00 710 ASN A C 1
ATOM 5123 O O . ASN A 1 710 ? 0.155 -14.358 -42.268 1.00 91.00 710 ASN A O 1
ATOM 5127 N N . GLY A 1 711 ? 1.497 -12.573 -42.596 1.00 83.12 711 GLY A N 1
ATOM 5128 C CA . GLY A 1 711 ? 0.478 -11.666 -43.149 1.00 83.12 711 GLY A CA 1
ATOM 5129 C C . GLY A 1 711 ? -0.070 -10.617 -42.167 1.00 83.12 711 GLY A C 1
ATOM 5130 O O . GLY A 1 711 ? -1.021 -9.920 -42.504 1.00 83.12 711 GLY A O 1
ATOM 5131 N N . ALA A 1 712 ? 0.518 -10.496 -40.973 1.00 91.56 712 ALA A N 1
ATOM 5132 C CA . ALA A 1 712 ? 0.180 -9.470 -39.986 1.00 91.56 712 ALA A CA 1
ATOM 5133 C C . ALA A 1 712 ? 1.120 -8.256 -40.109 1.00 91.56 712 ALA A C 1
ATOM 5135 O O . ALA A 1 712 ? 2.293 -8.357 -39.751 1.00 91.56 712 ALA A O 1
ATOM 5136 N N . ASP A 1 713 ? 0.599 -7.127 -40.592 1.00 92.50 713 ASP A N 1
ATOM 5137 C CA . ASP A 1 713 ? 1.318 -5.857 -40.759 1.00 92.50 713 ASP A CA 1
ATOM 5138 C C . ASP A 1 713 ? 0.442 -4.694 -40.247 1.00 92.50 713 ASP A C 1
ATOM 5140 O O . ASP A 1 713 ? -0.524 -4.331 -40.925 1.00 92.50 713 ASP A O 1
ATOM 5144 N N . PRO A 1 714 ? 0.715 -4.128 -39.053 1.00 95.25 714 PRO A N 1
ATOM 5145 C CA . PRO A 1 714 ? 1.736 -4.533 -38.074 1.00 95.25 714 PRO A CA 1
ATOM 5146 C C . PRO A 1 714 ? 1.388 -5.866 -37.375 1.00 95.25 714 PRO A C 1
ATOM 5148 O O . PRO A 1 714 ? 0.266 -6.366 -37.496 1.00 95.25 714 PRO A O 1
ATOM 5151 N N . MET A 1 715 ? 2.307 -6.433 -36.581 1.00 97.12 715 MET A N 1
ATOM 5152 C CA . MET A 1 715 ? 1.981 -7.590 -35.721 1.00 97.12 715 MET A CA 1
ATOM 5153 C C . MET A 1 715 ? 1.140 -7.162 -34.517 1.00 97.12 715 MET A C 1
ATOM 5155 O O . MET A 1 715 ? 0.149 -7.813 -34.193 1.00 97.12 715 MET A O 1
ATOM 5159 N N . VAL A 1 716 ? 1.526 -6.060 -33.870 1.00 98.25 716 VAL A N 1
ATOM 5160 C CA . VAL A 1 716 ? 0.809 -5.450 -32.741 1.00 98.25 716 VAL A CA 1
ATOM 5161 C C . VAL A 1 716 ? 0.529 -3.990 -33.070 1.00 98.25 716 VAL A C 1
ATOM 5163 O O . VAL A 1 716 ? 1.446 -3.255 -33.438 1.00 98.25 716 VAL A O 1
ATOM 5166 N N . ASN A 1 717 ? -0.727 -3.578 -32.916 1.00 97.56 717 ASN A N 1
ATOM 5167 C CA . ASN A 1 717 ? -1.204 -2.223 -33.168 1.00 97.56 717 ASN A CA 1
ATOM 5168 C C . ASN A 1 717 ? -1.913 -1.692 -31.917 1.00 97.56 717 ASN A C 1
ATOM 5170 O O . ASN A 1 717 ? -2.996 -2.159 -31.574 1.00 97.56 717 ASN A O 1
ATOM 5174 N N . ASN A 1 718 ? -1.326 -0.709 -31.241 1.00 97.50 718 ASN A N 1
ATOM 5175 C CA . ASN A 1 718 ? -2.038 0.116 -30.266 1.00 97.50 718 ASN A CA 1
ATOM 5176 C C . ASN A 1 718 ? -2.376 1.463 -30.920 1.00 97.50 718 ASN A C 1
ATOM 5178 O O . ASN A 1 718 ? -1.528 2.070 -31.572 1.00 97.50 718 ASN A O 1
ATOM 5182 N N . ASN A 1 719 ? -3.620 1.912 -30.764 1.00 93.69 719 ASN A N 1
ATOM 5183 C CA . ASN A 1 719 ? -4.128 3.151 -31.334 1.00 93.69 719 ASN A CA 1
ATOM 5184 C C . ASN A 1 719 ? -5.000 3.878 -30.297 1.00 93.69 719 ASN A C 1
ATOM 5186 O O . ASN A 1 719 ? -6.222 3.704 -30.264 1.00 93.69 719 ASN A O 1
ATOM 5190 N N . GLY A 1 720 ? -4.359 4.684 -29.448 1.00 92.69 720 GLY A N 1
ATOM 5191 C CA . GLY A 1 720 ? -5.017 5.492 -28.422 1.00 92.69 720 GLY A CA 1
ATOM 5192 C C . GLY A 1 720 ? -5.447 4.722 -27.168 1.00 92.69 720 GLY A C 1
ATOM 5193 O O . GLY A 1 720 ? -6.515 5.023 -26.632 1.00 92.69 720 GLY A O 1
ATOM 5194 N N . LYS A 1 721 ? -4.687 3.713 -26.712 1.00 96.19 721 LYS A N 1
ATOM 5195 C CA . LYS A 1 721 ? -4.934 2.999 -25.441 1.00 96.19 721 LYS A CA 1
ATOM 5196 C C . LYS A 1 721 ? -3.757 3.129 -24.477 1.00 96.19 721 LYS A C 1
ATOM 5198 O O . LYS A 1 721 ? -2.626 2.888 -24.890 1.00 96.19 721 LYS A O 1
ATOM 5203 N N . ASN A 1 722 ? -4.028 3.478 -23.223 1.00 95.50 722 ASN A N 1
ATOM 5204 C CA . ASN A 1 722 ? -3.032 3.714 -22.172 1.00 95.50 722 ASN A CA 1
ATOM 5205 C C . ASN A 1 722 ? -2.622 2.415 -21.454 1.00 95.50 722 ASN A C 1
ATOM 5207 O O . ASN A 1 722 ? -3.339 1.409 -21.504 1.00 95.50 722 ASN A O 1
ATOM 5211 N N . PHE A 1 723 ? -1.475 2.451 -20.765 1.00 94.94 723 PHE A N 1
ATOM 5212 C CA . PHE A 1 723 ? -0.980 1.365 -19.899 1.00 94.94 723 PHE A CA 1
ATOM 5213 C C . PHE A 1 723 ? -0.802 0.017 -20.619 1.00 94.94 723 PHE A C 1
ATOM 5215 O O . PHE A 1 723 ? -1.072 -1.056 -20.071 1.00 94.94 723 PHE A O 1
ATOM 5222 N N . PHE A 1 724 ? -0.366 0.058 -21.882 1.00 96.62 724 PHE A N 1
ATOM 5223 C CA . PHE A 1 724 ? -0.091 -1.153 -22.651 1.00 96.62 724 PHE A CA 1
ATOM 5224 C C . PHE A 1 724 ? 1.244 -1.784 -22.223 1.00 96.62 724 PHE A C 1
ATOM 5226 O O . PHE A 1 724 ? 2.297 -1.155 -22.332 1.00 96.62 724 PHE A O 1
ATOM 5233 N N . TRP A 1 725 ? 1.209 -3.042 -21.774 1.00 96.19 725 TRP A N 1
ATOM 5234 C CA . TRP A 1 725 ? 2.396 -3.815 -21.386 1.00 96.19 725 TRP A CA 1
ATOM 5235 C C . TRP A 1 725 ? 2.721 -4.884 -22.433 1.00 96.19 725 TRP A C 1
ATOM 5237 O O . TRP A 1 725 ? 1.850 -5.666 -22.826 1.00 96.19 725 TRP A O 1
ATOM 5247 N N . LEU A 1 726 ? 3.989 -4.988 -22.835 1.00 97.56 726 LEU A N 1
ATOM 5248 C CA . LEU A 1 726 ? 4.432 -5.949 -23.846 1.00 97.56 726 LEU A CA 1
ATOM 5249 C C . LEU A 1 726 ? 5.779 -6.595 -23.492 1.00 97.56 726 LEU A C 1
ATOM 5251 O O . LEU A 1 726 ? 6.797 -5.909 -23.413 1.00 97.56 726 LEU A O 1
ATOM 5255 N N . GLN A 1 727 ? 5.771 -7.927 -23.373 1.00 95.06 727 GLN A N 1
ATOM 5256 C CA . GLN A 1 727 ? 6.945 -8.790 -23.199 1.00 95.06 727 GLN A CA 1
ATOM 5257 C C . GLN A 1 727 ? 6.899 -9.966 -24.192 1.00 95.06 727 GLN A C 1
ATOM 5259 O O . GLN A 1 727 ? 5.849 -10.589 -24.372 1.00 95.06 727 GLN A O 1
ATOM 5264 N N . GLY A 1 728 ? 8.031 -10.323 -24.811 1.00 94.25 728 GLY A N 1
ATOM 5265 C CA . GLY A 1 728 ? 8.118 -11.513 -25.670 1.00 94.25 728 GLY A CA 1
ATOM 5266 C C . GLY A 1 728 ? 9.104 -11.415 -26.834 1.00 94.25 728 GLY A C 1
ATOM 5267 O O . GLY A 1 728 ? 9.967 -10.541 -26.868 1.00 94.25 728 GLY A O 1
ATOM 5268 N N . ASN A 1 729 ? 8.974 -12.334 -27.799 1.00 94.38 729 ASN A N 1
ATOM 5269 C CA . ASN A 1 729 ? 9.868 -12.444 -28.955 1.00 94.38 729 ASN A CA 1
ATOM 5270 C C . ASN A 1 729 ? 9.063 -12.426 -30.268 1.00 94.38 729 ASN A C 1
ATOM 5272 O O . ASN A 1 729 ? 8.258 -13.327 -30.517 1.00 94.38 729 ASN A O 1
ATOM 5276 N N . PHE A 1 730 ? 9.304 -11.417 -31.106 1.00 95.25 730 PHE A N 1
ATOM 5277 C CA . PHE A 1 730 ? 8.545 -11.114 -32.319 1.00 95.25 730 PHE A CA 1
ATOM 5278 C C . PHE A 1 730 ? 9.440 -11.191 -33.565 1.00 95.25 730 PHE A C 1
ATOM 5280 O O . PHE A 1 730 ? 10.309 -10.347 -33.779 1.00 95.25 730 PHE A O 1
ATOM 5287 N N . ASP A 1 731 ? 9.205 -12.204 -34.400 1.00 92.62 731 ASP A N 1
ATOM 5288 C CA . ASP A 1 731 ? 9.900 -12.419 -35.673 1.00 92.62 731 ASP A CA 1
ATOM 5289 C C . ASP A 1 731 ? 9.046 -11.888 -36.831 1.00 92.62 731 ASP A C 1
ATOM 5291 O O . ASP A 1 731 ? 8.0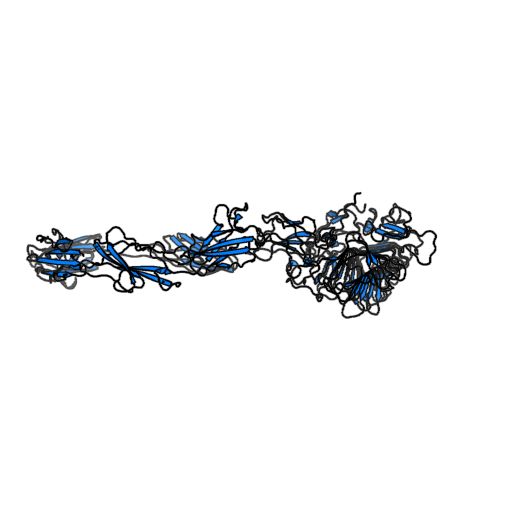69 -12.522 -37.241 1.00 92.62 731 ASP A O 1
ATOM 5295 N N . GLY A 1 732 ? 9.430 -10.738 -37.382 1.00 90.19 732 GLY A N 1
ATOM 5296 C CA . GLY A 1 732 ? 8.800 -10.110 -38.544 1.00 90.19 732 GLY A CA 1
ATOM 5297 C C . GLY A 1 732 ? 8.901 -10.924 -39.839 1.00 90.19 732 GLY A C 1
ATOM 5298 O O . GLY A 1 732 ? 8.216 -10.608 -40.808 1.00 90.19 732 GLY A O 1
ATOM 5299 N N . ASN A 1 733 ? 9.680 -12.015 -39.840 1.00 82.25 733 ASN A N 1
ATOM 5300 C CA . ASN A 1 733 ? 9.698 -13.041 -40.884 1.00 82.25 733 ASN A CA 1
ATOM 5301 C C . ASN A 1 733 ? 10.086 -12.543 -42.291 1.00 82.25 733 ASN A C 1
ATOM 5303 O O . ASN A 1 733 ? 9.641 -13.125 -43.274 1.00 82.25 733 ASN A O 1
ATOM 5307 N N . GLY A 1 734 ? 10.878 -11.473 -42.404 1.00 65.62 734 GLY A N 1
ATOM 5308 C CA . GLY A 1 734 ? 11.146 -10.782 -43.669 1.00 65.62 734 GLY A CA 1
ATOM 5309 C C . GLY A 1 734 ? 11.951 -11.540 -44.737 1.00 65.62 734 GLY A C 1
ATOM 5310 O O . GLY A 1 734 ? 13.167 -11.689 -44.616 1.00 65.62 734 GLY A O 1
ATOM 5311 N N . PRO A 1 735 ? 11.331 -11.852 -45.888 1.00 60.41 735 PRO A N 1
ATOM 5312 C CA . PRO A 1 735 ? 11.715 -11.335 -47.195 1.00 60.41 735 PRO A CA 1
ATOM 5313 C C . PRO A 1 735 ? 10.974 -10.004 -47.484 1.00 60.41 735 PRO A C 1
ATOM 5315 O O . PRO A 1 735 ? 10.153 -9.572 -46.673 1.00 60.41 735 PRO A O 1
ATOM 5318 N N . PRO A 1 736 ? 11.206 -9.355 -48.641 1.00 57.44 736 PRO A N 1
ATOM 5319 C CA . PRO A 1 736 ? 10.425 -8.187 -49.046 1.00 57.44 736 PRO A CA 1
ATOM 5320 C C . PRO A 1 736 ? 8.921 -8.489 -49.158 1.00 57.44 736 PRO A C 1
ATOM 5322 O O . PRO A 1 736 ? 8.532 -9.515 -49.724 1.00 57.44 736 PRO A O 1
ATOM 5325 N N . GLY A 1 737 ? 8.086 -7.583 -48.650 1.00 61.50 737 GLY A N 1
ATOM 5326 C CA . GLY A 1 737 ? 6.630 -7.700 -48.543 1.00 61.50 737 GLY A CA 1
ATOM 5327 C C . GLY A 1 737 ? 6.102 -8.317 -47.238 1.00 61.50 737 GLY A C 1
ATOM 5328 O O . GLY A 1 737 ? 4.951 -8.751 -47.227 1.00 61.50 737 GLY A O 1
ATOM 5329 N N . ALA A 1 738 ? 6.904 -8.416 -46.171 1.00 73.81 738 ALA A N 1
ATOM 5330 C CA . ALA A 1 738 ? 6.511 -9.118 -44.938 1.00 73.81 738 ALA A CA 1
ATOM 5331 C C . ALA A 1 738 ? 5.772 -8.245 -43.906 1.00 73.81 738 ALA A C 1
ATOM 5333 O O . ALA A 1 738 ? 4.702 -8.634 -43.441 1.00 73.81 738 ALA A O 1
ATOM 5334 N N . ILE A 1 739 ? 6.347 -7.089 -43.551 1.00 84.12 739 ILE A N 1
ATOM 5335 C CA . ILE A 1 739 ? 5.764 -6.074 -42.655 1.00 84.12 739 ILE A CA 1
ATOM 5336 C C . ILE A 1 739 ? 6.254 -4.708 -43.130 1.00 84.12 739 ILE A C 1
ATOM 5338 O O . ILE A 1 739 ? 7.379 -4.315 -42.823 1.00 84.12 739 ILE A O 1
ATOM 5342 N N . SER A 1 740 ? 5.428 -3.991 -43.883 1.00 86.31 740 SER A N 1
ATOM 5343 C CA . SER A 1 740 ? 5.759 -2.688 -44.464 1.00 86.31 740 SER A CA 1
ATOM 5344 C C . SER A 1 740 ? 5.623 -1.523 -43.479 1.00 86.31 740 SER A C 1
ATOM 5346 O O . SER A 1 740 ? 6.304 -0.513 -43.646 1.00 86.31 740 SER A O 1
ATOM 5348 N N . THR A 1 741 ? 4.789 -1.648 -42.439 1.00 88.50 741 THR A N 1
ATOM 5349 C CA . THR A 1 741 ? 4.663 -0.626 -41.391 1.00 88.50 741 THR A CA 1
ATOM 5350 C C . THR A 1 741 ? 5.745 -0.821 -40.323 1.00 88.50 741 THR A C 1
ATOM 5352 O O . THR A 1 741 ? 6.894 -0.449 -40.559 1.00 88.50 741 THR A O 1
ATOM 5355 N N . SER A 1 742 ? 5.410 -1.426 -39.185 1.00 93.62 742 SER A N 1
ATOM 5356 C CA . SER A 1 742 ? 6.331 -1.778 -38.098 1.00 93.62 742 SER A CA 1
ATOM 5357 C C . SER A 1 742 ? 5.873 -3.079 -37.445 1.00 93.62 742 SER A C 1
ATOM 5359 O O . SER A 1 742 ? 4.679 -3.361 -37.448 1.00 93.62 742 SER A O 1
ATOM 5361 N N . ALA A 1 743 ? 6.758 -3.889 -36.858 1.00 95.12 743 ALA A N 1
ATOM 5362 C CA . ALA A 1 743 ? 6.297 -5.109 -36.181 1.00 95.12 743 ALA A CA 1
ATOM 5363 C C . ALA A 1 743 ? 5.478 -4.768 -34.924 1.00 95.12 743 ALA A C 1
ATOM 5365 O O . ALA A 1 743 ? 4.351 -5.248 -34.774 1.00 95.12 743 ALA A O 1
ATOM 5366 N N . ILE A 1 744 ? 5.999 -3.877 -34.076 1.00 98.00 744 ILE A N 1
ATOM 5367 C CA . ILE A 1 744 ? 5.261 -3.262 -32.968 1.00 98.00 744 ILE A CA 1
ATOM 5368 C C . ILE A 1 744 ? 4.981 -1.799 -33.317 1.00 98.00 744 ILE A C 1
ATOM 5370 O O . ILE A 1 744 ? 5.907 -1.019 -33.549 1.00 98.00 744 ILE A O 1
ATOM 5374 N N . ARG A 1 745 ? 3.703 -1.420 -33.344 1.00 97.38 745 ARG A N 1
ATOM 5375 C CA . ARG A 1 745 ? 3.247 -0.072 -33.691 1.00 97.38 745 ARG A CA 1
ATOM 5376 C C . ARG A 1 745 ? 2.327 0.466 -32.599 1.00 97.38 745 ARG A C 1
ATOM 5378 O O . ARG A 1 745 ? 1.301 -0.140 -32.301 1.00 97.38 745 ARG A O 1
ATOM 5385 N N . ILE A 1 746 ? 2.686 1.606 -32.017 1.00 97.00 746 ILE A N 1
ATOM 5386 C CA . ILE A 1 746 ? 1.898 2.287 -30.984 1.00 97.00 746 ILE A CA 1
ATOM 5387 C C . ILE A 1 746 ? 1.665 3.728 -31.442 1.00 97.00 746 ILE A C 1
ATOM 5389 O O . ILE A 1 746 ? 2.615 4.439 -31.769 1.00 97.00 746 ILE A O 1
ATOM 5393 N N . VAL A 1 747 ? 0.399 4.142 -31.493 1.00 93.00 747 VAL A N 1
ATOM 5394 C CA . VAL A 1 747 ? -0.040 5.459 -31.972 1.00 93.00 747 VAL A CA 1
ATOM 5395 C C . VAL A 1 747 ? -0.886 6.149 -30.915 1.00 93.00 747 VAL A C 1
ATOM 5397 O O . VAL A 1 747 ? -1.812 5.550 -30.363 1.00 93.00 747 VAL A O 1
ATOM 5400 N N . GLY A 1 748 ? -0.556 7.404 -30.640 1.00 86.12 748 GLY A N 1
ATOM 5401 C CA . GLY A 1 748 ? -1.190 8.232 -29.632 1.00 86.12 748 GLY A CA 1
ATOM 5402 C C . GLY A 1 748 ? -2.220 9.240 -30.160 1.00 86.12 748 GLY A C 1
ATOM 5403 O O . GLY A 1 748 ? -2.686 9.122 -31.296 1.00 86.12 748 GLY A O 1
ATOM 5404 N N . PRO A 1 749 ? -2.612 10.222 -29.321 1.00 88.38 749 PRO A N 1
ATOM 5405 C CA . PRO A 1 749 ? -2.170 10.399 -27.930 1.00 88.38 749 PRO A CA 1
ATOM 5406 C C . PRO A 1 749 ? -2.461 9.164 -27.066 1.00 88.38 749 PRO A C 1
ATOM 5408 O O . PRO A 1 749 ? -3.592 8.681 -27.027 1.00 88.38 749 PRO A O 1
ATOM 5411 N N . SER A 1 750 ? -1.418 8.609 -26.445 1.00 91.19 750 SER A N 1
ATOM 5412 C CA . SER A 1 750 ? -1.529 7.553 -25.433 1.00 91.19 750 SER A CA 1
ATOM 5413 C C . SER A 1 750 ? -0.252 7.462 -24.594 1.00 91.19 750 SER A C 1
ATOM 5415 O O . SER A 1 750 ? 0.824 7.864 -25.049 1.00 91.19 750 SER A O 1
ATOM 5417 N N . HIS A 1 751 ? -0.399 6.959 -23.369 1.00 90.88 751 HIS A N 1
ATOM 5418 C CA . HIS A 1 751 ? 0.506 7.258 -22.258 1.00 90.88 751 HIS A CA 1
ATOM 5419 C C . HIS A 1 751 ? 0.822 6.018 -21.398 1.00 90.88 751 HIS A C 1
ATOM 5421 O O . HIS A 1 751 ? 0.024 5.074 -21.357 1.00 90.88 751 HIS A O 1
ATOM 5427 N N . TYR A 1 752 ? 1.946 6.054 -20.669 1.00 91.38 752 TYR A N 1
ATOM 5428 C CA . TYR A 1 752 ? 2.329 5.073 -19.637 1.00 91.38 752 TYR A CA 1
ATOM 5429 C C . TYR A 1 752 ? 2.456 3.614 -20.113 1.00 91.38 752 TYR A C 1
ATOM 5431 O O . TYR A 1 752 ? 2.118 2.674 -19.393 1.00 91.38 752 TYR A O 1
ATOM 5439 N N . HIS A 1 753 ? 2.977 3.393 -21.324 1.00 94.88 753 HIS A N 1
ATOM 5440 C CA . HIS A 1 753 ? 3.239 2.041 -21.842 1.00 94.88 753 HIS A CA 1
ATOM 5441 C C . HIS A 1 753 ? 4.517 1.441 -21.249 1.00 94.88 753 HIS A C 1
ATOM 5443 O O . HIS A 1 753 ? 5.488 2.155 -20.991 1.00 94.88 753 HIS A O 1
ATOM 5449 N N . ARG A 1 754 ? 4.551 0.110 -21.110 1.00 91.94 754 ARG A N 1
ATOM 5450 C CA . ARG A 1 754 ? 5.707 -0.651 -20.611 1.00 91.94 754 ARG A CA 1
ATOM 5451 C C . ARG A 1 754 ? 6.138 -1.714 -21.621 1.00 91.94 754 ARG A C 1
ATOM 5453 O O . ARG A 1 754 ? 5.601 -2.821 -21.676 1.00 91.94 754 ARG A O 1
ATOM 5460 N N . LEU A 1 755 ? 7.124 -1.360 -22.437 1.00 95.50 755 LEU A N 1
ATOM 5461 C CA . LEU A 1 755 ? 7.809 -2.261 -23.365 1.00 95.50 755 LEU A CA 1
ATOM 5462 C C . LEU A 1 755 ? 8.986 -2.880 -22.601 1.00 95.50 755 LEU A C 1
ATOM 5464 O O . LEU A 1 755 ? 9.971 -2.188 -22.355 1.00 95.50 755 LEU A O 1
ATOM 5468 N N . HIS A 1 756 ? 8.872 -4.137 -22.164 1.00 90.19 756 HIS A N 1
ATOM 5469 C CA . HIS A 1 756 ? 9.803 -4.728 -21.195 1.00 90.19 756 HIS A CA 1
ATOM 5470 C C . HIS A 1 756 ? 10.254 -6.138 -21.588 1.00 90.19 756 HIS A C 1
ATOM 5472 O O . HIS A 1 756 ? 9.416 -7.004 -21.837 1.00 90.19 756 HIS A O 1
ATOM 5478 N N . ASN A 1 757 ? 11.573 -6.376 -21.604 1.00 89.00 757 ASN A N 1
ATOM 5479 C CA . ASN A 1 757 ? 12.189 -7.658 -21.988 1.00 89.00 757 ASN A CA 1
ATOM 5480 C C . ASN A 1 757 ? 11.614 -8.168 -23.330 1.00 89.00 757 ASN A C 1
ATOM 5482 O O . ASN A 1 757 ? 10.967 -9.217 -23.441 1.00 89.00 757 ASN A O 1
ATOM 5486 N N . LEU A 1 758 ? 11.772 -7.317 -24.346 1.00 93.44 758 LEU A N 1
ATOM 5487 C CA . LEU A 1 758 ? 11.101 -7.411 -25.638 1.00 93.44 758 LEU A CA 1
ATOM 5488 C C . LEU A 1 758 ? 12.129 -7.530 -26.763 1.00 93.44 758 LEU A C 1
ATOM 5490 O O . LEU A 1 758 ? 12.920 -6.618 -27.002 1.00 93.44 758 LEU A O 1
ATOM 5494 N N . ASN A 1 759 ? 12.071 -8.637 -27.499 1.00 93.00 759 ASN A N 1
ATOM 5495 C CA . ASN A 1 759 ? 12.908 -8.882 -28.667 1.00 93.00 759 ASN A CA 1
ATOM 5496 C C . ASN A 1 759 ? 12.073 -8.752 -29.952 1.00 93.00 759 ASN A C 1
ATOM 5498 O O . ASN A 1 759 ? 11.064 -9.445 -30.092 1.00 93.00 759 ASN A O 1
ATOM 5502 N N . VAL A 1 760 ? 12.498 -7.918 -30.906 1.00 93.94 760 VAL A N 1
ATOM 5503 C CA . VAL A 1 760 ? 11.803 -7.704 -32.194 1.00 93.94 760 VAL A CA 1
ATOM 5504 C C . VAL A 1 760 ? 12.811 -7.675 -33.342 1.00 93.94 760 VAL A C 1
ATOM 5506 O O . VAL A 1 760 ? 13.772 -6.907 -33.300 1.00 93.94 760 VAL A O 1
ATOM 5509 N N . TRP A 1 761 ? 12.628 -8.505 -34.370 1.00 90.62 761 TRP A N 1
ATOM 5510 C CA . TRP A 1 761 ? 13.588 -8.577 -35.478 1.00 90.62 761 TRP A CA 1
ATOM 5511 C C . TRP A 1 761 ? 12.971 -9.025 -36.810 1.00 90.62 761 TRP A C 1
ATOM 5513 O O . TRP A 1 761 ? 11.836 -9.488 -36.841 1.00 90.62 761 TRP A O 1
ATOM 5523 N N . ASN A 1 762 ? 13.726 -8.923 -37.913 1.00 87.56 762 ASN A N 1
ATOM 5524 C CA . ASN A 1 762 ? 13.309 -9.299 -39.281 1.00 87.56 762 ASN A CA 1
ATOM 5525 C C . ASN A 1 762 ? 12.086 -8.527 -39.828 1.00 87.56 762 ASN A C 1
ATOM 5527 O O . ASN A 1 762 ? 11.351 -9.054 -40.665 1.00 87.56 762 ASN A O 1
ATOM 5531 N N . THR A 1 763 ? 11.845 -7.296 -39.374 1.00 89.69 763 THR A N 1
ATOM 5532 C CA . THR A 1 763 ? 10.819 -6.415 -39.968 1.00 89.69 763 THR A CA 1
ATOM 5533 C C . THR A 1 763 ? 11.288 -5.907 -41.339 1.00 89.69 763 THR A C 1
ATOM 5535 O O . THR A 1 763 ? 12.487 -5.765 -41.565 1.00 89.69 763 THR A O 1
ATOM 5538 N N . GLU A 1 764 ? 10.390 -5.576 -42.268 1.00 86.62 764 GLU A N 1
ATOM 5539 C CA . GLU A 1 764 ? 10.800 -4.841 -43.473 1.00 86.62 764 GLU A CA 1
ATOM 5540 C C . GLU A 1 764 ? 10.851 -3.337 -43.180 1.00 86.62 764 GLU A C 1
ATOM 5542 O O . GLU A 1 764 ? 11.942 -2.787 -43.020 1.00 86.62 764 GLU A O 1
ATOM 5547 N N . GLY A 1 765 ? 9.693 -2.707 -42.995 1.00 87.62 765 GLY A N 1
ATOM 5548 C CA . GLY A 1 765 ? 9.555 -1.290 -42.672 1.00 87.62 765 GLY A CA 1
ATOM 5549 C C . GLY A 1 765 ? 9.863 -0.342 -43.836 1.00 87.62 765 GLY A C 1
ATOM 5550 O O . GLY A 1 765 ? 9.966 -0.732 -44.998 1.00 87.62 765 GLY A O 1
ATOM 5551 N N . THR A 1 766 ? 10.008 0.936 -43.500 1.00 88.19 766 THR A N 1
ATOM 5552 C CA . THR A 1 766 ? 10.334 2.053 -44.397 1.00 88.19 766 THR A CA 1
ATOM 5553 C C . THR A 1 766 ? 11.193 3.078 -43.656 1.00 88.19 766 THR A C 1
ATOM 5555 O O . THR A 1 766 ? 11.322 3.009 -42.436 1.00 88.19 766 THR A O 1
ATOM 5558 N N . VAL A 1 767 ? 11.721 4.078 -44.368 1.00 84.38 767 VAL A N 1
ATOM 5559 C CA . VAL A 1 767 ? 12.618 5.124 -43.829 1.00 84.38 767 VAL A CA 1
ATOM 5560 C C . VAL A 1 767 ? 12.163 5.790 -42.519 1.00 84.38 767 VAL A C 1
ATOM 5562 O O . VAL A 1 767 ? 13.021 6.147 -41.720 1.00 84.38 767 VAL A O 1
ATOM 5565 N N . ASN A 1 768 ? 10.851 5.891 -42.260 1.00 87.06 768 ASN A N 1
ATOM 5566 C CA . ASN A 1 768 ? 10.279 6.507 -41.050 1.00 87.06 768 ASN A CA 1
ATOM 5567 C C . ASN A 1 768 ? 9.545 5.494 -40.141 1.00 87.06 768 ASN A C 1
ATOM 5569 O O . ASN A 1 768 ? 8.773 5.892 -39.272 1.00 87.06 768 ASN A O 1
ATOM 5573 N N . THR A 1 769 ? 9.725 4.190 -40.359 1.00 91.50 769 THR A N 1
ATOM 5574 C CA . THR A 1 769 ? 9.140 3.100 -39.556 1.00 91.50 769 THR A CA 1
ATOM 5575 C C . THR A 1 769 ? 10.236 2.082 -39.189 1.00 91.50 769 THR A C 1
ATOM 5577 O O . THR A 1 769 ? 11.419 2.352 -39.418 1.00 91.50 769 THR A O 1
ATOM 5580 N N . GLY A 1 770 ? 9.927 0.942 -38.559 1.00 91.56 770 GLY A N 1
ATOM 5581 C CA . GLY A 1 770 ? 10.983 0.032 -38.084 1.00 91.56 770 GLY A CA 1
ATOM 5582 C C . GLY A 1 770 ? 10.489 -1.188 -37.314 1.00 91.56 770 GLY A C 1
ATOM 5583 O O . GLY A 1 770 ? 9.316 -1.536 -37.383 1.00 91.56 770 GLY A O 1
ATOM 5584 N N . ASN A 1 771 ? 11.362 -1.848 -36.548 1.00 94.50 771 ASN A N 1
ATOM 5585 C CA . ASN A 1 771 ? 10.926 -2.960 -35.688 1.00 94.50 771 ASN A CA 1
ATOM 5586 C C . ASN A 1 771 ? 9.902 -2.492 -34.636 1.00 94.50 771 ASN A C 1
ATOM 5588 O O . ASN A 1 771 ? 8.862 -3.129 -34.454 1.00 94.50 771 ASN A O 1
ATOM 5592 N N . ILE A 1 772 ? 10.176 -1.362 -33.979 1.00 97.38 772 ILE A N 1
ATOM 5593 C CA . ILE A 1 772 ? 9.284 -0.723 -33.003 1.00 97.38 772 ILE A CA 1
ATOM 5594 C C . ILE A 1 772 ? 9.086 0.738 -33.409 1.00 97.38 772 ILE A C 1
ATOM 5596 O O . ILE A 1 772 ? 10.058 1.434 -33.701 1.00 97.38 772 ILE A O 1
ATOM 5600 N N . HIS A 1 773 ? 7.839 1.211 -33.417 1.00 96.56 773 HIS A N 1
ATOM 5601 C CA . HIS A 1 773 ? 7.494 2.588 -33.777 1.00 96.56 773 HIS A CA 1
ATOM 5602 C C . HIS A 1 773 ? 6.466 3.168 -32.811 1.00 96.56 773 HIS A C 1
ATOM 5604 O O . HIS A 1 773 ? 5.349 2.657 -32.695 1.00 96.56 773 HIS A O 1
ATOM 5610 N N . LEU A 1 774 ? 6.875 4.239 -32.136 1.00 96.19 774 LEU A N 1
ATOM 5611 C CA . LEU A 1 774 ? 6.068 5.050 -31.235 1.00 96.19 774 LEU A CA 1
ATOM 5612 C C . LEU A 1 774 ? 5.724 6.361 -31.952 1.00 96.19 774 LEU A C 1
ATOM 5614 O O . LEU A 1 774 ? 6.633 7.069 -32.380 1.00 96.19 774 LEU A O 1
ATOM 5618 N N . ILE A 1 775 ? 4.437 6.672 -32.101 1.00 93.75 775 ILE A N 1
ATOM 5619 C CA . ILE A 1 775 ? 3.934 7.906 -32.725 1.00 93.75 775 ILE A CA 1
ATOM 5620 C C . ILE A 1 775 ? 3.059 8.640 -31.711 1.00 93.75 775 ILE A C 1
ATOM 5622 O O . ILE A 1 775 ? 2.062 8.077 -31.267 1.00 93.75 775 ILE A O 1
ATOM 5626 N N . ASP A 1 776 ? 3.404 9.877 -31.356 1.00 92.31 776 ASP A N 1
ATOM 5627 C CA . ASP A 1 776 ? 2.655 10.727 -30.410 1.00 92.31 776 ASP A CA 1
ATOM 5628 C C . ASP A 1 776 ? 2.449 10.073 -29.024 1.00 92.31 776 ASP A C 1
ATOM 5630 O O . ASP A 1 776 ? 1.433 10.275 -28.352 1.00 92.31 776 ASP A O 1
ATOM 5634 N N . ILE A 1 777 ? 3.425 9.253 -28.622 1.00 92.38 777 ILE A N 1
ATOM 5635 C CA . ILE A 1 777 ? 3.473 8.521 -27.350 1.00 92.38 777 ILE A CA 1
ATOM 5636 C C . ILE A 1 777 ? 4.268 9.321 -26.331 1.00 92.38 777 ILE A C 1
ATOM 5638 O O . ILE A 1 777 ? 5.362 9.800 -26.639 1.00 92.38 777 ILE A O 1
ATOM 5642 N N . THR A 1 778 ? 3.743 9.423 -25.114 1.00 89.56 778 THR A N 1
ATOM 5643 C CA . THR A 1 778 ? 4.400 10.137 -24.014 1.00 89.56 778 THR A CA 1
ATOM 5644 C C . THR A 1 778 ? 4.453 9.275 -22.756 1.00 89.56 778 THR A C 1
ATOM 5646 O O . THR A 1 778 ? 3.747 8.271 -22.629 1.00 89.56 778 THR A O 1
ATOM 5649 N N . ASP A 1 779 ? 5.327 9.668 -21.838 1.00 87.94 779 ASP A N 1
ATOM 5650 C CA . ASP A 1 779 ? 5.476 9.164 -20.477 1.00 87.94 779 ASP A CA 1
ATOM 5651 C C . ASP A 1 779 ? 5.503 7.631 -20.426 1.00 87.94 779 ASP A C 1
ATOM 5653 O O . ASP A 1 779 ? 4.787 7.023 -19.644 1.00 87.94 779 ASP A O 1
ATOM 5657 N N . SER A 1 780 ? 6.278 6.992 -21.310 1.00 90.75 780 SER A N 1
ATOM 5658 C CA . SER A 1 780 ? 6.339 5.528 -21.456 1.00 90.75 780 SER A CA 1
ATOM 5659 C C . SER A 1 780 ? 7.763 4.981 -21.287 1.00 90.75 780 SER A C 1
ATOM 5661 O O . SER A 1 780 ? 8.744 5.649 -21.628 1.00 90.75 780 SER A O 1
ATOM 5663 N N . LEU A 1 781 ? 7.869 3.744 -20.786 1.00 90.19 781 LEU A N 1
ATOM 5664 C CA . LEU A 1 781 ? 9.124 3.066 -20.447 1.00 90.19 781 LEU A CA 1
ATOM 5665 C C . LEU A 1 781 ? 9.423 1.903 -21.405 1.00 90.19 781 LEU A C 1
ATOM 5667 O O . LEU A 1 781 ? 8.653 0.949 -21.543 1.00 90.19 781 LEU A O 1
ATOM 5671 N N . ILE A 1 782 ? 10.594 1.970 -22.031 1.00 92.94 782 ILE A N 1
ATOM 5672 C CA . ILE A 1 782 ? 11.142 1.016 -22.992 1.00 92.94 782 ILE A CA 1
ATOM 5673 C C . ILE A 1 782 ? 12.416 0.428 -22.377 1.00 92.94 782 ILE A C 1
ATOM 5675 O O . ILE A 1 782 ? 13.464 1.064 -22.373 1.00 92.94 782 ILE A O 1
ATOM 5679 N N . SER A 1 783 ? 12.327 -0.773 -21.808 1.00 87.56 783 SER A N 1
ATOM 5680 C CA . SER A 1 783 ? 13.360 -1.365 -20.948 1.00 87.56 783 SER A CA 1
ATOM 5681 C C . SER A 1 783 ? 13.751 -2.779 -21.383 1.00 87.56 783 SER A C 1
ATOM 5683 O O . SER A 1 783 ? 12.897 -3.612 -21.688 1.00 87.56 783 SER A O 1
ATOM 5685 N N . HIS A 1 784 ? 15.054 -3.073 -21.404 1.00 84.50 784 HIS A N 1
ATOM 5686 C CA . HIS A 1 784 ? 15.584 -4.383 -21.820 1.00 84.50 784 HIS A CA 1
ATOM 5687 C C . HIS A 1 784 ? 15.095 -4.810 -23.219 1.00 84.50 784 HIS A C 1
ATOM 5689 O O . HIS A 1 784 ? 14.703 -5.956 -23.444 1.00 84.50 784 HIS A O 1
ATOM 5695 N N . VAL A 1 785 ? 15.070 -3.864 -24.163 1.00 90.75 785 VAL A N 1
ATOM 5696 C CA . VAL A 1 785 ? 14.560 -4.084 -25.521 1.00 90.75 785 VAL A CA 1
ATOM 5697 C C . VAL A 1 785 ? 15.700 -4.383 -26.489 1.00 90.75 785 VAL A C 1
ATOM 5699 O O . VAL A 1 785 ? 16.742 -3.726 -26.480 1.00 90.75 785 VAL A O 1
ATOM 5702 N N . ARG A 1 786 ? 15.494 -5.364 -27.368 1.00 89.56 786 ARG A N 1
ATOM 5703 C CA . ARG A 1 786 ? 16.432 -5.727 -28.434 1.00 89.56 786 ARG A CA 1
ATOM 5704 C C . ARG A 1 786 ? 15.729 -5.669 -29.784 1.00 89.56 786 ARG A C 1
ATOM 5706 O O . ARG A 1 786 ? 14.884 -6.510 -30.086 1.00 89.56 786 ARG A O 1
ATOM 5713 N N . ALA A 1 787 ? 16.087 -4.672 -30.591 1.00 90.94 787 ALA A N 1
ATOM 5714 C CA . ALA A 1 787 ? 15.565 -4.489 -31.944 1.00 90.94 787 ALA A CA 1
ATOM 5715 C C . ALA A 1 787 ? 16.673 -4.737 -32.976 1.00 90.94 787 ALA A C 1
ATOM 5717 O O . ALA A 1 787 ? 17.753 -4.156 -32.860 1.00 90.94 787 ALA A O 1
ATOM 5718 N N . ALA A 1 788 ? 16.428 -5.593 -33.972 1.00 87.12 788 ALA A N 1
ATOM 5719 C CA . ALA A 1 788 ? 17.454 -5.988 -34.940 1.00 87.12 788 ALA A CA 1
ATOM 5720 C C . ALA A 1 788 ? 16.917 -6.213 -36.360 1.00 87.12 788 ALA A C 1
ATOM 5722 O O . ALA A 1 788 ? 15.758 -6.558 -36.559 1.00 87.12 788 ALA A O 1
ATOM 5723 N N . ASN A 1 789 ? 17.783 -6.079 -37.365 1.00 82.56 789 ASN A N 1
ATOM 5724 C CA . ASN A 1 789 ? 17.501 -6.476 -38.753 1.00 82.56 789 ASN A CA 1
ATOM 5725 C C . ASN A 1 789 ? 16.142 -6.001 -39.335 1.00 82.56 789 ASN A C 1
ATOM 5727 O O . ASN A 1 789 ? 15.412 -6.805 -39.915 1.00 82.56 789 ASN A O 1
ATOM 5731 N N . SER A 1 790 ? 15.788 -4.717 -39.194 1.00 87.00 790 SER A N 1
ATOM 5732 C CA . SER A 1 790 ? 14.802 -4.098 -40.092 1.00 87.00 790 SER A CA 1
ATOM 5733 C C . SER A 1 790 ? 15.471 -3.853 -41.448 1.00 87.00 790 SER A C 1
ATOM 5735 O O . SER A 1 790 ? 16.577 -3.316 -41.482 1.00 87.00 790 SER A O 1
ATOM 5737 N N . THR A 1 791 ? 14.864 -4.301 -42.553 1.00 79.88 791 THR A N 1
ATOM 5738 C CA . THR A 1 791 ? 15.553 -4.364 -43.863 1.00 79.88 791 THR A CA 1
ATOM 5739 C C . THR A 1 791 ? 15.372 -3.134 -44.754 1.00 79.88 791 THR A C 1
ATOM 5741 O O . THR A 1 791 ? 16.229 -2.865 -45.592 1.00 79.88 791 THR A O 1
ATOM 5744 N N . ASN A 1 792 ? 14.300 -2.366 -44.548 1.00 85.12 792 ASN A N 1
ATOM 5745 C CA . ASN A 1 792 ? 14.007 -1.096 -45.221 1.00 85.12 792 ASN A CA 1
ATOM 5746 C C . ASN A 1 792 ? 13.679 0.045 -44.231 1.00 85.12 792 ASN A C 1
ATOM 5748 O O . ASN A 1 792 ? 13.600 1.199 -44.657 1.00 85.12 792 ASN A O 1
ATOM 5752 N N . GLY A 1 793 ? 13.523 -0.249 -42.932 1.00 89.12 793 GLY A N 1
ATOM 5753 C CA . GLY A 1 793 ? 13.308 0.719 -41.849 1.00 89.12 793 GLY A CA 1
ATOM 5754 C C . GLY A 1 793 ? 14.372 0.676 -40.748 1.00 89.12 793 GLY A C 1
ATOM 5755 O O . GLY A 1 793 ? 15.507 0.268 -40.992 1.00 89.12 793 GLY A O 1
ATOM 5756 N N . ASN A 1 794 ? 14.013 1.157 -39.557 1.00 93.06 794 ASN A N 1
ATOM 5757 C CA . ASN A 1 794 ? 14.916 1.460 -38.440 1.00 93.06 794 ASN A CA 1
ATOM 5758 C C . ASN A 1 794 ? 14.800 0.448 -37.279 1.00 93.06 794 ASN A C 1
ATOM 5760 O O . ASN A 1 794 ? 13.911 -0.410 -37.253 1.00 93.06 794 ASN A O 1
ATOM 5764 N N . GLY A 1 795 ? 15.682 0.558 -36.281 1.00 93.31 795 GLY A N 1
ATOM 5765 C CA . GLY A 1 795 ? 15.610 -0.244 -35.055 1.00 93.31 795 GLY A CA 1
ATOM 5766 C C . GLY A 1 795 ? 14.421 0.154 -34.173 1.00 93.31 795 GLY A C 1
ATOM 5767 O O . GLY A 1 795 ? 13.433 -0.578 -34.082 1.00 93.31 795 GLY A O 1
ATOM 5768 N N . LEU A 1 796 ? 14.512 1.331 -33.556 1.00 96.31 796 LEU A N 1
ATOM 5769 C CA . LEU A 1 796 ? 13.447 1.979 -32.787 1.00 96.31 796 LEU A CA 1
ATOM 5770 C C . LEU A 1 796 ? 13.155 3.353 -33.399 1.00 96.31 796 LEU A C 1
ATOM 5772 O O . LEU A 1 796 ? 14.076 4.143 -33.598 1.00 96.31 796 LEU A O 1
ATOM 5776 N N . VAL A 1 797 ? 11.883 3.647 -33.667 1.00 96.12 797 VAL A N 1
ATOM 5777 C CA . VAL A 1 797 ? 11.427 4.974 -34.100 1.00 96.12 797 VAL A CA 1
ATOM 5778 C C . VAL A 1 797 ? 10.616 5.634 -32.990 1.00 96.12 797 VAL A C 1
ATOM 5780 O O . VAL A 1 797 ? 9.624 5.065 -32.531 1.00 96.12 797 VAL A O 1
ATOM 5783 N N . ILE A 1 798 ? 11.010 6.847 -32.604 1.00 95.06 798 ILE A N 1
ATOM 5784 C CA . ILE A 1 798 ? 10.240 7.738 -31.727 1.00 95.06 798 ILE A CA 1
ATOM 5785 C C . ILE A 1 798 ? 9.823 8.945 -32.566 1.00 95.06 798 ILE A C 1
ATOM 5787 O O . ILE A 1 798 ? 10.672 9.674 -33.074 1.00 95.06 798 ILE A O 1
ATOM 5791 N N . GLN A 1 799 ? 8.521 9.138 -32.750 1.00 92.88 799 GLN A N 1
ATOM 5792 C CA . GLN A 1 799 ? 7.963 10.169 -33.616 1.00 92.88 799 GLN A CA 1
ATOM 5793 C C . GLN A 1 799 ? 7.003 11.082 -32.855 1.00 92.88 799 GLN A C 1
ATOM 5795 O O . GLN A 1 799 ? 6.060 10.607 -32.225 1.00 92.88 799 GLN A O 1
ATOM 5800 N N . ASP A 1 800 ? 7.187 12.388 -33.036 1.00 91.19 800 ASP A N 1
ATOM 5801 C CA . ASP A 1 800 ? 6.135 13.385 -32.855 1.00 91.19 800 ASP A CA 1
ATOM 5802 C C . ASP A 1 800 ? 5.623 13.817 -34.242 1.00 91.19 800 ASP A C 1
ATOM 5804 O O . ASP A 1 800 ? 6.397 14.194 -35.136 1.00 91.19 800 ASP A O 1
ATOM 5808 N N . SER A 1 801 ? 4.316 13.698 -34.470 1.00 88.94 801 SER A N 1
ATOM 5809 C CA . SER A 1 801 ? 3.665 14.011 -35.747 1.00 88.94 801 SER A CA 1
ATOM 5810 C C . SER A 1 801 ? 3.297 15.493 -35.901 1.00 88.94 801 SER A C 1
ATOM 5812 O O . SER A 1 801 ? 3.033 15.932 -37.022 1.00 88.94 801 SER A O 1
ATOM 5814 N N . GLY A 1 802 ? 3.380 16.275 -34.818 1.00 77.38 802 GLY A N 1
ATOM 5815 C CA . GLY A 1 802 ? 3.076 17.703 -34.762 1.00 77.38 802 GLY A CA 1
ATOM 5816 C C . GLY A 1 802 ? 1.775 18.007 -34.016 1.00 77.38 802 GLY A C 1
ATOM 5817 O O . GLY A 1 802 ? 0.685 17.909 -34.581 1.00 77.38 802 GLY A O 1
ATOM 5818 N N . GLY A 1 803 ? 1.878 18.464 -32.764 1.00 68.06 803 GLY A N 1
ATOM 5819 C CA . GLY A 1 803 ? 0.713 18.841 -31.957 1.00 68.06 803 GLY A CA 1
ATOM 5820 C C . GLY A 1 803 ? 1.040 19.676 -30.715 1.00 68.06 803 GLY A C 1
ATOM 5821 O O . GLY A 1 803 ? 2.017 20.417 -30.680 1.00 68.06 803 GLY A O 1
ATOM 5822 N N . THR A 1 804 ? 0.184 19.569 -29.695 1.00 58.97 804 THR A N 1
ATOM 5823 C CA . THR A 1 804 ? 0.404 20.119 -28.338 1.00 58.97 804 THR A CA 1
ATOM 5824 C C . THR A 1 804 ? 1.082 19.132 -27.389 1.00 58.97 804 THR A C 1
ATOM 5826 O O . THR A 1 804 ? 1.380 19.483 -26.251 1.00 58.97 804 THR A O 1
ATOM 5829 N N . ASN A 1 805 ? 1.260 17.891 -27.837 1.00 59.81 805 ASN A N 1
ATOM 5830 C CA . ASN A 1 805 ? 1.898 16.828 -27.077 1.00 59.81 805 ASN A CA 1
ATOM 5831 C C . ASN A 1 805 ? 3.411 16.887 -27.316 1.00 59.81 805 ASN A C 1
ATOM 5833 O O . ASN A 1 805 ? 3.868 17.571 -28.230 1.00 59.81 805 ASN A O 1
ATOM 5837 N N . THR A 1 806 ? 4.180 16.199 -26.476 1.00 70.06 806 THR A N 1
ATOM 5838 C CA . THR A 1 806 ? 5.638 16.120 -26.603 1.00 70.06 806 THR A CA 1
ATOM 5839 C C . THR A 1 806 ? 6.059 14.686 -26.314 1.00 70.06 806 THR A C 1
ATOM 5841 O O . THR A 1 806 ? 5.565 14.091 -25.357 1.00 70.06 806 THR A O 1
ATOM 5844 N N . ALA A 1 807 ? 6.914 14.086 -27.146 1.00 78.94 807 ALA A N 1
ATOM 5845 C CA . ALA A 1 807 ? 7.199 12.644 -27.088 1.00 78.94 807 ALA A CA 1
ATOM 5846 C C . ALA A 1 807 ? 8.210 12.248 -25.983 1.00 78.94 807 ALA A C 1
ATOM 5848 O O . ALA A 1 807 ? 9.234 11.613 -26.253 1.00 78.94 807 ALA A O 1
ATOM 5849 N N . ARG A 1 808 ? 7.897 12.608 -24.733 1.00 85.25 808 ARG A N 1
ATOM 5850 C CA . ARG A 1 808 ? 8.689 12.341 -23.520 1.00 85.25 808 ARG A CA 1
ATOM 5851 C C . ARG A 1 808 ? 8.726 10.842 -23.238 1.00 85.25 808 ARG A C 1
ATOM 5853 O O . ARG A 1 808 ? 7.690 10.276 -22.921 1.00 85.25 808 ARG A O 1
ATOM 5860 N N . ASN A 1 809 ? 9.858 10.162 -23.374 1.00 89.94 809 ASN A N 1
ATOM 5861 C CA . ASN A 1 809 ? 9.933 8.701 -23.209 1.00 89.94 809 ASN A CA 1
ATOM 5862 C C . ASN A 1 809 ? 11.247 8.284 -22.535 1.00 89.94 809 ASN A C 1
ATOM 5864 O O . ASN A 1 809 ? 12.218 9.038 -22.547 1.00 89.94 809 ASN A O 1
ATOM 5868 N N . ILE A 1 810 ? 11.290 7.071 -21.978 1.00 90.31 810 ILE A N 1
ATOM 5869 C CA . ILE A 1 810 ? 12.484 6.500 -21.339 1.00 90.31 810 ILE A CA 1
ATOM 5870 C C . ILE A 1 810 ? 12.903 5.236 -22.088 1.00 90.31 810 ILE A C 1
ATOM 5872 O O . ILE A 1 810 ? 12.148 4.269 -22.133 1.00 90.31 810 ILE A O 1
ATOM 5876 N N . VAL A 1 811 ? 14.118 5.211 -22.636 1.00 91.88 811 VAL A N 1
ATOM 5877 C CA . VAL A 1 811 ? 14.743 4.024 -23.240 1.00 91.88 811 VAL A CA 1
ATOM 5878 C C . VAL A 1 811 ? 15.916 3.585 -22.367 1.00 91.88 811 VAL A C 1
ATOM 5880 O O . VAL A 1 811 ? 16.851 4.354 -22.173 1.00 91.88 811 VAL A O 1
ATOM 5883 N N . ILE A 1 812 ? 15.900 2.359 -21.843 1.00 86.19 812 ILE A N 1
ATOM 5884 C CA . ILE A 1 812 ? 16.904 1.868 -20.888 1.00 86.19 812 ILE A CA 1
ATOM 5885 C C . ILE A 1 812 ? 17.356 0.425 -21.164 1.00 86.19 812 ILE A C 1
ATOM 5887 O O . ILE A 1 812 ? 16.572 -0.413 -21.621 1.00 86.19 812 ILE A O 1
ATOM 5891 N N . SER A 1 813 ? 18.628 0.123 -20.873 1.00 82.56 813 SER A N 1
ATOM 5892 C CA . SER A 1 813 ? 19.219 -1.230 -20.903 1.00 82.56 813 SER A CA 1
ATOM 5893 C C . SER A 1 813 ? 18.992 -1.977 -22.225 1.00 82.56 813 SER A C 1
ATOM 5895 O O . SER A 1 813 ? 18.809 -3.195 -22.241 1.00 82.56 813 SER A O 1
ATOM 5897 N N . SER A 1 814 ? 18.925 -1.245 -23.339 1.00 87.44 814 SER A N 1
ATOM 5898 C CA . SER A 1 814 ? 18.436 -1.754 -24.622 1.00 87.44 814 SER A CA 1
ATOM 5899 C C . SER A 1 814 ? 19.568 -1.918 -25.642 1.00 87.44 814 SER A C 1
ATOM 5901 O O . SER A 1 814 ? 20.482 -1.097 -25.716 1.00 87.44 814 SER A O 1
ATOM 5903 N N . THR A 1 815 ? 19.514 -2.986 -26.442 1.00 87.56 815 THR A N 1
ATOM 5904 C CA . THR A 1 815 ? 20.525 -3.330 -27.461 1.00 87.56 815 THR A CA 1
ATOM 5905 C C . THR A 1 815 ? 19.890 -3.276 -28.846 1.00 87.56 815 THR A C 1
ATOM 5907 O O . THR A 1 815 ? 19.258 -4.237 -29.289 1.00 87.56 815 THR A O 1
ATOM 5910 N N . ILE A 1 816 ? 20.045 -2.161 -29.548 1.00 89.44 816 ILE A N 1
ATOM 5911 C CA . ILE A 1 816 ? 19.403 -1.925 -30.843 1.00 89.44 816 ILE A CA 1
ATOM 5912 C C . ILE A 1 816 ? 20.477 -1.975 -31.930 1.00 89.44 816 ILE A C 1
ATOM 5914 O O . ILE A 1 816 ? 21.416 -1.185 -31.917 1.00 89.44 816 ILE A O 1
ATOM 5918 N N . TYR A 1 817 ? 20.378 -2.930 -32.855 1.00 83.62 817 TYR A N 1
ATOM 5919 C CA . TYR A 1 817 ? 21.415 -3.131 -33.866 1.00 83.62 817 TYR A CA 1
ATOM 5920 C C . TYR A 1 817 ? 20.832 -3.441 -35.246 1.00 83.62 817 TYR A C 1
ATOM 5922 O O . TYR A 1 817 ? 20.433 -4.568 -35.563 1.00 83.62 817 TYR A O 1
ATOM 5930 N N . ASN A 1 818 ? 20.707 -2.395 -36.065 1.00 82.38 818 ASN A N 1
ATOM 5931 C CA . ASN A 1 818 ? 19.817 -2.415 -37.215 1.00 82.38 818 ASN A CA 1
ATOM 5932 C C . ASN A 1 818 ? 20.578 -2.383 -38.542 1.00 82.38 818 ASN A C 1
ATOM 5934 O O . ASN A 1 818 ? 20.993 -1.328 -38.996 1.00 82.38 818 ASN A O 1
ATOM 5938 N N . ASN A 1 819 ? 20.712 -3.540 -39.200 1.00 74.38 819 ASN A N 1
ATOM 5939 C CA . ASN A 1 819 ? 21.497 -3.715 -40.434 1.00 74.38 819 ASN A CA 1
ATOM 5940 C C . ASN A 1 819 ? 21.298 -2.634 -41.522 1.00 74.38 819 ASN A C 1
ATOM 5942 O O . ASN A 1 819 ? 22.192 -2.449 -42.340 1.00 74.38 819 ASN A O 1
ATOM 5946 N N . PHE A 1 820 ? 20.149 -1.958 -41.580 1.00 77.69 820 PHE A N 1
ATOM 5947 C CA . PHE A 1 820 ? 19.804 -0.917 -42.552 1.00 77.69 820 PHE A CA 1
ATOM 5948 C C . PHE A 1 820 ? 19.386 0.363 -41.805 1.00 77.69 820 PHE A C 1
ATOM 5950 O O . PHE A 1 820 ? 18.922 0.267 -40.678 1.00 77.69 820 PHE A O 1
ATOM 5957 N N . ASN A 1 821 ? 19.533 1.551 -42.404 1.00 87.88 821 ASN A N 1
ATOM 5958 C CA . ASN A 1 821 ? 19.158 2.840 -41.785 1.00 87.88 821 ASN A CA 1
ATOM 5959 C C . ASN A 1 821 ? 19.660 3.005 -40.327 1.00 87.88 821 ASN A C 1
ATOM 5961 O O . ASN A 1 821 ? 20.715 2.470 -39.974 1.00 87.88 821 ASN A O 1
ATOM 5965 N N . SER A 1 822 ? 18.929 3.747 -39.492 1.00 91.56 822 SER A N 1
ATOM 5966 C CA . SER A 1 822 ? 19.373 4.143 -38.156 1.00 91.56 822 SER A CA 1
ATOM 5967 C C . SER A 1 822 ? 19.014 3.125 -37.062 1.00 91.56 822 SER A C 1
ATOM 5969 O O . SER A 1 822 ? 18.025 2.386 -37.156 1.00 91.56 822 SER A O 1
ATOM 5971 N N . GLY A 1 823 ? 19.796 3.125 -35.978 1.00 92.75 823 GLY A N 1
ATOM 5972 C CA . GLY A 1 823 ? 19.502 2.362 -34.761 1.00 92.75 823 GLY A CA 1
ATOM 5973 C C . GLY A 1 823 ? 18.299 2.940 -34.013 1.00 92.75 823 GLY A C 1
ATOM 5974 O O . GLY A 1 823 ? 17.225 2.334 -33.990 1.00 92.75 823 GLY A O 1
ATOM 5975 N N . LEU A 1 824 ? 18.469 4.136 -33.446 1.00 95.62 824 LEU A N 1
ATOM 5976 C CA . LEU A 1 824 ? 17.375 4.988 -32.970 1.00 95.62 824 LEU A CA 1
ATOM 5977 C C . LEU A 1 824 ? 17.127 6.105 -33.987 1.00 95.62 824 LEU A C 1
ATOM 5979 O O . LEU A 1 824 ? 18.052 6.821 -34.365 1.00 95.62 824 LEU A O 1
ATOM 5983 N N . HIS A 1 825 ? 15.875 6.265 -34.398 1.00 94.75 825 HIS A N 1
ATOM 5984 C CA . HIS A 1 825 ? 15.440 7.299 -35.330 1.00 94.75 825 HIS A CA 1
ATOM 5985 C C . HIS A 1 825 ? 14.391 8.181 -34.643 1.00 94.75 825 HIS A C 1
ATOM 5987 O O . HIS A 1 825 ? 13.332 7.703 -34.232 1.00 94.75 825 HIS A O 1
ATOM 5993 N N . ILE A 1 826 ? 14.687 9.470 -34.507 1.00 93.75 826 ILE A N 1
ATOM 5994 C CA . ILE A 1 826 ? 13.833 10.460 -33.850 1.00 93.75 826 ILE A CA 1
ATOM 5995 C C . ILE A 1 826 ? 13.212 11.344 -34.934 1.00 93.75 826 ILE A C 1
ATOM 5997 O O . ILE A 1 826 ? 13.910 12.106 -35.597 1.00 93.75 826 ILE A O 1
ATOM 6001 N N . VAL A 1 827 ? 11.897 11.233 -35.127 1.00 92.00 827 VAL A N 1
ATOM 6002 C CA . VAL A 1 827 ? 11.140 11.972 -36.150 1.00 92.00 827 VAL A CA 1
ATOM 6003 C C . VAL A 1 827 ? 10.375 13.114 -35.475 1.00 92.00 827 VAL A C 1
ATOM 6005 O O . VAL A 1 827 ? 9.232 12.949 -35.050 1.00 92.00 827 VAL A O 1
ATOM 6008 N N . ALA A 1 828 ? 11.007 14.279 -35.361 1.00 89.31 828 ALA A N 1
ATOM 6009 C CA . ALA A 1 828 ? 10.472 15.459 -34.685 1.00 89.31 828 ALA A CA 1
ATOM 6010 C C . ALA A 1 828 ? 9.782 16.418 -35.679 1.00 89.31 828 ALA A C 1
ATOM 6012 O O . ALA A 1 828 ? 10.354 17.425 -36.105 1.00 89.31 828 ALA A O 1
ATOM 6013 N N . ASN A 1 829 ? 8.548 16.106 -36.099 1.00 88.38 829 ASN A N 1
ATOM 6014 C CA . ASN A 1 829 ? 7.775 17.044 -36.932 1.00 88.38 829 ASN A CA 1
ATOM 6015 C C . ASN A 1 829 ? 7.252 18.214 -36.089 1.00 88.38 829 ASN A C 1
ATOM 6017 O O . ASN A 1 829 ? 7.419 19.369 -36.484 1.00 88.38 829 ASN A O 1
ATOM 6021 N N . GLY A 1 830 ? 6.684 17.911 -34.917 1.00 86.88 830 GLY A N 1
ATOM 6022 C CA . GLY A 1 830 ? 6.655 18.816 -33.771 1.00 86.88 830 GLY A CA 1
ATOM 6023 C C . GLY A 1 830 ? 7.851 18.551 -32.857 1.00 86.88 830 GLY A C 1
ATOM 6024 O O . GLY A 1 830 ? 8.979 18.433 -33.336 1.00 86.88 830 GLY A O 1
ATOM 6025 N N . MET A 1 831 ? 7.635 18.494 -31.544 1.00 87.06 831 MET A N 1
ATOM 6026 C CA . MET A 1 831 ? 8.728 18.540 -30.567 1.00 87.06 831 MET A CA 1
ATOM 6027 C C . MET A 1 831 ? 8.850 17.245 -29.765 1.00 87.06 831 MET A C 1
ATOM 6029 O O . MET A 1 831 ? 7.929 16.830 -29.060 1.00 87.06 831 MET A O 1
ATOM 6033 N N . VAL A 1 832 ? 10.028 16.629 -29.841 1.00 90.19 832 VAL A N 1
ATOM 6034 C CA . VAL A 1 832 ? 10.418 15.540 -28.943 1.00 90.19 832 VAL A CA 1
ATOM 6035 C C . VAL A 1 832 ? 11.143 16.194 -27.775 1.00 90.19 832 VAL A C 1
ATOM 6037 O O . VAL A 1 832 ? 12.278 16.637 -27.916 1.00 90.19 832 VAL A O 1
ATOM 6040 N N . ASP A 1 833 ? 10.461 16.305 -26.642 1.00 87.62 833 ASP A N 1
ATOM 6041 C CA . ASP A 1 833 ? 11.012 16.893 -25.421 1.00 87.62 833 ASP A CA 1
ATOM 6042 C C . ASP A 1 833 ? 11.193 15.802 -24.365 1.00 87.62 833 ASP A C 1
ATOM 6044 O O . ASP A 1 833 ? 10.494 14.792 -24.424 1.00 87.62 833 ASP A O 1
ATOM 6048 N N . ASP A 1 834 ? 12.072 16.018 -23.385 1.00 86.94 834 ASP A N 1
ATOM 6049 C CA . ASP A 1 834 ? 12.172 15.187 -22.176 1.00 86.94 834 ASP A CA 1
ATOM 6050 C C . ASP A 1 834 ? 12.418 13.676 -22.471 1.00 86.94 834 ASP A C 1
ATOM 6052 O O . ASP A 1 834 ? 11.944 12.791 -21.754 1.00 86.94 834 ASP A O 1
ATOM 6056 N N . LEU A 1 835 ? 13.144 13.358 -23.558 1.00 91.38 835 LEU A N 1
ATOM 6057 C CA . LEU A 1 835 ? 13.535 11.992 -23.941 1.00 91.38 835 LEU A CA 1
ATOM 6058 C C . LEU A 1 835 ? 14.813 11.565 -23.204 1.00 91.38 835 LEU A C 1
ATOM 6060 O O . LEU A 1 835 ? 15.852 12.222 -23.301 1.00 91.38 835 LEU A O 1
ATOM 6064 N N . LEU A 1 836 ? 14.756 10.416 -22.531 1.00 89.62 836 LEU A N 1
ATOM 6065 C CA . LEU A 1 836 ? 15.887 9.800 -21.836 1.00 89.62 836 LEU A CA 1
ATOM 6066 C C . LEU A 1 836 ? 16.322 8.526 -22.568 1.00 89.62 836 LEU A C 1
ATOM 6068 O O . LEU A 1 836 ? 15.493 7.662 -22.857 1.00 89.62 836 LEU A O 1
ATOM 6072 N N . VAL A 1 837 ? 17.620 8.366 -22.822 1.00 91.12 837 VAL A N 1
ATOM 6073 C CA . VAL A 1 837 ? 18.206 7.145 -23.398 1.00 91.12 837 VAL A CA 1
ATOM 6074 C C . VAL A 1 837 ? 19.410 6.728 -22.561 1.00 91.12 837 VAL A C 1
ATOM 6076 O O . VAL A 1 837 ? 20.374 7.483 -22.448 1.00 91.12 837 VAL A O 1
ATOM 6079 N N . MET A 1 838 ? 19.353 5.549 -21.939 1.00 84.19 838 MET A N 1
ATOM 6080 C CA . MET A 1 838 ? 20.276 5.179 -20.862 1.00 84.19 838 MET A CA 1
ATOM 6081 C C . MET A 1 838 ? 20.774 3.741 -20.900 1.00 84.19 838 MET A C 1
ATOM 6083 O O . MET A 1 838 ? 20.039 2.827 -21.273 1.00 84.19 838 MET A O 1
ATOM 6087 N N . ASN A 1 839 ? 22.027 3.527 -20.484 1.00 80.12 839 ASN A N 1
ATOM 6088 C CA . ASN A 1 839 ? 22.645 2.196 -20.351 1.00 80.12 839 ASN A CA 1
ATOM 6089 C C . ASN A 1 839 ? 22.477 1.323 -21.621 1.00 80.12 839 ASN A C 1
ATOM 6091 O O . ASN A 1 839 ? 22.281 0.111 -21.537 1.00 80.12 839 ASN A O 1
ATOM 6095 N N . SER A 1 840 ? 22.457 1.955 -22.800 1.00 86.12 840 SER A N 1
ATOM 6096 C CA . SER A 1 840 ? 21.969 1.361 -24.053 1.00 86.12 840 SER A CA 1
ATOM 6097 C C . SER A 1 840 ? 23.028 1.358 -25.154 1.00 86.12 840 SER A C 1
ATOM 6099 O O . SER A 1 840 ? 23.924 2.204 -25.198 1.00 86.12 840 SER A O 1
ATOM 6101 N N . PHE A 1 841 ? 22.907 0.384 -26.054 1.00 86.38 841 PHE A N 1
ATOM 6102 C CA . PHE A 1 841 ? 23.894 0.058 -27.077 1.00 86.38 841 PHE A CA 1
ATOM 6103 C C . PHE A 1 841 ? 23.261 0.119 -28.467 1.00 86.38 841 PHE A C 1
ATOM 6105 O O . PHE A 1 841 ? 22.331 -0.637 -28.756 1.00 86.38 841 PHE A O 1
ATOM 6112 N N . PHE A 1 842 ? 23.805 0.972 -29.333 1.00 89.00 842 PHE A N 1
ATOM 6113 C CA . PHE A 1 842 ? 23.397 1.118 -30.729 1.00 89.00 842 PHE A CA 1
ATOM 6114 C C . PHE A 1 842 ? 24.519 0.617 -31.640 1.00 89.00 842 PHE A C 1
ATOM 6116 O O . PHE A 1 842 ? 25.648 1.105 -31.542 1.00 89.00 842 PHE A O 1
ATOM 6123 N N . ASN A 1 843 ? 24.256 -0.373 -32.503 1.00 81.88 843 ASN A N 1
ATOM 6124 C CA . ASN A 1 843 ? 25.339 -0.998 -33.273 1.00 81.88 843 ASN A CA 1
ATOM 6125 C C . ASN A 1 843 ? 25.011 -1.458 -34.697 1.00 81.88 843 ASN A C 1
ATOM 6127 O O . ASN A 1 843 ? 23.869 -1.741 -35.028 1.00 81.88 843 ASN A O 1
ATOM 6131 N N . ALA A 1 844 ? 26.052 -1.615 -35.519 1.00 80.00 844 ALA A N 1
ATOM 6132 C CA . ALA A 1 844 ? 25.995 -2.249 -36.839 1.00 80.00 844 ALA A CA 1
ATOM 6133 C C . ALA A 1 844 ? 24.964 -1.609 -37.788 1.00 80.00 844 ALA A C 1
ATOM 6135 O O . ALA A 1 844 ? 24.430 -2.275 -38.681 1.00 80.00 844 ALA A O 1
ATOM 6136 N N . ASN A 1 845 ? 24.690 -0.319 -37.569 1.00 85.50 845 ASN A N 1
ATOM 6137 C CA . ASN A 1 845 ? 23.601 0.394 -38.214 1.00 85.50 845 ASN A CA 1
ATOM 6138 C C . ASN A 1 845 ? 23.905 0.639 -39.696 1.00 85.50 845 ASN A C 1
ATOM 6140 O O . ASN A 1 845 ? 25.061 0.831 -40.077 1.00 85.50 845 ASN A O 1
ATOM 6144 N N . GLY A 1 846 ? 22.885 0.595 -40.552 1.00 80.69 846 GLY A N 1
ATOM 6145 C CA . GLY A 1 846 ? 23.068 0.764 -41.997 1.00 80.69 846 GLY A CA 1
ATOM 6146 C C . GLY A 1 846 ? 23.381 2.199 -42.422 1.00 80.69 846 GLY A C 1
ATOM 6147 O O . GLY A 1 846 ? 24.105 2.395 -43.397 1.00 80.69 846 GLY A O 1
ATOM 6148 N N . THR A 1 847 ? 22.863 3.175 -41.679 1.00 87.38 847 THR A N 1
ATOM 6149 C CA . THR A 1 847 ? 23.327 4.563 -41.653 1.00 87.38 847 THR A CA 1
ATOM 6150 C C . THR A 1 847 ? 23.771 4.877 -40.225 1.00 87.38 847 THR A C 1
ATOM 6152 O O . THR A 1 847 ? 24.825 4.404 -39.814 1.00 87.38 847 THR A O 1
ATOM 6155 N N . ASP A 1 848 ? 22.991 5.608 -39.449 1.00 91.38 848 ASP A N 1
ATOM 6156 C CA . ASP A 1 848 ? 23.458 6.325 -38.263 1.00 91.38 848 ASP A CA 1
ATOM 6157 C C . ASP A 1 848 ? 23.180 5.542 -36.975 1.00 91.38 848 ASP A C 1
ATOM 6159 O O . ASP A 1 848 ? 22.298 4.681 -36.916 1.00 91.38 848 ASP A O 1
ATOM 6163 N N . GLY A 1 849 ? 23.916 5.828 -35.904 1.00 92.50 849 GLY A N 1
ATOM 6164 C CA . GLY A 1 849 ? 23.628 5.213 -34.606 1.00 92.50 849 GLY A CA 1
ATOM 6165 C C . GLY A 1 849 ? 22.322 5.722 -34.010 1.00 92.50 849 GLY A C 1
ATOM 6166 O O . GLY A 1 849 ? 21.383 4.957 -33.766 1.00 92.50 849 GLY A O 1
ATOM 6167 N N . ILE A 1 850 ? 22.291 7.034 -33.806 1.00 95.31 850 ILE A N 1
ATOM 6168 C CA . ILE A 1 850 ? 21.148 7.817 -33.348 1.00 95.31 850 ILE A CA 1
ATOM 6169 C C . ILE A 1 850 ? 20.996 8.984 -34.328 1.00 95.31 850 ILE A C 1
ATOM 6171 O O . ILE A 1 850 ? 21.963 9.707 -34.555 1.00 95.31 850 ILE A O 1
ATOM 6175 N N . PHE A 1 851 ? 19.802 9.152 -34.897 1.00 93.75 851 PHE A N 1
ATOM 6176 C CA . PHE A 1 851 ? 19.494 10.169 -35.908 1.00 93.75 851 PHE A CA 1
ATOM 6177 C C . PHE A 1 851 ? 18.277 11.007 -35.506 1.00 93.75 851 PHE A C 1
ATOM 6179 O O . PHE A 1 851 ? 17.264 10.449 -35.071 1.00 93.75 851 PHE A O 1
ATOM 6186 N N . VAL A 1 852 ? 18.349 12.328 -35.691 1.00 92.31 852 VAL A N 1
ATOM 6187 C CA . VAL A 1 852 ? 17.21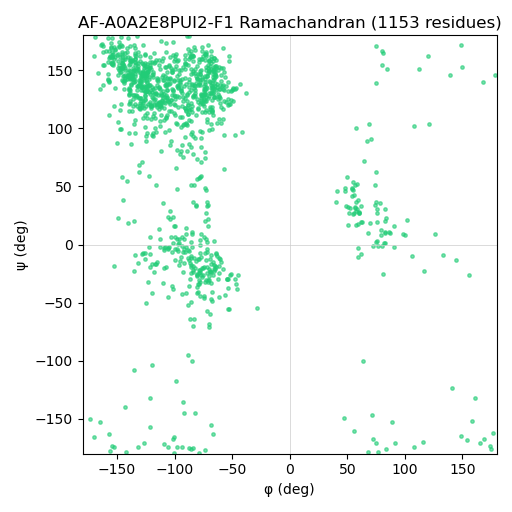3 13.254 -35.558 1.00 92.31 852 VAL A CA 1
ATOM 6188 C C . VAL A 1 852 ? 16.857 13.852 -36.918 1.00 92.31 852 VAL A C 1
ATOM 6190 O O . VAL A 1 852 ? 17.663 14.549 -37.527 1.00 92.31 852 VAL A O 1
ATOM 6193 N N . ILE A 1 853 ? 15.609 13.661 -37.351 1.00 88.12 853 ILE A N 1
ATOM 6194 C CA . ILE A 1 853 ? 15.029 14.323 -38.526 1.00 88.12 853 ILE A CA 1
ATOM 6195 C C . ILE A 1 853 ? 13.820 15.171 -38.127 1.00 88.12 853 ILE A C 1
ATOM 6197 O O . ILE A 1 853 ? 13.090 14.841 -37.193 1.00 88.12 853 ILE A O 1
ATOM 6201 N N . SER A 1 854 ? 13.591 16.270 -38.848 1.00 79.50 854 SER A N 1
ATOM 6202 C CA . SER A 1 854 ? 12.549 17.245 -38.529 1.00 79.50 854 SER A CA 1
ATOM 6203 C C . SER A 1 854 ? 11.813 17.764 -39.763 1.00 79.50 854 SER A C 1
ATOM 6205 O O . SER A 1 854 ? 12.406 17.996 -40.817 1.00 79.50 854 SER A O 1
ATOM 6207 N N . GLY A 1 855 ? 10.505 17.979 -39.595 1.00 71.25 855 GLY A N 1
ATOM 6208 C CA . GLY A 1 855 ? 9.638 18.707 -40.530 1.00 71.25 855 GLY A CA 1
ATOM 6209 C C . GLY A 1 855 ? 9.426 20.186 -40.165 1.00 71.25 855 GLY A C 1
ATOM 6210 O O . GLY A 1 855 ? 8.679 20.880 -40.854 1.00 71.25 855 GLY A O 1
ATOM 6211 N N . GLY A 1 856 ? 10.051 20.664 -39.084 1.00 75.12 856 GLY A N 1
ATOM 6212 C CA . GLY A 1 856 ? 9.931 22.032 -38.563 1.00 75.12 856 GLY A CA 1
ATOM 6213 C C . GLY A 1 856 ? 10.239 22.164 -37.064 1.00 75.12 856 GLY A C 1
ATOM 6214 O O . GLY A 1 856 ? 10.660 23.233 -36.621 1.00 75.12 856 GLY A O 1
ATOM 6215 N N . GLY A 1 857 ? 10.058 21.089 -36.291 1.00 85.19 857 GLY A N 1
ATOM 6216 C CA . GLY A 1 857 ? 10.410 21.007 -34.873 1.00 85.19 857 GLY A CA 1
ATOM 6217 C C . GLY A 1 857 ? 11.820 20.465 -34.601 1.00 85.19 857 GLY A C 1
ATOM 6218 O O . GLY A 1 857 ? 12.751 20.759 -35.354 1.00 85.19 857 GLY A O 1
ATOM 6219 N N . GLY A 1 858 ? 12.004 19.712 -33.514 1.00 88.44 858 GLY A N 1
ATOM 6220 C CA . GLY A 1 858 ? 13.315 19.214 -33.073 1.00 88.44 858 GLY A CA 1
ATOM 6221 C C . GLY A 1 858 ? 13.301 18.498 -31.716 1.00 88.44 858 GLY A C 1
ATOM 6222 O O . GLY A 1 858 ? 12.240 18.276 -31.131 1.00 88.44 858 GLY A O 1
ATOM 6223 N N . LEU A 1 859 ? 14.495 18.148 -31.227 1.00 90.50 859 LEU A N 1
ATOM 6224 C CA . LEU A 1 859 ? 14.739 17.442 -29.960 1.00 90.50 859 LEU A CA 1
ATOM 6225 C C . LEU A 1 859 ? 15.150 18.420 -28.840 1.00 90.50 859 LEU A C 1
ATOM 6227 O O . LEU A 1 859 ? 16.126 19.154 -29.015 1.00 90.50 859 LEU A O 1
ATOM 6231 N N . ARG A 1 860 ? 14.467 18.438 -27.686 1.00 88.81 860 ARG A N 1
ATOM 6232 C CA . ARG A 1 860 ? 14.809 19.339 -26.561 1.00 88.81 860 ARG A CA 1
ATOM 6233 C C . ARG A 1 860 ? 14.831 18.675 -25.191 1.00 88.81 860 ARG A C 1
ATOM 6235 O O . ARG A 1 860 ? 14.225 17.625 -25.016 1.00 88.81 860 ARG A O 1
ATOM 6242 N N . SER A 1 861 ? 15.521 19.295 -24.226 1.00 87.31 861 SER A N 1
ATOM 6243 C CA . SER A 1 861 ? 15.616 18.839 -22.821 1.00 87.31 861 SER A CA 1
ATOM 6244 C C . SER A 1 861 ? 15.784 17.319 -22.714 1.00 87.31 861 SER A C 1
ATOM 6246 O O . SER A 1 861 ? 15.065 16.650 -21.990 1.00 87.31 861 SER A O 1
ATOM 6248 N N . SER A 1 862 ? 16.675 16.742 -23.516 1.00 90.06 862 SER A N 1
ATOM 6249 C CA . SER A 1 862 ? 16.770 15.290 -23.710 1.00 90.06 862 SER A CA 1
ATOM 6250 C C . SER A 1 862 ? 18.178 14.819 -23.397 1.00 90.06 862 SER A C 1
ATOM 6252 O O . SER A 1 862 ? 19.139 15.559 -23.620 1.00 90.06 862 SER A O 1
ATOM 6254 N N . MET A 1 863 ? 18.330 13.605 -22.875 1.00 89.62 863 MET A N 1
ATOM 6255 C CA . MET A 1 863 ? 19.624 13.123 -22.398 1.00 89.62 863 MET A CA 1
ATOM 6256 C C . MET A 1 863 ? 19.946 11.691 -22.811 1.00 89.62 863 MET A C 1
ATOM 6258 O O . MET A 1 863 ? 19.107 10.795 -22.772 1.00 89.62 863 MET A O 1
ATOM 6262 N N . PHE A 1 864 ? 21.212 11.497 -23.164 1.00 91.31 864 PHE A N 1
ATOM 6263 C CA . PHE A 1 864 ? 21.808 10.233 -23.564 1.00 91.31 864 PHE A CA 1
ATOM 6264 C C . PHE A 1 864 ? 22.925 9.941 -22.565 1.00 91.31 864 PHE A C 1
ATOM 6266 O O . PHE A 1 864 ? 24.030 10.466 -22.705 1.00 91.31 864 PHE A O 1
ATOM 6273 N N . ALA A 1 865 ? 22.619 9.171 -21.520 1.00 85.75 865 ALA A N 1
ATOM 6274 C CA . ALA A 1 865 ? 23.560 8.865 -20.446 1.00 85.75 865 ALA A CA 1
ATOM 6275 C C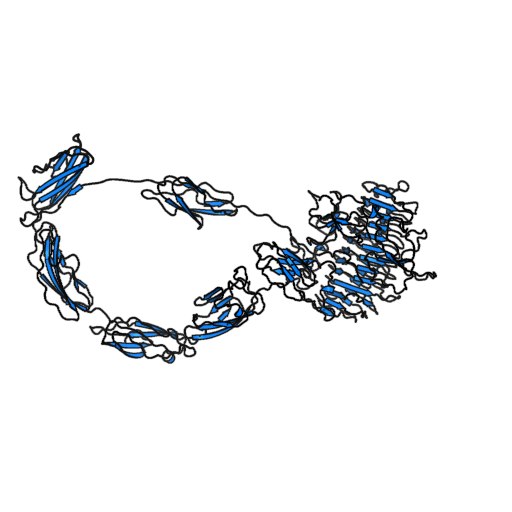 . ALA A 1 865 ? 24.039 7.411 -20.533 1.00 85.75 865 ALA A C 1
ATOM 6277 O O . ALA A 1 865 ? 23.233 6.513 -20.767 1.00 85.75 865 ALA A O 1
ATOM 6278 N N . ASN A 1 866 ? 25.327 7.132 -20.323 1.00 81.62 866 ASN A N 1
ATOM 6279 C CA . ASN A 1 866 ? 25.851 5.757 -20.338 1.00 81.62 866 ASN A CA 1
ATOM 6280 C C . ASN A 1 866 ? 25.603 5.024 -21.688 1.00 81.62 866 ASN A C 1
ATOM 6282 O O . ASN A 1 866 ? 25.408 3.806 -21.719 1.00 81.62 866 ASN A O 1
ATOM 6286 N N . VAL A 1 867 ? 25.564 5.753 -22.814 1.00 87.44 867 VAL A N 1
ATOM 6287 C CA . VAL A 1 867 ? 25.218 5.218 -24.151 1.00 87.44 867 VAL A CA 1
ATOM 6288 C C . VAL A 1 867 ? 26.469 4.875 -24.962 1.00 87.44 867 VAL A C 1
ATOM 6290 O O . VAL A 1 867 ? 27.396 5.676 -25.056 1.00 87.44 867 VAL A O 1
ATOM 6293 N N . THR A 1 868 ? 26.476 3.705 -25.608 1.00 87.25 868 THR A N 1
ATOM 6294 C CA . THR A 1 868 ? 27.517 3.313 -26.577 1.00 87.25 868 THR A CA 1
ATOM 6295 C C . THR A 1 868 ? 26.936 3.194 -27.982 1.00 87.25 868 THR A C 1
ATOM 6297 O O . THR A 1 868 ? 26.051 2.375 -28.227 1.00 87.25 868 THR A O 1
ATOM 6300 N N . VAL A 1 869 ? 27.485 3.958 -28.922 1.00 89.50 869 VAL A N 1
ATOM 6301 C CA . VAL A 1 869 ? 27.230 3.854 -30.359 1.00 89.50 869 VAL A CA 1
ATOM 6302 C C . VAL A 1 869 ? 28.487 3.338 -31.056 1.00 89.50 869 VAL A C 1
ATOM 6304 O O . VAL A 1 869 ? 29.572 3.888 -30.863 1.00 89.50 869 VAL A O 1
ATOM 6307 N N . ALA A 1 870 ? 28.367 2.294 -31.880 1.00 82.38 870 ALA A N 1
ATOM 6308 C CA . ALA A 1 870 ? 29.507 1.804 -32.653 1.00 82.38 870 ALA A CA 1
ATOM 6309 C C . ALA A 1 870 ? 29.140 1.110 -33.978 1.00 82.38 870 ALA A C 1
ATOM 6311 O O . ALA A 1 870 ? 28.040 0.594 -34.151 1.00 82.38 870 ALA A O 1
ATOM 6312 N N . ASN A 1 871 ? 30.098 1.019 -34.904 1.00 79.50 871 ASN A N 1
ATOM 6313 C CA . ASN A 1 871 ? 29.973 0.277 -36.172 1.00 79.50 871 ASN A CA 1
ATOM 6314 C C . ASN A 1 871 ? 28.837 0.767 -37.102 1.00 79.50 871 ASN A C 1
ATOM 6316 O O . ASN A 1 871 ? 28.303 -0.026 -37.882 1.00 79.50 871 ASN A O 1
ATOM 6320 N N . SER A 1 872 ? 28.450 2.042 -37.013 1.00 84.31 872 SER A N 1
ATOM 6321 C CA . SER A 1 872 ? 27.456 2.665 -37.899 1.00 84.31 872 SER A CA 1
ATOM 6322 C C . SER A 1 872 ? 27.976 2.812 -39.342 1.00 84.31 872 SER A C 1
ATOM 6324 O O . SER A 1 872 ? 29.181 2.828 -39.598 1.00 84.31 872 SER A O 1
ATOM 6326 N N . GLY A 1 873 ? 27.061 2.888 -40.307 1.00 81.62 873 GLY A N 1
ATOM 6327 C CA . GLY A 1 873 ? 27.319 3.064 -41.740 1.00 81.62 873 GLY A CA 1
ATOM 6328 C C . GLY A 1 873 ? 27.413 4.522 -42.207 1.00 81.62 873 GLY A C 1
ATOM 6329 O O . GLY A 1 873 ? 27.867 4.757 -43.326 1.00 81.62 873 GLY A O 1
ATOM 6330 N N . ALA A 1 874 ? 27.027 5.477 -41.361 1.00 87.88 874 ALA A N 1
ATOM 6331 C CA . ALA A 1 874 ? 27.199 6.918 -41.537 1.00 87.88 874 ALA A CA 1
ATOM 6332 C C . ALA A 1 874 ? 27.703 7.538 -40.217 1.00 87.88 874 ALA A C 1
ATOM 6334 O O . ALA A 1 874 ? 28.856 7.268 -39.867 1.00 87.88 874 ALA A O 1
ATOM 6335 N N . ASP A 1 875 ? 26.890 8.297 -39.479 1.00 91.38 875 ASP A N 1
ATOM 6336 C CA . ASP A 1 875 ? 27.315 8.963 -38.237 1.00 91.38 875 ASP A CA 1
ATOM 6337 C C . ASP A 1 875 ? 27.081 8.094 -36.981 1.00 91.38 875 ASP A C 1
ATOM 6339 O O . ASP A 1 875 ? 26.336 7.108 -36.990 1.00 91.38 875 ASP A O 1
ATOM 6343 N N . SER A 1 876 ? 27.734 8.431 -35.864 1.00 92.81 876 SER A N 1
ATOM 6344 C CA . SER A 1 876 ? 27.409 7.828 -34.561 1.00 92.81 876 SER A CA 1
ATOM 6345 C C . SER A 1 876 ? 26.211 8.546 -33.922 1.00 92.81 876 SER A C 1
ATOM 6347 O O . SER A 1 876 ? 25.143 7.945 -33.784 1.00 92.81 876 SER A O 1
ATOM 6349 N N . PHE A 1 877 ? 26.356 9.829 -33.585 1.00 95.31 877 PHE A N 1
ATOM 6350 C CA . PHE A 1 877 ? 25.268 10.683 -33.100 1.00 95.31 877 PHE A CA 1
ATOM 6351 C C . PHE A 1 877 ? 25.036 11.843 -34.084 1.00 95.31 877 PHE A C 1
ATOM 6353 O O . PHE A 1 877 ? 25.857 12.757 -34.135 1.00 95.31 877 PHE A O 1
ATOM 6360 N N . ASP A 1 878 ? 23.923 11.825 -34.824 1.00 93.69 878 ASP A N 1
ATOM 6361 C CA . ASP A 1 878 ? 23.505 12.910 -35.724 1.00 93.69 878 ASP A CA 1
ATOM 6362 C C . ASP A 1 878 ? 22.276 13.647 -35.157 1.00 93.69 878 ASP A C 1
ATOM 6364 O O . ASP A 1 878 ? 21.145 13.145 -35.175 1.00 93.69 878 ASP A O 1
ATOM 6368 N N . PHE A 1 879 ? 22.498 14.869 -34.662 1.00 91.31 879 PHE A N 1
ATOM 6369 C CA . PHE A 1 879 ? 21.453 15.794 -34.208 1.00 91.31 879 PHE A CA 1
ATOM 6370 C C . PHE A 1 879 ? 21.111 16.829 -35.300 1.00 91.31 879 PHE A C 1
ATOM 6372 O O . PHE A 1 879 ? 21.069 18.040 -35.046 1.00 91.31 879 PHE A O 1
ATOM 6379 N N . GLY A 1 880 ? 20.902 16.320 -36.517 1.00 74.50 880 GLY A N 1
ATOM 6380 C CA . GLY A 1 880 ? 20.933 17.012 -37.804 1.00 74.50 880 GLY A CA 1
ATOM 6381 C C . GLY A 1 880 ? 19.819 18.012 -38.130 1.00 74.50 880 GLY A C 1
ATOM 6382 O O . GLY A 1 880 ? 18.710 17.970 -37.603 1.00 74.50 880 GLY A O 1
ATOM 6383 N N . ASN A 1 881 ? 20.148 18.919 -39.058 1.00 61.19 881 ASN A N 1
ATOM 6384 C CA . ASN A 1 881 ? 19.283 19.848 -39.806 1.00 61.19 881 ASN A CA 1
ATOM 6385 C C . ASN A 1 881 ? 18.119 20.540 -39.047 1.00 61.19 881 ASN A C 1
ATOM 6387 O O . ASN A 1 881 ? 17.051 20.769 -39.619 1.00 61.19 881 ASN A O 1
ATOM 6391 N N . THR A 1 882 ? 18.299 20.916 -37.775 1.00 64.50 882 THR A N 1
ATOM 6392 C CA . THR A 1 882 ? 17.346 21.795 -37.069 1.00 64.50 882 THR A CA 1
ATOM 6393 C C . THR A 1 882 ? 18.048 22.757 -36.104 1.00 64.50 882 THR A C 1
ATOM 6395 O O . THR A 1 882 ? 18.850 22.351 -35.265 1.00 64.50 882 THR A O 1
ATOM 6398 N N . SER A 1 883 ? 17.655 24.034 -36.158 1.00 68.44 883 SER A N 1
ATOM 6399 C CA . SER A 1 883 ? 17.972 25.061 -35.148 1.00 68.44 883 SER A CA 1
ATOM 6400 C C . SER A 1 883 ? 16.983 25.069 -33.964 1.00 68.44 883 SER A C 1
ATOM 6402 O O . SER A 1 883 ? 16.997 25.962 -33.106 1.00 68.44 883 SER A O 1
ATOM 6404 N N . SER A 1 884 ? 16.107 24.061 -33.913 1.00 82.81 884 SER A N 1
ATOM 6405 C CA . SER A 1 884 ? 15.143 23.792 -32.842 1.00 82.81 884 SER A CA 1
ATOM 6406 C C . SER A 1 884 ? 15.671 22.778 -31.817 1.00 82.81 884 SER A C 1
ATOM 6408 O O . SER A 1 884 ? 15.100 22.690 -30.730 1.00 82.81 884 SER A O 1
ATOM 6410 N N . ASN A 1 885 ? 16.755 22.056 -32.131 1.00 88.88 885 ASN A N 1
ATOM 6411 C CA . ASN A 1 885 ? 17.418 21.094 -31.245 1.00 88.88 885 ASN A CA 1
ATOM 6412 C C . ASN A 1 885 ? 18.119 21.833 -30.087 1.00 88.88 885 ASN A C 1
ATOM 6414 O O . ASN A 1 885 ? 18.982 22.669 -30.355 1.00 88.88 885 ASN A O 1
ATOM 6418 N N . LYS A 1 886 ? 17.721 21.627 -28.818 1.00 89.00 886 LYS A N 1
ATOM 6419 C CA . LYS A 1 886 ? 18.224 22.446 -27.684 1.00 89.00 886 LYS A CA 1
ATOM 6420 C C . LYS A 1 886 ? 18.243 21.737 -26.334 1.00 89.00 886 LYS A C 1
ATOM 6422 O O . LYS A 1 886 ? 17.235 21.180 -25.917 1.00 89.00 886 LYS A O 1
ATOM 6427 N N . GLY A 1 887 ? 19.331 21.853 -25.577 1.00 89.94 887 GLY A N 1
ATOM 6428 C CA . GLY A 1 887 ? 19.422 21.212 -24.257 1.00 89.94 887 GLY A CA 1
ATOM 6429 C C . GLY A 1 887 ? 19.659 19.701 -24.328 1.00 89.94 887 GLY A C 1
ATOM 6430 O O . GLY A 1 887 ? 19.254 18.969 -23.426 1.00 89.94 887 GLY A O 1
ATOM 6431 N N . ILE A 1 888 ? 20.282 19.222 -25.409 1.00 92.44 888 ILE A N 1
ATOM 6432 C CA . ILE A 1 888 ? 20.688 17.822 -25.553 1.00 92.44 888 ILE A CA 1
ATOM 6433 C C . ILE A 1 888 ? 21.890 17.573 -24.636 1.00 92.44 888 ILE A C 1
ATOM 6435 O O . ILE A 1 888 ? 22.901 18.264 -24.734 1.00 92.44 888 ILE A O 1
ATOM 6439 N N . SER A 1 889 ? 21.777 16.595 -23.741 1.00 92.44 889 SER A N 1
ATOM 6440 C CA . SER A 1 889 ? 22.809 16.253 -22.756 1.00 92.44 889 SER A CA 1
ATOM 6441 C C . SER A 1 889 ? 23.404 14.880 -23.055 1.00 92.44 889 SER A C 1
ATOM 6443 O O . SER A 1 889 ? 22.761 13.860 -22.813 1.00 92.44 889 SER A O 1
ATOM 6445 N N . LEU A 1 890 ? 24.628 14.841 -23.572 1.00 93.19 890 LEU A N 1
ATOM 6446 C CA . LEU A 1 890 ? 25.393 13.608 -23.755 1.00 93.19 890 LEU A CA 1
ATOM 6447 C C . LEU A 1 890 ? 26.271 13.413 -22.521 1.00 93.19 890 LEU A C 1
ATOM 6449 O O . LEU A 1 890 ? 27.074 14.287 -22.201 1.00 93.19 890 LEU A O 1
ATOM 6453 N N . ILE A 1 891 ? 26.086 12.310 -21.800 1.00 88.06 891 ILE A N 1
ATOM 6454 C CA . ILE A 1 891 ? 26.758 12.052 -20.522 1.00 88.06 891 ILE A CA 1
ATOM 6455 C C . ILE A 1 891 ? 27.357 10.650 -20.560 1.00 88.06 891 ILE A C 1
ATOM 6457 O O . ILE A 1 891 ? 26.642 9.677 -20.797 1.00 88.06 891 ILE A O 1
ATOM 6461 N N . ASN A 1 892 ? 28.649 10.516 -20.292 1.00 83.25 892 ASN A N 1
ATOM 6462 C CA . ASN A 1 892 ? 29.314 9.218 -20.238 1.00 83.25 892 ASN A CA 1
ATOM 6463 C C . ASN A 1 892 ? 29.137 8.381 -21.528 1.00 83.25 892 ASN A C 1
ATOM 6465 O O . ASN A 1 892 ? 28.731 7.212 -21.490 1.00 83.25 892 ASN A O 1
ATOM 6469 N N . VAL A 1 893 ? 29.348 9.012 -22.689 1.00 88.00 893 VAL A N 1
ATOM 6470 C CA . VAL A 1 893 ? 29.020 8.440 -24.011 1.00 88.00 893 VAL A CA 1
ATOM 6471 C C . VAL A 1 893 ? 30.234 7.904 -24.764 1.00 88.00 893 VAL A C 1
ATOM 6473 O O . VAL A 1 893 ? 31.338 8.441 -24.685 1.00 88.00 893 VAL A O 1
ATOM 6476 N N . ILE A 1 894 ? 30.012 6.862 -25.563 1.00 86.94 894 ILE A N 1
ATOM 6477 C CA . ILE A 1 894 ? 31.014 6.284 -26.462 1.00 86.94 894 ILE A CA 1
ATOM 6478 C C . ILE A 1 894 ? 30.492 6.315 -27.903 1.00 86.94 894 ILE A C 1
ATOM 6480 O O . ILE A 1 894 ? 29.377 5.865 -28.159 1.00 86.94 894 ILE A O 1
ATOM 6484 N N . ALA A 1 895 ? 31.305 6.804 -28.841 1.00 88.75 895 ALA A N 1
ATOM 6485 C CA . ALA A 1 895 ? 31.025 6.849 -30.279 1.00 88.75 895 ALA A CA 1
ATOM 6486 C C . ALA A 1 895 ? 32.211 6.261 -31.060 1.00 88.75 895 ALA A C 1
ATOM 6488 O O . ALA A 1 895 ? 33.330 6.761 -30.913 1.00 88.75 895 ALA A O 1
ATOM 6489 N N . MET A 1 896 ? 32.024 5.211 -31.877 1.00 81.88 896 MET A N 1
ATOM 6490 C CA . MET A 1 896 ? 33.164 4.674 -32.639 1.00 81.88 896 MET A CA 1
ATOM 6491 C C . MET A 1 896 ? 32.932 3.920 -33.955 1.00 81.88 896 MET A C 1
ATOM 6493 O O . MET A 1 896 ? 31.946 3.212 -34.151 1.00 81.88 896 MET A O 1
ATOM 6497 N N . ASN A 1 897 ? 33.971 3.941 -34.798 1.00 77.62 897 ASN A N 1
ATOM 6498 C CA . ASN A 1 897 ? 34.118 3.112 -36.000 1.00 77.62 897 ASN A CA 1
ATOM 6499 C C . ASN A 1 897 ? 32.925 3.248 -36.966 1.00 77.62 897 ASN A C 1
ATOM 6501 O O . ASN A 1 897 ? 32.322 2.253 -37.372 1.00 77.62 897 ASN A O 1
ATOM 6505 N N . ALA A 1 898 ? 32.607 4.486 -37.342 1.00 80.38 898 ALA A N 1
ATOM 6506 C CA . ALA A 1 898 ? 31.679 4.800 -38.424 1.00 80.38 898 ALA A CA 1
ATOM 6507 C C . ALA A 1 898 ? 32.374 5.702 -39.465 1.00 80.38 898 ALA A C 1
ATOM 6509 O O . ALA A 1 898 ? 33.300 6.432 -39.109 1.00 80.38 898 ALA A O 1
ATOM 6510 N N . PRO A 1 899 ? 31.996 5.658 -40.755 1.00 80.56 899 PRO A N 1
ATOM 6511 C CA . PRO A 1 899 ? 32.679 6.440 -41.784 1.00 80.56 899 PRO A CA 1
ATOM 6512 C C . PRO A 1 899 ? 32.393 7.945 -41.692 1.00 80.56 899 PRO A C 1
ATOM 6514 O O . PRO A 1 899 ? 33.216 8.735 -42.155 1.00 80.56 899 PRO A O 1
ATOM 6517 N N . GLY A 1 900 ? 31.257 8.327 -41.109 1.00 85.31 900 GLY A N 1
ATOM 6518 C CA . GLY A 1 900 ? 30.860 9.708 -40.881 1.00 85.31 900 GLY A CA 1
ATOM 6519 C C . GLY A 1 900 ? 31.484 10.318 -39.624 1.00 85.31 900 GLY A C 1
ATOM 6520 O O . GLY A 1 900 ? 32.627 10.008 -39.264 1.00 85.31 900 GLY A O 1
ATOM 6521 N N . THR A 1 901 ? 30.728 11.182 -38.956 1.00 90.12 901 THR A N 1
ATOM 6522 C CA . THR A 1 901 ? 31.121 11.936 -37.758 1.00 90.12 901 THR A CA 1
ATOM 6523 C C . THR A 1 901 ? 30.779 11.192 -36.457 1.00 90.12 901 THR A C 1
ATOM 6525 O O . THR A 1 901 ? 29.855 10.376 -36.403 1.00 90.12 901 THR A O 1
ATOM 6528 N N . GLY A 1 902 ? 31.555 11.434 -35.393 1.00 91.31 902 GLY A N 1
ATOM 6529 C CA . GLY A 1 902 ? 31.295 10.889 -34.055 1.00 91.31 902 GLY A CA 1
ATOM 6530 C C . GLY A 1 902 ? 30.090 11.535 -33.370 1.00 91.31 902 GLY A C 1
ATOM 6531 O O . GLY A 1 902 ? 29.136 10.842 -33.015 1.00 91.31 902 GLY A O 1
ATOM 6532 N N . ILE A 1 903 ? 30.121 12.858 -33.211 1.00 94.25 903 ILE A N 1
ATOM 6533 C CA . ILE A 1 903 ? 29.002 13.665 -32.708 1.00 94.25 903 ILE A CA 1
ATOM 6534 C C . ILE A 1 903 ? 28.816 14.877 -33.626 1.00 94.25 903 ILE A C 1
ATOM 6536 O O . ILE A 1 903 ? 29.729 15.694 -33.742 1.00 94.25 903 ILE A O 1
ATOM 6540 N N . LEU A 1 904 ? 27.650 14.999 -34.260 1.00 93.19 904 LEU A N 1
ATOM 6541 C CA . LEU A 1 904 ? 27.268 16.140 -35.094 1.00 93.19 904 LEU A CA 1
ATOM 6542 C C . LEU A 1 904 ? 26.151 16.938 -34.412 1.00 93.19 904 LEU A C 1
ATOM 6544 O O . LEU A 1 904 ? 25.083 16.398 -34.110 1.00 93.19 904 LEU A O 1
ATOM 6548 N N . PHE A 1 905 ? 26.375 18.238 -34.208 1.00 92.44 905 PHE A N 1
ATOM 6549 C CA . PHE A 1 905 ? 25.340 19.187 -33.787 1.00 92.44 905 PHE A CA 1
ATOM 6550 C C . PHE A 1 905 ? 25.046 20.188 -34.908 1.00 92.44 905 PHE A C 1
ATOM 6552 O O . PHE A 1 905 ? 25.924 20.941 -35.320 1.00 92.44 905 PHE A O 1
ATOM 6559 N N . ALA A 1 906 ? 23.794 20.215 -35.375 1.00 87.75 906 ALA A N 1
ATOM 6560 C CA . ALA A 1 906 ? 23.366 21.051 -36.496 1.00 87.75 906 ALA A CA 1
ATOM 6561 C C . ALA A 1 906 ? 23.322 22.560 -36.197 1.00 87.75 906 ALA A C 1
ATOM 6563 O O . ALA A 1 906 ? 23.152 22.994 -35.052 1.00 87.75 906 ALA A O 1
ATOM 6564 N N . ASN A 1 907 ? 23.383 23.357 -37.267 1.00 86.06 907 ASN A N 1
ATOM 6565 C CA . ASN A 1 907 ? 23.397 24.814 -37.211 1.00 86.06 907 ASN A CA 1
ATOM 6566 C C . ASN A 1 907 ? 22.267 25.407 -36.346 1.00 86.06 907 ASN A C 1
ATOM 6568 O O . ASN A 1 907 ? 21.078 25.177 -36.580 1.00 86.06 907 ASN A O 1
ATOM 6572 N N . GLY A 1 908 ? 22.645 26.216 -35.354 1.00 82.06 908 GLY A N 1
ATOM 6573 C CA . GLY A 1 908 ? 21.719 26.897 -34.451 1.00 82.06 908 GLY A CA 1
ATOM 6574 C C . GLY A 1 908 ? 21.202 26.037 -33.295 1.00 82.06 908 GLY A C 1
ATOM 6575 O O . GLY A 1 908 ? 20.424 26.546 -32.488 1.00 82.06 908 GLY A O 1
ATOM 6576 N N . SER A 1 909 ? 21.627 24.776 -33.178 1.00 89.12 909 SER A N 1
ATOM 6577 C CA . SER A 1 909 ? 21.420 23.949 -31.982 1.00 89.12 909 SER A CA 1
ATOM 6578 C C . SER A 1 909 ? 22.144 24.567 -30.775 1.00 89.12 909 SER A C 1
ATOM 6580 O O . SER A 1 909 ? 23.269 25.032 -30.925 1.00 89.12 909 SER A O 1
ATOM 6582 N N . ASN A 1 910 ? 21.530 24.654 -29.589 1.00 90.06 910 ASN A N 1
ATOM 6583 C CA . ASN A 1 910 ? 22.122 25.397 -28.457 1.00 90.06 910 ASN A CA 1
ATOM 6584 C C . ASN A 1 910 ? 21.721 24.895 -27.061 1.00 90.06 910 ASN A C 1
ATOM 6586 O O . ASN A 1 910 ? 20.821 24.075 -26.906 1.00 90.06 910 ASN A O 1
ATOM 6590 N N . SER A 1 911 ? 22.426 25.381 -26.032 1.00 89.19 911 SER A N 1
ATOM 6591 C CA . SER A 1 911 ? 22.314 24.925 -24.632 1.00 89.19 911 SER A CA 1
ATOM 6592 C C . SER A 1 911 ? 22.575 23.425 -24.428 1.00 89.19 911 SER A C 1
ATOM 6594 O O . SER A 1 911 ? 22.219 22.878 -23.390 1.00 89.19 911 SER A O 1
ATOM 6596 N N . ASN A 1 912 ? 23.190 22.757 -25.405 1.00 92.44 912 ASN A N 1
ATOM 6597 C CA . ASN A 1 912 ? 23.577 21.354 -25.301 1.00 92.44 912 ASN A CA 1
ATOM 6598 C C . ASN A 1 912 ? 24.774 21.195 -24.354 1.00 92.44 912 ASN A C 1
ATOM 6600 O O . ASN A 1 912 ? 25.472 22.166 -24.054 1.00 92.44 912 ASN A O 1
ATOM 6604 N N . GLN A 1 913 ? 25.050 19.969 -23.924 1.00 93.19 913 GLN A N 1
ATOM 6605 C CA . GLN A 1 913 ? 26.243 19.645 -23.147 1.00 93.19 913 GLN A CA 1
ATOM 6606 C C . GLN A 1 913 ? 26.779 18.254 -23.486 1.00 93.19 913 GLN A C 1
ATOM 6608 O O . GLN A 1 913 ? 26.005 17.333 -23.756 1.00 93.19 913 GLN A O 1
ATOM 6613 N N . VAL A 1 914 ? 28.103 18.112 -23.463 1.00 93.38 914 VAL A N 1
ATOM 6614 C CA . VAL A 1 914 ? 28.818 16.844 -23.646 1.00 93.38 914 VAL A CA 1
ATOM 6615 C C . VAL A 1 914 ? 29.766 16.676 -22.466 1.00 93.38 914 VAL A C 1
ATOM 6617 O O . VAL A 1 914 ? 30.740 17.412 -22.321 1.00 93.38 914 VAL A O 1
ATOM 6620 N N . ILE A 1 915 ? 29.440 15.732 -21.592 1.00 89.50 915 ILE A N 1
ATOM 6621 C CA . ILE A 1 915 ? 30.106 15.510 -20.312 1.00 89.50 915 ILE A CA 1
ATOM 6622 C C . ILE A 1 915 ? 30.646 14.088 -20.326 1.00 89.50 915 ILE A C 1
ATOM 6624 O O . ILE A 1 915 ? 29.858 13.150 -20.412 1.00 89.50 915 ILE A O 1
ATOM 6628 N N . ASP A 1 916 ? 31.968 13.944 -20.243 1.00 86.00 916 ASP A N 1
ATOM 6629 C CA . ASP A 1 916 ? 32.674 12.658 -20.200 1.00 86.00 916 ASP A CA 1
ATOM 6630 C C . ASP A 1 916 ? 32.379 11.746 -21.415 1.00 86.00 916 ASP A C 1
ATOM 6632 O O . ASP A 1 916 ? 31.346 11.086 -21.529 1.00 86.00 916 ASP A O 1
ATOM 6636 N N . SER A 1 917 ? 33.294 11.715 -22.388 1.00 88.25 917 SER A N 1
ATOM 6637 C CA . SER A 1 917 ? 33.075 11.022 -23.665 1.00 88.25 917 SER A CA 1
ATOM 6638 C C . SER A 1 917 ? 34.324 10.352 -24.238 1.00 88.25 917 SER A C 1
ATOM 6640 O O . SER A 1 917 ? 35.454 10.782 -23.997 1.00 88.25 917 SER A O 1
ATOM 6642 N N . ALA A 1 918 ? 34.114 9.299 -25.033 1.00 86.62 918 ALA A N 1
ATOM 6643 C CA . ALA A 1 918 ? 35.156 8.651 -25.826 1.00 86.62 918 ALA A CA 1
ATOM 6644 C C . ALA A 1 918 ? 34.735 8.527 -27.300 1.00 86.62 918 ALA A C 1
ATOM 6646 O O . ALA A 1 918 ? 33.755 7.850 -27.617 1.00 86.62 918 ALA A O 1
ATOM 6647 N N . ILE A 1 919 ? 35.484 9.162 -28.206 1.00 87.19 919 ILE A N 1
ATOM 6648 C CA . ILE A 1 919 ? 35.159 9.250 -29.637 1.00 87.19 919 ILE A CA 1
ATOM 6649 C C . ILE A 1 919 ? 36.330 8.716 -30.468 1.00 87.19 919 ILE A C 1
ATOM 6651 O O . ILE A 1 919 ? 37.445 9.240 -30.397 1.00 87.19 919 ILE A O 1
ATOM 6655 N N . ALA A 1 920 ? 36.093 7.659 -31.252 1.00 80.81 920 ALA A N 1
ATOM 6656 C CA . ALA A 1 920 ? 37.168 6.888 -31.880 1.00 80.81 920 ALA A CA 1
ATOM 6657 C C . ALA A 1 920 ? 36.882 6.429 -33.320 1.00 80.81 920 ALA A C 1
ATOM 6659 O O . ALA A 1 920 ? 35.788 5.983 -33.641 1.00 80.81 920 ALA A O 1
ATOM 6660 N N . LEU A 1 921 ? 37.906 6.389 -34.178 1.00 78.38 921 LEU A N 1
ATOM 6661 C CA . LEU A 1 921 ? 37.859 5.688 -35.480 1.00 78.38 921 LEU A CA 1
ATOM 6662 C C . LEU A 1 921 ? 36.805 6.220 -36.479 1.00 78.38 921 LEU A C 1
ATOM 6664 O O . LEU A 1 921 ? 36.274 5.449 -37.279 1.00 78.38 921 LEU A O 1
ATOM 6668 N N . HIS A 1 922 ? 36.529 7.523 -36.452 1.00 80.44 922 HIS A N 1
ATOM 6669 C CA . HIS A 1 922 ? 35.702 8.204 -37.454 1.00 80.44 922 HIS A CA 1
ATOM 6670 C C . HIS A 1 922 ? 36.537 8.756 -38.625 1.00 80.44 922 HIS A C 1
ATOM 6672 O O . HIS A 1 922 ? 37.757 8.902 -38.494 1.00 80.44 922 HIS A O 1
ATOM 6678 N N . THR A 1 923 ? 35.905 9.027 -39.779 1.00 78.75 923 THR A N 1
ATOM 6679 C CA . THR A 1 923 ? 36.613 9.533 -40.981 1.00 78.75 923 THR A CA 1
ATOM 6680 C C . THR A 1 923 ? 36.091 10.826 -41.604 1.00 78.75 923 THR A C 1
ATOM 6682 O O . THR A 1 923 ? 36.788 11.356 -42.468 1.00 78.75 923 THR A O 1
ATOM 6685 N N . THR A 1 924 ? 34.957 11.372 -41.152 1.00 83.38 924 THR A N 1
ATOM 6686 C CA . THR A 1 924 ? 34.607 12.780 -41.427 1.00 83.38 924 THR A CA 1
ATOM 6687 C C . THR A 1 924 ? 35.232 13.682 -40.361 1.00 83.38 924 THR A C 1
ATOM 6689 O O . THR A 1 924 ? 36.141 14.444 -40.668 1.00 83.38 924 THR A O 1
ATOM 6692 N N . ALA A 1 925 ? 34.810 13.529 -39.103 1.00 87.00 925 ALA A N 1
ATOM 6693 C CA . ALA A 1 925 ? 35.400 14.166 -37.924 1.00 87.00 925 ALA A CA 1
ATOM 6694 C C . ALA A 1 925 ? 35.100 13.341 -36.661 1.00 87.00 925 ALA A C 1
ATOM 6696 O O . ALA A 1 925 ? 34.257 12.441 -36.685 1.00 87.00 925 ALA A O 1
ATOM 6697 N N . LEU A 1 926 ? 35.744 13.650 -35.533 1.00 88.44 926 LEU A N 1
ATOM 6698 C CA . LEU A 1 926 ? 35.282 13.150 -34.233 1.00 88.44 926 LEU A CA 1
ATOM 6699 C C . LEU A 1 926 ? 34.070 13.972 -33.765 1.00 88.44 926 LEU A C 1
ATOM 6701 O O . LEU A 1 926 ? 33.065 13.392 -33.361 1.00 88.44 926 LEU A O 1
ATOM 6705 N N . ILE A 1 927 ? 34.136 15.301 -33.890 1.00 91.50 927 ILE A N 1
ATOM 6706 C CA . ILE A 1 927 ? 33.034 16.221 -33.568 1.00 91.50 927 ILE A CA 1
ATOM 6707 C C . ILE A 1 927 ? 32.839 17.215 -34.720 1.00 91.50 927 ILE A C 1
ATOM 6709 O O . ILE A 1 927 ? 33.811 17.768 -35.235 1.00 91.50 927 ILE A O 1
ATOM 6713 N N . ASP A 1 928 ? 31.589 17.461 -35.103 1.00 90.44 928 ASP A N 1
ATOM 6714 C CA . ASP A 1 928 ? 31.200 18.498 -36.063 1.00 90.44 928 ASP A CA 1
ATOM 6715 C C . ASP A 1 928 ? 30.229 19.481 -35.386 1.00 90.44 928 ASP A C 1
ATOM 6717 O O . ASP A 1 928 ? 29.162 19.089 -34.899 1.00 90.44 928 ASP A O 1
ATOM 6721 N N . MET A 1 929 ? 30.630 20.753 -35.317 1.00 90.12 929 MET A N 1
ATOM 6722 C CA . MET A 1 929 ? 29.845 21.850 -34.741 1.00 90.12 929 MET A CA 1
ATOM 6723 C C . MET A 1 929 ? 29.437 22.805 -35.860 1.00 90.12 929 MET A C 1
ATOM 6725 O O . MET A 1 929 ? 30.052 23.850 -36.072 1.00 90.12 929 MET A O 1
ATOM 6729 N N . ASP A 1 930 ? 28.389 22.423 -36.579 1.00 86.00 930 ASP A N 1
ATOM 6730 C CA . ASP A 1 930 ? 27.886 23.101 -37.771 1.00 86.00 930 ASP A CA 1
ATOM 6731 C C . ASP A 1 930 ? 27.625 24.600 -37.496 1.00 86.00 930 ASP A C 1
ATOM 6733 O O . ASP A 1 930 ? 26.940 24.962 -36.537 1.00 86.00 930 ASP A O 1
ATOM 6737 N N . SER A 1 931 ? 28.222 25.489 -38.301 1.00 72.12 931 SER A N 1
ATOM 6738 C CA . SER A 1 931 ? 28.635 26.845 -37.878 1.00 72.12 931 SER A CA 1
ATOM 6739 C C . SER A 1 931 ? 27.505 27.722 -37.301 1.00 72.12 931 SER A C 1
ATOM 6741 O O . SER A 1 931 ? 26.778 28.406 -38.028 1.00 72.12 931 SER A O 1
ATOM 6743 N N . GLY A 1 932 ? 27.365 27.705 -35.971 1.00 77.75 932 GLY A N 1
ATOM 6744 C CA . GLY A 1 932 ? 26.232 28.278 -35.230 1.00 77.75 932 GLY A CA 1
ATOM 6745 C C . GLY A 1 932 ? 25.653 27.353 -34.148 1.00 77.75 932 GLY A C 1
ATOM 6746 O O . GLY A 1 932 ? 24.814 27.795 -33.365 1.00 77.75 932 GLY A O 1
ATOM 6747 N N . ALA A 1 933 ? 26.073 26.086 -34.097 1.00 89.81 933 ALA A N 1
ATOM 6748 C CA . ALA A 1 933 ? 25.809 25.161 -32.997 1.00 89.81 933 ALA A CA 1
ATOM 6749 C C . ALA A 1 933 ? 26.561 25.559 -31.710 1.00 89.81 933 ALA A C 1
ATOM 6751 O O . ALA A 1 933 ? 27.642 26.137 -31.769 1.00 89.81 933 ALA A O 1
ATOM 6752 N N . GLN A 1 934 ? 26.019 25.229 -30.535 1.00 90.44 934 GLN A N 1
ATOM 6753 C CA . GLN A 1 934 ? 26.650 25.480 -29.235 1.00 90.44 934 GLN A CA 1
ATOM 6754 C C . GLN A 1 934 ? 26.448 24.302 -28.276 1.00 90.44 934 GLN A C 1
ATOM 6756 O O . GLN A 1 934 ? 25.319 23.830 -28.094 1.00 90.44 934 GLN A O 1
ATOM 6761 N N . ALA A 1 935 ? 27.525 23.878 -27.614 1.00 93.06 935 ALA A N 1
ATOM 6762 C CA . ALA A 1 935 ? 27.491 22.908 -26.525 1.00 93.06 935 ALA A CA 1
ATOM 6763 C C . ALA A 1 935 ? 28.521 23.264 -25.438 1.00 93.06 935 ALA A C 1
ATOM 6765 O O . ALA A 1 935 ? 29.593 23.779 -25.735 1.00 93.06 935 ALA A O 1
ATOM 6766 N N . TYR A 1 936 ? 28.204 22.985 -24.176 1.00 93.38 936 TYR A N 1
ATOM 6767 C CA . TYR A 1 936 ? 29.160 23.046 -23.068 1.00 93.38 936 TYR A CA 1
ATOM 6768 C C . TYR A 1 936 ? 29.867 21.693 -22.931 1.00 93.38 936 TYR A C 1
ATOM 6770 O O . TYR A 1 936 ? 29.215 20.671 -22.712 1.00 93.38 936 TYR A O 1
ATOM 6778 N N . PHE A 1 937 ? 31.190 21.678 -23.074 1.00 92.69 937 PHE A N 1
ATOM 6779 C CA . PHE A 1 937 ? 31.996 20.464 -22.961 1.00 92.69 937 PHE A CA 1
ATOM 6780 C C . PHE A 1 937 ? 32.680 20.411 -21.586 1.00 92.69 937 PHE A C 1
ATOM 6782 O O . PHE A 1 937 ? 33.275 21.394 -21.141 1.00 92.69 937 PHE A O 1
ATOM 6789 N N . SER A 1 938 ? 32.587 19.266 -20.902 1.00 89.81 938 SER A N 1
ATOM 6790 C CA . SER A 1 938 ? 33.113 19.072 -19.541 1.00 89.81 938 SER A CA 1
ATOM 6791 C C . SER A 1 938 ? 33.631 17.646 -19.311 1.00 89.81 938 SER A C 1
ATOM 6793 O O . SER A 1 938 ? 33.353 16.728 -20.087 1.00 89.81 938 SER A O 1
ATOM 6795 N N . GLY A 1 939 ? 34.382 17.445 -18.226 1.00 85.31 939 GLY A N 1
ATOM 6796 C CA . GLY A 1 939 ? 34.943 16.141 -17.862 1.00 85.31 939 GLY A CA 1
ATOM 6797 C C . GLY A 1 939 ? 36.086 15.697 -18.782 1.00 85.31 939 GLY A C 1
ATOM 6798 O O . GLY A 1 939 ? 36.882 16.513 -19.252 1.00 85.31 939 GLY A O 1
ATOM 6799 N N . LYS A 1 940 ? 36.215 14.394 -19.030 1.00 83.94 940 LYS A N 1
ATOM 6800 C CA . LYS A 1 940 ? 37.238 13.813 -19.912 1.00 83.94 940 LYS A CA 1
ATOM 6801 C C . LYS A 1 940 ? 36.721 13.614 -21.331 1.00 83.94 940 LYS A C 1
ATOM 6803 O O . LYS A 1 940 ? 35.681 13.002 -21.537 1.00 83.94 940 LYS A O 1
ATOM 6808 N N . MET A 1 941 ? 37.497 14.041 -22.323 1.00 87.44 941 MET A N 1
ATOM 6809 C CA . MET A 1 941 ? 37.205 13.794 -23.735 1.00 87.44 941 MET A CA 1
ATOM 6810 C C . MET A 1 941 ? 38.329 12.966 -24.365 1.00 87.44 941 MET A C 1
ATOM 6812 O O . MET A 1 941 ? 39.371 13.497 -24.753 1.00 87.44 941 MET A O 1
ATOM 6816 N N . VAL A 1 942 ? 38.132 11.648 -24.426 1.00 84.31 942 VAL A N 1
ATOM 6817 C CA . VAL A 1 942 ? 39.097 10.683 -24.974 1.00 84.31 942 VAL A CA 1
ATOM 6818 C C . VAL A 1 942 ? 38.914 10.586 -26.488 1.00 84.31 942 VAL A C 1
ATOM 6820 O O . VAL A 1 942 ? 37.881 10.126 -26.969 1.00 84.31 942 VAL A O 1
ATOM 6823 N N . LEU A 1 943 ? 39.916 11.012 -27.254 1.00 83.00 943 LEU A N 1
ATOM 6824 C CA . LEU A 1 943 ? 39.846 11.119 -28.712 1.00 83.00 943 LEU A CA 1
ATOM 6825 C C . LEU A 1 943 ? 40.860 10.194 -29.398 1.00 83.00 943 LEU A C 1
ATOM 6827 O O . LEU A 1 943 ? 42.055 10.246 -29.102 1.00 83.00 943 LEU A O 1
ATOM 6831 N N . PHE A 1 944 ? 40.394 9.408 -30.374 1.00 77.50 944 PHE A N 1
ATOM 6832 C CA . PHE A 1 944 ? 41.228 8.576 -31.251 1.00 77.50 944 PHE A CA 1
ATOM 6833 C C . PHE A 1 944 ? 40.856 8.816 -32.723 1.00 77.50 944 PHE A C 1
ATOM 6835 O O . PHE A 1 944 ? 39.756 8.468 -33.156 1.00 77.50 944 PHE A O 1
ATOM 6842 N N . SER A 1 945 ? 41.780 9.341 -33.532 1.00 66.62 945 SER A N 1
ATOM 6843 C CA . SER A 1 945 ? 41.546 9.587 -34.964 1.00 66.62 945 SER A CA 1
ATOM 6844 C C . SER A 1 945 ? 42.620 8.968 -35.854 1.00 66.62 945 SER A C 1
ATOM 6846 O O . SER A 1 945 ? 43.799 8.943 -35.505 1.00 66.62 945 SER A O 1
ATOM 6848 N N . ALA A 1 946 ? 42.198 8.515 -37.037 1.00 58.12 946 ALA A N 1
ATOM 6849 C CA . ALA A 1 946 ? 43.069 8.235 -38.180 1.00 58.12 946 ALA A CA 1
ATOM 6850 C C . ALA A 1 946 ? 42.908 9.281 -39.311 1.00 58.12 946 ALA A C 1
ATOM 6852 O O . ALA A 1 946 ? 43.596 9.195 -40.329 1.00 58.12 946 ALA A O 1
ATOM 6853 N N . ALA A 1 947 ? 41.998 10.245 -39.137 1.00 57.00 947 ALA A N 1
ATOM 6854 C CA . ALA A 1 947 ? 41.791 11.406 -39.997 1.00 57.00 947 ALA A CA 1
ATOM 6855 C C . ALA A 1 947 ? 42.658 12.596 -39.518 1.00 57.00 947 ALA A C 1
ATOM 6857 O O . ALA A 1 947 ? 43.027 12.630 -38.340 1.00 57.00 947 ALA A O 1
ATOM 6858 N N . PRO A 1 948 ? 43.011 13.553 -40.401 1.00 57.78 948 PRO A N 1
ATOM 6859 C CA . PRO A 1 948 ? 43.840 14.703 -40.028 1.00 57.78 948 PRO A CA 1
ATOM 6860 C C . PRO A 1 948 ? 43.127 15.656 -39.062 1.00 57.78 948 PRO A C 1
ATOM 6862 O O . PRO A 1 948 ? 43.738 16.112 -38.096 1.00 57.78 948 PRO A O 1
ATOM 6865 N N . ASP A 1 949 ? 41.841 15.899 -39.300 1.00 68.00 949 ASP A N 1
ATOM 6866 C CA . ASP A 1 949 ? 41.046 16.900 -38.597 1.00 68.00 949 ASP A CA 1
ATOM 6867 C C . ASP A 1 949 ? 40.208 16.189 -37.518 1.00 68.00 949 ASP A C 1
ATOM 6869 O O . ASP A 1 949 ? 39.555 15.174 -37.786 1.00 68.00 949 ASP A O 1
ATOM 6873 N N . LYS A 1 950 ? 40.286 16.654 -36.263 1.00 81.31 950 LYS A N 1
ATOM 6874 C CA . LYS A 1 950 ? 39.592 16.012 -35.125 1.00 81.31 950 LYS A CA 1
ATOM 6875 C C . LYS A 1 950 ? 38.227 16.644 -34.869 1.00 81.31 950 LYS A C 1
ATOM 6877 O O . LYS A 1 950 ? 37.260 15.916 -34.652 1.00 81.31 950 LYS A O 1
ATOM 6882 N N . CYS A 1 951 ? 38.156 17.969 -34.935 1.00 86.75 951 CYS A N 1
ATOM 6883 C CA . CYS A 1 951 ? 36.933 18.749 -34.813 1.00 86.75 951 CYS A CA 1
ATOM 6884 C C . CYS A 1 951 ? 36.808 19.672 -36.029 1.00 86.75 951 CYS A C 1
ATOM 6886 O O . CYS A 1 951 ? 37.822 20.171 -36.504 1.00 86.75 951 CYS A O 1
ATOM 6888 N N . ILE A 1 952 ? 35.596 19.861 -36.562 1.00 86.75 952 ILE A N 1
ATOM 6889 C CA . ILE A 1 952 ? 35.362 20.664 -37.778 1.00 86.75 952 ILE A CA 1
ATOM 6890 C C . ILE A 1 952 ? 34.168 21.616 -37.628 1.00 86.75 952 ILE A C 1
ATOM 6892 O O . ILE A 1 952 ? 33.351 21.473 -36.719 1.00 86.75 952 ILE A O 1
ATOM 6896 N N . ASN A 1 953 ? 34.101 22.612 -38.522 1.00 83.31 953 ASN A N 1
ATOM 6897 C CA . ASN A 1 953 ? 33.085 23.682 -38.610 1.00 83.31 953 ASN A CA 1
ATOM 6898 C C . ASN A 1 953 ? 32.936 24.609 -37.379 1.00 83.31 953 ASN A C 1
ATOM 6900 O O . ASN A 1 953 ? 32.194 25.595 -37.449 1.00 83.31 953 ASN A O 1
ATOM 6904 N N . VAL A 1 954 ? 33.697 24.337 -36.312 1.00 84.50 954 VAL A N 1
ATOM 6905 C CA . VAL A 1 954 ? 33.760 25.085 -35.049 1.00 84.50 954 VAL A CA 1
ATOM 6906 C C . VAL A 1 954 ? 34.027 26.586 -35.226 1.00 84.50 954 VAL A C 1
ATOM 6908 O O . VAL A 1 954 ? 34.521 27.067 -36.249 1.00 84.50 954 VAL A O 1
ATOM 6911 N N . GLY A 1 955 ? 33.729 27.343 -34.174 1.00 77.19 955 GLY A N 1
ATOM 6912 C CA . GLY A 1 955 ? 33.995 28.774 -34.099 1.00 77.19 955 GLY A CA 1
ATOM 6913 C C . GLY A 1 955 ? 33.789 29.330 -32.693 1.00 77.19 955 GLY A C 1
ATOM 6914 O O . GLY A 1 955 ? 33.392 28.617 -31.772 1.00 77.19 955 GLY A O 1
ATOM 6915 N N . THR A 1 956 ? 34.037 30.629 -32.526 1.00 80.12 956 THR A N 1
ATOM 6916 C CA . THR A 1 956 ? 33.967 31.300 -31.219 1.00 80.12 956 THR A CA 1
ATOM 6917 C C . THR A 1 956 ? 32.570 31.214 -30.603 1.00 80.12 956 THR A C 1
ATOM 6919 O O . THR A 1 956 ? 31.606 31.728 -31.180 1.00 80.12 956 THR A O 1
ATOM 6922 N N . GLY A 1 957 ? 32.470 30.638 -29.410 1.00 82.94 957 GLY A N 1
ATOM 6923 C CA . GLY A 1 957 ? 31.218 30.390 -28.705 1.00 82.94 957 GLY A CA 1
ATOM 6924 C C . GLY A 1 957 ? 30.529 29.074 -29.079 1.00 82.94 957 GLY A C 1
ATOM 6925 O O . GLY A 1 957 ? 29.372 28.901 -28.693 1.00 82.94 957 GLY A O 1
ATOM 6926 N N . THR A 1 958 ? 31.186 28.165 -29.810 1.00 88.19 958 THR A N 1
ATOM 6927 C CA . THR A 1 958 ? 30.666 26.798 -30.027 1.00 88.19 958 THR A CA 1
ATOM 6928 C C . THR A 1 958 ? 30.949 25.880 -28.833 1.00 88.19 958 THR A C 1
ATOM 6930 O O . THR A 1 958 ? 30.157 24.971 -28.584 1.00 88.19 958 THR A O 1
ATOM 6933 N N . GLY A 1 959 ? 32.015 26.157 -28.064 1.00 90.25 959 GLY A N 1
ATOM 6934 C CA . GLY A 1 959 ? 32.426 25.400 -26.872 1.00 90.25 959 GLY A CA 1
ATOM 6935 C C . GLY A 1 959 ? 33.658 24.506 -27.063 1.00 90.25 959 GLY A C 1
ATOM 6936 O O . GLY A 1 959 ? 34.213 24.030 -26.072 1.00 90.25 959 GLY A O 1
ATOM 6937 N N . ILE A 1 960 ? 34.122 24.333 -28.302 1.00 90.19 960 ILE A N 1
ATOM 6938 C CA . ILE A 1 960 ? 35.426 23.756 -28.663 1.00 90.19 960 ILE A CA 1
ATOM 6939 C C . ILE A 1 960 ? 36.110 24.637 -29.716 1.00 90.19 960 ILE A C 1
ATOM 6941 O O . ILE A 1 960 ? 35.429 25.267 -30.525 1.00 90.19 960 ILE A O 1
ATOM 6945 N N . ASP A 1 961 ? 37.441 24.661 -29.725 1.00 86.44 961 ASP A N 1
ATOM 6946 C CA . ASP A 1 961 ? 38.249 25.262 -30.797 1.00 86.44 961 ASP A CA 1
ATOM 6947 C C . ASP A 1 961 ? 38.855 24.169 -31.708 1.00 86.44 961 ASP A C 1
ATOM 6949 O O . ASP A 1 961 ? 38.947 23.000 -31.330 1.00 86.44 961 ASP A O 1
ATOM 6953 N N . ASP A 1 962 ? 39.279 24.554 -32.914 1.00 78.50 962 ASP A N 1
ATOM 6954 C CA . ASP A 1 962 ? 40.137 23.766 -33.819 1.00 78.50 962 ASP A CA 1
ATOM 6955 C C . ASP A 1 962 ? 41.467 24.512 -33.999 1.00 78.50 962 ASP A C 1
ATOM 6957 O O . ASP A 1 962 ? 41.974 24.779 -35.094 1.00 78.50 962 ASP A O 1
ATOM 6961 N N . THR A 1 963 ? 42.063 24.875 -32.862 1.00 73.81 963 THR A N 1
ATOM 6962 C CA . THR A 1 963 ? 43.492 25.165 -32.788 1.00 73.81 963 THR A CA 1
ATOM 6963 C C . THR A 1 963 ? 44.247 23.959 -33.360 1.00 73.81 963 THR A C 1
ATOM 6965 O O . THR A 1 963 ? 44.088 22.862 -32.830 1.00 73.81 963 THR A O 1
ATOM 6968 N N . PRO A 1 964 ? 45.047 24.121 -34.438 1.00 58.88 964 PRO A N 1
ATOM 6969 C CA . PRO A 1 964 ? 45.237 23.093 -35.462 1.00 58.88 964 PRO A CA 1
ATOM 6970 C C . PRO A 1 964 ? 45.385 21.645 -34.978 1.00 58.88 964 PRO A C 1
ATOM 6972 O O . PRO A 1 964 ? 46.489 21.181 -34.679 1.00 58.88 964 PRO A O 1
ATOM 6975 N N . GLY A 1 965 ? 44.263 20.920 -35.000 1.00 60.72 965 GLY A N 1
ATOM 6976 C CA . GLY A 1 965 ? 44.204 19.492 -34.723 1.00 60.72 965 GLY A CA 1
ATOM 6977 C C . GLY A 1 965 ? 44.052 19.095 -33.253 1.00 60.72 965 GLY A C 1
ATOM 6978 O O . GLY A 1 965 ? 44.171 17.901 -32.984 1.00 60.72 965 GLY A O 1
ATOM 6979 N N . GLU A 1 966 ? 43.788 19.994 -32.301 1.00 74.44 966 GLU A N 1
ATOM 6980 C CA . GLU A 1 966 ? 43.473 19.649 -30.899 1.00 74.44 966 GLU A CA 1
ATOM 6981 C C . GLU A 1 966 ? 42.193 20.379 -30.439 1.00 74.44 966 GLU A C 1
ATOM 6983 O O . GLU A 1 966 ? 42.110 21.603 -30.497 1.00 74.44 966 GLU A O 1
ATOM 6988 N N . CYS A 1 967 ? 41.173 19.594 -30.052 1.00 86.00 967 CYS A N 1
ATOM 6989 C CA . CYS A 1 967 ? 39.795 20.037 -29.778 1.00 86.00 967 CYS A CA 1
ATOM 6990 C C . CYS A 1 967 ? 39.651 20.713 -28.401 1.00 86.00 967 CYS A C 1
ATOM 6992 O O . CYS A 1 967 ? 38.932 20.220 -27.522 1.00 86.00 967 CYS A O 1
ATOM 6994 N N . ASP A 1 968 ? 40.408 21.779 -28.182 1.00 88.31 968 ASP A N 1
ATOM 6995 C CA . ASP A 1 968 ? 40.571 22.415 -26.876 1.00 88.31 968 ASP A CA 1
ATOM 6996 C C . ASP A 1 968 ? 39.320 23.204 -26.423 1.00 88.31 968 ASP A C 1
ATOM 6998 O O . ASP A 1 968 ? 38.440 23.500 -27.237 1.00 88.31 968 ASP A O 1
ATOM 7002 N N . PRO A 1 969 ? 39.185 23.527 -25.120 1.00 90.75 969 PRO A N 1
ATOM 7003 C CA . PRO A 1 969 ? 38.030 24.260 -24.599 1.00 90.75 969 PRO A CA 1
ATOM 7004 C C . PRO A 1 969 ? 37.913 25.700 -25.117 1.00 90.75 969 PRO A C 1
ATOM 7006 O O . PRO A 1 969 ? 38.822 26.511 -24.943 1.00 90.75 969 PRO A O 1
ATOM 7009 N N . ASP A 1 970 ? 36.739 26.038 -25.658 1.00 90.50 970 ASP A N 1
ATOM 7010 C CA . ASP A 1 970 ? 36.338 27.409 -26.002 1.00 90.50 970 ASP A CA 1
ATOM 7011 C C . ASP A 1 970 ? 35.265 27.943 -25.030 1.00 90.50 970 ASP A C 1
ATOM 7013 O O . ASP A 1 970 ? 34.470 27.200 -24.446 1.00 90.50 970 ASP A O 1
ATOM 7017 N N . GLY A 1 971 ? 35.232 29.267 -24.867 1.00 87.69 971 GLY A N 1
ATOM 7018 C CA . GLY A 1 971 ? 34.225 29.983 -24.089 1.00 87.69 971 GLY A CA 1
ATOM 7019 C C . GLY A 1 971 ? 34.235 29.640 -22.598 1.00 87.69 971 GLY A C 1
ATOM 7020 O O . GLY A 1 971 ? 35.007 30.213 -21.828 1.00 87.69 971 GLY A O 1
ATOM 7021 N N . SER A 1 972 ? 33.311 28.771 -22.186 1.00 88.00 972 SER A N 1
ATOM 7022 C CA . SER A 1 972 ? 33.121 28.334 -20.795 1.00 88.00 972 SER A CA 1
ATOM 7023 C C . SER A 1 972 ? 33.257 26.822 -20.597 1.00 88.00 972 SER A C 1
ATOM 7025 O O . SER A 1 972 ? 32.962 26.347 -19.503 1.00 88.00 972 SER A O 1
ATOM 7027 N N . SER A 1 973 ? 33.648 26.071 -21.630 1.00 92.75 973 SER A N 1
ATOM 7028 C CA . SER A 1 973 ? 33.958 24.642 -21.510 1.00 92.75 973 SER A CA 1
ATOM 7029 C C . SER A 1 973 ? 35.174 24.411 -20.610 1.00 92.75 973 SER A C 1
ATOM 7031 O O . SER A 1 973 ? 36.082 25.241 -20.547 1.00 92.75 973 SER A O 1
ATOM 7033 N N . ASP A 1 974 ? 35.194 23.277 -19.912 1.00 90.44 974 ASP A N 1
ATOM 7034 C CA . ASP A 1 974 ? 36.244 22.902 -18.956 1.00 90.44 974 ASP A CA 1
ATOM 7035 C C . ASP A 1 974 ? 36.704 21.439 -19.099 1.00 90.44 974 ASP A C 1
ATOM 7037 O O . ASP A 1 974 ? 37.313 20.870 -18.189 1.00 90.44 974 ASP A O 1
ATOM 7041 N N . HIS A 1 975 ? 36.448 20.825 -20.259 1.00 89.69 975 HIS A N 1
ATOM 7042 C CA . HIS A 1 975 ? 36.898 19.468 -20.560 1.00 89.69 975 HIS A CA 1
ATOM 7043 C C . HIS A 1 975 ? 38.422 19.336 -20.650 1.00 89.69 975 HIS A C 1
ATOM 7045 O O . HIS A 1 975 ? 39.149 20.249 -21.035 1.00 89.69 975 HIS A O 1
ATOM 7051 N N . THR A 1 976 ? 38.915 18.134 -20.363 1.00 87.75 976 THR A N 1
ATOM 7052 C CA . THR A 1 976 ? 40.303 17.733 -20.617 1.00 87.75 976 THR A CA 1
ATOM 7053 C C . THR A 1 976 ? 40.358 16.813 -21.831 1.00 87.75 976 THR A C 1
ATOM 7055 O O . THR A 1 976 ? 39.843 15.693 -21.787 1.00 87.75 976 THR A O 1
ATOM 7058 N N . VAL A 1 977 ? 41.009 17.265 -22.906 1.00 85.75 977 VAL A N 1
ATOM 7059 C CA . VAL A 1 977 ? 41.288 16.436 -24.086 1.00 85.75 977 VAL A CA 1
ATOM 7060 C C . VAL A 1 977 ? 42.345 15.386 -23.737 1.00 85.75 977 VAL A C 1
ATOM 7062 O O . VAL A 1 977 ? 43.423 15.711 -23.240 1.00 85.75 977 VAL A O 1
ATOM 7065 N N . ILE A 1 978 ? 42.054 14.117 -24.021 1.00 80.56 978 ILE A N 1
ATOM 7066 C CA . ILE A 1 978 ? 42.995 13.003 -23.883 1.00 80.56 978 ILE A CA 1
ATOM 7067 C C . ILE A 1 978 ? 43.155 12.352 -25.256 1.00 80.56 978 ILE A C 1
ATOM 7069 O O . ILE A 1 978 ? 42.250 11.690 -25.761 1.00 80.56 978 ILE A O 1
ATOM 7073 N N . LEU A 1 979 ? 44.312 12.559 -25.883 1.00 76.94 979 LEU A N 1
ATOM 7074 C CA . LEU A 1 979 ? 44.621 11.999 -27.198 1.00 76.94 979 LEU A CA 1
ATOM 7075 C C . LEU A 1 979 ? 45.172 10.580 -27.049 1.00 76.94 979 LEU A C 1
ATOM 7077 O O . LEU A 1 979 ? 46.366 10.388 -26.806 1.00 76.94 979 LEU A O 1
ATOM 7081 N N . PHE A 1 980 ? 44.304 9.582 -27.200 1.00 65.50 980 PHE A N 1
ATOM 7082 C CA . PHE A 1 980 ? 44.698 8.185 -27.055 1.00 65.50 980 PHE A CA 1
ATOM 7083 C C . PHE A 1 980 ? 45.381 7.688 -28.335 1.00 65.50 980 PHE A C 1
ATOM 7085 O O . PHE A 1 980 ? 44.808 7.742 -29.422 1.00 65.50 980 PHE A O 1
ATOM 7092 N N . ASN A 1 981 ? 46.618 7.205 -28.214 1.00 57.25 981 ASN A N 1
ATOM 7093 C CA . ASN A 1 981 ? 47.445 6.767 -29.340 1.00 57.25 981 ASN A CA 1
ATOM 7094 C C . ASN A 1 981 ? 48.044 5.380 -29.062 1.00 57.25 981 ASN A C 1
ATOM 7096 O O . ASN A 1 981 ? 49.247 5.241 -28.835 1.00 57.25 981 ASN A O 1
ATOM 7100 N N . ASP A 1 982 ? 47.179 4.363 -29.037 1.00 49.19 982 ASP A N 1
ATOM 7101 C CA . ASP A 1 982 ? 47.578 2.958 -28.912 1.00 49.19 982 ASP A CA 1
ATOM 7102 C C . ASP A 1 982 ? 47.631 2.255 -30.281 1.00 49.19 982 ASP A C 1
ATOM 7104 O O . ASP A 1 982 ? 46.832 2.509 -31.190 1.00 49.19 982 ASP A O 1
ATOM 7108 N N . ALA A 1 983 ? 48.585 1.340 -30.424 1.00 46.25 983 ALA A N 1
ATOM 7109 C CA . ALA A 1 983 ? 48.818 0.580 -31.640 1.00 46.25 983 ALA A CA 1
ATOM 7110 C C . ALA A 1 983 ? 47.862 -0.623 -31.716 1.00 46.25 983 ALA A C 1
ATOM 7112 O O . ALA A 1 983 ? 48.192 -1.724 -31.277 1.00 46.25 983 ALA A O 1
ATOM 7113 N N . ASP A 1 984 ? 46.707 -0.401 -32.352 1.00 51.22 984 ASP A N 1
ATOM 7114 C CA . ASP A 1 984 ? 45.622 -1.377 -32.551 1.00 51.22 984 ASP A CA 1
ATOM 7115 C C . ASP A 1 984 ? 44.915 -1.786 -31.234 1.00 51.22 984 ASP A C 1
ATOM 7117 O O . ASP A 1 984 ? 45.271 -2.805 -30.629 1.00 51.22 984 ASP A O 1
ATOM 7121 N N . PRO A 1 985 ? 43.851 -1.059 -30.814 1.00 47.16 985 PRO A N 1
ATOM 7122 C CA . PRO A 1 985 ? 42.978 -1.465 -29.702 1.00 47.16 985 PRO A CA 1
ATOM 7123 C C . PRO A 1 985 ? 42.281 -2.827 -29.913 1.00 47.16 985 PRO A C 1
ATOM 7125 O O . PRO A 1 985 ? 41.778 -3.423 -28.957 1.00 47.16 985 PRO A O 1
ATOM 7128 N N . GLY A 1 986 ? 42.268 -3.362 -31.141 1.00 48.38 986 GLY A N 1
ATOM 7129 C CA . GLY A 1 986 ? 41.826 -4.722 -31.465 1.00 48.38 986 GLY A CA 1
ATOM 7130 C C . GLY A 1 986 ? 42.923 -5.791 -31.350 1.00 48.38 986 GLY A C 1
ATOM 7131 O O . GLY A 1 986 ? 42.623 -6.978 -31.485 1.00 48.38 986 GLY A O 1
ATOM 7132 N N . SER A 1 987 ? 44.177 -5.417 -31.083 1.00 44.25 987 SER A N 1
ATOM 7133 C CA . SER A 1 987 ? 45.279 -6.369 -30.926 1.00 44.25 987 SER A CA 1
ATOM 7134 C C . SER A 1 987 ? 45.191 -7.135 -29.601 1.00 44.25 987 SER A C 1
ATOM 7136 O O . SER A 1 987 ? 44.508 -6.731 -28.655 1.00 44.25 987 SER A O 1
ATOM 7138 N N . ALA A 1 988 ? 45.937 -8.239 -29.501 1.00 41.78 988 ALA A N 1
ATOM 7139 C CA . ALA A 1 988 ? 46.039 -9.032 -28.274 1.00 41.78 988 ALA A CA 1
ATOM 7140 C C . ALA A 1 988 ? 46.776 -8.315 -27.118 1.00 41.78 988 ALA A C 1
ATOM 7142 O O . ALA A 1 988 ? 46.771 -8.830 -26.004 1.00 41.78 988 ALA A O 1
ATOM 7143 N N . ASN A 1 989 ? 47.395 -7.154 -27.378 1.00 41.31 989 ASN A N 1
ATOM 7144 C CA . ASN A 1 989 ? 48.164 -6.380 -26.396 1.00 41.31 989 ASN A CA 1
ATOM 7145 C C . ASN A 1 989 ? 47.616 -4.955 -26.159 1.00 41.31 989 ASN A C 1
ATOM 7147 O O . ASN A 1 989 ? 47.997 -4.344 -25.166 1.00 41.31 989 ASN A O 1
ATOM 7151 N N . GLY A 1 990 ? 46.760 -4.427 -27.044 1.00 47.62 990 GLY A N 1
ATOM 7152 C CA . GLY A 1 990 ? 46.226 -3.060 -26.959 1.00 47.62 990 GLY A CA 1
ATOM 7153 C C . GLY A 1 990 ? 45.028 -2.914 -26.013 1.00 47.62 990 GLY A C 1
ATOM 7154 O O . GLY A 1 990 ? 44.257 -3.865 -25.816 1.00 47.62 990 GLY A O 1
ATOM 7155 N N . GLY A 1 991 ? 44.865 -1.726 -25.431 1.00 52.38 991 GLY A N 1
ATOM 7156 C CA . GLY A 1 991 ? 43.729 -1.343 -24.582 1.00 52.38 991 GLY A CA 1
ATOM 7157 C C . GLY A 1 991 ? 42.483 -0.997 -25.401 1.00 52.38 991 GLY A C 1
ATOM 7158 O O . GLY A 1 991 ? 42.591 -0.497 -26.514 1.00 52.38 991 GLY A O 1
ATOM 7159 N N . GLY A 1 992 ? 41.287 -1.278 -24.879 1.00 62.94 992 GLY A N 1
ATOM 7160 C CA . GLY A 1 992 ? 40.016 -1.037 -25.568 1.00 62.94 992 GLY A CA 1
ATOM 7161 C C . GLY A 1 992 ? 39.005 -2.161 -25.342 1.00 62.94 992 GLY A C 1
ATOM 7162 O O . GLY A 1 992 ? 38.661 -2.496 -24.215 1.00 62.94 992 GLY A O 1
ATOM 7163 N N . PHE A 1 993 ? 38.514 -2.768 -26.418 1.00 71.88 993 PHE A N 1
ATOM 7164 C CA . PHE A 1 993 ? 37.378 -3.696 -26.362 1.00 71.88 993 PHE A CA 1
ATOM 7165 C C . PHE A 1 993 ? 37.800 -5.149 -26.582 1.00 71.88 993 PHE A C 1
ATOM 7167 O O . PHE A 1 993 ? 38.804 -5.410 -27.248 1.00 71.88 993 PHE A O 1
ATOM 7174 N N . VAL A 1 994 ? 37.037 -6.093 -26.022 1.00 72.25 994 VAL A N 1
ATOM 7175 C CA . VAL A 1 994 ? 37.272 -7.544 -26.141 1.00 72.25 994 VAL A CA 1
ATOM 7176 C C . VAL A 1 994 ? 37.322 -7.972 -27.611 1.00 72.25 994 VAL A C 1
ATOM 7178 O O . VAL A 1 994 ? 38.233 -8.700 -28.009 1.00 72.25 994 VAL A O 1
ATOM 7181 N N . GLY A 1 995 ? 36.407 -7.456 -28.435 1.00 67.06 995 GLY A N 1
ATOM 7182 C CA . GLY A 1 995 ? 36.414 -7.645 -29.882 1.00 67.06 995 GLY A CA 1
ATOM 7183 C C . GLY A 1 995 ? 35.659 -8.906 -30.328 1.00 67.06 995 GLY A C 1
ATOM 7184 O O . GLY A 1 995 ? 34.690 -9.314 -29.692 1.00 67.06 995 GLY A O 1
ATOM 7185 N N . PRO A 1 996 ? 36.018 -9.514 -31.471 1.00 65.94 996 PRO A N 1
ATOM 7186 C CA . PRO A 1 996 ? 35.226 -10.597 -32.043 1.00 65.94 996 PRO A CA 1
ATOM 7187 C C . PRO A 1 996 ? 35.423 -11.934 -31.316 1.00 65.94 996 PRO A C 1
ATOM 7189 O O . PRO A 1 996 ? 36.536 -12.452 -31.187 1.00 65.94 996 PRO A O 1
ATOM 7192 N N . TYR A 1 997 ? 34.314 -12.530 -30.886 1.00 57.97 997 TYR A N 1
ATOM 7193 C CA . TYR A 1 997 ? 34.292 -13.722 -30.048 1.00 57.97 997 TYR A CA 1
ATOM 7194 C C . TYR A 1 997 ? 34.601 -14.995 -30.854 1.00 57.97 997 TYR A C 1
ATOM 7196 O O . TYR A 1 997 ? 33.879 -15.355 -31.783 1.00 57.97 997 TYR A O 1
ATOM 7204 N N . GLY A 1 998 ? 35.641 -15.739 -30.462 1.00 50.78 998 GLY A N 1
ATOM 7205 C CA . GLY A 1 998 ? 35.872 -17.112 -30.944 1.00 50.78 998 GLY A CA 1
ATOM 7206 C C . GLY A 1 998 ? 36.502 -17.267 -32.339 1.00 50.78 998 GLY A C 1
ATOM 7207 O O . GLY A 1 998 ? 36.546 -18.382 -32.864 1.00 50.78 998 GLY A O 1
ATOM 7208 N N . GLY A 1 999 ? 37.034 -16.189 -32.925 1.00 49.28 999 GLY A N 1
ATOM 7209 C CA . GLY A 1 999 ? 37.778 -16.216 -34.192 1.00 49.28 999 GLY A CA 1
ATOM 7210 C C . GLY A 1 999 ? 36.913 -16.339 -35.457 1.00 49.28 999 GLY A C 1
ATOM 7211 O O . GLY A 1 999 ? 35.690 -16.387 -35.403 1.00 49.28 999 GLY A O 1
ATOM 7212 N N . ASN A 1 1000 ? 37.569 -16.403 -36.625 1.00 50.03 1000 ASN A N 1
ATOM 7213 C CA . ASN A 1 1000 ? 36.966 -16.238 -37.965 1.00 50.03 1000 ASN A CA 1
ATOM 7214 C C . ASN A 1 1000 ? 36.064 -17.405 -38.460 1.00 50.03 1000 ASN A C 1
ATOM 7216 O O . ASN A 1 1000 ? 36.039 -17.705 -39.663 1.00 50.03 1000 ASN A O 1
ATOM 7220 N N . ASN A 1 1001 ? 35.345 -18.086 -37.565 1.00 48.22 1001 ASN A N 1
ATOM 7221 C CA . ASN A 1 1001 ? 34.391 -19.139 -37.913 1.00 48.22 1001 ASN A CA 1
ATOM 7222 C C . ASN A 1 1001 ? 33.140 -18.535 -38.586 1.00 48.22 1001 ASN A C 1
ATOM 7224 O O . ASN A 1 1001 ? 32.524 -17.632 -38.024 1.00 48.22 1001 ASN A O 1
ATOM 7228 N N . PRO A 1 1002 ? 32.745 -18.997 -39.788 1.00 51.81 1002 PRO A N 1
ATOM 7229 C CA . PRO A 1 1002 ? 31.608 -18.429 -40.504 1.00 51.81 1002 PRO A CA 1
ATOM 7230 C C . PRO A 1 1002 ? 30.273 -18.924 -39.932 1.00 51.81 1002 PRO A C 1
ATOM 7232 O O . PRO A 1 1002 ? 29.980 -20.120 -39.968 1.00 51.81 1002 PRO A O 1
ATOM 7235 N N . TYR A 1 1003 ? 29.432 -17.995 -39.481 1.00 53.88 1003 TYR A N 1
ATOM 7236 C CA . TYR A 1 1003 ? 28.039 -18.270 -39.123 1.00 53.88 1003 TYR A CA 1
ATOM 7237 C C . TYR A 1 1003 ? 27.129 -18.228 -40.364 1.00 53.88 1003 TYR A C 1
ATOM 7239 O O . TYR A 1 1003 ? 27.391 -17.495 -41.321 1.00 53.88 1003 TYR A O 1
ATOM 7247 N N . SER A 1 1004 ? 26.077 -19.051 -40.375 1.00 50.41 1004 SER A N 1
ATOM 7248 C CA . SER A 1 1004 ? 25.116 -19.154 -41.480 1.00 50.41 1004 SER A CA 1
ATOM 7249 C C . SER A 1 1004 ? 24.014 -18.091 -41.390 1.00 50.41 1004 SER A C 1
ATOM 7251 O O . SER A 1 1004 ? 23.712 -17.592 -40.312 1.00 50.41 1004 SER A O 1
ATOM 7253 N N . LEU A 1 1005 ? 23.373 -17.780 -42.525 1.00 50.34 1005 LEU A N 1
ATOM 7254 C CA . LEU A 1 1005 ? 22.370 -16.703 -42.658 1.00 50.34 1005 LEU A CA 1
ATOM 7255 C C . LEU A 1 1005 ? 21.111 -16.879 -41.779 1.00 50.34 1005 LEU A C 1
ATOM 7257 O O . LEU A 1 1005 ? 20.345 -15.940 -41.610 1.00 50.34 1005 LEU A O 1
ATOM 7261 N N . GLY A 1 1006 ? 20.906 -18.053 -41.172 1.00 56.75 1006 GLY A N 1
ATOM 7262 C CA . GLY A 1 1006 ? 19.950 -18.235 -40.075 1.00 56.75 1006 GLY A CA 1
ATOM 7263 C C . GLY A 1 1006 ? 20.503 -17.686 -38.757 1.00 56.75 1006 GLY A C 1
ATOM 7264 O O . GLY A 1 1006 ? 20.682 -18.451 -37.810 1.00 56.75 1006 GLY A O 1
ATOM 7265 N N . LEU A 1 1007 ? 20.833 -16.391 -38.718 1.00 66.94 1007 LEU A N 1
ATOM 7266 C CA . LEU A 1 1007 ? 21.430 -15.740 -37.551 1.00 66.94 1007 LEU A CA 1
ATOM 7267 C C . LEU A 1 1007 ? 20.435 -15.685 -36.384 1.00 66.94 1007 LEU A C 1
ATOM 7269 O O . LEU A 1 1007 ? 19.259 -15.362 -36.550 1.00 66.94 1007 LEU A O 1
ATOM 7273 N N . ASN A 1 1008 ? 20.918 -15.997 -35.182 1.00 73.31 1008 ASN A N 1
ATOM 7274 C CA . ASN A 1 1008 ? 20.110 -15.953 -33.968 1.00 73.31 1008 ASN A CA 1
ATOM 7275 C C . ASN A 1 1008 ? 20.150 -14.541 -33.370 1.00 73.31 1008 ASN A C 1
ATOM 7277 O O . ASN A 1 1008 ? 20.987 -14.257 -32.515 1.00 73.31 1008 ASN A O 1
ATOM 7281 N N . TRP A 1 1009 ? 19.262 -13.659 -33.832 1.00 75.19 1009 TRP A N 1
ATOM 7282 C CA . TRP A 1 1009 ? 19.203 -12.247 -33.425 1.00 75.19 1009 TRP A CA 1
ATOM 7283 C C . TRP A 1 1009 ? 18.895 -12.010 -31.931 1.00 75.19 1009 TRP A C 1
ATOM 7285 O O . TRP A 1 1009 ? 19.017 -10.880 -31.460 1.00 75.19 1009 TRP A O 1
ATOM 7295 N N . VAL A 1 1010 ? 18.518 -13.050 -31.175 1.00 71.62 1010 VAL A N 1
ATOM 7296 C CA . VAL A 1 1010 ? 18.073 -12.921 -29.775 1.00 71.62 1010 VAL A CA 1
ATOM 7297 C C . VAL A 1 1010 ? 18.939 -13.687 -28.775 1.00 71.62 1010 VAL A C 1
ATOM 7299 O O . VAL A 1 1010 ? 19.280 -13.141 -27.729 1.00 71.62 1010 VAL A O 1
ATOM 7302 N N . GLY A 1 1011 ? 19.357 -14.916 -29.096 1.00 69.69 1011 GLY A N 1
ATOM 7303 C CA . GLY A 1 1011 ? 20.081 -15.813 -28.184 1.00 69.69 1011 GLY A CA 1
ATOM 7304 C C . GLY A 1 1011 ? 21.591 -15.572 -28.098 1.00 69.69 1011 GLY A C 1
ATOM 7305 O O . GLY A 1 1011 ? 22.363 -16.516 -28.261 1.00 69.69 1011 GLY A O 1
ATOM 7306 N N . LEU A 1 1012 ? 22.002 -14.325 -27.860 1.00 73.19 1012 LEU A N 1
ATOM 7307 C CA . LEU A 1 1012 ? 23.387 -13.943 -27.558 1.00 73.19 1012 LEU A CA 1
ATOM 7308 C C . LEU A 1 1012 ? 23.592 -13.859 -26.039 1.00 73.19 1012 LEU A C 1
ATOM 7310 O O . LEU A 1 1012 ? 22.692 -13.430 -25.320 1.00 73.19 1012 LEU A O 1
ATOM 7314 N N . GLY A 1 1013 ? 24.758 -14.295 -25.553 1.00 61.66 1013 GLY A N 1
ATOM 7315 C CA . GLY A 1 1013 ? 24.977 -14.625 -24.136 1.00 61.66 1013 GLY A CA 1
ATOM 7316 C C . GLY A 1 1013 ? 25.188 -13.441 -23.188 1.00 61.66 1013 GLY A C 1
ATOM 7317 O O . GLY A 1 1013 ? 25.243 -13.652 -21.981 1.00 61.66 1013 GLY A O 1
ATOM 7318 N N . ALA A 1 1014 ? 25.309 -12.224 -23.719 1.00 68.31 1014 ALA A N 1
ATOM 7319 C CA . ALA A 1 1014 ? 25.520 -10.994 -22.962 1.00 68.31 1014 ALA A CA 1
ATOM 7320 C C . ALA A 1 1014 ? 24.779 -9.807 -23.622 1.00 68.31 1014 ALA A C 1
ATOM 7322 O O . ALA A 1 1014 ? 24.476 -9.864 -24.823 1.00 68.31 1014 ALA A O 1
ATOM 7323 N N . PRO A 1 1015 ? 24.486 -8.715 -22.886 1.00 66.19 1015 PRO A N 1
ATOM 7324 C CA . PRO A 1 1015 ? 23.821 -7.536 -23.453 1.00 66.19 1015 PRO A CA 1
ATOM 7325 C C . PRO A 1 1015 ? 24.713 -6.782 -24.455 1.00 66.19 1015 PRO A C 1
ATOM 7327 O O . PRO A 1 1015 ? 24.218 -6.287 -25.463 1.00 66.19 1015 PRO A O 1
ATOM 7330 N N . TYR A 1 1016 ? 26.029 -6.777 -24.226 1.00 72.56 1016 TYR A N 1
ATOM 7331 C CA . TYR A 1 1016 ? 27.064 -6.194 -25.091 1.00 72.56 1016 TYR A CA 1
ATOM 7332 C C . TYR A 1 1016 ? 27.546 -7.137 -26.215 1.00 72.56 1016 TYR A C 1
ATOM 7334 O O . TYR A 1 1016 ? 28.550 -6.847 -26.868 1.00 72.56 1016 TYR A O 1
ATOM 7342 N N . GLN A 1 1017 ? 26.855 -8.263 -26.445 1.00 75.81 1017 GLN A N 1
ATOM 7343 C CA . GLN A 1 1017 ? 27.108 -9.158 -27.578 1.00 75.81 1017 GLN A CA 1
ATOM 7344 C C . GLN A 1 1017 ? 26.108 -8.942 -28.717 1.00 75.81 1017 GLN A C 1
ATOM 7346 O O . GLN A 1 1017 ? 24.916 -8.729 -28.486 1.00 75.81 1017 GLN A O 1
ATOM 7351 N N . MET A 1 1018 ? 26.601 -9.012 -29.955 1.00 74.19 1018 MET A N 1
ATOM 7352 C CA . MET A 1 1018 ? 25.868 -8.615 -31.166 1.00 74.19 1018 MET A CA 1
ATOM 7353 C C . MET A 1 1018 ? 26.383 -9.315 -32.431 1.00 74.19 1018 MET A C 1
ATOM 7355 O O . MET A 1 1018 ? 27.516 -9.792 -32.481 1.00 74.19 1018 MET A O 1
ATOM 7359 N N . TRP A 1 1019 ? 25.574 -9.327 -33.494 1.00 74.75 1019 TRP A N 1
ATOM 7360 C CA . TRP A 1 1019 ? 26.036 -9.750 -34.820 1.00 74.75 1019 TRP A CA 1
ATOM 7361 C C . TRP A 1 1019 ? 26.638 -8.585 -35.600 1.00 74.75 1019 TRP A C 1
ATOM 7363 O O . TRP A 1 1019 ? 26.044 -7.516 -35.692 1.00 74.75 1019 TRP A O 1
ATOM 7373 N N . GLY A 1 1020 ? 27.781 -8.837 -36.235 1.00 71.62 1020 GLY A N 1
ATOM 7374 C CA . GLY A 1 1020 ? 28.417 -7.916 -37.174 1.00 71.62 1020 GLY A CA 1
ATOM 7375 C C . GLY A 1 1020 ? 29.321 -8.663 -38.153 1.00 71.62 1020 GLY A C 1
ATOM 7376 O O . GLY A 1 1020 ? 29.594 -9.858 -37.993 1.00 71.62 1020 GLY A O 1
ATOM 7377 N N . ARG A 1 1021 ? 29.802 -7.975 -39.190 1.00 69.75 1021 ARG A N 1
ATOM 7378 C CA . ARG A 1 1021 ? 30.664 -8.573 -40.228 1.00 69.75 1021 ARG A CA 1
ATOM 7379 C C . ARG A 1 1021 ? 32.010 -9.056 -39.661 1.00 69.75 1021 ARG A C 1
ATOM 7381 O O . ARG A 1 1021 ? 32.516 -8.511 -38.681 1.00 69.75 1021 ARG A O 1
ATOM 7388 N N . VAL A 1 1022 ? 32.625 -10.056 -40.299 1.00 63.12 1022 VAL A N 1
ATOM 7389 C CA . VAL A 1 1022 ? 34.003 -10.483 -39.985 1.00 63.12 1022 VAL A CA 1
ATOM 7390 C C . VAL A 1 1022 ? 35.026 -9.407 -40.366 1.00 63.12 1022 VAL A C 1
ATOM 7392 O O . VAL A 1 1022 ? 35.107 -9.007 -41.529 1.00 63.12 1022 VAL A O 1
ATOM 7395 N N . GLY A 1 1023 ? 35.848 -8.989 -39.400 1.00 56.97 1023 GLY A N 1
ATOM 7396 C CA . GLY A 1 1023 ? 36.955 -8.043 -39.580 1.00 56.97 1023 GLY A CA 1
ATOM 7397 C C . GLY A 1 1023 ? 37.640 -7.651 -38.262 1.00 56.97 1023 GLY A C 1
ATOM 7398 O O . GLY A 1 1023 ? 37.287 -8.162 -37.202 1.00 56.97 1023 GLY A O 1
ATOM 7399 N N . SER A 1 1024 ? 38.606 -6.727 -38.337 1.00 55.66 1024 SER A N 1
ATOM 7400 C CA . SER A 1 1024 ? 39.151 -5.986 -37.182 1.00 55.66 1024 SER A CA 1
ATOM 7401 C C . SER A 1 1024 ? 38.528 -4.589 -37.120 1.00 55.66 1024 SER A C 1
ATOM 7403 O O . SER A 1 1024 ? 38.379 -3.947 -38.166 1.00 55.66 1024 SER A O 1
ATOM 7405 N N . LEU A 1 1025 ? 38.242 -4.113 -35.901 1.00 53.81 1025 LEU A N 1
ATOM 7406 C CA . LEU A 1 1025 ? 37.795 -2.748 -35.573 1.00 53.81 1025 LEU A CA 1
ATOM 7407 C C . LEU A 1 1025 ? 38.625 -1.650 -36.263 1.00 53.81 1025 LEU A C 1
ATOM 7409 O O . LEU A 1 1025 ? 38.082 -0.616 -36.631 1.00 53.81 1025 LEU A O 1
ATOM 7413 N N . VAL A 1 1026 ? 39.927 -1.880 -36.461 1.00 50.41 1026 VAL A N 1
ATOM 7414 C CA . VAL A 1 1026 ? 40.924 -0.808 -36.667 1.00 50.41 1026 VAL A CA 1
ATOM 7415 C C . VAL A 1 1026 ? 41.529 -0.790 -38.086 1.00 50.41 1026 VAL A C 1
ATOM 7417 O O . VAL A 1 1026 ? 42.337 0.066 -38.425 1.00 50.41 1026 VAL A O 1
ATOM 7420 N N . GLY A 1 1027 ? 41.147 -1.727 -38.963 1.00 49.53 1027 GLY A N 1
ATOM 7421 C CA . GLY A 1 1027 ? 41.672 -1.796 -40.339 1.00 49.53 1027 GLY A CA 1
ATOM 7422 C C . GLY A 1 1027 ? 41.301 -0.579 -41.210 1.00 49.53 1027 GLY A C 1
ATOM 7423 O O . GLY A 1 1027 ? 40.184 -0.073 -41.122 1.00 49.53 1027 GLY A O 1
ATOM 7424 N N . THR A 1 1028 ? 42.193 -0.153 -42.109 1.00 44.38 1028 THR A N 1
ATOM 7425 C CA . THR A 1 1028 ? 42.094 1.108 -42.883 1.00 44.38 1028 THR A CA 1
ATOM 7426 C C . THR A 1 1028 ? 41.063 1.129 -44.027 1.00 44.38 1028 THR A C 1
ATOM 7428 O O . THR A 1 1028 ? 40.994 2.098 -44.775 1.00 44.38 1028 THR A O 1
ATOM 7431 N N . SER A 1 1029 ? 40.241 0.088 -44.186 1.00 49.75 1029 SER A N 1
ATOM 7432 C CA . SER A 1 1029 ? 39.143 0.033 -45.165 1.00 49.75 1029 SER A CA 1
ATOM 7433 C C . SER A 1 1029 ? 37.790 0.234 -44.472 1.00 49.75 1029 SER A C 1
ATOM 7435 O O . SER A 1 1029 ? 37.134 -0.733 -44.081 1.00 49.75 1029 SER A O 1
ATOM 7437 N N . ILE A 1 1030 ? 37.396 1.494 -44.294 1.00 49.50 1030 ILE A N 1
ATOM 7438 C CA . ILE A 1 1030 ? 36.306 1.902 -43.389 1.00 49.50 1030 ILE A CA 1
ATOM 7439 C C . ILE A 1 1030 ? 34.908 1.492 -43.897 1.00 49.50 1030 ILE A C 1
ATOM 7441 O O . ILE A 1 1030 ? 34.044 1.139 -43.101 1.00 49.50 1030 ILE A O 1
ATOM 7445 N N . ALA A 1 1031 ? 34.707 1.418 -45.218 1.00 46.41 1031 ALA A N 1
ATOM 7446 C CA . ALA A 1 1031 ? 33.422 1.135 -45.882 1.00 46.41 1031 ALA A CA 1
ATOM 7447 C C . ALA A 1 1031 ? 32.892 -0.320 -45.748 1.00 46.41 1031 ALA A C 1
ATOM 7449 O O . ALA A 1 1031 ? 32.349 -0.874 -46.704 1.00 46.41 1031 ALA A O 1
ATOM 7450 N N . ILE A 1 1032 ? 33.130 -0.999 -44.618 1.00 49.84 1032 ILE A N 1
ATOM 7451 C CA . ILE A 1 1032 ? 32.990 -2.462 -44.506 1.00 49.84 1032 ILE A CA 1
ATOM 7452 C C . ILE A 1 1032 ? 32.257 -2.956 -43.239 1.00 49.84 1032 ILE A C 1
ATOM 7454 O O . ILE A 1 1032 ? 31.749 -4.074 -43.286 1.00 49.84 1032 ILE A O 1
ATOM 7458 N N . ARG A 1 1033 ? 32.179 -2.213 -42.121 1.00 58.03 1033 ARG A N 1
ATOM 7459 C CA . ARG A 1 1033 ? 32.156 -2.851 -40.777 1.00 58.03 1033 ARG A CA 1
ATOM 7460 C C . ARG A 1 1033 ? 30.855 -3.002 -39.968 1.00 58.03 1033 ARG A C 1
ATOM 7462 O O . ARG A 1 1033 ? 30.919 -3.700 -38.961 1.00 58.03 1033 ARG A O 1
ATOM 7469 N N . GLY A 1 1034 ? 29.714 -2.453 -40.375 1.00 57.28 1034 GLY A N 1
ATOM 7470 C CA . GLY A 1 1034 ? 28.442 -2.678 -39.666 1.00 57.28 1034 GLY A CA 1
ATOM 7471 C C . GLY A 1 1034 ? 27.688 -3.922 -40.153 1.00 57.28 1034 GLY A C 1
ATOM 7472 O O . GLY A 1 1034 ? 27.946 -5.054 -39.731 1.00 57.28 1034 GLY A O 1
ATOM 7473 N N . ARG A 1 1035 ? 26.761 -3.667 -41.083 1.00 64.81 1035 ARG A N 1
ATOM 7474 C CA . ARG A 1 1035 ? 25.777 -4.579 -41.687 1.00 64.81 1035 ARG A CA 1
ATOM 7475 C C . ARG A 1 1035 ? 26.252 -6.016 -41.965 1.00 64.81 1035 ARG A C 1
ATOM 7477 O O . ARG A 1 1035 ? 27.245 -6.249 -42.658 1.00 64.81 1035 ARG A O 1
ATOM 7484 N N . CYS A 1 1036 ? 25.444 -6.983 -41.527 1.00 66.00 1036 CYS A N 1
ATOM 7485 C CA . CYS A 1 1036 ? 25.642 -8.415 -41.770 1.00 66.00 1036 CYS A CA 1
ATOM 7486 C C . CYS A 1 1036 ? 25.235 -8.886 -43.183 1.00 66.00 1036 CYS A C 1
ATOM 7488 O O . CYS A 1 1036 ? 25.859 -9.799 -43.729 1.00 66.00 1036 CYS A O 1
ATOM 7490 N N . GLU A 1 1037 ? 24.214 -8.273 -43.794 1.00 58.75 1037 GLU A N 1
ATOM 7491 C CA . GLU A 1 1037 ? 23.652 -8.698 -45.086 1.00 58.75 1037 GLU A CA 1
ATOM 7492 C C . GLU A 1 1037 ? 23.555 -7.549 -46.099 1.00 58.75 1037 GLU A C 1
ATOM 7494 O O . GLU A 1 1037 ? 22.847 -6.575 -45.875 1.00 58.75 1037 GLU A O 1
ATOM 7499 N N . GLU A 1 1038 ? 24.225 -7.664 -47.252 1.00 53.19 1038 GLU A N 1
ATOM 7500 C CA . GLU A 1 1038 ? 24.144 -6.662 -48.327 1.00 53.19 1038 GLU A CA 1
ATOM 7501 C C . GLU A 1 1038 ? 23.266 -7.139 -49.500 1.00 53.19 1038 GLU A C 1
ATOM 7503 O O . GLU A 1 1038 ? 23.611 -8.132 -50.157 1.00 53.19 1038 GLU A O 1
ATOM 7508 N N . PRO A 1 1039 ? 22.185 -6.417 -49.848 1.00 46.22 1039 PRO A N 1
ATOM 7509 C CA . PRO A 1 1039 ? 21.518 -6.574 -51.134 1.00 46.22 1039 PRO A CA 1
ATOM 7510 C C . PRO A 1 1039 ? 22.461 -6.182 -52.283 1.00 46.22 1039 PRO A C 1
ATOM 7512 O O . PRO A 1 1039 ? 23.181 -5.189 -52.211 1.00 46.22 1039 PRO A O 1
ATOM 7515 N N . GLY A 1 1040 ? 22.465 -6.962 -53.365 1.00 48.50 1040 GLY A N 1
ATOM 7516 C CA . GLY A 1 1040 ? 23.183 -6.642 -54.608 1.00 48.50 1040 GLY A CA 1
ATOM 7517 C C . GLY A 1 1040 ? 24.690 -6.952 -54.654 1.00 48.50 1040 GLY A C 1
ATOM 7518 O O . GLY A 1 1040 ? 25.198 -7.215 -55.742 1.00 48.50 1040 GLY A O 1
ATOM 7519 N N . PHE A 1 1041 ? 25.412 -7.001 -53.528 1.00 47.38 1041 PHE A N 1
ATOM 7520 C CA . PHE A 1 1041 ? 26.867 -7.241 -53.535 1.00 47.38 1041 PHE A CA 1
ATOM 7521 C C . PHE A 1 1041 ? 27.259 -8.729 -53.438 1.00 47.38 1041 PHE A C 1
ATOM 7523 O O . PHE A 1 1041 ? 27.033 -9.410 -52.435 1.00 47.38 1041 PHE A O 1
ATOM 7530 N N . THR A 1 1042 ? 27.927 -9.242 -54.478 1.00 43.94 1042 THR A N 1
ATOM 7531 C CA . THR A 1 1042 ? 28.422 -10.630 -54.556 1.00 43.94 1042 THR A CA 1
ATOM 7532 C C . THR A 1 1042 ? 29.910 -10.748 -54.208 1.00 43.94 1042 THR A C 1
ATOM 7534 O O . THR A 1 1042 ? 30.731 -11.111 -55.051 1.00 43.94 1042 THR A O 1
ATOM 7537 N N . PHE A 1 1043 ? 30.277 -10.473 -52.953 1.00 49.97 1043 PHE A N 1
ATOM 7538 C CA . PHE A 1 1043 ? 31.608 -10.824 -52.441 1.00 49.97 1043 PHE A CA 1
ATOM 7539 C C . PHE A 1 1043 ? 31.667 -12.308 -52.022 1.00 49.97 1043 PHE A C 1
ATOM 7541 O O . PHE A 1 1043 ? 30.745 -12.787 -51.359 1.00 49.97 1043 PHE A O 1
ATOM 7548 N N . PRO A 1 1044 ? 32.757 -13.049 -52.317 1.00 46.97 1044 PRO A N 1
ATOM 7549 C CA . PRO A 1 1044 ? 32.858 -14.493 -52.051 1.00 46.97 1044 PRO A CA 1
ATOM 7550 C C . PRO A 1 1044 ? 33.032 -14.867 -50.564 1.00 46.97 1044 PRO A C 1
ATOM 7552 O O . PRO A 1 1044 ? 33.229 -16.034 -50.245 1.00 46.97 1044 PRO A O 1
ATOM 7555 N N . ASN A 1 1045 ? 32.976 -13.895 -49.647 1.00 49.03 1045 ASN A N 1
ATOM 7556 C CA . ASN A 1 1045 ? 33.144 -14.083 -48.205 1.00 49.03 1045 ASN A CA 1
ATOM 7557 C C . ASN A 1 1045 ? 32.013 -13.395 -47.419 1.00 49.03 1045 ASN A C 1
ATOM 7559 O O . ASN A 1 1045 ? 32.263 -12.499 -46.616 1.00 49.03 1045 ASN A O 1
ATOM 7563 N N . ARG A 1 1046 ? 30.762 -13.830 -47.627 1.00 54.59 1046 ARG A N 1
ATOM 7564 C CA . ARG A 1 1046 ? 29.665 -13.546 -46.684 1.00 54.59 1046 ARG A CA 1
ATOM 7565 C C . ARG A 1 1046 ? 29.985 -14.220 -45.348 1.00 54.59 1046 ARG A C 1
ATOM 7567 O O . ARG A 1 1046 ? 29.916 -15.444 -45.261 1.00 54.59 1046 ARG A O 1
ATOM 7574 N N . ARG A 1 1047 ? 30.399 -13.447 -44.341 1.00 65.38 1047 ARG A N 1
ATOM 7575 C CA . ARG A 1 1047 ? 30.709 -13.950 -42.996 1.00 65.38 1047 ARG A CA 1
ATOM 7576 C C . ARG A 1 1047 ? 30.345 -12.900 -41.948 1.00 65.38 1047 ARG A C 1
ATOM 7578 O O . ARG A 1 1047 ? 30.908 -11.804 -41.961 1.00 65.38 1047 ARG A O 1
ATOM 7585 N N . CYS A 1 1048 ? 29.457 -13.273 -41.036 1.00 71.56 1048 CYS A N 1
ATOM 7586 C CA . CYS A 1 1048 ? 29.257 -12.587 -39.764 1.00 71.56 1048 CYS A CA 1
ATOM 7587 C C . CYS A 1 1048 ? 29.976 -13.338 -38.642 1.00 71.56 1048 CYS A C 1
ATOM 7589 O O . CYS A 1 1048 ? 30.274 -14.526 -38.786 1.00 71.56 1048 CYS A O 1
ATOM 7591 N N . GLN A 1 1049 ? 30.228 -12.638 -37.542 1.00 72.69 1049 GLN A N 1
ATOM 7592 C CA . GLN A 1 1049 ? 30.755 -13.163 -36.284 1.00 72.69 1049 GLN A CA 1
ATOM 7593 C C . GLN A 1 1049 ? 29.993 -12.539 -35.108 1.00 72.69 1049 GLN A C 1
ATOM 7595 O O . GLN A 1 1049 ? 29.389 -11.474 -35.259 1.00 72.69 1049 GLN A O 1
ATOM 7600 N N . ASN A 1 1050 ? 30.023 -13.205 -33.953 1.00 75.44 1050 ASN A N 1
ATOM 7601 C CA . ASN A 1 1050 ? 29.592 -12.594 -32.698 1.00 75.44 1050 ASN A CA 1
ATOM 7602 C C . ASN A 1 1050 ? 30.665 -11.581 -32.267 1.00 75.44 1050 ASN A C 1
ATOM 7604 O O . ASN A 1 1050 ? 31.850 -11.921 -32.201 1.00 75.44 1050 ASN A O 1
ATOM 7608 N N . TRP A 1 1051 ? 30.261 -10.346 -32.012 1.00 73.56 1051 TRP A N 1
ATOM 7609 C CA . TRP A 1 1051 ? 31.111 -9.274 -31.506 1.00 73.56 1051 TRP A CA 1
ATOM 7610 C C . TRP A 1 1051 ? 30.828 -9.053 -30.029 1.00 73.56 1051 TRP A C 1
ATOM 7612 O O . TRP A 1 1051 ? 29.669 -9.049 -29.625 1.00 73.56 1051 TRP A O 1
ATOM 7622 N N . ASP A 1 1052 ? 31.882 -8.844 -29.249 1.00 76.56 1052 ASP A N 1
ATOM 7623 C CA . ASP A 1 1052 ? 31.820 -8.567 -27.822 1.00 76.56 1052 ASP A CA 1
ATOM 7624 C C . ASP A 1 1052 ? 32.416 -7.175 -27.554 1.00 76.56 1052 ASP A C 1
ATOM 7626 O O . ASP A 1 1052 ? 33.603 -6.930 -27.802 1.00 76.56 1052 ASP A O 1
ATOM 7630 N N . LEU A 1 1053 ? 31.567 -6.235 -27.124 1.00 74.38 1053 LEU A N 1
ATOM 7631 C CA . LEU A 1 1053 ? 31.953 -4.849 -26.834 1.00 74.38 1053 LEU A CA 1
ATOM 7632 C C . LEU A 1 1053 ? 32.055 -4.552 -25.330 1.00 74.38 1053 LEU A C 1
ATOM 7634 O O . LEU A 1 1053 ? 31.902 -3.400 -24.923 1.00 74.38 1053 LEU A O 1
ATOM 7638 N N . ALA A 1 1054 ? 32.375 -5.556 -24.509 1.00 76.00 1054 ALA A N 1
ATOM 7639 C CA . ALA A 1 1054 ? 32.948 -5.296 -23.191 1.00 76.00 1054 ALA A CA 1
ATOM 7640 C C . ALA A 1 1054 ? 34.358 -4.673 -23.307 1.00 76.00 1054 ALA A C 1
ATOM 7642 O O . ALA A 1 1054 ? 35.108 -4.945 -24.252 1.00 76.00 1054 ALA A O 1
ATOM 7643 N N . LEU A 1 1055 ? 34.741 -3.850 -22.330 1.00 73.88 1055 LEU A N 1
ATOM 7644 C CA . LEU A 1 1055 ? 36.098 -3.323 -22.161 1.00 73.88 1055 LEU A CA 1
ATOM 7645 C C . LEU A 1 1055 ? 37.055 -4.408 -21.638 1.00 73.88 1055 LEU A C 1
ATOM 7647 O O . LEU A 1 1055 ? 36.731 -5.145 -20.708 1.00 73.88 1055 LEU A O 1
ATOM 7651 N N . LYS A 1 1056 ? 38.272 -4.460 -22.191 1.00 71.50 1056 LYS A N 1
ATOM 7652 C CA . LYS A 1 1056 ? 39.392 -5.269 -21.674 1.00 71.50 1056 LYS A CA 1
ATOM 7653 C C . LYS A 1 1056 ? 39.917 -4.681 -20.365 1.00 71.50 1056 LYS A C 1
ATOM 7655 O O . LYS A 1 1056 ? 40.044 -3.462 -20.272 1.00 71.50 1056 LYS A O 1
ATOM 7660 N N . SER A 1 1057 ? 40.411 -5.516 -19.452 1.00 67.88 1057 SER A N 1
ATOM 7661 C CA . SER A 1 1057 ? 41.100 -5.097 -18.214 1.00 67.88 1057 SER A CA 1
ATOM 7662 C C . SER A 1 1057 ? 42.252 -4.093 -18.394 1.00 67.88 1057 SER A C 1
ATOM 7664 O O . SER A 1 1057 ? 42.531 -3.310 -17.488 1.00 67.88 1057 SER A O 1
ATOM 7666 N N . SER A 1 1058 ? 42.905 -4.074 -19.562 1.00 67.62 1058 SER A N 1
ATOM 7667 C CA . SER A 1 1058 ? 43.980 -3.136 -19.922 1.00 67.62 1058 SER A CA 1
ATOM 7668 C C . SER A 1 1058 ? 43.514 -1.704 -20.231 1.00 67.62 1058 SER A C 1
ATOM 7670 O O . SER A 1 1058 ? 44.345 -0.814 -20.398 1.00 67.62 1058 SER A O 1
ATOM 7672 N N . SER A 1 1059 ? 42.207 -1.452 -20.305 1.00 71.12 1059 SER A N 1
ATOM 7673 C CA . SER A 1 1059 ? 41.612 -0.201 -20.815 1.00 71.12 1059 SER A CA 1
ATOM 7674 C C . SER A 1 1059 ? 41.498 0.875 -19.737 1.00 71.12 1059 SER A C 1
ATOM 7676 O O . SER A 1 1059 ? 40.423 1.417 -19.497 1.00 71.12 1059 SER A O 1
ATOM 7678 N N . ILE A 1 1060 ? 42.603 1.146 -19.040 1.00 68.94 1060 ILE A N 1
ATOM 7679 C CA . ILE A 1 1060 ? 42.624 1.896 -17.774 1.00 68.94 1060 ILE A CA 1
ATOM 7680 C C . ILE A 1 1060 ? 41.932 3.266 -17.840 1.00 68.94 1060 ILE A C 1
ATOM 7682 O O . ILE A 1 1060 ? 41.223 3.621 -16.903 1.00 68.94 1060 ILE A O 1
ATOM 7686 N N . GLU A 1 1061 ? 42.059 3.993 -18.954 1.00 70.56 1061 GLU A N 1
ATOM 7687 C CA . GLU A 1 1061 ? 41.436 5.313 -19.139 1.00 70.56 1061 GLU A CA 1
ATOM 7688 C C . GLU A 1 1061 ? 39.914 5.242 -19.304 1.00 70.56 1061 GLU A C 1
ATOM 7690 O O . GLU A 1 1061 ? 39.210 6.139 -18.847 1.00 70.56 1061 GLU A O 1
ATOM 7695 N N . LEU A 1 1062 ? 39.409 4.158 -19.904 1.00 73.50 1062 LEU A N 1
ATOM 7696 C CA . LEU A 1 1062 ? 37.978 3.904 -20.063 1.00 73.50 1062 LEU A CA 1
ATOM 7697 C C . LEU A 1 1062 ? 37.369 3.205 -18.838 1.00 73.50 1062 LEU A C 1
ATOM 7699 O O . LEU A 1 1062 ? 36.160 3.241 -18.673 1.00 73.50 1062 LEU A O 1
ATOM 7703 N N . LEU A 1 1063 ? 38.173 2.569 -17.980 1.00 68.25 1063 LEU A N 1
ATOM 7704 C CA . LEU A 1 1063 ? 37.689 1.748 -16.861 1.00 68.25 1063 LEU A CA 1
ATOM 7705 C C . LEU A 1 1063 ? 37.752 2.417 -15.484 1.00 68.25 1063 LEU A C 1
ATOM 7707 O O . LEU A 1 1063 ? 36.892 2.157 -14.655 1.00 68.25 1063 LEU A O 1
ATOM 7711 N N . ASN A 1 1064 ? 38.776 3.226 -15.216 1.00 61.12 1064 ASN A N 1
ATOM 7712 C CA . ASN A 1 1064 ? 38.971 3.918 -13.936 1.00 61.12 1064 ASN A CA 1
ATOM 7713 C C . ASN A 1 1064 ? 39.510 5.327 -14.216 1.00 61.12 1064 ASN A C 1
ATOM 7715 O O . ASN A 1 1064 ? 40.592 5.718 -13.774 1.00 61.12 1064 ASN A O 1
ATOM 7719 N N . GLY A 1 1065 ? 38.771 6.063 -15.049 1.00 59.75 1065 GLY A N 1
ATOM 7720 C CA . GLY A 1 1065 ? 39.167 7.385 -15.515 1.00 59.75 1065 GLY A CA 1
ATOM 7721 C C . GLY A 1 1065 ? 38.924 8.482 -14.479 1.00 59.75 1065 GLY A C 1
ATOM 7722 O O . GLY A 1 1065 ? 39.699 9.441 -14.433 1.00 59.75 1065 GLY A O 1
ATOM 7723 N N . LEU A 1 1066 ? 37.870 8.364 -13.673 1.00 66.38 1066 LEU A N 1
ATOM 7724 C CA . LEU A 1 1066 ? 37.346 9.459 -12.856 1.00 66.38 1066 LEU A CA 1
ATOM 7725 C C . LEU A 1 1066 ? 37.754 9.349 -11.380 1.00 66.38 1066 LEU A C 1
ATOM 7727 O O . LEU A 1 1066 ? 37.985 8.263 -10.849 1.00 66.38 1066 LEU A O 1
ATOM 7731 N N . SER A 1 1067 ? 37.883 10.500 -10.720 1.00 71.44 1067 SER A N 1
ATOM 7732 C CA . SER A 1 1067 ? 38.121 10.593 -9.275 1.00 71.44 1067 SER A CA 1
ATOM 7733 C C . SER A 1 1067 ? 36.858 10.263 -8.477 1.00 71.44 1067 SER A C 1
ATOM 7735 O O . SER A 1 1067 ? 35.757 10.337 -9.011 1.00 71.44 1067 SER A O 1
ATOM 7737 N N . CYS A 1 1068 ? 36.996 9.986 -7.174 1.00 71.44 1068 CYS A N 1
ATOM 7738 C CA . CYS A 1 1068 ? 35.843 10.005 -6.266 1.00 71.44 1068 CYS A CA 1
ATOM 7739 C C . CYS A 1 1068 ? 35.043 11.312 -6.440 1.00 71.44 1068 CYS A C 1
ATOM 7741 O O . CYS A 1 1068 ? 35.671 12.376 -6.499 1.00 71.44 1068 CYS A O 1
ATOM 7743 N N . PRO A 1 1069 ? 33.703 11.248 -6.512 1.00 70.81 1069 PRO A N 1
ATOM 7744 C CA . PRO A 1 1069 ? 32.887 12.389 -6.905 1.00 70.81 1069 PRO A CA 1
ATOM 7745 C C . PRO A 1 1069 ? 32.866 13.486 -5.834 1.00 70.81 1069 PRO A C 1
ATOM 7747 O O . PRO A 1 1069 ? 32.804 13.214 -4.633 1.00 70.81 1069 PRO A O 1
ATOM 7750 N N . GLY A 1 1070 ? 32.908 14.738 -6.285 1.00 68.00 1070 GLY A N 1
ATOM 7751 C CA . GLY A 1 1070 ? 32.750 15.941 -5.472 1.00 68.00 1070 GLY A CA 1
ATOM 7752 C C . GLY A 1 1070 ? 31.388 16.615 -5.668 1.00 68.00 1070 GLY A C 1
ATOM 7753 O O . GLY A 1 1070 ? 30.523 16.137 -6.396 1.00 68.00 1070 GLY A O 1
ATOM 7754 N N . GLY A 1 1071 ? 31.193 17.785 -5.050 1.00 64.12 1071 GLY A N 1
ATOM 7755 C CA . GLY A 1 1071 ? 29.947 18.559 -5.201 1.00 64.12 1071 GLY A CA 1
ATOM 7756 C C . GLY A 1 1071 ? 29.682 19.064 -6.631 1.00 64.12 1071 GLY A C 1
ATOM 7757 O O . GLY A 1 1071 ? 28.546 19.380 -6.973 1.00 64.12 1071 GLY A O 1
ATOM 7758 N N . ASN A 1 1072 ? 30.718 19.115 -7.473 1.00 67.62 1072 ASN A N 1
ATOM 7759 C CA . ASN A 1 1072 ? 30.640 19.431 -8.902 1.00 67.62 1072 ASN A CA 1
ATOM 7760 C C . ASN A 1 1072 ? 30.224 18.230 -9.774 1.00 67.62 1072 ASN A C 1
ATOM 7762 O O . ASN A 1 1072 ? 29.834 18.436 -10.920 1.00 67.62 1072 ASN A O 1
ATOM 7766 N N . ASP A 1 1073 ? 30.261 16.998 -9.257 1.00 72.88 1073 ASP A N 1
ATOM 7767 C CA . ASP A 1 1073 ? 29.882 15.781 -9.989 1.00 72.88 1073 ASP A CA 1
ATOM 7768 C C . ASP A 1 1073 ? 28.365 15.548 -10.004 1.00 72.88 1073 ASP A C 1
ATOM 7770 O O . ASP A 1 1073 ? 27.889 14.419 -10.014 1.00 72.88 1073 ASP A O 1
ATOM 7774 N N . THR A 1 1074 ? 27.581 16.623 -10.036 1.00 75.56 1074 THR A N 1
ATOM 7775 C CA . THR A 1 1074 ? 26.122 16.587 -10.180 1.00 75.56 1074 THR A CA 1
ATOM 7776 C C . THR A 1 1074 ? 25.691 17.196 -11.514 1.00 75.56 1074 THR A C 1
ATOM 7778 O O . THR A 1 1074 ? 26.415 18.001 -12.115 1.00 75.56 1074 THR A O 1
ATOM 7781 N N . ILE A 1 1075 ? 24.530 16.780 -12.018 1.00 76.19 1075 ILE A N 1
ATOM 7782 C CA . ILE A 1 1075 ? 23.839 17.402 -13.156 1.00 76.19 1075 ILE A CA 1
ATOM 7783 C C . ILE A 1 1075 ? 22.420 17.737 -12.714 1.00 76.19 1075 ILE A C 1
ATOM 7785 O O . ILE A 1 1075 ? 21.749 16.911 -12.100 1.00 76.19 1075 ILE A O 1
ATOM 7789 N N . THR A 1 1076 ? 21.962 18.939 -13.058 1.00 78.81 1076 THR A N 1
ATOM 7790 C CA . THR A 1 1076 ? 20.573 19.364 -12.879 1.00 78.81 1076 THR A CA 1
ATOM 7791 C C . THR A 1 1076 ? 19.855 19.323 -14.223 1.00 78.81 1076 THR A C 1
ATOM 7793 O O . THR A 1 1076 ? 20.182 20.088 -15.130 1.00 78.81 1076 THR A O 1
ATOM 7796 N N . HIS A 1 1077 ? 18.864 18.447 -14.352 1.00 77.25 1077 HIS A N 1
ATOM 7797 C CA . HIS A 1 1077 ? 17.968 18.385 -15.503 1.00 77.25 1077 HIS A CA 1
ATOM 7798 C C . HIS A 1 1077 ? 16.702 19.209 -15.233 1.00 77.25 1077 HIS A C 1
ATOM 7800 O O . HIS A 1 1077 ? 16.196 19.246 -14.111 1.00 77.25 1077 HIS A O 1
ATOM 7806 N N . THR A 1 1078 ? 16.182 19.889 -16.256 1.00 76.38 1078 THR A N 1
ATOM 7807 C CA . THR A 1 1078 ? 14.966 20.711 -16.147 1.00 76.38 1078 THR A CA 1
ATOM 7808 C C . THR A 1 1078 ? 13.956 20.273 -17.198 1.00 76.38 1078 THR A C 1
ATOM 7810 O O . THR A 1 1078 ? 14.066 20.645 -18.368 1.00 76.38 1078 THR A O 1
ATOM 7813 N N . TRP A 1 1079 ? 12.975 19.492 -16.744 1.00 76.44 1079 TRP A N 1
ATOM 7814 C CA . TRP A 1 1079 ? 11.828 19.046 -17.530 1.00 76.44 1079 TRP A CA 1
ATOM 7815 C C . TRP A 1 1079 ? 11.086 20.232 -18.133 1.00 76.44 1079 TRP A C 1
ATOM 7817 O O . TRP A 1 1079 ? 10.828 21.222 -17.443 1.00 76.44 1079 TRP A O 1
ATOM 7827 N N . GLN A 1 1080 ? 10.695 20.134 -19.399 1.00 72.56 1080 GLN A N 1
ATOM 7828 C CA . GLN A 1 1080 ? 10.064 21.261 -20.072 1.00 72.56 1080 GLN A CA 1
ATOM 7829 C C . GLN A 1 1080 ? 8.578 21.424 -19.711 1.00 72.56 1080 GLN A C 1
ATOM 7831 O O . GLN A 1 1080 ? 8.064 22.544 -19.729 1.00 72.56 1080 GLN A O 1
ATOM 7836 N N . THR A 1 1081 ? 7.869 20.332 -19.400 1.00 59.84 1081 THR A N 1
ATOM 7837 C CA . THR A 1 1081 ? 6.418 20.371 -19.125 1.00 59.84 1081 THR A CA 1
ATOM 7838 C C . THR A 1 1081 ? 6.044 20.369 -17.641 1.00 59.84 1081 THR A C 1
ATOM 7840 O O . THR A 1 1081 ? 4.896 20.668 -17.316 1.00 59.84 1081 THR A O 1
ATOM 7843 N N . ALA A 1 1082 ? 6.976 20.067 -16.732 1.00 56.16 1082 ALA A N 1
ATOM 7844 C CA . ALA A 1 1082 ? 6.705 20.072 -15.295 1.00 56.16 1082 ALA A CA 1
ATOM 7845 C C . ALA A 1 1082 ? 6.816 21.487 -14.697 1.00 56.16 1082 ALA A C 1
ATOM 7847 O O . ALA A 1 1082 ? 7.789 22.208 -14.919 1.00 56.16 1082 ALA A O 1
ATOM 7848 N N . THR A 1 1083 ? 5.852 21.879 -13.858 1.00 46.25 1083 THR A N 1
ATOM 7849 C CA . THR A 1 1083 ? 6.023 23.033 -12.955 1.00 46.25 1083 THR A CA 1
ATOM 7850 C C . THR A 1 1083 ? 7.219 22.797 -12.020 1.00 46.25 1083 THR A C 1
ATOM 7852 O O . THR A 1 1083 ? 7.467 21.651 -11.654 1.00 46.25 1083 THR A O 1
ATOM 7855 N N . PRO A 1 1084 ? 7.981 23.842 -11.647 1.00 47.38 1084 PRO A N 1
ATOM 7856 C CA . PRO A 1 1084 ? 9.440 23.866 -11.816 1.00 47.38 1084 PRO A CA 1
ATOM 7857 C C . PRO A 1 1084 ? 10.229 22.974 -10.840 1.00 47.38 1084 PRO A C 1
ATOM 7859 O O . PRO A 1 1084 ? 10.900 23.458 -9.930 1.00 47.38 1084 PRO A O 1
ATOM 7862 N N . ALA A 1 1085 ? 10.186 21.665 -11.075 1.00 59.28 1085 ALA A N 1
ATOM 7863 C CA . ALA A 1 1085 ? 11.020 20.662 -10.428 1.00 59.28 1085 ALA A CA 1
ATOM 7864 C C . ALA A 1 1085 ? 12.266 20.386 -11.286 1.00 59.28 1085 ALA A C 1
ATOM 7866 O O . ALA A 1 1085 ? 12.286 19.471 -12.107 1.00 59.28 1085 ALA A O 1
ATOM 7867 N N . SER A 1 1086 ? 13.314 21.193 -11.113 1.00 67.94 1086 SER A N 1
ATOM 7868 C CA . SER A 1 1086 ? 14.643 20.863 -11.635 1.00 67.94 1086 SER A CA 1
ATOM 7869 C C . SER A 1 1086 ? 15.242 19.733 -10.792 1.00 67.94 1086 SER A C 1
ATOM 7871 O O . SER A 1 1086 ? 15.478 19.932 -9.598 1.00 67.94 1086 SER A O 1
ATOM 7873 N N . ILE A 1 1087 ? 15.471 18.560 -11.381 1.00 70.50 1087 ILE A N 1
ATOM 7874 C CA . ILE A 1 1087 ? 15.968 17.378 -10.662 1.00 70.50 1087 ILE A CA 1
ATOM 7875 C C . ILE A 1 1087 ? 17.493 17.326 -10.760 1.00 70.50 1087 ILE A C 1
ATOM 7877 O O . ILE A 1 1087 ? 18.044 17.437 -11.853 1.00 70.50 1087 ILE A O 1
ATOM 7881 N N . THR A 1 1088 ? 18.169 17.140 -9.625 1.00 73.81 1088 THR A N 1
ATOM 7882 C CA . THR A 1 1088 ? 19.631 17.009 -9.550 1.00 73.81 1088 THR A CA 1
ATOM 7883 C C . THR A 1 1088 ? 20.015 15.576 -9.200 1.00 73.81 1088 THR A C 1
ATOM 7885 O O . THR A 1 1088 ? 19.517 15.036 -8.216 1.00 73.81 1088 THR A O 1
ATOM 7888 N N . PHE A 1 1089 ? 20.926 14.992 -9.977 1.00 73.69 1089 PHE A N 1
ATOM 7889 C CA . PHE A 1 1089 ? 21.443 13.633 -9.792 1.00 73.69 1089 PHE A CA 1
ATOM 7890 C C . PHE A 1 1089 ? 22.971 13.576 -9.893 1.00 73.69 1089 PHE A C 1
ATOM 7892 O O . PHE A 1 1089 ? 23.611 14.492 -10.422 1.00 73.69 1089 PHE A O 1
ATOM 7899 N N . LEU A 1 1090 ? 23.561 12.491 -9.386 1.00 73.50 1090 LEU A N 1
ATOM 7900 C CA . LEU A 1 1090 ? 25.003 12.243 -9.458 1.00 73.50 1090 LEU A CA 1
ATOM 7901 C C . LEU A 1 1090 ? 25.421 11.838 -10.884 1.00 73.50 1090 LEU A C 1
ATOM 7903 O O . LEU A 1 1090 ? 24.804 10.978 -11.513 1.00 73.50 1090 LEU A O 1
ATOM 7907 N N . ARG A 1 1091 ? 26.503 12.436 -11.392 1.00 75.75 1091 ARG A N 1
ATOM 7908 C CA . ARG A 1 1091 ? 27.159 12.018 -12.639 1.00 75.75 1091 ARG A CA 1
ATOM 7909 C C . ARG A 1 1091 ? 27.744 10.621 -12.463 1.00 75.75 1091 ARG A C 1
ATOM 7911 O O . ARG A 1 1091 ? 28.269 10.298 -11.401 1.00 75.75 1091 ARG A O 1
ATOM 7918 N N . HIS A 1 1092 ? 27.725 9.828 -13.532 1.00 71.50 1092 HIS A N 1
ATOM 7919 C CA . HIS A 1 1092 ? 28.348 8.497 -13.559 1.00 71.50 1092 HIS A CA 1
ATOM 7920 C C . HIS A 1 1092 ? 27.809 7.542 -12.485 1.00 71.50 1092 HIS A C 1
ATOM 7922 O O . HIS A 1 1092 ? 28.536 6.677 -12.016 1.00 71.50 1092 HIS A O 1
ATOM 7928 N N . ALA A 1 1093 ? 26.554 7.699 -12.066 1.00 69.81 1093 ALA A N 1
ATOM 7929 C CA . ALA A 1 1093 ? 25.931 6.827 -11.084 1.00 69.81 1093 ALA A CA 1
ATOM 7930 C C . ALA A 1 1093 ? 24.599 6.292 -11.590 1.00 69.81 1093 ALA A C 1
ATOM 7932 O O . ALA A 1 1093 ? 23.883 6.962 -12.335 1.00 69.81 1093 ALA A O 1
ATOM 7933 N N . ILE A 1 1094 ? 24.295 5.077 -11.157 1.00 67.12 1094 ILE A N 1
ATOM 7934 C CA . ILE A 1 1094 ? 23.060 4.362 -11.439 1.00 67.12 1094 ILE A CA 1
ATOM 7935 C C . ILE A 1 1094 ? 22.398 4.090 -10.086 1.00 67.12 1094 ILE A C 1
ATOM 7937 O O . ILE A 1 1094 ? 23.081 3.714 -9.128 1.00 67.12 1094 ILE A O 1
ATOM 7941 N N . GLU A 1 1095 ? 21.093 4.322 -10.014 1.00 62.47 1095 GLU A N 1
ATOM 7942 C CA . GLU A 1 1095 ? 20.227 3.927 -8.897 1.00 62.47 1095 GLU A CA 1
ATOM 7943 C C . GLU A 1 1095 ? 20.396 2.409 -8.620 1.00 62.47 1095 GLU A C 1
ATOM 7945 O O . GLU A 1 1095 ? 20.623 1.626 -9.552 1.00 62.47 1095 GLU A O 1
ATOM 7950 N N . ASP A 1 1096 ? 20.429 1.994 -7.349 1.00 55.50 1096 ASP A N 1
ATOM 7951 C CA . ASP A 1 1096 ? 20.729 0.611 -6.944 1.00 55.50 1096 ASP A CA 1
ATOM 7952 C C . ASP A 1 1096 ? 19.510 -0.197 -6.475 1.00 55.50 1096 ASP A C 1
ATOM 7954 O O . ASP A 1 1096 ? 19.629 -1.400 -6.271 1.00 55.50 1096 ASP A O 1
ATOM 7958 N N . GLY A 1 1097 ? 18.325 0.378 -6.384 1.00 51.53 1097 GLY A N 1
ATOM 7959 C CA . GLY A 1 1097 ? 17.062 -0.294 -6.124 1.00 51.53 1097 GLY A CA 1
ATOM 7960 C C . GLY A 1 1097 ? 16.926 -0.733 -4.674 1.00 51.53 1097 GLY A C 1
ATOM 7961 O O . GLY A 1 1097 ? 16.702 -1.921 -4.416 1.00 51.53 1097 GLY A O 1
ATOM 7962 N N . THR A 1 1098 ? 17.157 0.175 -3.719 1.00 43.41 1098 THR A N 1
ATOM 7963 C CA . THR A 1 1098 ? 17.197 -0.176 -2.283 1.00 43.41 1098 THR A CA 1
ATOM 7964 C C . THR A 1 1098 ? 16.242 0.578 -1.365 1.00 43.41 1098 THR A C 1
ATOM 7966 O O . THR A 1 1098 ? 15.771 -0.049 -0.412 1.00 43.41 1098 THR A O 1
ATOM 7969 N N . ASP A 1 1099 ? 15.901 1.842 -1.627 1.00 40.03 1099 ASP A N 1
ATOM 7970 C CA . ASP A 1 1099 ? 14.740 2.485 -0.988 1.00 40.03 1099 ASP A CA 1
ATOM 7971 C C . ASP A 1 1099 ? 13.448 2.204 -1.772 1.00 40.03 1099 ASP A C 1
ATOM 7973 O O . ASP A 1 1099 ? 12.385 2.075 -1.167 1.00 40.03 1099 ASP A O 1
ATOM 7977 N N . GLY A 1 1100 ? 13.567 2.019 -3.092 1.00 45.25 1100 GLY A N 1
ATOM 7978 C CA . GLY A 1 1100 ? 12.440 1.938 -4.007 1.00 45.25 1100 GLY A CA 1
ATOM 7979 C C . GLY A 1 1100 ? 11.739 3.284 -4.011 1.00 45.25 1100 GLY A C 1
ATOM 7980 O O . GLY A 1 1100 ? 10.692 3.409 -3.385 1.00 45.25 1100 GLY A O 1
ATOM 7981 N N . ILE A 1 1101 ? 12.353 4.311 -4.609 1.00 37.88 1101 ILE A N 1
ATOM 7982 C CA . ILE A 1 1101 ? 11.809 5.669 -4.735 1.00 37.88 1101 ILE A CA 1
ATOM 7983 C C . ILE A 1 1101 ? 11.779 6.131 -6.189 1.00 37.88 1101 ILE A C 1
ATOM 7985 O O . ILE A 1 1101 ? 12.649 6.841 -6.668 1.00 37.88 1101 ILE A O 1
ATOM 7989 N N . ALA A 1 1102 ? 10.660 5.822 -6.861 1.00 40.78 1102 ALA A N 1
ATOM 7990 C CA . ALA A 1 1102 ? 10.335 6.367 -8.182 1.00 40.78 1102 ALA A CA 1
ATOM 7991 C C . ALA A 1 1102 ? 11.480 6.111 -9.176 1.00 40.78 1102 ALA A C 1
ATOM 7993 O O . ALA A 1 1102 ? 11.914 7.032 -9.866 1.00 40.78 1102 ALA A O 1
ATOM 7994 N N . ASP A 1 1103 ? 11.920 4.848 -9.189 1.00 48.25 1103 ASP A N 1
ATOM 7995 C CA . ASP A 1 1103 ? 13.202 4.281 -9.625 1.00 48.25 1103 ASP A CA 1
ATOM 7996 C C . ASP A 1 1103 ? 13.567 4.597 -11.090 1.00 48.25 1103 ASP A C 1
ATOM 7998 O O . ASP A 1 1103 ? 13.659 3.742 -11.979 1.00 48.25 1103 ASP A O 1
ATOM 8002 N N . LEU A 1 1104 ? 13.785 5.881 -11.359 1.00 53.38 1104 LEU A N 1
ATOM 8003 C CA . LEU A 1 1104 ? 14.502 6.352 -12.523 1.00 53.38 1104 LEU A CA 1
ATOM 8004 C C . LEU A 1 1104 ? 15.962 5.901 -12.383 1.00 53.38 1104 LEU A C 1
ATOM 8006 O O . LEU A 1 1104 ? 16.511 5.897 -11.290 1.00 53.38 1104 LEU A O 1
ATOM 8010 N N . PRO A 1 1105 ? 16.658 5.596 -13.485 1.00 55.44 1105 PRO A N 1
ATOM 8011 C CA . PRO A 1 1105 ? 18.044 5.108 -13.459 1.00 55.44 1105 PRO A CA 1
ATOM 8012 C C . PRO A 1 1105 ? 19.103 6.157 -13.058 1.00 55.44 1105 PRO A C 1
ATOM 8014 O O . PRO A 1 1105 ? 20.275 6.010 -13.414 1.00 55.44 1105 PRO A O 1
ATOM 8017 N N . PHE A 1 1106 ? 18.711 7.228 -12.367 1.00 62.31 1106 PHE A N 1
ATOM 8018 C CA . PHE A 1 1106 ? 19.579 8.297 -11.886 1.00 62.31 1106 PHE A CA 1
ATOM 8019 C C . PHE A 1 1106 ? 19.716 8.208 -10.376 1.00 62.31 1106 PHE A C 1
ATOM 8021 O O . PHE A 1 1106 ? 18.719 8.098 -9.690 1.00 62.31 1106 PHE A O 1
ATOM 8028 N N . CYS A 1 1107 ? 20.929 8.388 -9.867 1.00 59.81 1107 CYS A N 1
ATOM 8029 C CA . CYS A 1 1107 ? 21.149 8.556 -8.436 1.00 59.81 1107 CYS A CA 1
ATOM 8030 C C . CYS A 1 1107 ? 20.656 9.927 -7.935 1.00 59.81 1107 CYS A C 1
ATOM 8032 O O . CYS A 1 1107 ? 21.325 10.944 -8.173 1.00 59.81 1107 CYS A O 1
ATOM 8034 N N . PHE A 1 1108 ? 19.525 9.963 -7.235 1.00 58.41 1108 PHE A N 1
ATOM 8035 C CA . PHE A 1 1108 ? 19.012 11.108 -6.483 1.00 58.41 1108 PHE A CA 1
ATOM 8036 C C . PHE A 1 1108 ? 19.560 11.155 -5.045 1.00 58.41 1108 PHE A C 1
ATOM 8038 O O . PHE A 1 1108 ? 20.489 10.448 -4.663 1.00 58.41 1108 PHE A O 1
ATOM 8045 N N . GLY A 1 1109 ? 19.062 12.111 -4.253 1.00 49.03 1109 GLY A N 1
ATOM 8046 C CA . GLY A 1 1109 ? 19.708 12.541 -3.008 1.00 49.03 1109 GLY A CA 1
ATOM 8047 C C . GLY A 1 1109 ? 19.399 11.738 -1.747 1.00 49.03 1109 GLY A C 1
ATOM 8048 O O . GLY A 1 1109 ? 19.937 12.077 -0.694 1.00 49.03 1109 GLY A O 1
ATOM 8049 N N . SER A 1 1110 ? 18.531 10.732 -1.840 1.00 50.72 1110 SER A N 1
ATOM 8050 C CA . SER A 1 1110 ? 18.106 9.858 -0.736 1.00 50.72 1110 SER A CA 1
ATOM 8051 C C . SER A 1 1110 ? 18.499 8.389 -0.922 1.00 50.72 1110 SER A C 1
ATOM 8053 O O . SER A 1 1110 ? 18.485 7.639 0.055 1.00 50.72 1110 SER A O 1
ATOM 8055 N N . GLU A 1 1111 ? 18.849 8.009 -2.150 1.00 52.03 1111 GLU A N 1
ATOM 8056 C CA . GLU A 1 1111 ? 18.869 6.633 -2.649 1.00 52.03 1111 GLU A CA 1
ATOM 8057 C C . GLU A 1 1111 ? 20.180 5.891 -2.356 1.00 52.03 1111 GLU A C 1
ATOM 8059 O O . GLU A 1 1111 ? 21.249 6.476 -2.139 1.00 52.03 1111 GLU A O 1
ATOM 8064 N N . GLY A 1 1112 ? 20.119 4.561 -2.428 1.00 56.19 1112 GLY A N 1
ATOM 8065 C CA . GLY A 1 1112 ? 21.313 3.754 -2.643 1.00 56.19 1112 GLY A CA 1
ATOM 8066 C C . GLY A 1 1112 ? 21.724 3.824 -4.112 1.00 56.19 1112 GLY A C 1
ATOM 8067 O O . GLY A 1 1112 ? 20.933 3.514 -4.993 1.00 56.19 1112 GLY A O 1
ATOM 8068 N N . CYS A 1 1113 ? 22.970 4.218 -4.388 1.00 59.62 1113 CYS A N 1
ATOM 8069 C CA . CYS A 1 1113 ? 23.473 4.338 -5.758 1.00 59.62 1113 CYS A CA 1
ATOM 8070 C C . CYS A 1 1113 ? 24.799 3.608 -5.974 1.00 59.62 1113 CYS A C 1
ATOM 8072 O O . CYS A 1 1113 ? 25.730 3.730 -5.172 1.00 59.62 1113 CYS A O 1
ATOM 8074 N N . ILE A 1 1114 ? 24.937 2.961 -7.131 1.00 66.31 1114 ILE A N 1
ATOM 8075 C CA . ILE A 1 1114 ? 26.210 2.459 -7.651 1.00 66.31 1114 ILE A CA 1
ATOM 8076 C C . ILE A 1 1114 ? 26.845 3.554 -8.514 1.00 66.31 1114 ILE A C 1
ATOM 8078 O O . ILE A 1 1114 ? 26.446 3.794 -9.652 1.00 66.31 1114 ILE A O 1
ATOM 8082 N N . TYR A 1 1115 ? 27.871 4.210 -7.973 1.00 71.25 1115 TYR A N 1
ATOM 8083 C CA . TYR A 1 1115 ? 28.769 5.068 -8.746 1.00 71.25 1115 TYR A CA 1
ATOM 8084 C C . TYR A 1 1115 ? 29.724 4.216 -9.604 1.00 71.25 1115 TYR A C 1
ATOM 8086 O O . TYR A 1 1115 ? 30.317 3.256 -9.115 1.00 71.25 1115 TYR A O 1
ATOM 8094 N N . THR A 1 1116 ? 29.885 4.565 -10.879 1.00 68.81 1116 THR A N 1
ATOM 8095 C CA . THR A 1 1116 ? 30.676 3.838 -11.881 1.00 68.81 1116 THR A CA 1
ATOM 8096 C C . THR A 1 1116 ? 31.714 4.782 -12.524 1.00 68.81 1116 THR A C 1
ATOM 8098 O O . THR A 1 1116 ? 31.385 5.461 -13.494 1.00 68.81 1116 THR A O 1
ATOM 8101 N N . PRO A 1 1117 ? 32.973 4.854 -12.034 1.00 63.62 1117 PRO A N 1
ATOM 8102 C CA . PRO A 1 1117 ? 34.009 5.807 -12.495 1.00 63.62 1117 PRO A CA 1
ATOM 8103 C C . PRO A 1 1117 ? 34.590 5.532 -13.901 1.00 63.62 1117 PRO A C 1
ATOM 8105 O O . PRO A 1 1117 ? 35.671 6.029 -14.251 1.00 63.62 1117 PRO A O 1
ATOM 8108 N N . ASN A 1 1118 ? 33.914 4.698 -14.689 1.00 67.50 1118 ASN A N 1
ATOM 8109 C CA . ASN A 1 1118 ? 34.323 4.270 -16.018 1.00 67.50 1118 ASN A CA 1
ATOM 8110 C C . ASN A 1 1118 ? 33.655 5.137 -17.097 1.00 67.50 1118 ASN A C 1
ATOM 8112 O O . ASN A 1 1118 ? 32.523 5.587 -16.932 1.00 67.50 1118 ASN A O 1
ATOM 8116 N N . LEU A 1 1119 ? 34.342 5.307 -18.228 1.00 68.06 1119 LEU A N 1
ATOM 8117 C CA . LEU A 1 1119 ? 33.761 5.903 -19.424 1.00 68.06 1119 LEU A CA 1
ATOM 8118 C C . LEU A 1 1119 ? 32.896 4.867 -20.165 1.00 68.06 1119 LEU A C 1
ATOM 8120 O O . LEU A 1 1119 ? 33.279 3.700 -20.297 1.00 68.06 1119 LEU A O 1
ATOM 8124 N N . GLY A 1 1120 ? 31.731 5.298 -20.645 1.00 63.47 1120 GLY A N 1
ATOM 8125 C CA . GLY A 1 1120 ? 30.665 4.441 -21.165 1.00 63.47 1120 GLY A CA 1
ATOM 8126 C C . GLY A 1 1120 ? 29.782 3.820 -20.077 1.00 63.47 1120 GLY A C 1
ATOM 8127 O O . GLY A 1 1120 ? 30.124 3.785 -18.898 1.00 63.47 1120 GLY A O 1
ATOM 8128 N N . GLY A 1 1121 ? 28.625 3.289 -20.474 1.00 60.12 1121 GLY A N 1
ATOM 8129 C CA . GLY A 1 1121 ? 27.710 2.630 -19.539 1.00 60.12 1121 GLY A CA 1
ATOM 8130 C C . GLY A 1 1121 ? 28.257 1.348 -18.915 1.00 60.12 1121 GLY A C 1
ATOM 8131 O O . GLY A 1 1121 ? 29.162 0.717 -19.459 1.00 60.12 1121 GLY A O 1
ATOM 8132 N N . TYR A 1 1122 ? 27.673 0.935 -17.788 1.00 60.59 1122 TYR A N 1
ATOM 8133 C CA . TYR A 1 1122 ? 28.049 -0.297 -17.092 1.00 60.59 1122 TYR A CA 1
ATOM 8134 C C . TYR A 1 1122 ? 27.897 -1.526 -18.004 1.00 60.59 1122 TYR A C 1
ATOM 8136 O O . TYR A 1 1122 ? 26.792 -1.888 -18.409 1.00 60.59 1122 TYR A O 1
ATOM 8144 N N . GLN A 1 1123 ? 29.012 -2.201 -18.302 1.00 62.31 1123 GLN A N 1
ATOM 8145 C CA . GLN A 1 1123 ? 29.041 -3.358 -19.210 1.00 62.31 1123 GLN A CA 1
ATOM 8146 C C . GLN A 1 1123 ? 29.208 -4.692 -18.462 1.00 62.31 1123 GLN A C 1
ATOM 8148 O O . GLN A 1 1123 ? 29.690 -5.667 -19.032 1.00 62.31 1123 GLN A O 1
ATOM 8153 N N . GLY A 1 1124 ? 28.840 -4.764 -17.178 1.00 57.72 1124 GLY A N 1
ATOM 8154 C CA . GLY A 1 1124 ? 28.950 -6.006 -16.404 1.00 57.72 1124 GLY A CA 1
ATOM 8155 C C . GLY A 1 1124 ? 30.382 -6.382 -16.007 1.00 57.72 1124 GLY A C 1
ATOM 8156 O O . GLY A 1 1124 ? 30.699 -7.571 -15.970 1.00 57.72 1124 GLY A O 1
ATOM 8157 N N . HIS A 1 1125 ? 31.256 -5.402 -15.740 1.00 57.56 1125 HIS A N 1
ATOM 8158 C CA . HIS A 1 1125 ? 32.696 -5.596 -15.485 1.00 57.56 1125 HIS A CA 1
ATOM 8159 C C . HIS A 1 1125 ? 33.034 -6.213 -14.106 1.00 57.56 1125 HIS A C 1
ATOM 8161 O O . HIS A 1 1125 ? 33.914 -5.728 -13.401 1.00 57.56 1125 HIS A O 1
ATOM 8167 N N . GLY A 1 1126 ? 32.376 -7.307 -13.722 1.00 55.03 1126 GLY A N 1
ATOM 8168 C CA . GLY A 1 1126 ? 32.704 -8.088 -12.524 1.00 55.03 1126 GLY A CA 1
ATOM 8169 C C . GLY A 1 1126 ? 31.969 -7.673 -11.243 1.00 55.03 1126 GLY A C 1
ATOM 8170 O O . GLY A 1 1126 ? 31.002 -6.918 -11.260 1.00 55.03 1126 GLY A O 1
ATOM 8171 N N . ALA A 1 1127 ? 32.397 -8.240 -10.110 1.00 57.66 1127 ALA A N 1
ATOM 8172 C CA . ALA A 1 1127 ? 31.718 -8.068 -8.826 1.00 57.66 1127 ALA A CA 1
ATOM 8173 C C . ALA A 1 1127 ? 32.026 -6.709 -8.174 1.00 57.66 1127 ALA A C 1
ATOM 8175 O O . ALA A 1 1127 ? 33.178 -6.263 -8.170 1.00 57.66 1127 ALA A O 1
ATOM 8176 N N . LEU A 1 1128 ? 31.003 -6.097 -7.574 1.00 61.09 1128 LEU A N 1
ATOM 8177 C CA . LEU A 1 1128 ? 31.100 -4.837 -6.838 1.00 61.09 1128 LEU A CA 1
ATOM 8178 C C . LEU A 1 1128 ? 31.824 -5.006 -5.491 1.00 61.09 1128 LEU A C 1
ATOM 8180 O O . LEU A 1 1128 ? 31.705 -6.033 -4.821 1.00 61.09 1128 LEU A O 1
ATOM 8184 N N . THR A 1 1129 ? 32.572 -3.975 -5.108 1.00 60.91 1129 THR A N 1
ATOM 8185 C CA . THR A 1 1129 ? 33.291 -3.830 -3.832 1.00 60.91 1129 THR A CA 1
ATOM 8186 C C . THR A 1 1129 ? 33.289 -2.366 -3.404 1.00 60.91 1129 THR A C 1
ATOM 8188 O O . THR A 1 1129 ? 33.274 -1.497 -4.266 1.00 60.91 1129 THR A O 1
ATOM 8191 N N . ALA A 1 1130 ? 33.353 -2.054 -2.106 1.00 65.81 1130 ALA A N 1
ATOM 8192 C CA . ALA A 1 1130 ? 33.373 -0.660 -1.649 1.00 65.81 1130 ALA A CA 1
ATOM 8193 C C . ALA A 1 1130 ? 34.541 0.136 -2.277 1.00 65.81 1130 ALA A C 1
ATOM 8195 O O . ALA A 1 1130 ? 35.685 -0.331 -2.287 1.00 65.81 1130 ALA A O 1
ATOM 8196 N N . SER A 1 1131 ? 34.265 1.342 -2.785 1.00 61.69 1131 SER A N 1
ATOM 8197 C CA . SER A 1 1131 ? 35.281 2.192 -3.429 1.00 61.69 1131 SER A CA 1
ATOM 8198 C C . SER A 1 1131 ? 36.197 2.905 -2.432 1.00 61.69 1131 SER A C 1
ATOM 8200 O O . SER A 1 1131 ? 37.340 3.226 -2.748 1.00 61.69 1131 SER A O 1
ATOM 8202 N N . GLY A 1 1132 ? 35.701 3.147 -1.214 1.00 61.69 1132 GLY A N 1
ATOM 8203 C CA . GLY A 1 1132 ? 36.383 3.957 -0.202 1.00 61.69 1132 GLY A CA 1
ATOM 8204 C C . GLY A 1 1132 ? 36.253 5.471 -0.411 1.00 61.69 1132 GLY A C 1
ATOM 8205 O O . GLY A 1 1132 ? 36.901 6.228 0.311 1.00 61.69 1132 GLY A O 1
ATOM 8206 N N . CYS A 1 1133 ? 35.427 5.923 -1.362 1.00 67.19 1133 CYS A N 1
ATOM 8207 C CA . CYS A 1 1133 ? 35.119 7.343 -1.529 1.00 67.19 1133 CYS A CA 1
ATOM 8208 C C . CYS A 1 1133 ? 34.361 7.912 -0.308 1.00 67.19 1133 CYS A C 1
ATOM 8210 O O . CYS A 1 1133 ? 33.541 7.208 0.287 1.00 67.19 1133 CYS A O 1
ATOM 8212 N N . PRO A 1 1134 ? 34.611 9.178 0.079 1.00 63.34 1134 PRO A N 1
ATOM 8213 C CA . PRO A 1 1134 ? 33.836 9.857 1.112 1.00 63.34 1134 PRO A CA 1
ATOM 8214 C C . PRO A 1 1134 ? 32.432 10.223 0.606 1.00 63.34 1134 PRO A C 1
ATOM 8216 O O . PRO A 1 1134 ? 32.246 10.499 -0.576 1.00 63.34 1134 PRO A O 1
ATOM 8219 N N . GLY A 1 1135 ? 31.458 10.272 1.520 1.00 60.41 1135 GLY A N 1
ATOM 8220 C CA . GLY A 1 1135 ? 30.100 10.734 1.222 1.00 60.41 1135 GLY A CA 1
ATOM 8221 C C . GLY A 1 1135 ? 30.011 12.232 0.927 1.00 60.41 1135 GLY A C 1
ATOM 8222 O O . GLY A 1 1135 ? 30.827 13.024 1.405 1.00 60.41 1135 GLY A O 1
ATOM 8223 N N . ILE A 1 1136 ? 28.993 12.613 0.155 1.00 59.94 1136 ILE A N 1
ATOM 8224 C CA . ILE A 1 1136 ? 28.720 13.995 -0.251 1.00 59.94 1136 ILE A CA 1
ATOM 8225 C C . ILE A 1 1136 ? 27.737 14.619 0.761 1.00 59.94 1136 ILE A C 1
ATOM 8227 O O . ILE A 1 1136 ? 26.689 14.059 1.049 1.00 59.94 1136 ILE A O 1
ATOM 8231 N N . GLY A 1 1137 ? 28.082 15.775 1.337 1.00 52.03 1137 GLY A N 1
ATOM 8232 C CA . GLY A 1 1137 ? 27.289 16.442 2.383 1.00 52.03 1137 GLY A CA 1
ATOM 8233 C C . GLY A 1 1137 ? 27.967 17.733 2.882 1.00 52.03 1137 GLY A C 1
ATOM 8234 O O . GLY A 1 1137 ? 29.194 17.788 2.918 1.00 52.03 1137 GLY A O 1
ATOM 8235 N N . THR A 1 1138 ? 27.276 18.813 3.267 1.00 43.72 1138 THR A N 1
ATOM 8236 C CA . THR A 1 1138 ? 25.826 19.085 3.234 1.00 43.72 1138 THR A CA 1
ATOM 8237 C C . THR A 1 1138 ? 25.508 20.403 2.510 1.00 43.72 1138 THR A C 1
ATOM 8239 O O . THR A 1 1138 ? 26.251 21.380 2.623 1.00 43.72 1138 THR A O 1
ATOM 8242 N N . GLY A 1 1139 ? 24.378 20.445 1.793 1.00 39.50 1139 GLY A N 1
ATOM 8243 C CA . GLY A 1 1139 ? 23.851 21.632 1.097 1.00 39.50 1139 GLY A CA 1
ATOM 8244 C C . GLY A 1 1139 ? 23.689 21.413 -0.410 1.00 39.50 1139 GLY A C 1
ATOM 8245 O O . GLY A 1 1139 ? 24.671 21.418 -1.144 1.00 39.50 1139 GLY A O 1
ATOM 8246 N N . THR A 1 1140 ? 22.447 21.216 -0.878 1.00 47.56 1140 THR A N 1
ATOM 8247 C CA . THR A 1 1140 ? 22.123 20.681 -2.229 1.00 47.56 1140 THR A CA 1
ATOM 8248 C C . THR A 1 1140 ? 22.791 19.329 -2.539 1.00 47.56 1140 THR A C 1
ATOM 8250 O O . THR A 1 1140 ? 23.058 18.997 -3.687 1.00 47.56 1140 THR A O 1
ATOM 8253 N N . THR A 1 1141 ? 23.083 18.558 -1.493 1.00 51.62 1141 THR A N 1
ATOM 8254 C CA . THR A 1 1141 ? 23.893 17.336 -1.523 1.00 51.62 1141 THR A CA 1
ATOM 8255 C C . THR A 1 1141 ? 23.062 16.066 -1.555 1.00 51.62 1141 THR A C 1
ATOM 8257 O O . THR A 1 1141 ? 21.947 16.036 -1.042 1.00 51.62 1141 THR A O 1
ATOM 8260 N N . LEU A 1 1142 ? 23.664 15.019 -2.111 1.00 55.03 1142 LEU A N 1
ATOM 8261 C CA . LEU A 1 1142 ? 23.109 13.677 -2.200 1.00 55.03 1142 LEU A CA 1
ATOM 8262 C C . LEU A 1 1142 ? 23.671 12.834 -1.044 1.00 55.03 1142 LEU A C 1
ATOM 8264 O O . LEU A 1 1142 ? 24.889 12.681 -0.945 1.00 55.03 1142 LEU A O 1
ATOM 8268 N N . GLU A 1 1143 ? 22.807 12.341 -0.161 1.00 54.03 1143 GLU A N 1
ATOM 8269 C CA . GLU A 1 1143 ? 23.180 11.551 1.022 1.00 54.03 1143 GLU A CA 1
ATOM 8270 C C . GLU A 1 1143 ? 22.962 10.042 0.752 1.00 54.03 1143 GLU A C 1
ATOM 8272 O O . GLU A 1 1143 ? 22.623 9.659 -0.361 1.00 54.03 1143 GLU A O 1
ATOM 8277 N N . ASN A 1 1144 ? 23.232 9.159 1.723 1.00 52.12 1144 ASN A N 1
ATOM 8278 C CA . ASN A 1 1144 ? 23.087 7.684 1.644 1.00 52.12 1144 ASN A CA 1
ATOM 8279 C C . ASN A 1 1144 ? 23.883 6.897 0.568 1.00 52.12 1144 ASN A C 1
ATOM 8281 O O . ASN A 1 1144 ? 23.977 5.673 0.690 1.00 52.12 1144 ASN A O 1
ATOM 8285 N N . ILE A 1 1145 ? 24.520 7.545 -0.414 1.00 56.97 1145 ILE A N 1
ATOM 8286 C CA . ILE A 1 1145 ? 25.215 6.878 -1.533 1.00 56.97 1145 ILE A CA 1
ATOM 8287 C C . ILE A 1 1145 ? 26.222 5.800 -1.075 1.00 56.97 1145 ILE A C 1
ATOM 8289 O O . ILE A 1 1145 ? 27.226 6.074 -0.408 1.00 56.97 1145 ILE A O 1
ATOM 8293 N N . ASN A 1 1146 ? 26.005 4.567 -1.536 1.00 56.56 1146 ASN A N 1
ATOM 8294 C CA . ASN A 1 1146 ? 26.856 3.406 -1.282 1.00 56.56 1146 ASN A CA 1
ATOM 8295 C C . ASN A 1 1146 ? 27.913 3.225 -2.390 1.00 56.56 1146 ASN A C 1
ATOM 8297 O O . ASN A 1 1146 ? 27.797 2.341 -3.236 1.00 56.56 1146 ASN A O 1
ATOM 8301 N N . PHE A 1 1147 ? 28.964 4.050 -2.391 1.00 63.53 1147 PHE A N 1
ATOM 8302 C CA . PHE A 1 1147 ? 29.985 4.027 -3.448 1.00 63.53 1147 PHE A CA 1
ATOM 8303 C C . PHE A 1 1147 ? 30.674 2.655 -3.593 1.00 63.53 1147 PHE A C 1
ATOM 8305 O O . PHE A 1 1147 ? 31.519 2.257 -2.783 1.00 63.53 1147 PHE A O 1
ATOM 8312 N N . GLN A 1 1148 ? 30.349 1.955 -4.678 1.00 59.25 1148 GLN A N 1
ATOM 8313 C CA . GLN A 1 1148 ? 31.009 0.726 -5.111 1.00 59.25 1148 GLN A CA 1
ATOM 8314 C C . GLN A 1 1148 ? 32.021 1.011 -6.238 1.00 59.25 1148 GLN A C 1
ATOM 8316 O O . GLN A 1 1148 ? 31.994 2.054 -6.880 1.00 59.25 1148 GLN A O 1
ATOM 8321 N N . GLN A 1 1149 ? 32.928 0.068 -6.466 1.00 59.00 1149 GLN A N 1
ATOM 8322 C CA . GLN A 1 1149 ? 33.836 -0.038 -7.606 1.00 59.00 1149 GLN A CA 1
ATOM 8323 C C . GLN A 1 1149 ? 33.913 -1.509 -8.039 1.00 59.00 1149 GLN A C 1
ATOM 8325 O O . GLN A 1 1149 ? 33.705 -2.420 -7.227 1.00 59.00 1149 GLN A O 1
ATOM 8330 N N . THR A 1 1150 ? 34.245 -1.765 -9.301 1.00 57.38 1150 THR A N 1
ATOM 8331 C CA . THR A 1 1150 ? 34.438 -3.123 -9.821 1.00 57.38 1150 THR A CA 1
ATOM 8332 C C . THR A 1 1150 ? 35.761 -3.719 -9.341 1.00 57.38 1150 THR A C 1
ATOM 8334 O O . THR A 1 1150 ? 36.833 -3.149 -9.522 1.00 57.38 1150 THR A O 1
ATOM 8337 N N . SER A 1 1151 ? 35.687 -4.897 -8.721 1.00 51.81 1151 SER A N 1
ATOM 8338 C CA . SER A 1 1151 ? 36.847 -5.575 -8.118 1.00 51.81 1151 SER A CA 1
ATOM 8339 C C . SER A 1 1151 ? 37.865 -6.115 -9.127 1.00 51.81 1151 SER A C 1
ATOM 8341 O O . SER A 1 1151 ? 39.051 -6.192 -8.815 1.00 51.81 1151 SER A O 1
ATOM 8343 N N . ASN A 1 1152 ? 37.411 -6.504 -10.322 1.00 52.50 1152 ASN A N 1
ATOM 8344 C CA . ASN A 1 1152 ? 38.232 -7.013 -11.421 1.00 52.50 1152 ASN A CA 1
ATOM 8345 C C . ASN A 1 1152 ? 37.596 -6.603 -12.749 1.00 52.50 1152 ASN A C 1
ATOM 8347 O O . ASN A 1 1152 ? 36.508 -7.069 -13.081 1.00 52.50 1152 ASN A O 1
ATOM 8351 N N . ASN A 1 1153 ? 38.289 -5.779 -13.531 1.00 48.31 1153 ASN A N 1
ATOM 8352 C CA . ASN A 1 1153 ? 37.735 -5.212 -14.756 1.00 48.31 1153 ASN A CA 1
ATOM 8353 C C . ASN A 1 1153 ? 37.725 -6.223 -15.921 1.00 48.31 1153 ASN A C 1
ATOM 8355 O O . ASN A 1 1153 ? 38.620 -6.213 -16.760 1.00 48.31 1153 ASN A O 1
ATOM 8359 N N . GLY A 1 1154 ? 36.699 -7.073 -15.987 1.00 42.41 1154 GLY A N 1
ATOM 8360 C CA . GLY A 1 1154 ? 36.311 -7.780 -17.215 1.00 42.41 1154 GLY A CA 1
ATOM 8361 C C . GLY A 1 1154 ? 37.197 -8.953 -17.664 1.00 42.41 1154 GLY A C 1
ATOM 8362 O O . GLY A 1 1154 ? 37.749 -8.899 -18.762 1.00 42.41 1154 GLY A O 1
ATOM 8363 N N . PHE A 1 1155 ? 37.296 -10.010 -16.844 1.00 37.94 1155 PHE A N 1
ATOM 8364 C CA . PHE A 1 1155 ? 37.075 -11.419 -17.247 1.00 37.94 1155 PHE A CA 1
ATOM 8365 C C . PHE A 1 1155 ? 37.105 -12.377 -16.043 1.00 37.94 1155 PHE A C 1
ATOM 8367 O O . PHE A 1 1155 ? 37.945 -12.163 -15.141 1.00 37.94 1155 PHE A O 1
#

Foldseek 3Di:
DDQDPQPPFDFWFFFDDDDDDDFDKEWEKAFEDAAPFWWKKDKPHRIDIDTYGGMGTDPDIDGAFDKIFMDTDDGDPQWDKDKDDGIDTPNYYYGDMYMHIHHYDDYWWDKDDQEAEPDPQFHWKIKTKIAAQAWFWKFKFFDDWPVPTDGDQDPQGIDIHHRRDMHMGMFGQPDDPDHDDAAKTKMKIWDAHVPRDTDDIDIDMHHYDDWAKDKDWDDAAEEDQDKDFIDIDMDDDGQTFQWKAKDKDKDADFDADDEDDDWDAGQQRDDIPPDIDDDTHIPDARMKMKMKMWTAGRNRDTDDDMDMHIYHYHNDWWDKAPWDKPAQEAEPAFDRFWIKIKIFTPDFFWKKWKAKPDQFRPDHHTDDIDTHDRPMDIGPIGGPVNDPDQDFDKIKMFMWTADPVGDIDRTDIRIHTYDHDWKDKDWPCDFQEEDEFFAKTKIWIPFFWDPVPKDKADWQQRVQQDVHAQCDFDDDRTMTIHGAHQDPDPPRDRTDDADFQTKIKIKIAHSNGDIDIDIGGYGYDAQAKAQLQPQQQFQLWKAACPAPIRSRGPSHTDDFPFLAFLLRIGRSNQKIKGFQQVDWQDCVWKAKAKPLQFFHWDWAHDDDTGTIITMTIGGGTPDDPQSQADQVPQDGFWMWMCITPHPRHTHDTDRRHDAAGEAAPLQADEPQDASHEHEEEAAGERQEAHEDREASYEYEYHPPHEYEYDNYAQNYEYAAHESYEYADHYHLPDDPPRHAAENAYHEDPYEAYHQENYEFERAAYAAQHANHEYENYTSYEHENYEFEEHNHYERYEQEYPDDPGAHAYAAELYEFAYQEAERYEYEPQDEHENAEHYLYEFFLYNAEDHEYDYVAAAYYLYEHELYEFENHAEEHAYRDDDLRAEQYEYALYEFAQYAYERHEDYANYYNYEHEFYEFENYNHEPYEQAQHAAYAYYEEYEYYDPYQAHYPNDDARNQFDPPPRFGHGHDRHDYDYHHDDWDACQDPPHWFFPWFPPDQDFDDPVDDSDPDSFSQKGKWFDDGSHDPPSNGIRHQDDPPDDDPDSGITITGRATDLRNCCQQQVDDQDAPVQKDWRAGPSDDTDTFIFGGQKFFSNDSNGSRDRTHGQEGAIERGNGRHHDRSQADKDQPPGDAYDDDSGRGPYRYIGHPGGHD

Radius of gyration: 57.29 Å; Cα contacts (8 Å, |Δi|>4): 3294; chains: 1; bounding box: 112×76×168 Å

Solvent-accessible surface area (backbone atoms only — not comparable to full-atom values): 59821 Å² total; per-residue (Å²): 139,84,79,78,87,75,85,64,76,44,68,31,56,49,21,54,84,85,88,88,85,91,86,64,70,31,42,44,30,37,40,42,35,67,47,95,38,55,36,38,38,37,43,89,83,50,78,48,81,50,74,49,59,49,78,49,73,50,94,57,77,42,53,62,70,41,74,52,45,54,47,82,74,57,73,40,88,75,43,54,71,59,82,49,63,48,66,53,66,29,83,54,66,47,71,70,30,41,46,47,61,64,89,99,102,97,101,72,80,56,66,78,52,55,52,18,15,80,46,90,76,32,39,42,64,38,42,39,38,39,55,37,90,50,46,28,30,38,42,33,24,38,64,91,48,83,83,80,26,47,71,49,95,53,92,60,34,56,54,78,42,40,54,77,34,79,50,78,36,69,53,40,38,85,64,69,97,76,43,61,60,83,44,76,47,52,40,34,44,32,36,26,40,82,54,95,49,76,77,47,80,50,80,49,63,41,31,31,38,84,70,56,30,48,80,49,68,73,71,80,70,46,82,41,70,50,59,48,63,48,36,73,50,66,47,41,92,81,65,28,62,51,25,37,14,24,47,72,45,69,26,69,80,80,45,76,54,75,82,88,74,89,42,42,68,44,56,83,31,41,85,27,35,87,29,61,58,84,70,56,46,80,39,53,58,47,18,12,32,34,39,40,37,34,49,20,14,53,21,12,39,56,37,93,70,72,53,78,53,46,41,35,24,58,59,65,66,50,50,70,45,75,73,46,56,84,36,57,28,20,6,87,79,27,74,32,44,46,32,32,49,31,35,30,36,76,44,62,78,30,56,37,41,34,20,42,70,40,93,39,71,86,49,49,50,75,79,47,73,53,65,40,50,71,78,56,49,68,52,72,74,44,44,38,83,78,53,78,74,93,54,75,42,81,39,46,38,34,42,31,45,41,34,92,90,76,47,68,59,66,46,52,74,48,70,39,31,37,41,74,72,54,50,52,80,43,62,71,52,45,74,66,37,78,41,57,46,71,54,60,50,34,35,36,44,76,50,62,52,29,74,89,66,43,46,81,57,45,50,68,55,41,78,72,47,74,95,58,75,42,60,54,64,51,71,62,63,42,37,43,37,40,27,37,36,64,67,92,49,102,81,64,51,49,48,49,77,60,39,72,67,36,24,44,24,40,34,45,20,27,64,15,39,25,63,35,74,54,74,41,30,31,25,25,68,58,40,44,74,38,54,62,27,87,68,10,46,28,55,70,25,38,21,35,55,72,38,95,34,44,86,58,26,81,54,44,64,47,84,68,84,60,68,50,57,59,68,24,48,33,60,28,18,62,28,28,30,25,63,38,78,88,32,63,70,49,51,76,72,42,44,54,45,42,76,80,59,50,50,40,50,46,61,39,63,61,99,60,97,41,54,17,31,41,31,38,62,24,48,29,66,85,53,56,78,62,78,49,43,32,64,91,60,56,35,66,43,66,48,27,31,46,51,44,67,64,89,57,60,51,18,65,74,39,57,80,56,73,44,57,42,36,73,52,62,48,70,28,48,74,48,59,49,62,48,24,35,30,37,38,68,59,72,42,64,24,46,27,35,35,33,45,64,27,41,20,28,33,39,43,34,42,94,91,26,38,43,27,44,53,69,11,62,29,42,32,37,36,67,52,42,32,34,36,34,40,32,33,35,40,36,24,62,48,58,94,90,34,15,64,48,16,35,37,32,39,36,41,75,29,24,49,31,37,41,38,58,27,39,30,29,32,13,23,20,30,88,91,26,3,19,32,28,36,33,40,37,25,31,26,43,37,32,45,32,34,22,30,40,5,67,48,4,16,8,38,26,46,28,19,84,56,72,95,66,49,30,20,31,38,39,30,56,23,38,23,35,2,38,20,43,22,7,38,35,35,38,11,34,18,40,28,30,46,32,39,37,29,52,24,40,23,28,19,3,37,24,21,16,33,36,39,46,55,77,75,24,21,46,24,46,22,37,36,34,22,23,37,23,34,24,13,52,25,24,23,35,34,49,42,86,23,58,53,27,31,33,41,35,38,29,26,27,29,21,32,42,17,50,25,32,23,38,35,40,16,46,46,15,33,76,20,33,42,34,30,37,38,31,32,50,24,58,64,17,39,33,34,32,31,77,60,15,27,36,44,31,31,52,46,38,38,38,31,71,86,43,87,52,42,44,41,60,53,46,96,67,24,17,36,37,58,57,92,62,45,68,42,62,22,86,83,26,69,37,44,78,39,80,59,85,71,85,41,35,71,43,100,84,36,45,37,43,68,35,66,56,88,58,97,61,72,56,62,94,85,63,71,93,73,84,51,97,46,83,59,38,46,80,22,33,67,79,67,86,74,58,93,70,64,96,63,61,11,40,66,75,68,86,94,65,86,65,100,73,84,34,31,34,48,32,32,68,36,58,32,62,71,20,49,69,44,56,62,56,52,72,76,72,58,92,79,41,52,48,74,47,60,56,84,79,42,79,92,62,64,48,57,28,43,56,60,27,30,43,59,55,70,57,25,61,58,55,52,74,52,18,45,46,75,35,37,20,39,41,46,51,32,57,31,35,91,70,72,40,56,57,78,37,78,56,80,60,76,81,52,74,86,77,100,48,41,35,73,56,53,48,30,36,60,72,46,52,42,130

Mean predicted aligned error: 20.07 Å